Protein AF-0000000081443207 (afdb_homodimer)

Secondary structure (DSSP, 8-state):
------EEEEEEB-----------S-GGGGTB-GGG---S------STT-SSS-EEEEEEEE-------HHHHHHHTTS-----STTEEEEEEEEEEEETTEEEEEEEEEEGGGGGB-GGGB-TTHHHHHHHHHEEEEEEEEEEEEE-SSS-EEEEEEEEEEE-GGGGT--TTT-EEEEEEEEESSSS-TT-EEEESSSEEEE-SSPP-GGGHHHHHHHHHHHHSS--HHIIIIIGGGG-S-B---HHHHHHHHHHHHHHHHHHHTT---TTEEE---TT--S-GGGEEEEEEESTT------BSS--HHHHHHHHHHTT--S--THHHHH-EEEEEETTS-EEEEEHHHHEEEEEEETTEEEEEETTEEEE---SHHHHHHHHHHHHHHHHHHHHHHHHHHHT---PPBPTT--HHHHHHHHHTSTTEEE-TT---TT-SS----SEEETTSEEEEEEE-SSHHHHHHHHHHHHHHHHHHHH-HHHHHHHHHHHHHHHHHH-S-SSSSGGGSPPTTSPPPTT--EEEEEEEEEEE---HHHHHHHHHT----HHHHHHHHHHHHHHHHTT-EEEEEEEEEEE---HHHHTTTSSS--TTGGGG---/------EEEEEEB-----------S-GGGGTB-GGG---S-------TT-SSS-EEEEEEEE-------HHHHHHHTTS-----STTEEEEEEEEEEEETTEEEEEEEEEEGGGGGB-GGGB-TTHHHHHHHHHEEEEEEEEEEEEE-SSS-EEEEEEEEEEE-GGGGT--TTT-EEEEEEEEESSSS-TT-EEEESSSEEEE-SSPP-GGGHHHHHHHHHHHHSS--HHIIIIIGGGG-S-B---HHHHHHHHHHHHHHHHHHHTT---TTEEE---TT--S-GGGEEEEEEESTT------BSS--HHHHHHHHHHTT--S--THHHHH-EEEEEETTS-EEEEEHHHHEEEEEEETTEEEEEETTEEEE---SHHHHHHHHHHHHHHHHHHHHHHHHHHHT---PPBPTT--HHHHHHHHHTSTTEEE-TT---TT-SS----SEEETTSEEEEEEE-SSHHHHHHHHHHHHHHHHHHHH-HHHHHHHHHHHHHHHHHH-S-SSSSGGGSPPTTSPPPTT--EEEEEEEEEEE---HHHHHHHHHH----HHHHHHHHHHHHHHHHTT-EEEEEEEEEEE---HHHHTTTTTS--TTSGGGTT-

InterPro domains:
  IPR026487 Sporadically distributed protein CHP04141 [PF19614] (45-579)
  IPR026487 Sporadically distributed protein CHP04141 [TIGR04141] (51-540)

Sequence (1214 aa):
MAAELKEIKVRLMMDVENERTVLQTDLQKYGLDEANLFAEKLDYKAEGLCQDSVEAFMISGSVPNRSSPNWVSFVRAKTDCANKNDKAFAIIFIKIDVGQNKYRIFVISFGQGHQLLIRTKFVKNFGIIVALNSIDENSIMNTKTSMPQSNPRTTEQNIARPSSLFAFQINKVREILKGITGRSLDGFESGSKLRGSDVLHIIRQNPFELNELPKLCLKAFQQYDGNFSYKKKGFEWIDNFIPVLAAKTTRSLNGQMKQAFEQAMEGNIPPELKLICPSSAETNLFFLQKVNYVGEGIETLDDYHDISMNSYIDVLRYNKIIKHLPKYLENHKVVAYFSNGEREEWTVEECLIFQAKIKNVEYLFYERSWLQLTMSMEGDLYSDMRKAYEKALKNWERISQNYNLRLPDAHGNEEEPKYCERIGFYDEFLSMDGTNVSGVTTLEPNDIMTKHGHLIFIKRNYGGEALCYLFSQGDNTLHLLVEDHDFRKNYIELVERREKAFKNSQNQFSHYLPRPREDYRPNSLTAVYGIIQEFTKTGPQQYERILKKNELSFPQLKNFYKSYQILRSYKVKVALAWIHRRIEKTPEDALRSFDTPSPDTELMDINMAAELKEIKVRLMMDVENERTVLQTDLQKYGLDEANLFAEKLDYKAEGLCQDSVEAFMISGSVPNRSSPNWVSFVRAKTDCANKNDKAFAIIFIKIDVGQNKYRIFVISFGQGHQLLIRTKFVKNFGIIVALNSIDENSIMNTKTSMPQSNPRTTEQNIARPSSLFAFQINKVREILKGITGRSLDGFESGSKLRGSDVLHIIRQNPFELNELPKLCLKAFQQYDGNFSYKKKGFEWIDNFIPVLAAKTTRSLNGQMKQAFEQAMEGNIPPELKLICPSSAETNLFFLQKVNYVGEGIETLDDYHDISMNSYIDVLRYNKIIKHLPKYLENHKVVAYFSNGEREEWTVEECLIFQAKIKNVEYLFYERSWLQLTMSMEGDLYSDMRKAYEKALKNWERISQNYNLRLPDAHGNEEEPKYCERIGFYDEFLSMDGTNVSGVTTLEPNDIMTKHGHLIFIKRNYGGEALCYLFSQGDNTLHLLVEDHDFRKNYIELVERREKAFKNSQNQFSHYLPRPREDYRPNSLTAVYGIIQEFTKTGPQQYERILKKNELSFPQLKNFYKSYQILRSYKVKVALAWIHRRIEKTPEDALRSFDTPSPDTELMDIN

Organism: NCBI:txid290746

Solvent-accessible surface area (backbone atoms only — not comparable to full-atom values): 64907 Å² total; per-residue (Å²): 130,79,39,56,28,34,66,48,36,42,34,45,46,44,87,62,76,83,62,90,62,63,93,59,87,59,48,58,80,69,22,32,38,65,88,70,53,70,36,69,72,62,52,70,64,30,64,77,57,34,70,85,84,35,54,36,40,27,41,37,39,40,53,74,78,61,78,67,60,22,54,54,47,49,45,32,74,71,30,91,59,75,71,85,51,98,42,28,23,33,36,37,40,37,47,41,79,76,53,94,91,35,71,46,44,34,38,36,44,34,77,61,29,62,72,34,44,41,71,85,45,38,37,76,49,43,10,34,44,24,30,52,48,29,30,34,67,55,28,31,34,34,42,26,32,32,33,85,52,98,68,32,34,34,38,36,37,39,38,56,55,56,26,40,68,70,78,66,68,66,52,60,78,60,37,43,75,55,31,40,26,23,31,27,62,60,88,69,50,72,72,11,36,31,33,5,19,50,40,28,34,42,36,40,89,63,57,67,53,67,75,48,48,63,58,51,50,52,50,47,46,51,31,46,57,88,43,62,53,26,47,62,69,72,48,50,45,68,62,63,74,41,62,62,71,53,62,69,59,48,52,53,50,49,49,52,50,53,51,46,48,52,39,29,65,72,70,50,66,45,88,47,54,41,34,35,72,44,88,79,57,84,68,65,69,86,39,53,55,33,27,33,56,43,37,85,74,47,79,62,83,55,81,31,69,61,74,37,46,64,60,51,49,48,52,36,50,73,50,68,47,79,71,88,53,78,66,47,31,71,50,22,32,39,38,39,36,30,72,88,67,51,66,50,74,42,35,42,36,43,21,32,36,37,60,47,74,59,96,90,40,44,33,36,36,51,69,74,35,44,29,50,61,68,50,59,76,34,35,61,52,37,42,47,30,45,48,51,52,50,48,13,38,49,42,32,51,50,48,24,65,76,66,71,50,80,75,71,63,44,54,57,87,54,49,71,68,58,44,37,51,57,50,25,68,40,86,58,30,41,51,37,62,93,40,60,36,68,96,40,83,74,46,58,55,42,28,33,32,31,50,78,28,39,39,26,37,70,37,56,66,81,48,58,64,43,49,43,50,45,40,48,40,50,47,52,37,52,48,38,54,59,71,31,45,67,53,27,41,34,41,42,50,51,45,38,53,47,33,55,70,73,38,101,51,74,61,54,47,42,62,46,46,72,54,44,91,49,80,70,59,78,59,59,42,34,45,31,41,35,36,34,40,79,44,70,79,58,63,81,76,48,49,63,52,48,68,74,55,69,66,68,52,66,72,39,33,50,47,46,36,52,39,48,50,54,36,45,72,67,33,32,41,60,23,36,43,81,23,47,24,47,40,77,75,53,72,79,63,52,68,75,58,63,72,70,74,72,79,70,66,71,76,65,69,84,117,129,80,41,56,27,33,63,49,36,42,35,45,45,46,88,61,76,82,65,90,62,64,92,59,88,58,48,59,82,69,24,31,38,64,88,69,54,75,38,64,81,57,57,55,72,29,64,75,56,36,72,84,84,36,53,40,37,28,40,41,39,40,54,77,77,63,77,67,60,22,54,53,47,48,45,31,76,71,28,92,59,75,69,84,50,98,41,26,24,32,34,34,41,37,48,41,80,76,54,94,90,35,70,46,44,34,36,36,43,35,76,62,31,62,72,35,44,39,72,88,45,36,37,77,48,45,11,33,45,24,29,53,47,28,30,35,66,55,28,32,32,34,40,26,32,32,32,85,53,99,67,33,34,34,40,37,35,39,39,56,55,55,27,41,69,69,80,65,67,66,52,59,79,59,38,42,76,56,30,39,26,23,30,26,60,60,87,69,50,72,72,11,37,30,35,6,19,51,39,29,36,44,36,40,88,64,56,67,54,68,76,49,49,62,57,50,52,52,49,46,45,49,32,46,55,88,43,63,54,24,47,63,69,72,47,50,46,68,60,62,73,41,62,63,72,53,62,68,58,46,51,52,52,49,50,52,51,54,51,44,50,52,39,30,66,72,71,52,64,47,88,46,54,41,35,35,69,44,88,79,57,83,68,66,69,87,40,52,55,32,26,31,56,43,38,85,74,47,81,61,83,54,81,32,68,61,73,38,46,65,62,51,48,49,51,36,50,74,49,68,48,79,70,88,53,76,65,47,32,70,51,20,30,39,37,39,37,30,71,86,65,50,66,48,74,42,34,41,35,42,21,32,34,37,60,46,75,57,97,90,39,44,33,33,36,50,69,74,34,45,31,51,62,70,52,56,77,35,34,61,51,38,42,46,30,44,47,50,49,50,48,13,38,49,42,33,51,48,49,24,64,76,67,70,50,78,73,71,63,42,54,57,86,55,48,72,69,56,46,37,51,57,50,25,70,40,87,57,29,41,50,37,62,93,42,61,36,68,96,40,84,73,45,59,57,42,29,32,32,30,50,77,30,39,38,28,37,70,36,56,66,80,47,58,64,44,48,45,50,44,40,48,38,49,47,51,38,52,48,36,52,61,72,31,46,66,49,27,41,33,41,43,50,49,46,40,52,47,34,55,70,72,38,100,51,74,61,54,47,43,62,48,45,73,53,43,89,49,78,68,59,76,59,58,42,35,44,31,41,35,37,35,40,79,44,70,79,59,64,81,76,49,50,62,53,48,67,73,54,68,63,70,51,67,72,40,34,50,48,45,36,51,40,48,50,55,36,45,72,67,34,32,40,60,23,35,42,80,25,47,22,49,38,76,73,52,72,80,63,52,68,75,59,65,73,72,76,77,80,72,69,69,84,62,61,89,112

Foldseek 3Di:
DPLDDPDDDDDDDPPDDPDPDQVDPPCVVVVDDVVQCPFPPQDQPPPPVPDDPDRDTDGDGDRPPDDQPPVCCVVVVVPVPPDSDQQDKDKDWDWADLDPRDIDIDIDMDHPRVQVDDLVVADFQLQVQLCLLFFDQAFWAKWWKWFDDLDIDIDIDGDPGRGHPVVVVDPLQGIATAKTKGFGPDDLDHRWIWMTGSDIDIGDDDDDDPVCVRVSVSSSVVSRPPNPCSVVSVNVSNCVFPFDDDPVVVVVVVVVVQVQQLCVLVPDHDSQKWFADFSNDPDDCVQWAWKFKDFDLQDDTDTDGHGIPNVVSVSCVVSVNRGDDPVQQAGMKMWTAGSVGDIHIDGSLQRIWGWDDDPNFIWIRHRNTITTSPCVVVCVVVVVLVVLQVVQAVVVVCVCVVVVDDQAAAEQPDDPLNSLVVSCLDQQKFAQPPDDQPPGRPASLAGMAGLQAEGEHEFECPDLVRLLVRLVSPLVNVVCLQPPLSSVVSVLVSRQVRCVVNHPDGSSRSVLRDHSVDHDDAQSYEYEYEYEYEDEDDDPVCVVVVVVPDDDDPSSSVSNVVSSVSCVVSNYHYHYHYHYYYHYDDPVNVVVPPPPDPVPPDVPPPD/DPLDPPDDDDDDDPPDDPDPDQVDPPCVVVVDDVVQCPWPDQPQCPPPVCDDPDRDTDGDGDRPPDDQPPVCCVCVVVPVPPDSDLQDKDKDWDWADLDPRDIDIDIDMDRPRVQVDDLVVADFQLQVQLCLLFFDQAFWAKWWKWFDDLDIDIDIDGDPGRGHPVVVVDPLQGIATAKTKGFGPDDLDGRWIWMTGSDIDIGDDDDDDPVCVNVSVSSSVVSRPPNPCSVVSVNVSNCVFPFDDDPVVVVVVVVVVQVQQLCVLVPDHDSQKWFADFSNDPDDCVQWAWKFKDFDLQDDTDTDRHGIPNVVSVSCVVSVNRGDDPVQQAGMKMWTAGNVGDIHIDGSLQRIWGWDDDPNWIWIRHRNTITTSPCVVVCVVVVVLVVLQVVQAVVVVCVCVVVVDDQAAAEQPDDPLNSLVVSCLDQQKFAQPPDDQPPGRPASLAGMAGLQAEGEHEFECPDLVRLLVRLVSPLVNVVCLQPPLSSVVSVLVSRQVRCVVNHPDGSRRSVLRDHSVDHDDAQSYEYEYEYEYEDEDDDPVCVVVVVVPDDDDPSSSVSNVVSSVSCVVSNYHYHYHYHYYYHYDDPVNVVVPPPPDPPPPPPPPPD

pLDDT: mean 74.89, std 17.59, range [18.14, 96.38]

Nearest PDB structures (foldseek):
  2gm3-assembly1_A  TM=4.381E-01  e=3.801E+00  Arabidopsis thaliana
  2dum-assembly1_A  TM=3.194E-01  e=2.167E+00  Pyrococcus horikoshii OT3
  4wny-assembly1_A-2  TM=2.931E-01  e=5.033E+00  Burkholderia pseudomallei 1710b
  3vu9-assembly1_B  TM=2.111E-01  e=3.593E+00  Saccharomyces cerevisiae S288C
  2gm3-assembly1_A  TM=4.380E-01  e=3.630E+00  Arabidopsis thaliana

Structure (mmCIF, N/CA/C/O backbone):
data_AF-0000000081443207-model_v1
#
loop_
_entity.id
_entity.type
_entity.pdbx_description
1 polymer 'Uncharacterized protein'
#
loop_
_atom_site.group_PDB
_atom_site.id
_atom_site.type_symbol
_atom_site.label_atom_id
_atom_site.label_alt_id
_atom_site.label_comp_id
_atom_site.label_asym_id
_atom_site.label_entity_id
_atom_site.label_seq_id
_atom_site.pdbx_PDB_ins_code
_atom_site.Cartn_x
_atom_site.Cartn_y
_atom_site.Cartn_z
_atom_site.occupancy
_atom_site.B_iso_or_equiv
_atom_site.auth_seq_id
_atom_site.auth_comp_id
_atom_site.auth_asym_id
_atom_site.auth_atom_id
_atom_site.pdbx_PDB_model_num
ATOM 1 N N . MET A 1 1 ? -12.562 -4.844 -36.312 1 29.2 1 MET A N 1
ATOM 2 C CA . MET A 1 1 ? -13.094 -5.633 -35.219 1 29.2 1 MET A CA 1
ATOM 3 C C . MET A 1 1 ? -13.805 -4.742 -34.188 1 29.2 1 MET A C 1
ATOM 5 O O . MET A 1 1 ? -13.297 -3.68 -33.844 1 29.2 1 MET A O 1
ATOM 9 N N . ALA A 1 2 ? -15.047 -4.801 -34.031 1 36.22 2 ALA A N 1
ATOM 10 C CA . ALA A 1 2 ? -16 -4.031 -33.219 1 36.22 2 ALA A CA 1
ATOM 11 C C . ALA A 1 2 ? -15.555 -3.961 -31.781 1 36.22 2 ALA A C 1
ATOM 13 O O . ALA A 1 2 ? -15.125 -4.965 -31.203 1 36.22 2 ALA A O 1
ATOM 14 N N . ALA A 1 3 ? -15.109 -2.748 -31.281 1 52.09 3 ALA A N 1
ATOM 15 C CA . ALA A 1 3 ? -14.625 -2.475 -29.938 1 52.09 3 ALA A CA 1
ATOM 16 C C . ALA A 1 3 ? -15.5 -3.164 -28.891 1 52.09 3 ALA A C 1
ATOM 18 O O . ALA A 1 3 ? -16.719 -2.998 -28.891 1 52.09 3 ALA A O 1
ATOM 19 N N . GLU A 1 4 ? -15.258 -4.48 -28.469 1 66.12 4 GLU A N 1
ATOM 20 C CA . GLU A 1 4 ? -15.953 -5.359 -27.531 1 66.12 4 GLU A CA 1
ATOM 21 C C . GLU A 1 4 ? -15.875 -4.812 -26.109 1 66.12 4 GLU A C 1
ATOM 23 O O . GLU A 1 4 ? -14.828 -4.328 -25.672 1 66.12 4 GLU A O 1
ATOM 28 N N . LEU A 1 5 ? -17.125 -4.547 -25.594 1 75.56 5 LEU A N 1
ATOM 29 C CA . LEU A 1 5 ? -17.219 -4.105 -24.219 1 75.56 5 LEU A CA 1
ATOM 30 C C . LEU A 1 5 ? -16.781 -5.219 -23.266 1 75.56 5 LEU A C 1
ATOM 32 O O . LEU A 1 5 ? -17.469 -6.238 -23.141 1 75.56 5 LEU A O 1
ATOM 36 N N . LYS A 1 6 ? -15.68 -5.02 -22.672 1 75.75 6 LYS A N 1
ATOM 37 C CA . LYS A 1 6 ? -15.164 -6.082 -21.812 1 75.75 6 LYS A CA 1
ATOM 38 C C . LYS A 1 6 ? -15.055 -5.605 -20.359 1 75.75 6 LYS A C 1
ATOM 40 O O . LYS A 1 6 ? -14.562 -6.336 -19.5 1 75.75 6 LYS A O 1
ATOM 45 N N . GLU A 1 7 ? -15.602 -4.43 -20.156 1 82 7 GLU A N 1
ATOM 46 C CA . GLU A 1 7 ? -15.531 -3.877 -18.812 1 82 7 GLU A CA 1
ATOM 47 C C . GLU A 1 7 ? -16.781 -3.092 -18.469 1 82 7 GLU A C 1
ATOM 49 O O . GLU A 1 7 ? -17.328 -2.373 -19.312 1 82 7 GLU A O 1
ATOM 54 N N . ILE A 1 8 ? -17.312 -3.322 -17.266 1 82.44 8 ILE A N 1
ATOM 55 C CA . ILE A 1 8 ? -18.438 -2.508 -16.812 1 82.44 8 ILE A CA 1
ATOM 56 C C . ILE A 1 8 ? -18.266 -2.139 -15.344 1 82.44 8 ILE A C 1
ATOM 58 O O . ILE A 1 8 ? -17.594 -2.863 -14.594 1 82.44 8 ILE A O 1
ATOM 62 N N . LYS A 1 9 ? -18.797 -1.012 -14.953 1 86.31 9 LYS A N 1
ATOM 63 C CA . LYS A 1 9 ? -18.844 -0.52 -13.578 1 86.31 9 LYS A CA 1
ATOM 64 C C . LYS A 1 9 ? -20.281 -0.424 -13.078 1 86.31 9 LYS A C 1
ATOM 66 O O . LYS A 1 9 ? -21.094 0.326 -13.641 1 86.31 9 LYS A O 1
ATOM 71 N N . VAL A 1 10 ? -20.578 -1.186 -12.062 1 90.62 10 VAL A N 1
ATOM 72 C CA . VAL A 1 10 ? -21.953 -1.297 -11.586 1 90.62 10 VAL A CA 1
ATOM 73 C C . VAL A 1 10 ? -22.078 -0.661 -10.203 1 90.62 10 VAL A C 1
ATOM 75 O O . VAL A 1 10 ? -21.266 -0.939 -9.312 1 90.62 10 VAL A O 1
ATOM 78 N N . ARG A 1 11 ? -22.984 0.207 -10.055 1 90.88 11 ARG A N 1
ATOM 79 C CA . ARG A 1 11 ? -23.328 0.825 -8.781 1 90.88 11 ARG A CA 1
ATOM 80 C C . ARG A 1 11 ? -24.766 0.476 -8.367 1 90.88 11 ARG A C 1
ATOM 82 O O . ARG A 1 11 ? -25.609 0.21 -9.219 1 90.88 11 ARG A O 1
ATOM 89 N N . LEU A 1 12 ? -24.969 0.354 -7.078 1 90.94 12 LEU A N 1
ATOM 90 C CA . LEU A 1 12 ? -26.312 0.162 -6.523 1 90.94 12 LEU A CA 1
ATOM 91 C C . LEU A 1 12 ? -26.797 1.435 -5.844 1 90.94 12 LEU A C 1
ATOM 93 O O . LEU A 1 12 ? -26.141 1.96 -4.945 1 90.94 12 LEU A O 1
ATOM 97 N N . MET A 1 13 ? -27.906 1.93 -6.277 1 86.88 13 MET A N 1
ATOM 98 C CA . MET A 1 13 ? -28.469 3.137 -5.688 1 86.88 13 MET A CA 1
ATOM 99 C C . MET A 1 13 ? -29.094 2.838 -4.328 1 86.88 13 MET A C 1
ATOM 101 O O . MET A 1 13 ? -29.609 1.738 -4.102 1 86.88 13 MET A O 1
ATOM 105 N N . MET A 1 14 ? -28.969 3.838 -3.367 1 84.81 14 MET A N 1
ATOM 106 C CA . MET A 1 14 ? -29.625 3.711 -2.074 1 84.81 14 MET A CA 1
ATOM 107 C C . MET A 1 14 ? -31.141 3.52 -2.25 1 84.81 14 MET A C 1
ATOM 109 O O . MET A 1 14 ? -31.703 3.92 -3.268 1 84.81 14 MET A O 1
ATOM 113 N N . ASP A 1 15 ? -31.703 2.717 -1.236 1 73.19 15 ASP A N 1
ATOM 114 C CA . ASP A 1 15 ? -33.125 2.357 -1.313 1 73.19 15 ASP A CA 1
ATOM 115 C C . ASP A 1 15 ? -34 3.592 -1.536 1 73.19 15 ASP A C 1
ATOM 117 O O . ASP A 1 15 ? -33.969 4.523 -0.73 1 73.19 15 ASP A O 1
ATOM 121 N N . VAL A 1 16 ? -34.219 3.922 -2.723 1 56.47 16 VAL A N 1
ATOM 122 C CA . VAL A 1 16 ? -35.188 4.992 -2.996 1 56.47 16 VAL A CA 1
ATOM 123 C C . VAL A 1 16 ? -36.594 4.504 -2.729 1 56.47 16 VAL A C 1
ATOM 125 O O . VAL A 1 16 ? -36.938 3.348 -3.002 1 56.47 16 VAL A O 1
ATOM 128 N N . GLU A 1 17 ? -37.25 4.895 -1.72 1 49.78 17 GLU A N 1
ATOM 129 C CA . GLU A 1 17 ? -38.625 4.535 -1.395 1 49.78 17 GLU A CA 1
ATOM 130 C C . GLU A 1 17 ? -39.344 3.963 -2.609 1 49.78 17 GLU A C 1
ATOM 132 O O . GLU A 1 17 ? -39.031 4.309 -3.75 1 49.78 17 GLU A O 1
ATOM 137 N N . ASN A 1 18 ? -40.156 2.799 -2.354 1 42.44 18 ASN A N 1
ATOM 138 C CA . ASN A 1 18 ? -41.062 1.893 -3.025 1 42.44 18 ASN A CA 1
ATOM 139 C C . ASN A 1 18 ? -41.812 2.588 -4.168 1 42.44 18 ASN A C 1
ATOM 141 O O . ASN A 1 18 ? -42.844 2.111 -4.621 1 42.44 18 ASN A O 1
ATOM 145 N N . GLU A 1 19 ? -41.844 3.812 -4.25 1 41.88 19 GLU A N 1
ATOM 146 C CA . GLU A 1 19 ? -42.938 4.117 -5.16 1 41.88 19 GLU A CA 1
ATOM 147 C C . GLU A 1 19 ? -42.656 3.619 -6.57 1 41.88 19 GLU A C 1
ATOM 149 O O . GLU A 1 19 ? -41.5 3.576 -6.992 1 41.88 19 GLU A O 1
ATOM 154 N N . ARG A 1 20 ? -43.625 2.889 -7.129 1 41.12 20 ARG A N 1
ATOM 155 C CA . ARG A 1 20 ? -43.844 2.584 -8.539 1 41.12 20 ARG A CA 1
ATOM 156 C C . ARG A 1 20 ? -43.219 3.645 -9.43 1 41.12 20 ARG A C 1
ATOM 158 O O . ARG A 1 20 ? -43.906 4.32 -10.195 1 41.12 20 ARG A O 1
ATOM 165 N N . THR A 1 21 ? -42.156 4.246 -8.945 1 42.72 21 THR A N 1
ATOM 166 C CA . THR A 1 21 ? -41.656 5.391 -9.703 1 42.72 21 THR A CA 1
ATOM 167 C C . THR A 1 21 ? -41 4.938 -11.008 1 42.72 21 THR A C 1
ATOM 169 O O . THR A 1 21 ? -40.125 4.062 -11 1 42.72 21 THR A O 1
ATOM 172 N N . VAL A 1 22 ? -41.688 5.035 -12 1 46.19 22 VAL A N 1
ATOM 173 C CA . VAL A 1 22 ? -41.219 4.965 -13.375 1 46.19 22 VAL A CA 1
ATOM 174 C C . VAL A 1 22 ? -39.875 5.691 -13.5 1 46.19 22 VAL A C 1
ATOM 176 O O . VAL A 1 22 ? -39.688 6.785 -12.961 1 46.19 22 VAL A O 1
ATOM 179 N N . LEU A 1 23 ? -38.781 4.875 -13.555 1 53.62 23 LEU A N 1
ATOM 180 C CA . LEU A 1 23 ? -37.5 5.508 -13.883 1 53.62 23 LEU A CA 1
ATOM 181 C C . LEU A 1 23 ? -37.719 6.762 -14.727 1 53.62 23 LEU A C 1
ATOM 183 O O . LEU A 1 23 ? -38.281 6.684 -15.82 1 53.62 23 LEU A O 1
ATOM 187 N N . GLN A 1 24 ? -38.469 7.777 -14.109 1 46.97 24 GLN A N 1
ATOM 188 C CA . GLN A 1 24 ? -38.719 9 -14.867 1 46.97 24 GLN A CA 1
ATOM 189 C C . GLN A 1 24 ? -37.438 9.828 -15.023 1 46.97 24 GLN A C 1
ATOM 191 O O . GLN A 1 24 ? -36.438 9.523 -14.398 1 46.97 24 GLN A O 1
ATOM 196 N N . THR A 1 25 ? -37.562 10.883 -15.875 1 47.12 25 THR A N 1
ATOM 197 C CA . THR A 1 25 ? -36.688 11.891 -16.422 1 47.12 25 THR A CA 1
ATOM 198 C C . THR A 1 25 ? -36 12.688 -15.312 1 47.12 25 THR A C 1
ATOM 200 O O . THR A 1 25 ? -35.219 13.586 -15.586 1 47.12 25 THR A O 1
ATOM 203 N N . ASP A 1 26 ? -36.375 12.562 -14.102 1 50 26 ASP A N 1
ATOM 204 C CA . ASP A 1 26 ? -35.719 13.461 -13.164 1 50 26 ASP A CA 1
ATOM 205 C C . ASP A 1 26 ? -34.375 12.906 -12.734 1 50 26 ASP A C 1
ATOM 207 O O . ASP A 1 26 ? -34.281 12.102 -11.797 1 50 26 ASP A O 1
ATOM 211 N N . LEU A 1 27 ? -33.469 13.25 -13.383 1 54.91 27 LEU A N 1
ATOM 212 C CA . LEU A 1 27 ? -32.094 12.734 -13.352 1 54.91 27 LEU A CA 1
ATOM 213 C C . LEU A 1 27 ? -31.453 12.977 -11.992 1 54.91 27 LEU A C 1
ATOM 215 O O . LEU A 1 27 ? -30.609 12.195 -11.547 1 54.91 27 LEU A O 1
ATOM 219 N N . GLN A 1 28 ? -31.797 14.039 -11.312 1 54.66 28 GLN A N 1
ATOM 220 C CA . GLN A 1 28 ? -31.172 14.375 -10.039 1 54.66 28 GLN A CA 1
ATOM 221 C C . GLN A 1 28 ? -31.531 13.352 -8.961 1 54.66 28 GLN A C 1
ATOM 223 O O . GLN A 1 28 ? -30.703 13.062 -8.094 1 54.66 28 GLN A O 1
ATOM 228 N N . LYS A 1 29 ? -32.719 12.836 -9.172 1 59.12 29 LYS A N 1
ATOM 229 C CA . LYS A 1 29 ? -33.156 11.859 -8.18 1 59.12 29 LYS A CA 1
ATOM 230 C C . LYS A 1 29 ? -32.344 10.578 -8.258 1 59.12 29 LYS A C 1
ATOM 232 O O . LYS A 1 29 ? -32.219 9.852 -7.273 1 59.12 29 LYS A O 1
ATOM 237 N N . TYR A 1 30 ? -31.781 10.555 -9.461 1 58.22 30 TYR A N 1
ATOM 238 C CA . TYR A 1 30 ? -31.094 9.289 -9.641 1 58.22 30 TYR A CA 1
ATOM 239 C C . TYR A 1 30 ? -29.578 9.461 -9.523 1 58.22 30 TYR A C 1
ATOM 241 O O . TYR A 1 30 ? -28.812 8.742 -10.164 1 58.22 30 TYR A O 1
ATOM 249 N N . GLY A 1 31 ? -29.203 10.438 -8.844 1 61.62 31 GLY A N 1
ATOM 250 C CA . GLY A 1 31 ? -27.797 10.57 -8.5 1 61.62 31 GLY A CA 1
ATOM 251 C C . GLY A 1 31 ? -26.984 11.297 -9.562 1 61.62 31 GLY A C 1
ATOM 252 O O . GLY A 1 31 ? -25.75 11.203 -9.586 1 61.62 31 GLY A O 1
ATOM 253 N N . LEU A 1 32 ? -27.641 11.773 -10.516 1 65.94 32 LEU A N 1
ATOM 254 C CA . LEU A 1 32 ? -26.938 12.562 -11.516 1 65.94 32 LEU A CA 1
ATOM 255 C C . LEU A 1 32 ? -26.828 14.023 -11.086 1 65.94 32 LEU A C 1
ATOM 257 O O . LEU A 1 32 ? -27.828 14.617 -10.656 1 65.94 32 LEU A O 1
ATOM 261 N N . ASP A 1 33 ? -25.641 14.523 -10.977 1 62.72 33 ASP A N 1
ATOM 262 C CA . ASP A 1 33 ? -25.422 15.93 -10.648 1 62.72 33 ASP A CA 1
ATOM 263 C C . ASP A 1 33 ? -25.75 16.828 -11.836 1 62.72 33 ASP A C 1
ATOM 265 O O . ASP A 1 33 ? -24.984 16.891 -12.805 1 62.72 33 ASP A O 1
ATOM 269 N N . GLU A 1 34 ? -26.891 17.422 -11.836 1 58 34 GLU A N 1
ATOM 270 C CA . GLU A 1 34 ? -27.344 18.281 -12.938 1 58 34 GLU A CA 1
ATOM 271 C C . GLU A 1 34 ? -26.391 19.453 -13.148 1 58 34 GLU A C 1
ATOM 273 O O . GLU A 1 34 ? -26.25 19.953 -14.266 1 58 34 GLU A O 1
ATOM 278 N N . ALA A 1 35 ? -25.797 19.844 -12.094 1 55.19 35 ALA A N 1
ATOM 279 C CA . ALA A 1 35 ? -24.922 21.016 -12.227 1 55.19 35 ALA A CA 1
ATOM 280 C C . ALA A 1 35 ? -23.734 20.703 -13.133 1 55.19 35 ALA A C 1
ATOM 282 O O . ALA A 1 35 ? -23.203 21.609 -13.789 1 55.19 35 ALA A O 1
ATOM 283 N N . ASN A 1 36 ? -23.406 19.484 -13.148 1 52.47 36 ASN A N 1
ATOM 284 C CA . ASN A 1 36 ? -22.25 19.125 -13.961 1 52.47 36 ASN A CA 1
ATOM 285 C C . ASN A 1 36 ? -22.672 18.656 -15.352 1 52.47 36 ASN A C 1
ATOM 287 O O . ASN A 1 36 ? -21.812 18.359 -16.188 1 52.47 36 ASN A O 1
ATOM 291 N N . LEU A 1 37 ? -23.969 18.422 -15.5 1 50.91 37 LEU A N 1
ATOM 292 C CA . LEU A 1 37 ? -24.5 17.891 -16.75 1 50.91 37 LEU A CA 1
ATOM 293 C C . LEU A 1 37 ? -24.406 18.938 -17.859 1 50.91 37 LEU A C 1
ATOM 295 O O . LEU A 1 37 ? -25.359 19.688 -18.094 1 50.91 37 LEU A O 1
ATOM 299 N N . PHE A 1 38 ? -23.484 19.75 -18.016 1 44.72 38 PHE A N 1
ATOM 300 C CA . PHE A 1 38 ? -23.453 20.547 -19.234 1 44.72 38 PHE A CA 1
ATOM 301 C C . PHE A 1 38 ? -23.609 19.672 -20.469 1 44.72 38 PHE A C 1
ATOM 303 O O . PHE A 1 38 ? -23.297 20.094 -21.578 1 44.72 38 PHE A O 1
ATOM 310 N N . ALA A 1 39 ? -23.859 18.438 -20.281 1 42.62 39 ALA A N 1
ATOM 311 C CA . ALA A 1 39 ? -23.781 17.594 -21.469 1 42.62 39 ALA A CA 1
ATOM 312 C C . ALA A 1 39 ? -24.891 17.906 -22.453 1 42.62 39 ALA A C 1
ATOM 314 O O . ALA A 1 39 ? -26.047 18.125 -22.047 1 42.62 39 ALA A O 1
ATOM 315 N N . GLU A 1 40 ? -24.594 18.359 -23.641 1 44.03 40 GLU A N 1
ATOM 316 C CA . GLU A 1 40 ? -25.609 18.531 -24.672 1 44.03 40 GLU A CA 1
ATOM 317 C C . GLU A 1 40 ? -26.703 17.469 -24.547 1 44.03 40 GLU A C 1
ATOM 319 O O . GLU A 1 40 ? -26.969 16.969 -23.453 1 44.03 40 GLU A O 1
ATOM 324 N N . LYS A 1 41 ? -26.828 16.516 -25.828 1 41.69 41 LYS A N 1
ATOM 325 C CA . LYS A 1 41 ? -27.984 15.727 -26.281 1 41.69 41 LYS A CA 1
ATOM 326 C C . LYS A 1 41 ? -28.141 14.461 -25.438 1 41.69 41 LYS A C 1
ATOM 328 O O . LYS A 1 41 ? -27.312 13.555 -25.516 1 41.69 41 LYS A O 1
ATOM 333 N N . LEU A 1 42 ? -28.594 14.594 -24.312 1 45.47 42 LEU A N 1
ATOM 334 C CA . LEU A 1 42 ? -28.984 13.438 -23.516 1 45.47 42 LEU A CA 1
ATOM 335 C C . LEU A 1 42 ? -30.078 12.633 -24.234 1 45.47 42 LEU A C 1
ATOM 337 O O . LEU A 1 42 ? -31.141 13.172 -24.547 1 45.47 42 LEU A O 1
ATOM 341 N N . ASP A 1 43 ? -29.75 11.773 -25.141 1 44.69 43 ASP A N 1
ATOM 342 C CA . ASP A 1 43 ? -30.797 10.906 -25.672 1 44.69 43 ASP A CA 1
ATOM 343 C C . ASP A 1 43 ? -31.109 9.758 -24.703 1 44.69 43 ASP A C 1
ATOM 345 O O . ASP A 1 43 ? -30.188 9.156 -24.141 1 44.69 43 ASP A O 1
ATOM 349 N N . TYR A 1 44 ? -32.156 9.812 -23.984 1 46.06 44 TYR A N 1
ATOM 350 C CA . TYR A 1 44 ? -32.719 8.766 -23.156 1 46.06 44 TYR A CA 1
ATOM 351 C C . TYR A 1 44 ? -33.219 7.609 -24 1 46.06 44 TYR A C 1
ATOM 353 O O . TYR A 1 44 ? -34.312 7.68 -24.578 1 46.06 44 TYR A O 1
ATOM 361 N N . LYS A 1 45 ? -32.438 7.027 -24.984 1 43.16 45 LYS A N 1
ATOM 362 C CA . LYS A 1 45 ? -33.062 5.969 -25.766 1 43.16 45 LYS A CA 1
ATOM 363 C C . LYS A 1 45 ? -32.906 4.609 -25.094 1 43.16 45 LYS A C 1
ATOM 365 O O . LYS A 1 45 ? -31.781 4.156 -24.875 1 43.16 45 LYS A O 1
ATOM 370 N N . ALA A 1 46 ? -33.438 4.301 -24.016 1 42.97 46 ALA A N 1
ATOM 371 C CA . ALA A 1 46 ? -33.25 2.93 -23.547 1 42.97 46 ALA A CA 1
ATOM 372 C C . ALA A 1 46 ? -34 1.945 -24.438 1 42.97 46 ALA A C 1
ATOM 374 O O . ALA A 1 46 ? -34.969 1.31 -23.984 1 42.97 46 ALA A O 1
ATOM 375 N N . GLU A 1 47 ? -34.344 2.092 -25.641 1 40.97 47 GLU A N 1
ATOM 376 C CA . GLU A 1 47 ? -35.188 1.093 -26.25 1 40.97 47 GLU A CA 1
ATOM 377 C C . GLU A 1 47 ? -34.625 -0.313 -26.094 1 40.97 47 GLU A C 1
ATOM 379 O O . GLU A 1 47 ? -35.375 -1.268 -25.859 1 40.97 47 GLU A O 1
ATOM 384 N N . GLY A 1 48 ? -33.469 -0.568 -26.422 1 43.81 48 GLY A N 1
ATOM 385 C CA . GLY A 1 48 ? -32.969 -1.926 -26.594 1 43.81 48 GLY A CA 1
ATOM 386 C C . GLY A 1 48 ? -32.656 -2.619 -25.281 1 43.81 48 GLY A C 1
ATOM 387 O O . GLY A 1 48 ? -32.312 -3.797 -25.25 1 43.81 48 GLY A O 1
ATOM 388 N N . LEU A 1 49 ? -32.375 -1.909 -24.266 1 50.53 49 LEU A N 1
ATOM 389 C CA . LEU A 1 49 ? -32.062 -2.611 -23.016 1 50.53 49 LEU A CA 1
ATOM 390 C C . LEU A 1 49 ? -33.312 -3.307 -22.484 1 50.53 49 LEU A C 1
ATOM 392 O O . LEU A 1 49 ? -33.25 -4.125 -21.562 1 50.53 49 LEU A O 1
ATOM 396 N N . CYS A 1 50 ? -34.5 -2.836 -23.047 1 45.22 50 CYS A N 1
ATOM 397 C CA . CYS A 1 50 ? -35.812 -3.156 -22.5 1 45.22 50 CYS A CA 1
ATOM 398 C C . CYS A 1 50 ? -36.344 -4.473 -23.062 1 45.22 50 CYS A C 1
ATOM 400 O O . CYS A 1 50 ? -37.094 -4.477 -24.047 1 45.22 50 CYS A O 1
ATOM 402 N N . GLN A 1 51 ? -35.469 -5.336 -23.453 1 46.47 51 GLN A N 1
ATOM 403 C CA . GLN A 1 51 ? -36.312 -6.414 -23.984 1 46.47 51 GLN A CA 1
ATOM 404 C C . GLN A 1 51 ? -37.344 -6.863 -22.969 1 46.47 51 GLN A C 1
ATOM 406 O O . GLN A 1 51 ? -38.5 -7.105 -23.328 1 46.47 51 GLN A O 1
ATOM 411 N N . ASP A 1 52 ? -36.969 -7.641 -21.812 1 49.88 52 ASP A N 1
ATOM 412 C CA . ASP A 1 52 ? -37.812 -8.5 -20.984 1 49.88 52 ASP A CA 1
ATOM 413 C C . ASP A 1 52 ? -38.281 -7.762 -19.734 1 49.88 52 ASP A C 1
ATOM 415 O O . ASP A 1 52 ? -38.219 -8.297 -18.625 1 49.88 52 ASP A O 1
ATOM 419 N N . SER A 1 53 ? -39.125 -6.77 -19.812 1 60.72 53 SER A N 1
ATOM 420 C CA . SER A 1 53 ? -39.875 -6.145 -18.719 1 60.72 53 SER A CA 1
ATOM 421 C C . SER A 1 53 ? -38.938 -5.363 -17.797 1 60.72 53 SER A C 1
ATOM 423 O O . SER A 1 53 ? -39.375 -4.922 -16.719 1 60.72 53 SER A O 1
ATOM 425 N N . VAL A 1 54 ? -37.75 -5.234 -18.203 1 70.19 54 VAL A N 1
ATOM 426 C CA . VAL A 1 54 ? -36.844 -4.469 -17.359 1 70.19 54 VAL A CA 1
ATOM 427 C C . VAL A 1 54 ? -36.812 -3.01 -17.812 1 70.19 54 VAL A C 1
ATOM 429 O O . VAL A 1 54 ? -36.719 -2.719 -19 1 70.19 54 VAL A O 1
ATOM 432 N N . GLU A 1 55 ? -37.188 -2.211 -16.938 1 72.5 55 GLU A N 1
ATOM 433 C CA . GLU A 1 55 ? -37.094 -0.772 -17.172 1 72.5 55 GLU A CA 1
ATOM 434 C C . GLU A 1 55 ? -35.656 -0.281 -17.109 1 72.5 55 GLU A C 1
ATOM 436 O O . GLU A 1 55 ? -34.969 -0.536 -16.125 1 72.5 55 GLU A O 1
ATOM 441 N N . ALA A 1 56 ? -35.156 0.2 -18.266 1 72.94 56 ALA A N 1
ATOM 442 C CA . ALA A 1 56 ? -33.812 0.741 -18.297 1 72.94 56 ALA A CA 1
ATOM 443 C C . ALA A 1 56 ? -33.75 2.002 -19.156 1 72.94 56 ALA A C 1
ATOM 445 O O . ALA A 1 56 ? -34.562 2.184 -20.078 1 72.94 56 ALA A O 1
ATOM 446 N N . PHE A 1 57 ? -32.969 2.957 -18.766 1 73.81 57 PHE A N 1
ATOM 447 C CA . PHE A 1 57 ? -32.719 4.113 -19.609 1 73.81 57 PHE A CA 1
ATOM 448 C C . PHE A 1 57 ? -31.234 4.449 -19.656 1 73.81 57 PHE A C 1
ATOM 450 O O . PHE A 1 57 ? -30.484 4.102 -18.734 1 73.81 57 PHE A O 1
ATOM 457 N N . MET A 1 58 ? -30.75 4.984 -20.703 1 72.81 58 MET A N 1
ATOM 458 C CA . MET A 1 58 ? -29.359 5.328 -20.922 1 72.81 58 MET A CA 1
ATOM 459 C C . MET A 1 58 ? -29.203 6.816 -21.219 1 72.81 58 MET A C 1
ATOM 461 O O . MET A 1 58 ? -30.016 7.391 -21.953 1 72.81 58 MET A O 1
ATOM 465 N N . ILE A 1 59 ? -28.281 7.43 -20.547 1 72.44 59 ILE A N 1
ATOM 466 C CA . ILE A 1 59 ? -27.875 8.797 -20.844 1 72.44 59 ILE A CA 1
ATOM 467 C C . ILE A 1 59 ? -26.484 8.805 -21.438 1 72.44 59 ILE A C 1
ATOM 469 O O . ILE A 1 59 ? -25.594 8.062 -21 1 72.44 59 ILE A O 1
ATOM 473 N N . SER A 1 60 ? -26.297 9.445 -22.531 1 70.06 60 SER A N 1
ATOM 474 C CA . SER A 1 60 ? -24.969 9.539 -23.141 1 70.06 60 SER A CA 1
ATOM 475 C C .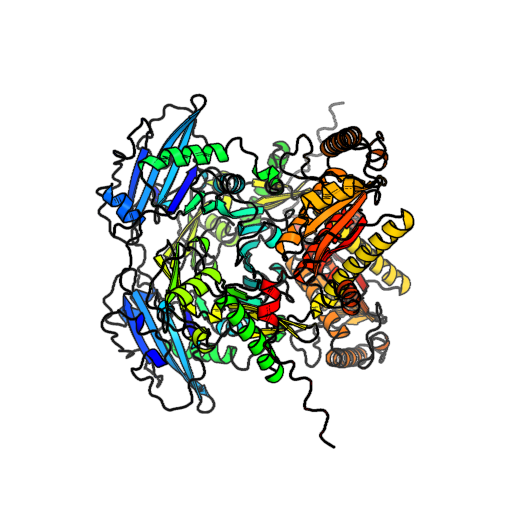 SER A 1 60 ? -24.672 10.961 -23.594 1 70.06 60 SER A C 1
ATOM 477 O O . SER A 1 60 ? -25.578 11.742 -23.859 1 70.06 60 SER A O 1
ATOM 479 N N . GLY A 1 61 ? -23.453 11.414 -23.5 1 65.88 61 GLY A N 1
ATOM 480 C CA . GLY A 1 61 ? -23.016 12.734 -23.906 1 65.88 61 GLY A CA 1
ATOM 481 C C . GLY A 1 61 ? -21.5 12.906 -23.797 1 65.88 61 GLY A C 1
ATOM 482 O O . GLY A 1 61 ? -20.75 11.938 -23.875 1 65.88 61 GLY A O 1
ATOM 483 N N . SER A 1 62 ? -21.031 14.07 -24.062 1 61.38 62 SER A N 1
ATOM 484 C CA . SER A 1 62 ? -19.625 14.43 -23.906 1 61.38 62 SER A CA 1
ATOM 485 C C . SER A 1 62 ? -19.438 15.484 -22.812 1 61.38 62 SER A C 1
ATOM 487 O O . SER A 1 62 ? -20.266 16.391 -22.688 1 61.38 62 SER A O 1
ATOM 489 N N . VAL A 1 63 ? -18.688 15.133 -21.922 1 59.09 63 VAL A N 1
ATOM 490 C CA . VAL A 1 63 ? -18.344 16.141 -20.922 1 59.09 63 VAL A CA 1
ATOM 491 C C . VAL A 1 63 ? -17.5 17.234 -21.547 1 59.09 63 VAL A C 1
ATOM 493 O O . VAL A 1 63 ? -16.625 16.969 -22.375 1 59.09 63 VAL A O 1
ATOM 496 N N . PRO A 1 64 ? -17.984 18.469 -21.656 1 48.38 64 PRO A N 1
ATOM 497 C CA . PRO A 1 64 ? -17.188 19.547 -22.266 1 48.38 64 PRO A CA 1
ATOM 498 C C . PRO A 1 64 ? -15.703 19.453 -21.938 1 48.38 64 PRO A C 1
ATOM 500 O O . PRO A 1 64 ? -15.336 18.984 -20.859 1 48.38 64 PRO A O 1
ATOM 503 N N . ASN A 1 65 ? -14.961 19.359 -23.094 1 48.22 65 ASN A N 1
ATOM 504 C CA . ASN A 1 65 ? -13.508 19.391 -23.078 1 48.22 65 ASN A CA 1
ATOM 505 C C . ASN A 1 65 ? -12.984 20.359 -22.016 1 48.22 65 ASN A C 1
ATOM 507 O O . ASN A 1 65 ? -13.156 21.578 -22.141 1 48.22 65 ASN A O 1
ATOM 511 N N . ARG A 1 66 ? -13.094 20.094 -20.891 1 47.56 66 ARG A N 1
ATOM 512 C CA . ARG A 1 66 ? -12.312 21.172 -20.312 1 47.56 66 ARG A CA 1
ATOM 513 C C . ARG A 1 66 ? -10.953 21.297 -21 1 47.56 66 ARG A C 1
ATOM 515 O O . ARG A 1 66 ? -10.625 20.516 -21.891 1 47.56 66 ARG A O 1
ATOM 522 N N . SER A 1 67 ? -9.766 21.688 -20.422 1 46.31 67 SER A N 1
ATOM 523 C CA . SER A 1 67 ? -8.531 22.25 -20.953 1 46.31 67 SER A CA 1
ATOM 524 C C . SER A 1 67 ? -7.684 21.172 -21.625 1 46.31 67 SER A C 1
ATOM 526 O O . SER A 1 67 ? -7.711 20 -21.203 1 46.31 67 SER A O 1
ATOM 528 N N . SER A 1 68 ? -7.594 21.172 -23.156 1 49.88 68 SER A N 1
ATOM 529 C CA . SER A 1 68 ? -6.445 20.484 -23.734 1 49.88 68 SER A CA 1
ATOM 530 C C . SER A 1 68 ? -5.332 20.297 -22.719 1 49.88 68 SER A C 1
ATOM 532 O O . SER A 1 68 ? -5.133 21.156 -21.844 1 49.88 68 SER A O 1
ATOM 534 N N . PRO A 1 69 ? -4.789 19.047 -22.828 1 56.38 69 PRO A N 1
ATOM 535 C CA . PRO A 1 69 ? -3.682 18.953 -21.875 1 56.38 69 PRO A CA 1
ATOM 536 C C . PRO A 1 69 ? -2.736 20.156 -21.953 1 56.38 69 PRO A C 1
ATOM 538 O O . PRO A 1 69 ? -2.418 20.625 -23.047 1 56.38 69 PRO A O 1
ATOM 541 N N . ASN A 1 70 ? -2.459 20.703 -20.922 1 59.78 70 ASN A N 1
ATOM 542 C CA . ASN A 1 70 ? -1.659 21.906 -20.766 1 59.78 70 ASN A CA 1
ATOM 543 C C . ASN A 1 70 ? -0.378 21.844 -21.594 1 59.78 70 ASN A C 1
ATOM 545 O O . ASN A 1 70 ? 0.078 22.844 -22.125 1 59.78 70 ASN A O 1
ATOM 549 N N . TRP A 1 71 ? 0.081 20.562 -21.875 1 61.47 71 TRP A N 1
ATOM 550 C CA . TRP A 1 71 ? 1.369 20.469 -22.547 1 61.47 71 TRP A CA 1
ATOM 551 C C . TRP A 1 71 ? 1.21 20.688 -24.047 1 61.47 71 TRP A C 1
ATOM 553 O O . TRP A 1 71 ? 2.146 21.141 -24.719 1 61.47 71 TRP A O 1
ATOM 563 N N . VAL A 1 72 ? 0.065 20.453 -24.531 1 60.25 72 VAL A N 1
ATOM 564 C CA . VAL A 1 72 ? -0.157 20.578 -25.969 1 60.25 72 VAL A CA 1
ATOM 565 C C . VAL A 1 72 ? -0.042 22.047 -26.391 1 60.25 72 VAL A C 1
ATOM 567 O O . VAL A 1 72 ? 0.62 22.359 -27.375 1 60.25 72 VAL A O 1
ATOM 570 N N . SER A 1 73 ? -0.72 22.781 -25.547 1 61.19 73 SER A N 1
ATOM 571 C CA . SER A 1 73 ? -0.649 24.219 -25.844 1 61.19 73 SER A CA 1
ATOM 572 C C . SER A 1 73 ? 0.781 24.734 -25.734 1 61.19 73 SER A C 1
ATOM 574 O O . SER A 1 73 ? 1.199 25.578 -26.516 1 61.19 73 SER A O 1
ATOM 576 N N . PHE A 1 74 ? 1.462 24.156 -24.859 1 63.81 74 PHE A N 1
ATOM 577 C CA . PHE A 1 74 ? 2.854 24.531 -24.625 1 63.81 74 PHE A CA 1
ATOM 578 C C . PHE A 1 74 ? 3.717 24.141 -25.828 1 63.81 74 PHE A C 1
ATOM 580 O O . PHE A 1 74 ? 4.516 24.953 -26.312 1 63.81 74 PHE A O 1
ATOM 587 N N . VAL A 1 75 ? 3.479 22.984 -26.281 1 61.69 75 VAL A N 1
ATOM 588 C CA . VAL A 1 75 ? 4.297 22.484 -27.391 1 61.69 75 VAL A CA 1
ATOM 589 C C . VAL A 1 75 ? 3.826 23.109 -28.703 1 61.69 75 VAL A C 1
ATOM 591 O O . VAL A 1 75 ? 4.645 23.438 -29.562 1 61.69 75 VAL A O 1
ATOM 594 N N . ARG A 1 76 ? 2.545 23.234 -28.75 1 58.78 76 ARG A N 1
ATOM 595 C CA . ARG A 1 76 ? 1.994 23.797 -29.984 1 58.78 76 ARG A CA 1
ATOM 596 C C . ARG A 1 76 ? 2.469 25.234 -30.203 1 58.78 76 ARG A C 1
ATOM 598 O O . ARG A 1 76 ? 2.699 25.656 -31.328 1 58.78 76 ARG A O 1
ATOM 605 N N . ALA A 1 77 ? 2.299 25.812 -29.078 1 55 77 ALA A N 1
ATOM 606 C CA . ALA A 1 77 ? 2.705 27.219 -29.188 1 55 77 ALA A CA 1
ATOM 607 C C . ALA A 1 77 ? 4.133 27.328 -29.719 1 55 77 ALA A C 1
ATOM 609 O O . ALA A 1 77 ? 4.512 28.359 -30.281 1 55 77 ALA A O 1
ATOM 610 N N . LYS A 1 78 ? 4.676 26.25 -29.516 1 53.56 78 LYS A N 1
ATOM 611 C CA . LYS A 1 78 ? 6.094 26.375 -29.828 1 53.56 78 LYS A CA 1
ATOM 612 C C . LYS A 1 78 ? 6.461 25.5 -31.031 1 53.56 78 LYS A C 1
ATOM 614 O O . LYS A 1 78 ? 7.57 25.594 -31.562 1 53.56 78 LYS A O 1
ATOM 619 N N . THR A 1 79 ? 5.504 24.547 -31.125 1 52 79 THR A N 1
ATOM 620 C CA . THR A 1 79 ? 5.75 23.672 -32.281 1 52 79 THR A CA 1
ATOM 621 C C . THR A 1 79 ? 4.582 23.719 -33.25 1 52 79 THR A C 1
ATOM 623 O O . THR A 1 79 ? 3.475 24.125 -32.875 1 52 79 THR A O 1
ATOM 626 N N . ASP A 1 80 ? 4.746 23.875 -34.438 1 46.66 80 ASP A N 1
ATOM 627 C CA . ASP A 1 80 ? 3.695 23.781 -35.438 1 46.66 80 ASP A CA 1
ATOM 628 C C . ASP A 1 80 ? 2.945 22.453 -35.312 1 46.66 80 ASP A C 1
ATOM 630 O O . ASP A 1 80 ? 2.359 21.969 -36.312 1 46.66 80 ASP A O 1
ATOM 634 N N . CYS A 1 81 ? 3.064 21.875 -34.25 1 44.75 81 CYS A N 1
ATOM 635 C CA . CYS A 1 81 ? 2.465 20.547 -34.156 1 44.75 81 CYS A CA 1
ATOM 636 C C . CYS A 1 81 ? 0.949 20.641 -34.031 1 44.75 81 CYS A C 1
ATOM 638 O O . CYS A 1 81 ? 0.432 21.312 -33.156 1 44.75 81 CYS A O 1
ATOM 640 N N . ALA A 1 82 ? 0.193 20.516 -35.094 1 43.09 82 ALA A N 1
ATOM 641 C CA . ALA A 1 82 ? -1.252 20.578 -35.312 1 43.09 82 ALA A CA 1
ATOM 642 C C . ALA A 1 82 ? -1.967 19.484 -34.531 1 43.09 82 ALA A C 1
ATOM 644 O O . ALA A 1 82 ? -3.18 19.297 -34.656 1 43.09 82 ALA A O 1
ATOM 645 N N . ASN A 1 83 ? -1.343 18.469 -33.938 1 45.56 83 ASN A N 1
ATOM 646 C CA . ASN A 1 83 ? -2.217 17.328 -33.719 1 45.56 83 ASN A CA 1
ATOM 647 C C . ASN A 1 83 ? -2.941 17.422 -32.375 1 45.56 83 ASN A C 1
ATOM 649 O O . ASN A 1 83 ? -2.307 17.406 -31.328 1 45.56 83 ASN A O 1
ATOM 653 N N . LYS A 1 84 ? -4.195 17.906 -32.469 1 48.41 84 LYS A N 1
ATOM 654 C CA . LYS A 1 84 ? -5.164 18.156 -31.422 1 48.41 84 LYS A CA 1
ATOM 655 C C . LYS A 1 84 ? -5.699 16.859 -30.844 1 48.41 84 LYS A C 1
ATOM 657 O O . LYS A 1 84 ? -6.664 16.859 -30.062 1 48.41 84 LYS A O 1
ATOM 662 N N . ASN A 1 85 ? -5.082 15.664 -31.203 1 50.44 85 ASN A N 1
ATOM 663 C CA . ASN A 1 85 ? -5.828 14.484 -30.781 1 50.44 85 ASN A CA 1
ATOM 664 C C . ASN A 1 85 ? -5.352 13.969 -29.438 1 50.44 85 ASN A C 1
ATOM 666 O O . ASN A 1 85 ? -4.227 14.258 -29.016 1 50.44 85 ASN A O 1
ATOM 670 N N . ASP A 1 86 ? -6.203 13.469 -28.625 1 51.5 86 ASP A N 1
ATOM 671 C CA . ASP A 1 86 ? -6.078 12.883 -27.297 1 51.5 86 ASP A CA 1
ATOM 672 C C . ASP A 1 86 ? -4.898 11.914 -27.234 1 51.5 86 ASP A C 1
ATOM 674 O O . ASP A 1 86 ? -4.48 11.516 -26.141 1 51.5 86 ASP A O 1
ATOM 678 N N . LYS A 1 87 ? -4.285 11.664 -28.391 1 60.56 87 LYS A N 1
ATOM 679 C CA . LYS A 1 87 ? -3.184 10.703 -28.438 1 60.56 87 LYS A CA 1
ATOM 680 C C . LYS A 1 87 ? -1.875 11.398 -28.812 1 60.56 87 LYS A C 1
ATOM 682 O O . LYS A 1 87 ? -0.925 10.742 -29.25 1 60.56 87 LYS A O 1
ATOM 687 N N . ALA A 1 88 ? -1.854 12.586 -28.562 1 64.94 88 ALA A N 1
ATOM 688 C CA . ALA A 1 88 ? -0.688 13.391 -28.906 1 64.94 88 ALA A CA 1
ATOM 689 C C . ALA A 1 88 ? 0.445 13.172 -27.906 1 64.94 88 ALA A C 1
ATOM 691 O O . ALA A 1 88 ? 0.2 12.859 -26.75 1 64.94 88 ALA A O 1
ATOM 692 N N . PHE A 1 89 ? 1.695 13.078 -28.484 1 71.44 89 PHE A N 1
ATOM 693 C CA . PHE A 1 89 ? 2.859 12.992 -27.609 1 71.44 89 PHE A CA 1
ATOM 694 C C . PHE A 1 89 ? 3.93 13.992 -28.031 1 71.44 89 PHE A C 1
ATOM 696 O O . PHE A 1 89 ? 3.914 14.484 -29.156 1 71.44 89 PHE A O 1
ATOM 703 N N . ALA A 1 90 ? 4.742 14.406 -27.125 1 76 90 ALA A N 1
ATOM 704 C CA . ALA A 1 90 ? 5.977 15.141 -27.391 1 76 90 ALA A CA 1
ATOM 705 C C . ALA A 1 90 ? 7.117 14.641 -26.516 1 76 90 ALA A C 1
ATOM 707 O O . ALA A 1 90 ? 6.902 14.25 -25.359 1 76 90 ALA A O 1
ATOM 708 N N . ILE A 1 91 ? 8.281 14.539 -27.141 1 80 91 ILE A N 1
ATOM 709 C CA . ILE A 1 91 ? 9.484 14.148 -26.406 1 80 91 ILE A CA 1
ATOM 710 C C . ILE A 1 91 ? 10.602 15.148 -26.703 1 80 91 ILE A C 1
ATOM 712 O O . ILE A 1 91 ? 10.883 15.461 -27.859 1 80 91 ILE A O 1
ATOM 716 N N . ILE A 1 92 ? 11.195 15.664 -25.672 1 80.38 92 ILE A N 1
ATOM 717 C CA . ILE A 1 92 ? 12.305 16.609 -25.797 1 80.38 92 ILE A CA 1
ATOM 718 C C . ILE A 1 92 ? 13.602 15.945 -25.328 1 80.38 92 ILE A C 1
ATOM 720 O O . ILE A 1 92 ? 13.648 15.398 -24.219 1 80.38 92 ILE A O 1
ATOM 724 N N . PHE A 1 93 ? 14.57 15.953 -26.188 1 81.81 93 PHE A N 1
ATOM 725 C CA . PHE A 1 93 ? 15.914 15.523 -25.812 1 81.81 93 PHE A CA 1
ATOM 726 C C . PHE A 1 93 ? 16.812 16.719 -25.578 1 81.81 93 PHE A C 1
ATOM 728 O O . PHE A 1 93 ? 16.922 17.609 -26.438 1 81.81 93 PHE A O 1
ATOM 735 N N . ILE A 1 94 ? 17.453 16.75 -24.453 1 83.75 94 ILE A N 1
ATOM 736 C CA . ILE A 1 94 ? 18.312 17.891 -24.094 1 83.75 94 ILE A CA 1
ATOM 737 C C . ILE A 1 94 ? 19.703 17.375 -23.719 1 83.75 94 ILE A C 1
ATOM 739 O O . ILE A 1 94 ? 19.844 16.562 -22.812 1 83.75 94 ILE A O 1
ATOM 743 N N . LYS A 1 95 ? 20.688 17.797 -24.406 1 84 95 LYS A N 1
ATOM 744 C CA . LYS A 1 95 ? 22.078 17.516 -24.062 1 84 95 LYS A CA 1
ATOM 745 C C . LYS A 1 95 ? 22.656 18.594 -23.156 1 84 95 LYS A C 1
ATOM 747 O O . LYS A 1 95 ? 22.672 19.781 -23.516 1 84 95 LYS A O 1
ATOM 752 N N . ILE A 1 96 ? 23.078 18.234 -22.016 1 86 96 ILE A N 1
ATOM 753 C CA . ILE A 1 96 ? 23.531 19.188 -21.016 1 86 96 ILE A CA 1
ATOM 754 C C . ILE A 1 96 ? 24.984 18.922 -20.656 1 86 96 ILE A C 1
ATOM 756 O O . ILE A 1 96 ? 25.391 17.766 -20.516 1 86 96 ILE A O 1
ATOM 760 N N . ASP A 1 97 ? 25.75 19.969 -20.609 1 85.69 97 ASP A N 1
ATOM 761 C CA . ASP A 1 97 ? 27.094 19.906 -20.062 1 85.69 97 ASP A CA 1
ATOM 762 C C . ASP A 1 97 ? 27.062 19.828 -18.531 1 85.69 97 ASP A C 1
ATOM 764 O O . ASP A 1 97 ? 26.688 20.797 -17.859 1 85.69 97 ASP A O 1
ATOM 768 N N . VAL A 1 98 ? 27.484 18.719 -17.969 1 86.25 98 VAL A N 1
ATOM 769 C CA . VAL A 1 98 ? 27.359 18.5 -16.531 1 86.25 98 VAL A CA 1
ATOM 770 C C . VAL A 1 98 ? 28.719 18.766 -15.867 1 86.25 98 VAL A C 1
ATOM 772 O O . VAL A 1 98 ? 28.906 18.422 -14.695 1 86.25 98 VAL A O 1
ATOM 775 N N . GLY A 1 99 ? 29.625 19.234 -16.547 1 80.19 99 GLY A N 1
ATOM 776 C CA . GLY A 1 99 ? 30.938 19.562 -16.031 1 80.19 99 GLY A CA 1
ATOM 777 C C . GLY A 1 99 ? 32.031 18.594 -16.469 1 80.19 99 GLY A C 1
ATOM 778 O O . GLY A 1 99 ? 31.719 17.453 -16.828 1 80.19 99 GLY A O 1
ATOM 779 N N . GLN A 1 100 ? 33.344 19 -16.422 1 78.81 100 GLN A N 1
ATOM 780 C CA . GLN A 1 100 ? 34.531 18.219 -16.734 1 78.81 100 GLN A CA 1
ATOM 781 C C . GLN A 1 100 ? 34.469 17.656 -18.141 1 78.81 100 GLN A C 1
ATOM 783 O O . GLN A 1 100 ? 34.812 16.5 -18.375 1 78.81 100 GLN A O 1
ATOM 788 N N . ASN A 1 101 ? 33.75 18.375 -19.047 1 75.44 101 ASN A N 1
ATOM 789 C CA . ASN A 1 101 ? 33.625 18.016 -20.453 1 75.44 101 ASN A CA 1
ATOM 790 C C . ASN A 1 101 ? 32.781 16.766 -20.641 1 75.44 101 ASN A C 1
ATOM 792 O O . ASN A 1 101 ? 33.062 15.945 -21.516 1 75.44 101 ASN A O 1
ATOM 796 N N . LYS A 1 102 ? 31.953 16.562 -19.672 1 82.44 102 LYS A N 1
ATOM 797 C CA . LYS A 1 102 ? 31.016 15.438 -19.781 1 82.44 102 LYS A CA 1
ATOM 798 C C . LYS A 1 102 ? 29.609 15.938 -20.109 1 82.44 102 LYS A C 1
ATOM 800 O O . LYS A 1 102 ? 29.188 16.969 -19.609 1 82.44 102 LYS A O 1
ATOM 805 N N . TYR A 1 103 ? 29.047 15.219 -21.031 1 83.38 103 TYR A N 1
ATOM 806 C CA . TYR A 1 103 ? 27.688 15.555 -21.438 1 83.38 103 TYR A CA 1
ATOM 807 C C . TYR A 1 103 ? 26.734 14.422 -21.094 1 83.38 103 TYR A C 1
ATOM 809 O O . TYR A 1 103 ? 27.078 13.242 -21.188 1 83.38 103 TYR A O 1
ATOM 817 N N . ARG A 1 104 ? 25.609 14.82 -20.656 1 87.06 104 ARG A N 1
ATOM 818 C CA . ARG A 1 104 ? 24.516 13.875 -20.406 1 87.06 104 ARG A CA 1
ATOM 819 C C . ARG A 1 104 ? 23.25 14.289 -21.141 1 87.06 104 ARG A C 1
ATOM 821 O O . ARG A 1 104 ? 23.047 15.469 -21.422 1 87.06 104 ARG A O 1
ATOM 828 N N . ILE A 1 105 ? 22.484 13.336 -21.516 1 86.5 105 ILE A N 1
ATOM 829 C CA . ILE A 1 105 ? 21.266 13.602 -22.266 1 86.5 105 ILE A CA 1
ATOM 830 C C . ILE A 1 105 ? 20.047 13.375 -21.359 1 86.5 105 ILE A C 1
ATOM 832 O O . ILE A 1 105 ? 19.922 12.32 -20.734 1 86.5 105 ILE A O 1
ATOM 836 N N . PHE A 1 106 ? 19.25 14.383 -21.344 1 89.5 106 PHE A N 1
ATOM 837 C CA . PHE A 1 106 ? 17.984 14.312 -20.625 1 89.5 106 PHE A CA 1
ATOM 838 C C . PHE A 1 106 ? 16.812 14.227 -21.609 1 89.5 106 PHE A C 1
ATOM 840 O O . PHE A 1 106 ? 16.859 14.805 -22.703 1 89.5 106 PHE A O 1
ATOM 847 N N . VAL A 1 107 ? 15.828 13.484 -21.219 1 88.19 107 VAL A N 1
ATOM 848 C CA . VAL A 1 107 ? 14.648 13.305 -22.047 1 88.19 107 VAL A CA 1
ATOM 849 C C . VAL A 1 107 ? 13.398 13.703 -21.266 1 88.19 107 VAL A C 1
ATOM 851 O O . VAL A 1 107 ? 13.172 13.219 -20.156 1 88.19 107 VAL A O 1
ATOM 854 N N . ILE A 1 108 ? 12.633 14.562 -21.812 1 86.94 108 ILE A N 1
ATOM 855 C CA . ILE A 1 108 ? 11.359 14.984 -21.25 1 86.94 108 ILE A CA 1
ATOM 856 C C . ILE A 1 108 ? 10.219 14.531 -22.141 1 86.94 108 ILE A C 1
ATOM 858 O O . ILE A 1 108 ? 10.219 14.805 -23.344 1 86.94 108 ILE A O 1
ATOM 862 N N . SER A 1 109 ? 9.305 13.805 -21.562 1 83 109 SER A N 1
ATOM 863 C CA . SER A 1 109 ? 8.211 13.266 -22.375 1 83 109 SER A CA 1
ATOM 864 C C . SER A 1 109 ? 6.871 13.852 -21.953 1 83 109 SER A C 1
ATOM 866 O O . SER A 1 109 ? 6.652 14.133 -20.766 1 83 109 SER A O 1
ATOM 868 N N . PHE A 1 110 ? 5.98 13.992 -22.891 1 76.81 110 PHE A N 1
ATOM 869 C CA . PHE A 1 110 ? 4.621 14.484 -22.703 1 76.81 110 PHE A CA 1
ATOM 870 C C . PHE A 1 110 ? 3.609 13.523 -23.312 1 76.81 110 PHE A C 1
ATOM 872 O O . PHE A 1 110 ? 3.91 12.852 -24.312 1 76.81 110 PHE A O 1
ATOM 879 N N . GLY A 1 111 ? 2.439 13.477 -22.641 1 71.31 111 GLY A N 1
ATOM 880 C CA . GLY A 1 111 ? 1.408 12.602 -23.172 1 71.31 111 GLY A CA 1
ATOM 881 C C . GLY A 1 111 ? 1.821 11.148 -23.219 1 71.31 111 GLY A C 1
ATOM 882 O O . GLY A 1 111 ? 2.367 10.625 -22.234 1 71.31 111 GLY A O 1
ATOM 883 N N . GLN A 1 112 ? 1.582 10.5 -24.344 1 69.25 112 GLN A N 1
ATOM 884 C CA . GLN A 1 112 ? 1.878 9.078 -24.469 1 69.25 112 GLN A CA 1
ATOM 885 C C . GLN A 1 112 ? 3.301 8.852 -24.969 1 69.25 112 GLN A C 1
ATOM 887 O O . GLN A 1 112 ? 3.641 7.754 -25.422 1 69.25 112 GLN A O 1
ATOM 892 N N . GLY A 1 113 ? 4.137 9.875 -24.906 1 72.19 113 GLY A N 1
ATOM 893 C CA . GLY A 1 113 ? 5.5 9.789 -25.406 1 72.19 113 GLY A CA 1
ATOM 894 C C . GLY A 1 113 ? 6.336 8.75 -24.672 1 72.19 113 GLY A C 1
ATOM 895 O O . GLY A 1 113 ? 7.27 8.188 -25.25 1 72.19 113 GLY A O 1
ATOM 896 N N . HIS A 1 114 ? 6.004 8.492 -23.438 1 74.88 114 HIS A N 1
ATOM 897 C CA . HIS A 1 114 ? 6.777 7.543 -22.641 1 74.88 114 HIS A CA 1
ATOM 898 C C . HIS A 1 114 ? 6.715 6.145 -23.234 1 74.88 114 HIS A C 1
ATOM 900 O O . HIS A 1 114 ? 7.625 5.336 -23.031 1 74.88 114 HIS A O 1
ATOM 906 N N . GLN A 1 115 ? 5.699 5.855 -23.922 1 70.56 115 GLN A N 1
ATOM 907 C CA . GLN A 1 115 ? 5.527 4.535 -24.516 1 70.56 115 GLN A CA 1
ATOM 908 C C . GLN A 1 115 ? 6.527 4.305 -25.656 1 70.56 115 GLN A C 1
ATOM 910 O O . GLN A 1 115 ? 6.77 3.166 -26.047 1 70.56 115 GLN A O 1
ATOM 915 N N . LEU A 1 116 ? 7.102 5.395 -26.141 1 72.88 116 LEU A N 1
ATOM 916 C CA . LEU A 1 116 ? 8.016 5.312 -27.281 1 72.88 116 LEU A CA 1
ATOM 917 C C . LEU A 1 116 ? 9.461 5.176 -26.797 1 72.88 116 LEU A C 1
ATOM 919 O O . LEU A 1 116 ? 10.367 4.977 -27.609 1 72.88 116 LEU A O 1
ATOM 923 N N . LEU A 1 117 ? 9.609 5.234 -25.578 1 77.88 117 LEU A N 1
ATOM 924 C CA . LEU A 1 117 ? 10.961 5.223 -25.016 1 77.88 117 LEU A CA 1
ATOM 925 C C . LEU A 1 117 ? 11.359 3.814 -24.594 1 77.88 117 LEU A C 1
ATOM 927 O O . LEU A 1 117 ? 10.539 3.072 -24.047 1 77.88 117 LEU A O 1
ATOM 931 N N . ILE A 1 118 ? 12.539 3.451 -24.938 1 74.94 118 ILE A N 1
ATOM 932 C CA . ILE A 1 118 ? 13.094 2.178 -24.484 1 74.94 118 ILE A CA 1
ATOM 933 C C . ILE A 1 118 ? 13.594 2.301 -23.047 1 74.94 118 ILE A C 1
ATOM 935 O O . ILE A 1 118 ? 14.641 2.902 -22.797 1 74.94 118 ILE A O 1
ATOM 939 N N . ARG A 1 119 ? 13.016 1.638 -22.156 1 76.69 119 ARG A N 1
ATOM 940 C CA . ARG A 1 119 ? 13.211 1.801 -20.719 1 76.69 119 ARG A CA 1
ATOM 941 C C . ARG A 1 119 ? 14.648 1.466 -20.328 1 76.69 119 ARG A C 1
ATOM 943 O O . ARG A 1 119 ? 15.219 2.107 -19.438 1 76.69 119 ARG A O 1
ATOM 950 N N . THR A 1 120 ? 15.328 0.504 -20.969 1 76.19 120 THR A N 1
ATOM 951 C CA . THR A 1 120 ? 16.641 0.011 -20.562 1 76.19 120 THR A CA 1
ATOM 952 C C . THR A 1 120 ? 17.734 1.016 -20.922 1 76.19 120 THR A C 1
ATOM 954 O O . THR A 1 120 ? 18.875 0.871 -20.5 1 76.19 120 THR A O 1
ATOM 957 N N . LYS A 1 121 ? 17.375 1.994 -21.609 1 81 121 LYS A N 1
ATOM 958 C CA . LYS A 1 121 ? 18.359 2.994 -22.016 1 81 121 LYS A CA 1
ATOM 959 C C . LYS A 1 121 ? 18.406 4.152 -21.031 1 81 121 LYS A C 1
ATOM 961 O O . LYS A 1 121 ? 19.203 5.082 -21.188 1 81 121 LYS A O 1
ATOM 966 N N . PHE A 1 122 ? 17.672 4.09 -20.062 1 86.25 122 PHE A N 1
ATOM 967 C CA . PHE A 1 122 ? 17.625 5.16 -19.062 1 86.25 122 PHE A CA 1
ATOM 968 C C . PHE A 1 122 ? 18.156 4.68 -17.719 1 86.25 122 PHE A C 1
ATOM 970 O O . PHE A 1 122 ? 18.078 3.488 -17.406 1 86.25 122 PHE A O 1
ATOM 977 N N . VAL A 1 123 ? 18.688 5.668 -16.984 1 87 123 VAL A N 1
ATOM 978 C CA . VAL A 1 123 ? 19.25 5.383 -15.672 1 87 123 VAL A CA 1
ATOM 979 C C . VAL A 1 123 ? 18.141 4.977 -14.711 1 87 123 VAL A C 1
ATOM 981 O O . VAL A 1 123 ? 17.141 5.691 -14.57 1 87 123 VAL A O 1
ATOM 984 N N . LYS A 1 124 ? 18.375 3.896 -14.023 1 81.69 124 LYS A N 1
ATOM 985 C CA . LYS A 1 124 ? 17.422 3.422 -13.023 1 81.69 124 LYS A CA 1
ATOM 986 C C . LYS A 1 124 ? 17.484 4.262 -11.75 1 81.69 124 LYS A C 1
ATOM 988 O O . LYS A 1 124 ? 18.578 4.664 -11.328 1 81.69 124 LYS A O 1
ATOM 993 N N . ASN A 1 125 ? 16.438 4.52 -11.102 1 85 125 ASN A N 1
ATOM 994 C CA . ASN A 1 125 ? 16.297 5.184 -9.805 1 85 125 ASN A CA 1
ATOM 995 C C . ASN A 1 125 ? 16.766 6.633 -9.867 1 85 125 ASN A C 1
ATOM 997 O O . ASN A 1 125 ? 17.047 7.238 -8.836 1 85 125 ASN A O 1
ATOM 1001 N N . PHE A 1 126 ? 16.922 7.203 -11.094 1 92.06 126 PHE A N 1
ATOM 1002 C CA . PHE A 1 126 ? 17.312 8.602 -11.219 1 92.06 126 PHE A CA 1
ATOM 1003 C C . PHE A 1 126 ? 16.359 9.508 -10.445 1 92.06 126 PHE A C 1
ATOM 1005 O O . PHE A 1 126 ? 16.797 10.312 -9.625 1 92.06 126 PHE A O 1
ATOM 1012 N N . GLY A 1 127 ? 15.102 9.328 -10.719 1 92.12 127 GLY A N 1
ATOM 1013 C CA . GLY A 1 127 ? 14.086 10.164 -10.086 1 92.12 127 GLY A CA 1
ATOM 1014 C C . GLY A 1 127 ? 14.023 10 -8.578 1 92.12 127 GLY A C 1
ATOM 1015 O O . GLY A 1 127 ? 13.805 10.969 -7.852 1 92.12 127 GLY A O 1
ATOM 1016 N N . ILE A 1 128 ? 14.195 8.828 -8.094 1 90.94 128 ILE A N 1
ATOM 1017 C CA . ILE A 1 128 ? 14.148 8.555 -6.66 1 90.94 128 ILE A CA 1
ATOM 1018 C C . ILE A 1 128 ? 15.258 9.328 -5.953 1 90.94 128 ILE A C 1
ATOM 1020 O O . ILE A 1 128 ? 15.023 9.984 -4.938 1 90.94 128 ILE A O 1
ATOM 1024 N N . ILE A 1 129 ? 16.453 9.234 -6.469 1 89.19 129 ILE A N 1
ATOM 1025 C CA . ILE A 1 129 ? 17.609 9.859 -5.836 1 89.19 129 ILE A CA 1
ATOM 1026 C C . ILE A 1 129 ? 17.438 11.375 -5.824 1 89.19 129 ILE A C 1
ATOM 1028 O O . ILE A 1 129 ? 17.672 12.023 -4.801 1 89.19 129 ILE A O 1
ATOM 1032 N N . VAL A 1 130 ? 17 11.883 -6.941 1 91.56 130 VAL A N 1
ATOM 1033 C CA . VAL A 1 130 ? 16.812 13.328 -7.027 1 91.56 130 VAL A CA 1
ATOM 1034 C C . VAL A 1 130 ? 15.734 13.766 -6.039 1 91.56 130 VAL A C 1
ATOM 1036 O O . VAL A 1 130 ? 15.898 14.758 -5.328 1 91.56 130 VAL A O 1
ATOM 1039 N N . ALA A 1 131 ? 14.625 13.039 -6.023 1 91.19 131 ALA A N 1
ATOM 1040 C CA . ALA A 1 131 ? 13.531 13.383 -5.125 1 91.19 131 ALA A CA 1
ATOM 1041 C C . ALA A 1 131 ? 13.977 13.328 -3.668 1 91.19 131 ALA A C 1
ATOM 1043 O O . ALA A 1 131 ? 13.727 14.25 -2.895 1 91.19 131 ALA A O 1
ATOM 1044 N N . LEU A 1 132 ? 14.641 12.273 -3.287 1 88.69 132 LEU A N 1
ATOM 1045 C CA . LEU A 1 132 ? 15.062 12.086 -1.902 1 88.69 132 LEU A CA 1
ATOM 1046 C C . LEU A 1 132 ? 15.977 13.219 -1.457 1 88.69 132 LEU A C 1
ATOM 1048 O O . LEU A 1 132 ? 15.938 13.633 -0.297 1 88.69 132 LEU A O 1
ATOM 1052 N N . ASN A 1 133 ? 16.75 13.641 -2.359 1 87.56 133 ASN A N 1
ATOM 1053 C CA . ASN A 1 133 ? 17.688 14.703 -2.033 1 87.56 133 ASN A CA 1
ATOM 1054 C C . ASN A 1 133 ? 17.016 16.062 -2.027 1 87.56 133 ASN A C 1
ATOM 1056 O O . ASN A 1 133 ? 17.516 17.016 -1.42 1 87.56 133 ASN A O 1
ATOM 1060 N N . SER A 1 134 ? 15.883 16.156 -2.623 1 89.5 134 SER A N 1
ATOM 1061 C CA . SER A 1 134 ? 15.305 17.484 -2.852 1 89.5 134 SER A CA 1
ATOM 1062 C C . SER A 1 134 ? 14.055 17.688 -2.006 1 89.5 134 SER A C 1
ATOM 1064 O O . SER A 1 134 ? 13.625 18.828 -1.8 1 89.5 134 SER A O 1
ATOM 1066 N N . ILE A 1 135 ? 13.43 16.656 -1.568 1 87.06 135 ILE A N 1
ATOM 1067 C CA . ILE A 1 135 ? 12.164 16.812 -0.853 1 87.06 135 ILE A CA 1
ATOM 1068 C C . ILE A 1 135 ? 12.438 17.031 0.631 1 87.06 135 ILE A C 1
ATOM 1070 O O . ILE A 1 135 ? 13.508 16.688 1.136 1 87.06 135 ILE A O 1
ATOM 1074 N N . ASP A 1 136 ? 11.43 17.656 1.212 1 82.25 136 ASP A N 1
ATOM 1075 C CA . ASP A 1 136 ? 11.398 17.75 2.668 1 82.25 136 ASP A CA 1
ATOM 1076 C C . ASP A 1 136 ? 11.055 16.406 3.307 1 82.25 136 ASP A C 1
ATOM 1078 O O . ASP A 1 136 ? 10.047 15.797 2.953 1 82.25 136 ASP A O 1
ATOM 1082 N N . GLU A 1 137 ? 11.93 15.984 4.18 1 76.31 137 GLU A N 1
ATOM 1083 C CA . GLU A 1 137 ? 11.773 14.672 4.801 1 76.31 137 GLU A CA 1
ATOM 1084 C C . GLU A 1 137 ? 10.453 14.578 5.574 1 76.31 137 GLU A C 1
ATOM 1086 O O . GLU A 1 137 ? 9.953 13.484 5.82 1 76.31 137 GLU A O 1
ATOM 1091 N N . ASN A 1 138 ? 9.852 15.664 5.82 1 73.31 138 ASN A N 1
ATOM 1092 C CA . ASN A 1 138 ? 8.609 15.68 6.582 1 73.31 138 ASN A CA 1
ATOM 1093 C C . ASN A 1 138 ? 7.418 16.031 5.703 1 73.31 138 ASN A C 1
ATOM 1095 O O . ASN A 1 138 ? 6.336 16.328 6.211 1 73.31 138 ASN A O 1
ATOM 1099 N N . SER A 1 139 ? 7.637 16.031 4.512 1 81.94 139 SER A N 1
ATOM 1100 C CA . SER A 1 139 ? 6.547 16.391 3.609 1 81.94 139 SER A CA 1
ATOM 1101 C C . SER A 1 139 ? 6.344 15.328 2.535 1 81.94 139 SER A C 1
ATOM 1103 O O . SER A 1 139 ? 6.137 15.648 1.364 1 81.94 139 SER A O 1
ATOM 1105 N N . ILE A 1 140 ? 6.48 14.078 3.027 1 86.94 140 ILE A N 1
ATOM 1106 C CA . ILE A 1 140 ? 6.258 12.969 2.109 1 86.94 140 ILE A CA 1
ATOM 1107 C C . ILE A 1 140 ? 4.762 12.68 1.998 1 86.94 140 ILE A C 1
ATOM 1109 O O . ILE A 1 140 ? 4.047 12.68 3.004 1 86.94 140 ILE A O 1
ATOM 1113 N N . MET A 1 141 ? 4.312 12.484 0.814 1 88 141 MET A N 1
ATOM 1114 C CA . MET A 1 141 ? 2.883 12.328 0.561 1 88 141 MET A CA 1
ATOM 1115 C C . MET A 1 141 ? 2.562 10.914 0.107 1 88 141 MET A C 1
ATOM 1117 O O . MET A 1 141 ? 1.459 10.414 0.342 1 88 141 MET A O 1
ATOM 1121 N N . ASN A 1 142 ? 3.434 10.312 -0.566 1 90.56 142 ASN A N 1
ATOM 1122 C CA . ASN A 1 142 ? 3.203 9.023 -1.204 1 90.56 142 ASN A CA 1
ATOM 1123 C C . ASN A 1 142 ? 4.488 8.203 -1.288 1 90.56 142 ASN A C 1
ATOM 1125 O O . ASN A 1 142 ? 5.562 8.75 -1.535 1 90.56 142 ASN A O 1
ATOM 1129 N N . THR A 1 143 ? 4.355 6.984 -1.033 1 91.19 143 THR A N 1
ATOM 1130 C CA . THR A 1 143 ? 5.473 6.066 -1.225 1 91.19 143 THR A CA 1
ATOM 1131 C C . THR A 1 143 ? 5.016 4.812 -1.971 1 91.19 143 THR A C 1
ATOM 1133 O O . THR A 1 143 ? 3.861 4.398 -1.854 1 91.19 143 THR A O 1
ATOM 1136 N N . LYS A 1 144 ? 5.863 4.305 -2.752 1 90.25 144 LYS A N 1
ATOM 1137 C CA . LYS A 1 144 ? 5.691 3.02 -3.42 1 90.25 144 LYS A CA 1
ATOM 1138 C C . LYS A 1 144 ? 6.879 2.098 -3.158 1 90.25 144 LYS A C 1
ATOM 1140 O O . LYS A 1 144 ? 8.031 2.484 -3.373 1 90.25 144 LYS A O 1
ATOM 1145 N N . THR A 1 145 ? 6.621 0.97 -2.678 1 90 145 THR A N 1
ATOM 1146 C CA . THR A 1 145 ? 7.684 0.017 -2.377 1 90 145 THR A CA 1
ATOM 1147 C C . THR A 1 145 ? 7.379 -1.347 -2.99 1 90 145 THR A C 1
ATOM 1149 O O . THR A 1 145 ? 6.246 -1.609 -3.396 1 90 145 THR A O 1
ATOM 1152 N N . SER A 1 146 ? 8.43 -2.068 -3.178 1 87.69 146 SER A N 1
ATOM 1153 C CA . SER A 1 146 ? 8.305 -3.455 -3.621 1 87.69 146 SER A CA 1
ATOM 1154 C C . SER A 1 146 ? 9.023 -4.406 -2.67 1 87.69 146 SER A C 1
ATOM 1156 O O . SER A 1 146 ? 10.102 -4.094 -2.172 1 87.69 146 SER A O 1
ATOM 1158 N N . MET A 1 147 ? 8.43 -5.426 -2.354 1 79.81 147 MET A N 1
ATOM 1159 C CA . MET A 1 147 ? 9.031 -6.488 -1.553 1 79.81 147 MET A CA 1
ATOM 1160 C C . MET A 1 147 ? 9.43 -7.672 -2.432 1 79.81 147 MET A C 1
ATOM 1162 O O . MET A 1 147 ? 8.594 -8.508 -2.777 1 79.81 147 MET A O 1
ATOM 1166 N N . PRO A 1 148 ? 10.781 -7.66 -2.729 1 75.81 148 PRO A N 1
ATOM 1167 C CA . PRO A 1 148 ? 11.25 -8.75 -3.586 1 75.81 148 PRO A CA 1
ATOM 1168 C C . PRO A 1 148 ? 11.203 -10.109 -2.889 1 75.81 148 PRO A C 1
ATOM 1170 O O . PRO A 1 148 ? 11.898 -10.32 -1.896 1 75.81 148 PRO A O 1
ATOM 1173 N N . GLN A 1 149 ? 10.367 -10.93 -3.33 1 72.31 149 GLN A N 1
ATOM 1174 C CA . GLN A 1 149 ? 10.203 -12.305 -2.881 1 72.31 149 GLN A CA 1
ATOM 1175 C C . GLN A 1 149 ? 9.727 -13.203 -4.02 1 72.31 149 GLN A C 1
ATOM 1177 O O . GLN A 1 149 ? 9.719 -12.789 -5.18 1 72.31 149 GLN A O 1
ATOM 1182 N N . SER A 1 150 ? 9.57 -14.43 -3.672 1 66.81 150 SER A N 1
ATOM 1183 C CA . SER A 1 150 ? 9.109 -15.352 -4.703 1 66.81 150 SER A CA 1
ATOM 1184 C C . SER A 1 150 ? 7.844 -14.844 -5.383 1 66.81 150 SER A C 1
ATOM 1186 O O . SER A 1 150 ? 7.66 -15.023 -6.586 1 66.81 150 SER A O 1
ATOM 1188 N N . ASN A 1 151 ? 7.027 -14.273 -4.605 1 75.5 151 ASN A N 1
ATOM 1189 C CA . ASN A 1 151 ? 5.859 -13.555 -5.109 1 75.5 151 ASN A CA 1
ATOM 1190 C C . ASN A 1 151 ? 5.867 -12.094 -4.672 1 75.5 151 ASN A C 1
ATOM 1192 O O . ASN A 1 151 ? 5.305 -11.75 -3.633 1 75.5 151 ASN A O 1
ATOM 1196 N N . PRO A 1 152 ? 6.543 -11.328 -5.512 1 81.69 152 PRO A N 1
ATOM 1197 C CA . PRO A 1 152 ? 6.762 -9.938 -5.102 1 81.69 152 PRO A CA 1
ATOM 1198 C C . PRO A 1 152 ? 5.457 -9.172 -4.914 1 81.69 152 PRO A C 1
ATOM 1200 O O . PRO A 1 152 ? 4.492 -9.391 -5.645 1 81.69 152 PRO A O 1
ATOM 1203 N N . ARG A 1 153 ? 5.461 -8.312 -3.957 1 85.19 153 ARG A N 1
ATOM 1204 C CA . ARG A 1 153 ? 4.344 -7.426 -3.648 1 85.19 153 ARG A CA 1
ATOM 1205 C C . ARG A 1 153 ? 4.758 -5.965 -3.75 1 85.19 153 ARG A C 1
ATOM 1207 O O . ARG A 1 153 ? 5.844 -5.586 -3.297 1 85.19 153 ARG A O 1
ATOM 1214 N N . THR A 1 154 ? 3.979 -5.25 -4.449 1 88.69 154 THR A N 1
ATOM 1215 C CA . THR A 1 154 ? 4.184 -3.807 -4.5 1 88.69 154 THR A CA 1
ATOM 1216 C C . THR A 1 154 ? 3.168 -3.086 -3.619 1 88.69 154 THR A C 1
ATOM 1218 O O . THR A 1 154 ? 1.99 -3.449 -3.598 1 88.69 154 THR A O 1
ATOM 1221 N N . THR A 1 155 ? 3.604 -2.182 -2.852 1 89.69 155 THR A N 1
ATOM 1222 C CA . THR A 1 155 ? 2.77 -1.431 -1.921 1 89.69 155 THR A CA 1
ATOM 1223 C C . THR A 1 155 ? 2.855 0.067 -2.203 1 89.69 155 THR A C 1
ATOM 1225 O O . THR A 1 155 ? 3.949 0.636 -2.236 1 89.69 155 THR A O 1
ATOM 1228 N N . GLU A 1 156 ? 1.772 0.606 -2.461 1 89.5 156 GLU A N 1
ATOM 1229 C CA . GLU A 1 156 ? 1.677 2.059 -2.59 1 89.5 156 GLU A CA 1
ATOM 1230 C C . GLU A 1 156 ? 0.878 2.662 -1.438 1 89.5 156 GLU A C 1
ATOM 1232 O O . GLU A 1 156 ? -0.218 2.195 -1.122 1 89.5 156 GLU A O 1
ATOM 1237 N N . GLN A 1 157 ? 1.446 3.615 -0.82 1 90.12 157 GLN A N 1
ATOM 1238 C CA . GLN A 1 157 ? 0.8 4.25 0.325 1 90.12 157 GLN A CA 1
ATOM 1239 C C . GLN A 1 157 ? 0.632 5.75 0.101 1 90.12 157 GLN A C 1
ATOM 1241 O O . GLN A 1 157 ? 1.521 6.402 -0.449 1 90.12 157 GLN A O 1
ATOM 1246 N N . ASN A 1 158 ? -0.506 6.191 0.377 1 87.94 158 ASN A N 1
ATOM 1247 C CA . ASN A 1 158 ? -0.829 7.613 0.377 1 87.94 158 ASN A CA 1
ATOM 1248 C C . ASN A 1 158 ? -1.261 8.094 1.76 1 87.94 158 ASN A C 1
ATOM 1250 O O . ASN A 1 158 ? -1.975 7.383 2.471 1 87.94 158 ASN A O 1
ATOM 1254 N N . ILE A 1 159 ? -0.744 9.203 2.117 1 82.88 159 ILE A N 1
ATOM 1255 C CA . ILE A 1 159 ? -1.11 9.766 3.412 1 82.88 159 ILE A CA 1
ATOM 1256 C C . ILE A 1 159 ? -1.878 11.07 3.209 1 82.88 159 ILE A C 1
ATOM 1258 O O . ILE A 1 159 ? -1.617 11.812 2.258 1 82.88 159 ILE A O 1
ATOM 1262 N N . ALA A 1 160 ? -2.879 11.273 3.965 1 76.56 160 ALA A N 1
ATOM 1263 C CA . ALA A 1 160 ? -3.771 12.422 3.793 1 76.56 160 ALA A CA 1
ATOM 1264 C C . ALA A 1 160 ? -3.021 13.734 3.98 1 76.56 160 ALA A C 1
ATOM 1266 O O . ALA A 1 160 ? -3.238 14.695 3.234 1 76.56 160 ALA A O 1
ATOM 1267 N N . ARG A 1 161 ? -2.172 13.812 4.941 1 75.19 161 ARG A N 1
ATOM 1268 C CA . ARG A 1 161 ? -1.314 14.961 5.184 1 75.19 161 ARG A CA 1
ATOM 1269 C C . ARG A 1 161 ? 0.159 14.578 5.098 1 75.19 161 ARG A C 1
ATOM 1271 O O . ARG A 1 161 ? 0.581 13.578 5.672 1 75.19 161 ARG A O 1
ATOM 1278 N N . PRO A 1 162 ? 0.863 15.406 4.281 1 77.56 162 PRO A N 1
ATOM 1279 C CA . PRO A 1 162 ? 2.283 15.078 4.156 1 77.56 162 PRO A CA 1
ATOM 1280 C C . PRO A 1 162 ? 2.959 14.852 5.508 1 77.56 162 PRO A C 1
ATOM 1282 O O . PRO A 1 162 ? 2.67 15.562 6.473 1 77.56 162 PRO A O 1
ATOM 1285 N N . SER A 1 163 ? 3.789 13.836 5.539 1 75.81 163 SER A N 1
ATOM 1286 C CA . SER A 1 163 ? 4.414 13.414 6.789 1 75.81 163 SER A CA 1
ATOM 1287 C C . SER A 1 163 ? 5.793 12.812 6.543 1 75.81 163 SER A C 1
ATOM 1289 O O . SER A 1 163 ? 6.301 12.852 5.422 1 75.81 163 SER A O 1
ATOM 1291 N N . SER A 1 164 ? 6.41 12.383 7.625 1 72.62 164 SER A N 1
ATOM 1292 C CA . SER A 1 164 ? 7.711 11.727 7.523 1 72.62 164 SER A CA 1
ATOM 1293 C C . SER A 1 164 ? 7.566 10.281 7.059 1 72.62 164 SER A C 1
ATOM 1295 O O . SER A 1 164 ? 6.465 9.727 7.062 1 72.62 164 SER A O 1
ATOM 1297 N N . LEU A 1 165 ? 8.695 9.742 6.676 1 69.25 165 LEU A N 1
ATOM 1298 C CA . LEU A 1 165 ? 8.734 8.375 6.168 1 69.25 165 LEU A CA 1
ATOM 1299 C C . LEU A 1 165 ? 8.219 7.395 7.215 1 69.25 165 LEU A C 1
ATOM 1301 O O . LEU A 1 165 ? 7.723 6.316 6.871 1 69.25 165 LEU A O 1
ATOM 1305 N N . PHE A 1 166 ? 8.289 7.762 8.383 1 58.91 166 PHE A N 1
ATOM 1306 C CA . PHE A 1 166 ? 7.859 6.898 9.477 1 58.91 166 PHE A CA 1
ATOM 1307 C C . PHE A 1 166 ? 6.367 6.605 9.383 1 58.91 166 PHE A C 1
ATOM 1309 O O . PHE A 1 166 ? 5.922 5.512 9.734 1 58.91 166 PHE A O 1
ATOM 1316 N N . ALA A 1 167 ? 5.668 7.539 8.961 1 67.62 167 ALA A N 1
ATOM 1317 C CA . ALA A 1 167 ? 4.219 7.41 8.852 1 67.62 167 ALA A CA 1
ATOM 1318 C C . ALA A 1 167 ? 3.836 6.312 7.867 1 67.62 167 ALA A C 1
ATOM 1320 O O . ALA A 1 167 ? 2.736 5.754 7.941 1 67.62 167 ALA A O 1
ATOM 1321 N N . PHE A 1 168 ? 4.719 5.887 7.059 1 78.69 168 PHE A N 1
ATOM 1322 C CA . PHE A 1 168 ? 4.426 4.918 6.008 1 78.69 168 PHE A CA 1
ATOM 1323 C C . PHE A 1 168 ? 4.762 3.504 6.469 1 78.69 168 PHE A C 1
ATOM 1325 O O . PHE A 1 168 ? 4.363 2.527 5.828 1 78.69 168 PHE A O 1
ATOM 1332 N N . GLN A 1 169 ? 5.422 3.363 7.57 1 69.06 169 GLN A N 1
ATOM 1333 C CA . GLN A 1 169 ? 5.73 2.068 8.172 1 69.06 169 GLN A CA 1
ATOM 1334 C C . GLN A 1 169 ? 6.371 1.13 7.152 1 69.06 169 GLN A C 1
ATOM 1336 O O . GLN A 1 169 ? 5.934 -0.012 6.992 1 69.06 169 GLN A O 1
ATOM 1341 N N . ILE A 1 170 ? 7.242 1.676 6.398 1 75.12 170 ILE A N 1
ATOM 1342 C CA . ILE A 1 170 ? 7.961 0.895 5.398 1 75.12 170 ILE A CA 1
ATOM 1343 C C . ILE A 1 170 ? 8.93 -0.066 6.09 1 75.12 170 ILE A C 1
ATOM 1345 O O . ILE A 1 170 ? 9.594 0.306 7.055 1 75.12 170 ILE A O 1
ATOM 1349 N N . ASN A 1 171 ? 8.875 -1.27 5.711 1 65.88 171 ASN A N 1
ATOM 1350 C CA . ASN A 1 171 ? 9.906 -2.205 6.156 1 65.88 171 ASN A CA 1
ATOM 1351 C C . ASN A 1 171 ? 11.227 -1.969 5.438 1 65.88 171 ASN A C 1
ATOM 1353 O O . ASN A 1 171 ? 11.461 -2.51 4.355 1 65.88 171 ASN A O 1
ATOM 1357 N N . LYS A 1 172 ? 12.086 -1.254 6.043 1 64.19 172 LYS A N 1
ATOM 1358 C CA . LYS A 1 172 ? 13.32 -0.765 5.438 1 64.19 172 LYS A CA 1
ATOM 1359 C C . LYS A 1 172 ? 14.266 -1.918 5.094 1 64.19 172 LYS A C 1
ATOM 1361 O O . LYS A 1 172 ? 15.18 -1.762 4.281 1 64.19 172 LYS A O 1
ATOM 1366 N N . VAL A 1 173 ? 13.977 -2.982 5.672 1 58.62 173 VAL A N 1
ATOM 1367 C CA . VAL A 1 173 ? 14.867 -4.121 5.469 1 58.62 173 VAL A CA 1
ATOM 1368 C C . VAL A 1 173 ? 14.375 -4.961 4.293 1 58.62 173 VAL A C 1
ATOM 1370 O O . VAL A 1 173 ? 15.18 -5.547 3.562 1 58.62 173 VAL A O 1
ATOM 1373 N N . ARG A 1 174 ? 13.109 -4.984 4.109 1 65.56 174 ARG A N 1
ATOM 1374 C CA . ARG A 1 174 ? 12.547 -5.953 3.172 1 65.56 174 ARG A CA 1
ATOM 1375 C C . ARG A 1 174 ? 11.992 -5.254 1.933 1 65.56 174 ARG A C 1
ATOM 1377 O O . ARG A 1 174 ? 11.781 -5.891 0.9 1 65.56 174 ARG A O 1
ATOM 1384 N N . GLU A 1 175 ? 11.789 -4.078 2.064 1 77.88 175 GLU A N 1
ATOM 1385 C CA . GLU A 1 175 ? 11.133 -3.389 0.958 1 77.88 175 GLU A CA 1
ATOM 1386 C C . GLU A 1 175 ? 12.109 -2.48 0.216 1 77.88 175 GLU A C 1
ATOM 1388 O O . GLU A 1 175 ? 12.984 -1.866 0.83 1 77.88 175 GLU A O 1
ATOM 1393 N N . ILE A 1 176 ? 11.961 -2.545 -1.061 1 82.31 176 ILE A N 1
ATOM 1394 C CA . ILE A 1 176 ? 12.719 -1.664 -1.942 1 82.31 176 ILE A CA 1
ATOM 1395 C C . ILE A 1 176 ? 11.867 -0.45 -2.314 1 82.31 176 ILE A C 1
ATOM 1397 O O . ILE A 1 176 ? 10.711 -0.594 -2.713 1 82.31 176 ILE A O 1
ATOM 1401 N N . LEU A 1 177 ? 12.438 0.702 -2.16 1 87.5 177 LEU A N 1
ATOM 1402 C CA . LEU A 1 177 ? 11.727 1.92 -2.539 1 87.5 177 LEU A CA 1
ATOM 1403 C C . LEU A 1 177 ? 11.656 2.057 -4.059 1 87.5 177 LEU A C 1
ATOM 1405 O O . LEU A 1 177 ? 12.68 2.029 -4.738 1 87.5 177 LEU A O 1
ATOM 1409 N N . LYS A 1 178 ? 10.453 2.162 -4.578 1 88.31 178 LYS A N 1
ATOM 1410 C CA . LYS A 1 178 ? 10.242 2.26 -6.02 1 88.31 178 LYS A CA 1
ATOM 1411 C C . LYS A 1 178 ? 9.727 3.641 -6.406 1 88.31 178 LYS A C 1
ATOM 1413 O O . LYS A 1 178 ? 9.812 4.035 -7.57 1 88.31 178 LYS A O 1
ATOM 1418 N N . GLY A 1 179 ? 9.195 4.332 -5.477 1 89.69 179 GLY A N 1
ATOM 1419 C CA . GLY A 1 179 ? 8.672 5.66 -5.734 1 89.69 179 GLY A CA 1
ATOM 1420 C C . GLY A 1 179 ? 8.445 6.465 -4.465 1 89.69 179 GLY A C 1
ATOM 1421 O O . GLY A 1 179 ? 8.109 5.906 -3.42 1 89.69 179 GLY A O 1
ATOM 1422 N N . ILE A 1 180 ? 8.562 7.738 -4.598 1 91.56 180 ILE A N 1
ATOM 1423 C CA . ILE A 1 180 ? 8.336 8.633 -3.471 1 91.56 180 ILE A CA 1
ATOM 1424 C C . ILE A 1 180 ? 7.879 10 -3.982 1 91.56 180 ILE A C 1
ATOM 1426 O O . ILE A 1 180 ? 8.344 10.469 -5.027 1 91.56 180 ILE A O 1
ATOM 1430 N N . THR A 1 181 ? 6.953 10.539 -3.332 1 91.12 181 THR A N 1
ATOM 1431 C CA . THR A 1 181 ? 6.449 11.867 -3.652 1 91.12 181 THR A CA 1
ATOM 1432 C C . THR A 1 181 ? 6.512 12.781 -2.432 1 91.12 181 THR A C 1
ATOM 1434 O O . THR A 1 181 ? 6.164 12.367 -1.323 1 91.12 181 THR A O 1
ATOM 1437 N N . GLY A 1 182 ? 6.996 13.898 -2.617 1 89.25 182 GLY A N 1
ATOM 1438 C CA . GLY A 1 182 ? 7.035 14.891 -1.557 1 89.25 182 GLY A CA 1
ATOM 1439 C C . GLY A 1 182 ? 7.137 16.312 -2.074 1 89.25 182 GLY A C 1
ATOM 1440 O O . GLY A 1 182 ? 7.121 16.547 -3.287 1 89.25 182 GLY A O 1
ATOM 1441 N N . ARG A 1 183 ? 7.156 17.219 -1.13 1 85.69 183 ARG A N 1
ATOM 1442 C CA . ARG A 1 183 ? 7.305 18.641 -1.479 1 85.69 183 ARG A CA 1
ATOM 1443 C C . ARG A 1 183 ? 8.773 19.047 -1.464 1 85.69 183 ARG A C 1
ATOM 1445 O O . ARG A 1 183 ? 9.531 18.625 -0.597 1 85.69 183 ARG A O 1
ATOM 1452 N N . SER A 1 184 ? 9.055 19.844 -2.455 1 85.75 184 SER A N 1
ATOM 1453 C CA . SER A 1 184 ? 10.445 20.25 -2.619 1 85.75 184 SER A CA 1
ATOM 1454 C C . SER A 1 184 ? 10.812 21.359 -1.629 1 85.75 184 SER A C 1
ATOM 1456 O O . SER A 1 184 ? 10 22.234 -1.346 1 85.75 184 SER A O 1
ATOM 1458 N N . LEU A 1 185 ? 11.945 21.266 -0.904 1 73.44 185 LEU A N 1
ATOM 1459 C CA . LEU A 1 185 ? 12.492 22.312 -0.053 1 73.44 185 LEU A CA 1
ATOM 1460 C C . LEU A 1 185 ? 13.125 23.406 -0.893 1 73.44 185 LEU A C 1
ATOM 1462 O O . LEU A 1 185 ? 12.844 24.594 -0.685 1 73.44 185 LEU A O 1
ATOM 1466 N N . ASP A 1 186 ? 14.172 22.844 -1.633 1 65.12 186 ASP A N 1
ATOM 1467 C CA . ASP A 1 186 ? 15.031 23.781 -2.346 1 65.12 186 ASP A CA 1
ATOM 1468 C C . ASP A 1 186 ? 15.281 23.312 -3.779 1 65.12 186 ASP A C 1
ATOM 1470 O O . ASP A 1 186 ? 15.18 22.125 -4.078 1 65.12 186 ASP A O 1
ATOM 1474 N N . GLY A 1 187 ? 15.258 24.266 -4.809 1 60.47 187 GLY A N 1
ATOM 1475 C CA . GLY A 1 187 ? 15.836 24.016 -6.121 1 60.47 187 GLY A CA 1
ATOM 1476 C C . GLY A 1 187 ? 14.797 24.016 -7.23 1 60.47 187 GLY A C 1
ATOM 1477 O O . GLY A 1 187 ? 15.055 24.516 -8.328 1 60.47 187 GLY A O 1
ATOM 1478 N N . PHE A 1 188 ? 13.672 23.141 -6.953 1 74 188 PHE A N 1
ATOM 1479 C CA . PHE A 1 188 ? 12.68 23.078 -8.016 1 74 188 PHE A CA 1
ATOM 1480 C C . PHE A 1 188 ? 11.5 24 -7.703 1 74 188 PHE A C 1
ATOM 1482 O O . PHE A 1 188 ? 10.344 23.594 -7.859 1 74 188 PHE A O 1
ATOM 1489 N N . GLU A 1 189 ? 11.688 25.109 -7.406 1 72.88 189 GLU A N 1
ATOM 1490 C CA . GLU A 1 189 ? 10.672 26.078 -6.977 1 72.88 189 GLU A CA 1
ATOM 1491 C C . GLU A 1 189 ? 10.008 25.625 -5.676 1 72.88 189 GLU A C 1
ATOM 1493 O O . GLU A 1 189 ? 9.578 24.484 -5.559 1 72.88 189 GLU A O 1
ATOM 1498 N N . SER A 1 190 ? 10.102 26.422 -4.777 1 66.94 190 SER A N 1
ATOM 1499 C CA . SER A 1 190 ? 9.547 26.141 -3.459 1 66.94 190 SER A CA 1
ATOM 1500 C C . SER A 1 190 ? 8.078 25.734 -3.549 1 66.94 190 SER A C 1
ATOM 1502 O O . SER A 1 190 ? 7.305 26.375 -4.273 1 66.94 190 SER A O 1
ATOM 1504 N N . GLY A 1 191 ? 7.77 24.656 -2.936 1 70.88 191 GLY A N 1
ATOM 1505 C CA . GLY A 1 191 ? 6.387 24.203 -2.879 1 70.88 191 GLY A CA 1
ATOM 1506 C C . GLY A 1 191 ? 6.027 23.25 -3.994 1 70.88 191 GLY A C 1
ATOM 1507 O O . GLY A 1 191 ? 4.93 22.672 -4.004 1 70.88 191 GLY A O 1
ATOM 1508 N N . SER A 1 192 ? 6.945 23.062 -4.906 1 83.81 192 SER A N 1
ATOM 1509 C CA . SER A 1 192 ? 6.691 22.109 -5.977 1 83.81 192 SER A CA 1
ATOM 1510 C C . SER A 1 192 ? 6.629 20.688 -5.445 1 83.81 192 SER A C 1
ATOM 1512 O O . SER A 1 192 ? 7.188 20.391 -4.387 1 83.81 192 SER A O 1
ATOM 1514 N N . LYS A 1 193 ? 5.855 19.906 -6.113 1 88 193 LYS A N 1
ATOM 1515 C CA . LYS A 1 193 ? 5.785 18.484 -5.797 1 88 193 LYS A CA 1
ATOM 1516 C C . LYS A 1 193 ? 6.715 17.672 -6.691 1 88 193 LYS A C 1
ATOM 1518 O O . LYS A 1 193 ? 6.758 17.891 -7.906 1 88 193 LYS A O 1
ATOM 1523 N N . LEU A 1 194 ? 7.477 16.875 -6.078 1 91.75 194 LEU A N 1
ATOM 1524 C CA . LEU A 1 194 ? 8.383 15.992 -6.797 1 91.75 194 LEU A CA 1
ATOM 1525 C C . LEU A 1 194 ? 8 14.531 -6.574 1 91.75 194 LEU A C 1
ATOM 1527 O O . LEU A 1 194 ? 7.766 14.117 -5.438 1 91.75 194 LEU A O 1
ATOM 1531 N N . ARG A 1 195 ? 7.828 13.836 -7.621 1 91 195 ARG A N 1
ATOM 1532 C CA . ARG A 1 195 ? 7.691 12.383 -7.566 1 91 195 ARG A CA 1
ATOM 1533 C C . ARG A 1 195 ? 8.875 11.695 -8.234 1 91 195 ARG A C 1
ATOM 1535 O O . ARG A 1 195 ? 9.188 11.977 -9.398 1 91 195 ARG A O 1
ATOM 1542 N N . GLY A 1 196 ? 9.508 10.891 -7.434 1 91.75 196 GLY A N 1
ATOM 1543 C CA . GLY A 1 196 ? 10.672 10.18 -7.941 1 91.75 196 GLY A CA 1
ATOM 1544 C C . GLY A 1 196 ? 10.438 8.695 -8.117 1 91.75 196 GLY A C 1
ATOM 1545 O O . GLY A 1 196 ? 9.93 8.031 -7.215 1 91.75 196 GLY A O 1
ATOM 1546 N N . SER A 1 197 ? 10.695 8.172 -9.18 1 89.88 197 SER A N 1
ATOM 1547 C CA . SER A 1 197 ? 10.867 6.773 -9.555 1 89.88 197 SER A CA 1
ATOM 1548 C C . SER A 1 197 ? 12.078 6.59 -10.461 1 89.88 197 SER A C 1
ATOM 1550 O O . SER A 1 197 ? 13.148 7.145 -10.195 1 89.88 197 SER A O 1
ATOM 1552 N N . ASP A 1 198 ? 11.969 5.793 -11.523 1 85.81 198 ASP A N 1
ATOM 1553 C CA . ASP A 1 198 ? 13.016 5.852 -12.547 1 85.81 198 ASP A CA 1
ATOM 1554 C C . ASP A 1 198 ? 13.023 7.215 -13.234 1 85.81 198 ASP A C 1
ATOM 1556 O O . ASP A 1 198 ? 14.039 7.617 -13.805 1 85.81 198 ASP A O 1
ATOM 1560 N N . VAL A 1 199 ? 11.859 7.801 -13.094 1 90.5 199 VAL A N 1
ATOM 1561 C CA . VAL A 1 199 ? 11.609 9.086 -13.742 1 90.5 199 VAL A CA 1
ATOM 1562 C C . VAL A 1 199 ? 11.359 10.156 -12.68 1 90.5 199 VAL A C 1
ATOM 1564 O O . VAL A 1 199 ? 10.789 9.867 -11.625 1 90.5 199 VAL A O 1
ATOM 1567 N N . LEU A 1 200 ? 11.812 11.352 -12.945 1 92.94 200 LEU A N 1
ATOM 1568 C CA . LEU A 1 200 ? 11.5 12.484 -12.078 1 92.94 200 LEU A CA 1
ATOM 1569 C C . LEU A 1 200 ? 10.297 13.258 -12.602 1 92.94 200 LEU A C 1
ATOM 1571 O O . LEU A 1 200 ? 10.336 13.789 -13.719 1 92.94 200 LEU A O 1
ATOM 1575 N N . HIS A 1 201 ? 9.305 13.211 -11.852 1 91.25 201 HIS A N 1
ATOM 1576 C CA . HIS A 1 201 ? 8.086 13.953 -12.18 1 91.25 201 HIS A CA 1
ATOM 1577 C C . HIS A 1 201 ? 7.977 15.219 -11.336 1 91.25 201 HIS A C 1
ATOM 1579 O O . HIS A 1 201 ? 7.988 15.156 -10.102 1 91.25 201 HIS A O 1
ATOM 1585 N N . ILE A 1 202 ? 7.891 16.359 -11.992 1 89.69 202 ILE A N 1
ATOM 1586 C CA . ILE A 1 202 ? 7.824 17.656 -11.305 1 89.69 202 ILE A CA 1
ATOM 1587 C C . ILE A 1 202 ? 6.488 18.328 -11.602 1 89.69 202 ILE A C 1
ATOM 1589 O O . ILE A 1 202 ? 6.098 18.453 -12.766 1 89.69 202 ILE A O 1
ATOM 1593 N N . ILE A 1 203 ? 5.824 18.672 -10.594 1 84.88 203 ILE A N 1
ATOM 1594 C CA . ILE A 1 203 ? 4.602 19.453 -10.719 1 84.88 203 ILE A CA 1
ATOM 1595 C C . ILE A 1 203 ? 4.754 20.766 -9.953 1 84.88 203 ILE A C 1
ATOM 1597 O O . ILE A 1 203 ? 5.172 20.766 -8.797 1 84.88 203 ILE A O 1
ATOM 1601 N N . ARG A 1 204 ? 4.562 21.828 -10.562 1 82.38 204 ARG A N 1
ATOM 1602 C CA . ARG A 1 204 ? 4.684 23.109 -9.883 1 82.38 204 ARG A CA 1
ATOM 1603 C C . ARG A 1 204 ? 3.49 24.016 -10.188 1 82.38 204 ARG A C 1
ATOM 1605 O O . ARG A 1 204 ? 2.678 23.703 -11.062 1 82.38 204 ARG A O 1
ATOM 1612 N N . GLN A 1 205 ? 3.387 25.031 -9.359 1 73.69 205 GLN A N 1
ATOM 1613 C CA . GLN A 1 205 ? 2.283 25.969 -9.5 1 73.69 205 GLN A CA 1
ATOM 1614 C C . GLN A 1 205 ? 2.52 26.922 -10.672 1 73.69 205 GLN A C 1
ATOM 1616 O O . GLN A 1 205 ? 1.592 27.234 -11.422 1 73.69 205 GLN A O 1
ATOM 1621 N N . ASN A 1 206 ? 3.693 27.344 -10.789 1 76.56 206 ASN A N 1
ATOM 1622 C CA . ASN A 1 206 ? 4.047 28.234 -11.898 1 76.56 206 ASN A CA 1
ATOM 1623 C C . ASN A 1 206 ? 4.371 27.438 -13.164 1 76.56 206 ASN A C 1
ATOM 1625 O O . ASN A 1 206 ? 5.027 26.391 -13.094 1 76.56 206 ASN A O 1
ATOM 1629 N N . PRO A 1 207 ? 3.877 27.938 -14.25 1 78.94 207 PRO A N 1
ATOM 1630 C CA . PRO A 1 207 ? 4.117 27.203 -15.5 1 78.94 207 PRO A CA 1
ATOM 1631 C C . PRO A 1 207 ? 5.598 27.141 -15.867 1 78.94 207 PRO A C 1
ATOM 1633 O O . PRO A 1 207 ? 6.348 28.078 -15.617 1 78.94 207 PRO A O 1
ATOM 1636 N N . PHE A 1 208 ? 5.941 26.062 -16.484 1 81.38 208 PHE A N 1
ATOM 1637 C CA . PHE A 1 208 ? 7.297 25.891 -16.984 1 81.38 208 PHE A CA 1
ATOM 1638 C C . PHE A 1 208 ? 7.512 26.703 -18.266 1 81.38 208 PHE A C 1
ATOM 1640 O O . PHE A 1 208 ? 6.605 26.812 -19.094 1 81.38 208 PHE A O 1
ATOM 1647 N N . GLU A 1 209 ? 8.688 27.266 -18.344 1 76.06 209 GLU A N 1
ATOM 1648 C CA . GLU A 1 209 ? 9.133 27.859 -19.594 1 76.06 209 GLU A CA 1
ATOM 1649 C C . GLU A 1 209 ? 10.195 27 -20.281 1 76.06 209 GLU A C 1
ATOM 1651 O O . GLU A 1 209 ? 11 26.359 -19.594 1 76.06 209 GLU A O 1
ATOM 1656 N N . LEU A 1 210 ? 10.188 27.031 -21.547 1 72.69 210 LEU A N 1
ATOM 1657 C CA . LEU A 1 210 ? 11.094 26.172 -22.312 1 72.69 210 LEU A CA 1
ATOM 1658 C C . LEU A 1 210 ? 12.547 26.5 -21.984 1 72.69 210 LEU A C 1
ATOM 1660 O O . LEU A 1 210 ? 13.391 25.594 -21.938 1 72.69 210 LEU A O 1
ATOM 1664 N N . ASN A 1 211 ? 12.805 27.703 -21.797 1 75.44 211 ASN A N 1
ATOM 1665 C CA . ASN A 1 211 ? 14.18 28.156 -21.594 1 75.44 211 ASN A CA 1
ATOM 1666 C C . ASN A 1 211 ? 14.719 27.734 -20.219 1 75.44 211 ASN A C 1
ATOM 1668 O O . ASN A 1 211 ? 15.93 27.734 -20 1 75.44 211 ASN A O 1
ATOM 1672 N N . GLU A 1 212 ? 13.859 27.281 -19.375 1 83.31 212 GLU A N 1
ATOM 1673 C CA . GLU A 1 212 ? 14.328 26.922 -18.031 1 83.31 212 GLU A CA 1
ATOM 1674 C C . GLU A 1 212 ? 14.609 25.422 -17.938 1 83.31 212 GLU A C 1
ATOM 1676 O O . GLU A 1 212 ? 15.211 24.953 -16.969 1 83.31 212 GLU A O 1
ATOM 1681 N N . LEU A 1 213 ? 14.203 24.672 -18.938 1 85.31 213 LEU A N 1
ATOM 1682 C CA . LEU A 1 213 ? 14.258 23.203 -18.875 1 85.31 213 LEU A CA 1
ATOM 1683 C C . LEU A 1 213 ? 15.703 22.719 -18.766 1 85.31 213 LEU A C 1
ATOM 1685 O O . LEU A 1 213 ? 16 21.828 -17.969 1 85.31 213 LEU A O 1
ATOM 1689 N N . PRO A 1 214 ? 16.641 23.359 -19.516 1 84.81 214 PRO A N 1
ATOM 1690 C CA . PRO A 1 214 ? 18.031 22.906 -19.359 1 84.81 214 PRO A CA 1
ATOM 1691 C C . PRO A 1 214 ? 18.578 23.156 -17.953 1 84.81 214 PRO A C 1
ATOM 1693 O O . PRO A 1 214 ? 19.297 22.297 -17.422 1 84.81 214 PRO A O 1
ATOM 1696 N N . LYS A 1 215 ? 18.25 24.25 -17.438 1 86.75 215 LYS A N 1
ATOM 1697 C CA . LYS A 1 215 ? 18.703 24.547 -16.078 1 86.75 215 LYS A CA 1
ATOM 1698 C C . LYS A 1 215 ? 18.094 23.562 -15.07 1 86.75 215 LYS A C 1
ATOM 1700 O O . LYS A 1 215 ? 18.766 23.172 -14.109 1 86.75 215 LYS A O 1
ATOM 1705 N N . LEU A 1 216 ? 16.891 23.234 -15.273 1 88.81 216 LEU A N 1
ATOM 1706 C CA . LEU A 1 216 ? 16.219 22.281 -14.406 1 88.81 216 LEU A CA 1
ATOM 1707 C C . LEU A 1 216 ? 16.891 20.906 -14.492 1 88.81 216 LEU A C 1
ATOM 1709 O O . LEU A 1 216 ? 17.031 20.219 -13.484 1 88.81 216 LEU A O 1
ATOM 1713 N N . CYS A 1 217 ? 17.188 20.531 -15.703 1 90.31 217 CYS A N 1
ATOM 1714 C CA . CYS A 1 217 ? 17.859 19.266 -15.906 1 90.31 217 CYS A CA 1
ATOM 1715 C C . CYS A 1 217 ? 19.219 19.25 -15.219 1 90.31 217 CYS A C 1
ATOM 1717 O O . CYS A 1 217 ? 19.594 18.25 -14.602 1 90.31 217 CYS A O 1
ATOM 1719 N N . LEU A 1 218 ? 19.938 20.344 -15.375 1 89.19 218 LEU A N 1
ATOM 1720 C CA . LEU A 1 218 ? 21.25 20.438 -14.727 1 89.19 218 LEU A CA 1
ATOM 1721 C C . LEU A 1 218 ? 21.109 20.344 -13.211 1 89.19 218 LEU A C 1
ATOM 1723 O O . LEU A 1 218 ? 21.891 19.656 -12.547 1 89.19 218 LEU A O 1
ATOM 1727 N N . LYS A 1 219 ? 20.172 20.953 -12.742 1 89.44 219 LYS A N 1
ATOM 1728 C CA . LYS A 1 219 ? 19.906 20.891 -11.305 1 89.44 219 LYS A CA 1
ATOM 1729 C C . LYS A 1 219 ? 19.578 19.453 -10.867 1 89.44 219 LYS A C 1
ATOM 1731 O O . LYS A 1 219 ? 20.047 19 -9.82 1 89.44 219 LYS A O 1
ATOM 1736 N N . ALA A 1 220 ? 18.672 18.812 -11.586 1 91.69 220 ALA A N 1
ATOM 1737 C CA . ALA A 1 220 ? 18.344 17.422 -11.289 1 91.69 220 ALA A CA 1
ATOM 1738 C C . ALA A 1 220 ? 19.594 16.547 -11.273 1 91.69 220 ALA A C 1
ATOM 1740 O O . ALA A 1 220 ? 19.75 15.688 -10.406 1 91.69 220 ALA A O 1
ATOM 1741 N N . PHE A 1 221 ? 20.469 16.859 -12.203 1 91.12 221 PHE A N 1
ATOM 1742 C CA . PHE A 1 221 ? 21.688 16.078 -12.281 1 91.12 221 PHE A CA 1
ATOM 1743 C C . PHE A 1 221 ? 22.578 16.312 -11.055 1 91.12 221 PHE A C 1
ATOM 1745 O O . PHE A 1 221 ? 23.172 15.383 -10.531 1 91.12 221 PHE A O 1
ATOM 1752 N N . GLN A 1 222 ? 22.656 17.453 -10.648 1 89.06 222 GLN A N 1
ATOM 1753 C CA . GLN A 1 222 ? 23.453 17.797 -9.477 1 89.06 222 GLN A CA 1
ATOM 1754 C C . GLN A 1 222 ? 22.922 17.078 -8.234 1 89.06 222 GLN A C 1
ATOM 1756 O O . GLN A 1 222 ? 23.703 16.656 -7.375 1 89.06 222 GLN A O 1
ATOM 1761 N N . GLN A 1 223 ? 21.625 17 -8.164 1 88.94 223 GLN A N 1
ATOM 1762 C CA . GLN A 1 223 ? 21.031 16.281 -7.047 1 88.94 223 GLN A CA 1
ATOM 1763 C C . GLN A 1 223 ? 21.266 14.781 -7.164 1 88.94 223 GLN A C 1
ATOM 1765 O O . GLN A 1 223 ? 21.359 14.078 -6.152 1 88.94 223 GLN A O 1
ATOM 1770 N N . TYR A 1 224 ? 21.328 14.344 -8.336 1 89.62 224 TYR A N 1
ATOM 1771 C CA . TYR A 1 224 ? 21.547 12.922 -8.594 1 89.62 224 TYR A CA 1
ATOM 1772 C C . TYR A 1 224 ? 23 12.539 -8.344 1 89.62 224 TYR A C 1
ATOM 1774 O O . TYR A 1 224 ? 23.281 11.531 -7.691 1 89.62 224 TYR A O 1
ATOM 1782 N N . ASP A 1 225 ? 23.812 13.32 -8.922 1 81.06 225 ASP A N 1
ATOM 1783 C CA . ASP A 1 225 ? 25.234 12.953 -8.945 1 81.06 225 ASP A CA 1
ATOM 1784 C C . ASP A 1 225 ? 25.984 13.609 -7.793 1 81.06 225 ASP A C 1
ATOM 1786 O O . ASP A 1 225 ? 26.125 14.836 -7.742 1 81.06 225 ASP A O 1
ATOM 1790 N N . GLY A 1 226 ? 26.422 12.812 -6.918 1 63.69 226 GLY A N 1
ATOM 1791 C CA . GLY A 1 226 ? 27.344 13.273 -5.879 1 63.69 226 GLY A CA 1
ATOM 1792 C C . GLY A 1 226 ? 26.625 13.758 -4.629 1 63.69 226 GLY A C 1
ATOM 1793 O O . GLY A 1 226 ? 27.266 14.062 -3.625 1 63.69 226 GLY A O 1
ATOM 1794 N N . ASN A 1 227 ? 25.297 13.812 -4.758 1 64.19 227 ASN A N 1
ATOM 1795 C CA . ASN A 1 227 ? 24.562 14.273 -3.582 1 64.19 227 ASN A CA 1
ATOM 1796 C C . ASN A 1 227 ? 23.969 13.102 -2.805 1 64.19 227 ASN A C 1
ATOM 1798 O O . ASN A 1 227 ? 23.047 12.438 -3.285 1 64.19 227 ASN A O 1
ATOM 1802 N N . PHE A 1 228 ? 24.625 12.883 -1.727 1 62.84 228 PHE A N 1
ATOM 1803 C CA . PHE A 1 228 ? 24.188 11.758 -0.913 1 62.84 228 PHE A CA 1
ATOM 1804 C C . PHE A 1 228 ? 23.422 12.234 0.318 1 62.84 228 PHE A C 1
ATOM 1806 O O . PHE A 1 228 ? 23.422 11.562 1.351 1 62.84 228 PHE A O 1
ATOM 1813 N N . SER A 1 229 ? 22.812 13.344 0.097 1 69.19 229 SER A N 1
ATOM 1814 C CA . SER A 1 229 ? 22.078 13.953 1.201 1 69.19 229 SER A CA 1
ATOM 1815 C C . SER A 1 229 ? 20.953 13.047 1.691 1 69.19 229 SER A C 1
ATOM 1817 O O . SER A 1 229 ? 20.594 13.078 2.869 1 69.19 229 SER A O 1
ATOM 1819 N N . TYR A 1 230 ? 20.469 12.141 0.791 1 73.75 230 TYR A N 1
ATOM 1820 C CA . TYR A 1 230 ? 19.359 11.281 1.184 1 73.75 230 TYR A CA 1
ATOM 1821 C C . TYR A 1 230 ? 19.781 10.32 2.291 1 73.75 230 TYR A C 1
ATOM 1823 O O . TYR A 1 230 ? 18.969 9.922 3.119 1 73.75 230 TYR A O 1
ATOM 1831 N N . LYS A 1 231 ? 21.031 10 2.299 1 64.75 231 LYS A N 1
ATOM 1832 C CA . LYS A 1 231 ? 21.516 9.109 3.344 1 64.75 231 LYS A CA 1
ATOM 1833 C C . LYS A 1 231 ? 21.469 9.781 4.711 1 64.75 231 LYS A C 1
ATOM 1835 O O . LYS A 1 231 ? 21.172 9.133 5.719 1 64.75 231 LYS A O 1
ATOM 1840 N N . LYS A 1 232 ? 21.609 11.062 4.613 1 60.25 232 LYS A N 1
ATOM 1841 C CA . LYS A 1 232 ? 21.562 11.844 5.844 1 60.25 232 LYS A CA 1
ATOM 1842 C C . LYS A 1 232 ? 20.125 12.062 6.293 1 60.25 232 LYS A C 1
ATOM 1844 O O . LYS A 1 232 ? 19.859 12.273 7.48 1 60.25 232 LYS A O 1
ATOM 1849 N N . LYS A 1 233 ? 19.25 11.961 5.371 1 65.12 233 LYS A N 1
ATOM 1850 C CA . LYS A 1 233 ? 17.844 12.203 5.648 1 65.12 233 LYS A CA 1
ATOM 1851 C C . LYS A 1 233 ? 17.141 10.938 6.133 1 65.12 233 LYS A C 1
ATOM 1853 O O . LYS A 1 233 ? 15.922 10.898 6.262 1 65.12 233 LYS A O 1
ATOM 1858 N N . GLY A 1 234 ? 17.922 9.828 6.383 1 62.41 234 GLY A N 1
ATOM 1859 C CA . GLY A 1 234 ? 17.328 8.602 6.891 1 62.41 234 GLY A CA 1
ATOM 1860 C C . GLY A 1 234 ? 16.938 7.629 5.793 1 62.41 234 GLY A C 1
ATOM 1861 O O . GLY A 1 234 ? 16.203 6.664 6.039 1 62.41 234 GLY A O 1
ATOM 1862 N N . PHE A 1 235 ? 17.406 7.938 4.594 1 71.62 235 PHE A N 1
ATOM 1863 C CA . PHE A 1 235 ? 17.031 7.09 3.471 1 71.62 235 PHE A CA 1
ATOM 1864 C C . PHE A 1 235 ? 18.172 6.168 3.074 1 71.62 235 PHE A C 1
ATOM 1866 O O . PHE A 1 235 ? 18.219 5.68 1.942 1 71.62 235 PHE A O 1
ATOM 1873 N N . GLU A 1 236 ? 19.094 5.934 4.02 1 66.25 236 GLU A N 1
ATOM 1874 C CA . GLU A 1 236 ? 20.25 5.109 3.73 1 66.25 236 GLU A CA 1
ATOM 1875 C C . GLU A 1 236 ? 19.844 3.68 3.379 1 66.25 236 GLU A C 1
ATOM 1877 O O . GLU A 1 23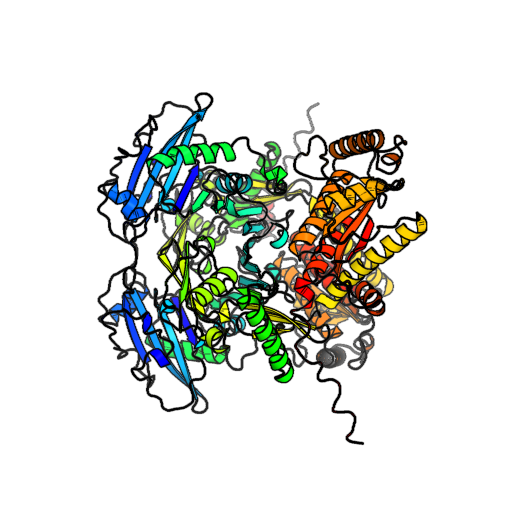6 ? 20.547 2.998 2.623 1 66.25 236 GLU A O 1
ATOM 1882 N N . TRP A 1 237 ? 18.719 3.271 3.82 1 66.94 237 TRP A N 1
ATOM 1883 C CA . TRP A 1 237 ? 18.25 1.899 3.664 1 66.94 237 TRP A CA 1
ATOM 1884 C C . TRP A 1 237 ? 17.938 1.594 2.203 1 66.94 237 TRP A C 1
ATOM 1886 O O . TRP A 1 237 ? 17.828 0.428 1.814 1 66.94 237 TRP A O 1
ATOM 1896 N N . ILE A 1 238 ? 17.781 2.596 1.405 1 71.69 238 ILE A N 1
ATOM 1897 C CA . ILE A 1 238 ? 17.438 2.393 0.002 1 71.69 238 ILE A CA 1
ATOM 1898 C C . ILE A 1 238 ? 18.547 1.627 -0.699 1 71.69 238 ILE A C 1
ATOM 1900 O O . ILE A 1 238 ? 18.328 0.987 -1.729 1 71.69 238 ILE A O 1
ATOM 1904 N N . ASP A 1 239 ? 19.719 1.771 -0.1 1 62.84 239 ASP A N 1
ATOM 1905 C CA . ASP A 1 239 ? 20.891 1.116 -0.688 1 62.84 239 ASP A CA 1
ATOM 1906 C C . ASP A 1 239 ? 21.047 -0.302 -0.146 1 62.84 239 ASP A C 1
ATOM 1908 O O . ASP A 1 239 ? 22.016 -0.996 -0.49 1 62.84 239 ASP A O 1
ATOM 1912 N N . ASN A 1 240 ? 20.172 -0.692 0.758 1 60.09 240 ASN A N 1
ATOM 1913 C CA . ASN A 1 240 ? 20.312 -1.988 1.41 1 60.09 240 ASN A CA 1
ATOM 1914 C C . ASN A 1 240 ? 20.234 -3.135 0.405 1 60.09 240 ASN A C 1
ATOM 1916 O O . ASN A 1 240 ? 20.844 -4.188 0.611 1 60.09 240 ASN A O 1
ATOM 1920 N N . PHE A 1 241 ? 19.484 -2.977 -0.581 1 58.31 241 PHE A N 1
ATOM 1921 C CA . PHE A 1 241 ? 19.406 -4.051 -1.564 1 58.31 241 PHE A CA 1
ATOM 1922 C C . PHE A 1 241 ? 20.562 -3.963 -2.551 1 58.31 241 PHE A C 1
ATOM 1924 O O . PHE A 1 241 ? 20.625 -3.045 -3.373 1 58.31 241 PHE A O 1
ATOM 1931 N N . ILE A 1 242 ? 21.578 -4.707 -2.033 1 55.38 242 ILE A N 1
ATOM 1932 C CA . ILE A 1 242 ? 22.844 -4.641 -2.746 1 55.38 242 ILE A CA 1
ATOM 1933 C C . ILE A 1 242 ? 22.859 -5.672 -3.871 1 55.38 242 ILE A C 1
ATOM 1935 O O . ILE A 1 242 ? 22.719 -6.871 -3.625 1 55.38 242 ILE A O 1
ATOM 1939 N N . PRO A 1 243 ? 22.875 -5.148 -5.07 1 62.91 243 PRO A N 1
ATOM 1940 C CA . PRO A 1 243 ? 23.094 -6.07 -6.184 1 62.91 243 PRO A CA 1
ATOM 1941 C C . PRO A 1 243 ? 24.375 -6.887 -6.023 1 62.91 243 PRO A C 1
ATOM 1943 O O . PRO A 1 243 ? 25.359 -6.402 -5.445 1 62.91 243 PRO A O 1
ATOM 1946 N N . VAL A 1 244 ? 24.266 -8.164 -6.254 1 68.25 244 VAL A N 1
ATOM 1947 C CA . VAL A 1 244 ? 25.438 -9.031 -6.27 1 68.25 244 VAL A CA 1
ATOM 1948 C C . VAL A 1 244 ? 26.422 -8.547 -7.324 1 68.25 244 VAL A C 1
ATOM 1950 O O . VAL A 1 244 ? 26.094 -8.492 -8.516 1 68.25 244 VAL A O 1
ATOM 1953 N N . LEU A 1 245 ? 27.531 -8.164 -6.809 1 61 245 LEU A N 1
ATOM 1954 C CA . LEU A 1 245 ? 28.516 -7.582 -7.727 1 61 245 LEU A CA 1
ATOM 1955 C C . LEU A 1 245 ? 29.625 -8.57 -8.031 1 61 245 LEU A C 1
ATOM 1957 O O . LEU A 1 245 ? 30.25 -8.5 -9.094 1 61 245 LEU A O 1
ATOM 1961 N N . ALA A 1 246 ? 29.75 -9.477 -7.223 1 69.69 246 ALA A N 1
ATOM 1962 C CA . ALA A 1 246 ? 30.844 -10.406 -7.441 1 69.69 246 ALA A CA 1
ATOM 1963 C C . ALA A 1 246 ? 30.625 -11.242 -8.703 1 69.69 246 ALA A C 1
ATOM 1965 O O . ALA A 1 246 ? 29.609 -11.938 -8.812 1 69.69 246 ALA A O 1
ATOM 1966 N N . ALA A 1 247 ? 31.578 -11.141 -9.648 1 78.19 247 ALA A N 1
ATOM 1967 C CA . ALA A 1 247 ? 31.453 -11.789 -10.953 1 78.19 247 ALA A CA 1
ATOM 1968 C C . ALA A 1 247 ? 31.328 -13.305 -10.805 1 78.19 247 ALA A C 1
ATOM 1970 O O . ALA A 1 247 ? 30.562 -13.945 -11.531 1 78.19 247 ALA A O 1
ATOM 1971 N N . LYS A 1 248 ? 32.125 -13.789 -9.914 1 82.62 248 LYS A N 1
ATOM 1972 C CA . LYS A 1 248 ? 32.094 -15.234 -9.719 1 82.62 248 LYS A CA 1
ATOM 1973 C C . LYS A 1 248 ? 30.703 -15.695 -9.289 1 82.62 248 LYS A C 1
ATOM 1975 O O . LYS A 1 248 ? 30.188 -16.688 -9.797 1 82.62 248 LYS A O 1
ATOM 1980 N N . THR A 1 249 ? 30.188 -15.062 -8.336 1 87.25 249 THR A N 1
ATOM 1981 C CA . THR A 1 249 ? 28.859 -15.398 -7.836 1 87.25 249 THR A CA 1
ATOM 1982 C C . THR A 1 249 ? 27.812 -15.227 -8.93 1 87.25 249 THR A C 1
ATOM 1984 O O . THR A 1 249 ? 26.938 -16.078 -9.094 1 87.25 249 THR A O 1
ATOM 1987 N N . THR A 1 250 ? 27.906 -14.172 -9.664 1 90.06 250 THR A N 1
ATOM 1988 C CA . THR A 1 250 ? 26.953 -13.906 -10.727 1 90.06 250 THR A CA 1
ATOM 1989 C C . THR A 1 250 ? 27.016 -14.992 -11.805 1 90.06 250 THR A C 1
ATOM 1991 O O . THR A 1 250 ? 25.984 -15.398 -12.344 1 90.06 250 THR A O 1
ATOM 1994 N N . ARG A 1 251 ? 28.188 -15.383 -12.062 1 90 251 ARG A N 1
ATOM 1995 C CA . ARG A 1 251 ? 28.359 -16.438 -13.062 1 90 251 ARG A CA 1
ATOM 1996 C C . ARG A 1 251 ? 27.703 -17.734 -12.609 1 90 251 ARG A C 1
ATOM 1998 O O . ARG A 1 251 ? 27.062 -18.422 -13.406 1 90 251 ARG A O 1
ATOM 2005 N N . SER A 1 252 ? 27.922 -18 -11.391 1 92.25 252 SER A N 1
ATOM 2006 C CA . SER A 1 252 ? 27.297 -19.203 -10.828 1 92.25 252 SER A CA 1
ATOM 2007 C C . SER A 1 252 ? 25.781 -19.094 -10.859 1 92.25 252 SER A C 1
ATOM 2009 O O . SER A 1 252 ? 25.094 -20.047 -11.211 1 92.25 252 SER A O 1
ATOM 2011 N N . LEU A 1 253 ? 25.281 -18.031 -10.461 1 93.5 253 LEU A N 1
ATOM 2012 C CA . LEU A 1 253 ? 23.844 -17.797 -10.43 1 93.5 253 LEU A CA 1
ATOM 2013 C C . LEU A 1 253 ? 23.25 -17.859 -11.836 1 93.5 253 LEU A C 1
ATOM 2015 O O . LEU A 1 253 ? 22.203 -18.469 -12.047 1 93.5 253 LEU A O 1
ATOM 2019 N N . ASN A 1 254 ? 23.953 -17.25 -12.758 1 93.44 254 ASN A N 1
ATOM 2020 C CA . ASN A 1 254 ? 23.516 -17.297 -14.148 1 93.44 254 ASN A CA 1
ATOM 2021 C C . ASN A 1 254 ? 23.516 -18.734 -14.68 1 93.44 254 ASN A C 1
ATOM 2023 O O . ASN A 1 254 ? 22.672 -19.078 -15.508 1 93.44 254 ASN A O 1
ATOM 2027 N N . GLY A 1 255 ? 24.469 -19.406 -14.266 1 93.5 255 GLY A N 1
ATOM 2028 C CA . GLY A 1 255 ? 24.484 -20.812 -14.633 1 93.5 255 GLY A CA 1
ATOM 2029 C C . GLY A 1 255 ? 23.266 -21.578 -14.148 1 93.5 255 GLY A C 1
ATOM 2030 O O . GLY A 1 255 ? 22.688 -22.375 -14.891 1 93.5 255 GLY A O 1
ATOM 2031 N N . GLN A 1 256 ? 22.906 -21.344 -12.914 1 94.5 256 GLN A N 1
ATOM 2032 C CA . GLN A 1 256 ? 21.703 -21.969 -12.359 1 94.5 256 GLN A CA 1
ATOM 2033 C C . GLN A 1 256 ? 20.453 -21.547 -13.133 1 94.5 256 GLN A C 1
ATOM 2035 O O . GLN A 1 256 ? 19.562 -22.359 -13.375 1 94.5 256 GLN A O 1
ATOM 2040 N N . MET A 1 257 ? 20.375 -20.328 -13.438 1 95.06 257 MET A N 1
ATOM 2041 C CA . MET A 1 257 ? 19.25 -19.797 -14.203 1 95.06 257 MET A CA 1
ATOM 2042 C C . MET A 1 257 ? 19.156 -20.469 -15.57 1 95.06 257 MET A C 1
ATOM 2044 O O . MET A 1 257 ? 18.078 -20.828 -16.016 1 95.06 257 MET A O 1
ATOM 2048 N N . LYS A 1 258 ? 20.297 -20.609 -16.203 1 94.75 258 LYS A N 1
ATOM 2049 C CA . LYS A 1 258 ? 20.359 -21.281 -17.5 1 94.75 258 LYS A CA 1
ATOM 2050 C C . LYS A 1 258 ? 19.828 -22.719 -17.391 1 94.75 258 LYS A C 1
ATOM 2052 O O . LYS A 1 258 ? 19.062 -23.172 -18.25 1 94.75 258 LYS A O 1
ATOM 2057 N N . GLN A 1 259 ? 20.25 -23.359 -16.391 1 94 259 GLN A N 1
ATOM 2058 C CA . GLN A 1 259 ? 19.781 -24.719 -16.156 1 94 259 GLN A CA 1
ATOM 2059 C C . GLN A 1 259 ? 18.281 -24.766 -15.945 1 94 259 GLN A C 1
ATOM 2061 O O . GLN A 1 259 ? 17.609 -25.688 -16.422 1 94 259 GLN A O 1
ATOM 2066 N N . ALA A 1 260 ? 17.766 -23.828 -15.188 1 94.75 260 ALA A N 1
ATOM 2067 C CA . ALA A 1 260 ? 16.328 -23.766 -14.938 1 94.75 260 ALA A CA 1
ATOM 2068 C C . ALA A 1 260 ? 15.562 -23.594 -16.25 1 94.75 260 ALA A C 1
ATOM 2070 O O . ALA A 1 260 ? 14.5 -24.203 -16.422 1 94.75 260 ALA A O 1
ATOM 2071 N N . PHE A 1 261 ? 16.031 -22.781 -17.125 1 95.38 261 PHE A N 1
ATOM 2072 C CA . PHE A 1 261 ? 15.391 -22.578 -18.422 1 95.38 261 PHE A CA 1
ATOM 2073 C C . PHE A 1 261 ? 15.438 -23.844 -19.266 1 95.38 261 PHE A C 1
ATOM 2075 O O . PHE A 1 261 ? 14.492 -24.156 -19.984 1 95.38 261 PHE A O 1
ATOM 2082 N N . GLU A 1 262 ? 16.562 -24.5 -19.188 1 93.44 262 GLU A N 1
ATOM 2083 C CA . GLU A 1 262 ? 16.672 -25.766 -19.906 1 93.44 262 GLU A CA 1
ATOM 2084 C C . GLU A 1 262 ? 15.641 -26.781 -19.438 1 93.44 262 GLU A C 1
ATOM 2086 O O . GLU A 1 262 ? 15 -27.453 -20.25 1 93.44 262 GLU A O 1
ATOM 2091 N N . GLN A 1 263 ? 15.5 -26.828 -18.156 1 93 263 GLN A N 1
ATOM 2092 C CA . GLN A 1 263 ? 14.477 -27.703 -17.594 1 93 263 GLN A CA 1
ATOM 2093 C C . GLN A 1 263 ? 13.078 -27.297 -18.031 1 93 263 GLN A C 1
ATOM 2095 O O . GLN A 1 263 ? 12.242 -28.141 -18.359 1 93 263 GLN A O 1
ATOM 2100 N N . ALA A 1 264 ? 12.852 -26.047 -18.016 1 93.12 264 ALA A N 1
ATOM 2101 C CA . ALA A 1 264 ? 11.555 -25.531 -18.438 1 93.12 264 ALA A CA 1
ATOM 2102 C C . ALA A 1 264 ? 11.242 -25.891 -19.875 1 93.12 264 ALA A C 1
ATOM 2104 O O . ALA A 1 264 ? 10.109 -26.266 -20.203 1 93.12 264 ALA A O 1
ATOM 2105 N N . MET A 1 265 ? 12.234 -25.781 -20.734 1 92.88 265 MET A N 1
ATOM 2106 C CA . MET A 1 265 ? 12.07 -26.078 -22.156 1 92.88 265 MET A CA 1
ATOM 2107 C C . MET A 1 265 ? 11.758 -27.547 -22.375 1 92.88 265 MET A C 1
ATOM 2109 O O . MET A 1 265 ? 11.141 -27.922 -23.375 1 92.88 265 MET A O 1
ATOM 2113 N N . GLU A 1 266 ? 12.164 -28.297 -21.391 1 90.56 266 GLU A N 1
ATOM 2114 C CA . GLU A 1 266 ? 11.891 -29.719 -21.453 1 90.56 266 GLU A CA 1
ATOM 2115 C C . GLU A 1 266 ? 10.492 -30.047 -20.938 1 90.56 266 GLU A C 1
ATOM 2117 O O . GLU A 1 266 ? 10.047 -31.188 -21 1 90.56 266 GLU A O 1
ATOM 2122 N N . GLY A 1 267 ? 9.844 -29.047 -20.406 1 85.56 267 GLY A N 1
ATOM 2123 C CA . GLY A 1 267 ? 8.461 -29.234 -19.984 1 85.56 267 GLY A CA 1
ATOM 2124 C C . GLY A 1 267 ? 8.289 -29.188 -18.484 1 85.56 267 GLY A C 1
ATOM 2125 O O . GLY A 1 267 ? 7.168 -29.297 -17.984 1 85.56 267 GLY A O 1
ATOM 2126 N N . ASN A 1 268 ? 9.391 -29.047 -17.766 1 87.94 268 ASN A N 1
ATOM 2127 C CA . ASN A 1 268 ? 9.344 -28.969 -16.312 1 87.94 268 ASN A CA 1
ATOM 2128 C C . ASN A 1 268 ? 9.758 -27.594 -15.797 1 87.94 268 ASN A C 1
ATOM 2130 O O . ASN A 1 268 ? 10.914 -27.391 -15.406 1 87.94 268 ASN A O 1
ATOM 2134 N N . ILE A 1 269 ? 8.875 -26.797 -15.625 1 87 269 ILE A N 1
ATOM 2135 C CA . ILE A 1 269 ? 9.188 -25.438 -15.188 1 87 269 ILE A CA 1
ATOM 2136 C C . ILE A 1 269 ? 9.414 -25.438 -13.672 1 87 269 ILE A C 1
ATOM 2138 O O . ILE A 1 269 ? 8.484 -25.688 -12.898 1 87 269 ILE A O 1
ATOM 2142 N N . PRO A 1 270 ? 10.625 -25.141 -13.281 1 85.75 270 PRO A N 1
ATOM 2143 C CA . PRO A 1 270 ? 10.859 -25.047 -11.836 1 85.75 270 PRO A CA 1
ATOM 2144 C C . PRO A 1 270 ? 10.023 -23.953 -11.164 1 85.75 270 PRO A C 1
ATOM 2146 O O . PRO A 1 270 ? 9.812 -22.891 -11.742 1 85.75 270 PRO A O 1
ATOM 2149 N N . PRO A 1 271 ? 9.633 -24.141 -9.953 1 80.12 271 PRO A N 1
ATOM 2150 C CA . PRO A 1 271 ? 8.828 -23.141 -9.25 1 80.12 271 PRO A CA 1
ATOM 2151 C C . PRO A 1 271 ? 9.586 -21.844 -8.992 1 80.12 271 PRO A C 1
ATOM 2153 O O . PRO A 1 271 ? 8.969 -20.797 -8.812 1 80.12 271 PRO A O 1
ATOM 2156 N N . GLU A 1 272 ? 10.906 -21.922 -8.984 1 83.12 272 GLU A N 1
ATOM 2157 C CA . GLU A 1 272 ? 11.734 -20.75 -8.695 1 83.12 272 GLU A CA 1
ATOM 2158 C C . GLU A 1 272 ? 11.812 -19.812 -9.906 1 83.12 272 GLU A C 1
ATOM 2160 O O . GLU A 1 272 ? 12.219 -18.656 -9.773 1 83.12 272 GLU A O 1
ATOM 2165 N N . LEU A 1 273 ? 11.469 -20.375 -11.023 1 90.44 273 LEU A N 1
ATOM 2166 C CA . LEU A 1 273 ? 11.547 -19.609 -12.273 1 90.44 273 LEU A CA 1
ATOM 2167 C C . LEU A 1 273 ? 10.172 -19.109 -12.695 1 90.44 273 LEU A C 1
ATOM 2169 O O . LEU A 1 273 ? 9.305 -19.906 -13.078 1 90.44 273 LEU A O 1
ATOM 2173 N N . LYS A 1 274 ? 9.984 -17.812 -12.664 1 89.44 274 LYS A N 1
ATOM 2174 C CA . LYS A 1 274 ? 8.672 -17.25 -12.953 1 89.44 274 LYS A CA 1
ATOM 2175 C C . LYS A 1 274 ? 8.781 -15.984 -13.797 1 89.44 274 LYS A C 1
ATOM 2177 O O . LYS A 1 274 ? 9.836 -15.352 -13.828 1 89.44 274 LYS A O 1
ATOM 2182 N N . LEU A 1 275 ? 7.727 -15.68 -14.539 1 92.56 275 LEU A N 1
ATOM 2183 C CA . LEU A 1 275 ? 7.547 -14.391 -15.203 1 92.56 275 LEU A CA 1
ATOM 2184 C C . LEU A 1 275 ? 6.398 -13.609 -14.57 1 92.56 275 LEU A C 1
ATOM 2186 O O . LEU A 1 275 ? 5.312 -14.156 -14.367 1 92.56 275 LEU A O 1
ATOM 2190 N N . ILE A 1 276 ? 6.699 -12.391 -14.203 1 88.38 276 ILE A N 1
ATOM 2191 C CA . ILE A 1 276 ? 5.695 -11.578 -13.523 1 88.38 276 ILE A CA 1
ATOM 2192 C C . ILE A 1 276 ? 5.676 -10.18 -14.133 1 88.38 276 ILE A C 1
ATOM 2194 O O . ILE A 1 276 ? 6.586 -9.805 -14.875 1 88.38 276 ILE A O 1
ATOM 2198 N N . CYS A 1 277 ? 4.59 -9.453 -13.828 1 85.5 277 CYS A N 1
ATOM 2199 C CA . CYS A 1 277 ? 4.582 -8.031 -14.164 1 85.5 277 CYS A CA 1
ATOM 2200 C C . CYS A 1 277 ? 5.598 -7.27 -13.328 1 85.5 277 CYS A C 1
ATOM 2202 O O . CYS A 1 277 ? 5.625 -7.398 -12.109 1 85.5 277 CYS A O 1
ATOM 2204 N N . PRO A 1 278 ? 6.402 -6.539 -13.969 1 85.88 278 PRO A N 1
ATOM 2205 C CA . PRO A 1 278 ? 7.418 -5.812 -13.203 1 85.88 278 PRO A CA 1
ATOM 2206 C C . PRO A 1 278 ? 6.82 -4.734 -12.297 1 85.88 278 PRO A C 1
ATOM 2208 O O . PRO A 1 278 ? 5.75 -4.199 -12.602 1 85.88 278 PRO A O 1
ATOM 2211 N N . SER A 1 279 ? 7.496 -4.414 -11.242 1 78.31 279 SER A N 1
ATOM 2212 C CA . SER A 1 279 ? 7.051 -3.404 -10.289 1 78.31 279 SER A CA 1
ATOM 2213 C C . SER A 1 279 ? 7.059 -2.014 -10.906 1 78.31 279 SER A C 1
ATOM 2215 O O . SER A 1 279 ? 6.414 -1.095 -10.398 1 78.31 279 SER A O 1
ATOM 2217 N N . SER A 1 280 ? 7.734 -1.921 -11.984 1 74.38 280 SER A N 1
ATOM 2218 C CA . SER A 1 280 ? 7.836 -0.635 -12.672 1 74.38 280 SER A CA 1
ATOM 2219 C C . SER A 1 280 ? 6.617 -0.38 -13.547 1 74.38 280 SER A C 1
ATOM 2221 O O . SER A 1 280 ? 6.492 0.689 -14.148 1 74.38 280 SER A O 1
ATOM 2223 N N . ALA A 1 281 ? 5.773 -1.383 -13.609 1 75.88 281 ALA A N 1
ATOM 2224 C CA . ALA A 1 281 ? 4.543 -1.174 -14.375 1 75.88 281 ALA A CA 1
ATOM 2225 C C . ALA A 1 281 ? 3.793 0.058 -13.875 1 75.88 281 ALA A C 1
ATOM 2227 O O . ALA A 1 281 ? 3.668 0.272 -12.672 1 75.88 281 ALA A O 1
ATOM 2228 N N . GLU A 1 282 ? 3.346 0.837 -14.773 1 67.69 282 GLU A N 1
ATOM 2229 C CA . GLU A 1 282 ? 2.664 2.082 -14.43 1 67.69 282 GLU A CA 1
ATOM 2230 C C . GLU A 1 282 ? 1.149 1.89 -14.398 1 67.69 282 GLU A C 1
ATOM 2232 O O . GLU A 1 282 ? 0.447 2.594 -13.672 1 67.69 282 GLU A O 1
ATOM 2237 N N . THR A 1 283 ? 0.748 0.946 -15.227 1 69.81 283 THR A N 1
ATOM 2238 C CA . THR A 1 283 ? -0.689 0.712 -15.305 1 69.81 283 THR A CA 1
ATOM 2239 C C . THR A 1 283 ? -1.123 -0.338 -14.289 1 69.81 283 THR A C 1
ATOM 2241 O O . THR A 1 283 ? -0.414 -1.32 -14.062 1 69.81 283 THR A O 1
ATOM 2244 N N . ASN A 1 284 ? -2.238 -0.1 -13.68 1 71.56 284 ASN A N 1
ATOM 2245 C CA . ASN A 1 284 ? -2.811 -1.074 -12.758 1 71.56 284 ASN A CA 1
ATOM 2246 C C . ASN A 1 284 ? -3.146 -2.385 -13.461 1 71.56 284 ASN A C 1
ATOM 2248 O O . ASN A 1 284 ? -3.83 -2.385 -14.484 1 71.56 284 ASN A O 1
ATOM 2252 N N . LEU A 1 285 ? -2.68 -3.459 -12.922 1 73.19 285 LEU A N 1
ATOM 2253 C CA . LEU A 1 285 ? -2.816 -4.773 -13.539 1 73.19 285 LEU A CA 1
ATOM 2254 C C . LEU A 1 285 ? -4.277 -5.211 -13.57 1 73.19 285 LEU A C 1
ATOM 2256 O O . LEU A 1 285 ? -4.633 -6.145 -14.289 1 73.19 285 LEU A O 1
ATOM 2260 N N . PHE A 1 286 ? -5.082 -4.574 -12.797 1 70.5 286 PHE A N 1
ATOM 2261 C CA . PHE A 1 286 ? -6.512 -4.859 -12.828 1 70.5 286 PHE A CA 1
ATOM 2262 C C . PHE A 1 286 ? -7.074 -4.672 -14.234 1 70.5 286 PHE A C 1
ATOM 2264 O O . PHE A 1 286 ? -7.965 -5.414 -14.656 1 70.5 286 PHE A O 1
ATOM 2271 N N . PHE A 1 287 ? -6.492 -3.785 -14.961 1 75.62 287 PHE A N 1
ATOM 2272 C CA . PHE A 1 287 ? -6.992 -3.461 -16.297 1 75.62 287 PHE A CA 1
ATOM 2273 C C . PHE A 1 287 ? -6.328 -4.336 -17.344 1 75.62 287 PHE A C 1
ATOM 2275 O O . PHE A 1 287 ? -6.629 -4.215 -18.531 1 75.62 287 PHE A O 1
ATOM 2282 N N . LEU A 1 288 ? -5.453 -5.219 -16.938 1 80.12 288 LEU A N 1
ATOM 2283 C CA . LEU A 1 288 ? -4.75 -6.059 -17.906 1 80.12 288 LEU A CA 1
ATOM 2284 C C . LEU A 1 288 ? -5.727 -6.949 -18.672 1 80.12 288 LEU A C 1
ATOM 2286 O O . LEU A 1 288 ? -6.504 -7.688 -18.062 1 80.12 288 LEU A O 1
ATOM 2290 N N . GLN A 1 289 ? -5.766 -6.918 -19.953 1 76.38 289 GLN A N 1
ATOM 2291 C CA . GLN A 1 289 ? -6.676 -7.688 -20.781 1 76.38 289 GLN A CA 1
ATOM 2292 C C . GLN A 1 289 ? -5.953 -8.852 -21.453 1 76.38 289 GLN A C 1
ATOM 2294 O O . GLN A 1 289 ? -6.465 -9.977 -21.484 1 76.38 289 GLN A O 1
ATOM 2299 N N . LYS A 1 290 ? -4.895 -8.5 -22.047 1 84.12 290 LYS A N 1
ATOM 2300 C CA . LYS A 1 290 ? -4.168 -9.562 -22.75 1 84.12 290 LYS A CA 1
ATOM 2301 C C . LYS A 1 290 ? -2.67 -9.273 -22.766 1 84.12 290 LYS A C 1
ATOM 2303 O O . LYS A 1 290 ? -2.246 -8.133 -22.594 1 84.12 290 LYS A O 1
ATOM 2308 N N . VAL A 1 291 ? -1.953 -10.328 -23 1 89.12 291 VAL A N 1
ATOM 2309 C CA . VAL A 1 291 ? -0.496 -10.273 -23.062 1 89.12 291 VAL A CA 1
ATOM 2310 C C . VAL A 1 291 ? 0.007 -11.055 -24.266 1 89.12 291 VAL A C 1
ATOM 2312 O O . VAL A 1 291 ? -0.543 -12.102 -24.609 1 89.12 291 VAL A O 1
ATOM 2315 N N . ASN A 1 292 ? 0.972 -10.469 -24.953 1 92.06 292 ASN A N 1
ATOM 2316 C CA . ASN A 1 292 ? 1.672 -11.133 -26.047 1 92.06 292 ASN A CA 1
ATOM 2317 C C . ASN A 1 292 ? 3.178 -11.18 -25.797 1 92.06 292 ASN A C 1
ATOM 2319 O O . ASN A 1 292 ? 3.717 -10.359 -25.062 1 92.06 292 ASN A O 1
ATOM 2323 N N . TYR A 1 293 ? 3.719 -12.18 -26.375 1 93.19 293 TYR A N 1
ATOM 2324 C CA . TYR A 1 293 ? 5.176 -12.273 -26.375 1 93.19 293 TYR A CA 1
ATOM 2325 C C . TYR A 1 293 ? 5.734 -12.055 -27.781 1 93.19 293 TYR A C 1
ATOM 2327 O O . TYR A 1 293 ? 5.238 -12.633 -28.75 1 93.19 293 TYR A O 1
ATOM 2335 N N . VAL A 1 294 ? 6.727 -11.133 -27.859 1 91.5 294 VAL A N 1
ATOM 2336 C CA . VAL A 1 294 ? 7.316 -10.82 -29.156 1 91.5 294 VAL A CA 1
ATOM 2337 C C . VAL A 1 294 ? 8.844 -10.82 -29.047 1 91.5 294 VAL A C 1
ATOM 2339 O O . VAL A 1 294 ? 9.391 -10.672 -27.953 1 91.5 294 VAL A O 1
ATOM 2342 N N . GLY A 1 295 ? 9.453 -11.016 -30.219 1 89.56 295 GLY A N 1
ATOM 2343 C CA . GLY A 1 295 ? 10.906 -10.992 -30.25 1 89.56 295 GLY A CA 1
ATOM 2344 C C . GLY A 1 295 ? 11.492 -11.875 -31.328 1 89.56 295 GLY A C 1
ATOM 2345 O O . GLY A 1 295 ? 10.766 -12.398 -32.188 1 89.56 295 GLY A O 1
ATOM 2346 N N . GLU A 1 296 ? 12.805 -11.969 -31.203 1 88.56 296 GLU A N 1
ATOM 2347 C CA . GLU A 1 296 ? 13.547 -12.75 -32.188 1 88.56 296 GLU A CA 1
ATOM 2348 C C . GLU A 1 296 ? 13.062 -14.195 -32.219 1 88.56 296 GLU A C 1
ATOM 2350 O O . GLU A 1 296 ? 13 -14.852 -31.172 1 88.56 296 GLU A O 1
ATOM 2355 N N . GLY A 1 297 ? 12.656 -14.648 -33.406 1 88.19 297 GLY A N 1
ATOM 2356 C CA . GLY A 1 297 ? 12.266 -16.047 -33.562 1 88.19 297 GLY A CA 1
ATOM 2357 C C . GLY A 1 297 ? 10.789 -16.281 -33.312 1 88.19 297 GLY A C 1
ATOM 2358 O O . GLY A 1 297 ? 10.289 -17.375 -33.562 1 88.19 297 GLY A O 1
ATOM 2359 N N . ILE A 1 298 ? 10.156 -15.336 -32.719 1 90.69 298 ILE A N 1
ATOM 2360 C CA . ILE A 1 298 ? 8.742 -15.484 -32.406 1 90.69 298 ILE A CA 1
ATOM 2361 C C . ILE A 1 298 ? 7.906 -14.891 -33.531 1 90.69 298 ILE A C 1
ATOM 2363 O O . ILE A 1 298 ? 7.938 -13.68 -33.781 1 90.69 298 ILE A O 1
ATOM 2367 N N . GLU A 1 299 ? 7.148 -15.633 -34.188 1 81.75 299 GLU A N 1
ATOM 2368 C CA . GLU A 1 299 ? 6.398 -15.203 -35.344 1 81.75 299 GLU A CA 1
ATOM 2369 C C . GLU A 1 299 ? 4.906 -15.109 -35.031 1 81.75 299 GLU A C 1
ATOM 2371 O O . GLU A 1 299 ? 4.164 -14.414 -35.75 1 81.75 299 GLU A O 1
ATOM 2376 N N . THR A 1 300 ? 4.508 -15.797 -34.062 1 73.25 300 THR A N 1
ATOM 2377 C CA . THR A 1 300 ? 3.08 -15.836 -33.75 1 73.25 300 THR A CA 1
ATOM 2378 C C . THR A 1 300 ? 2.73 -14.812 -32.688 1 73.25 300 THR A C 1
ATOM 2380 O O . THR A 1 300 ? 3.539 -14.531 -31.797 1 73.25 300 THR A O 1
ATOM 2383 N N . LEU A 1 301 ? 1.67 -14.141 -32.938 1 76.69 301 LEU A N 1
ATOM 2384 C CA . LEU A 1 301 ? 1.126 -13.234 -31.922 1 76.69 301 LEU A CA 1
ATOM 2385 C C . LEU A 1 301 ? -0.089 -13.852 -31.234 1 76.69 301 LEU A C 1
ATOM 2387 O O . LEU A 1 301 ? -1.226 -13.633 -31.672 1 76.69 301 LEU A O 1
ATOM 2391 N N . ASP A 1 302 ? 0.227 -14.688 -30.25 1 77.44 302 ASP A N 1
ATOM 2392 C CA . ASP A 1 302 ? -0.84 -15.305 -29.469 1 77.44 302 ASP A CA 1
ATOM 2393 C C . ASP A 1 302 ? -1.229 -14.438 -28.281 1 77.44 302 ASP A C 1
ATOM 2395 O O . ASP A 1 302 ? -0.373 -13.789 -27.672 1 77.44 302 ASP A O 1
ATOM 2399 N N . ASP A 1 303 ? -2.494 -14.492 -27.984 1 82.5 303 ASP A N 1
ATOM 2400 C CA . ASP A 1 303 ? -3.018 -13.719 -26.859 1 82.5 303 ASP A CA 1
ATOM 2401 C C . ASP A 1 303 ? -3.107 -14.586 -25.609 1 82.5 303 ASP A C 1
ATOM 2403 O O . ASP A 1 303 ? -3.605 -15.711 -25.656 1 82.5 303 ASP A O 1
ATOM 2407 N N . TYR A 1 304 ? -2.471 -14.117 -24.688 1 85.06 304 TYR A N 1
ATOM 2408 C CA . TYR A 1 304 ? -2.588 -14.75 -23.375 1 85.06 304 TYR A CA 1
ATOM 2409 C C . TYR A 1 304 ? -3.268 -13.82 -22.375 1 85.06 304 TYR A C 1
ATOM 2411 O O . TYR A 1 304 ? -3.262 -12.602 -22.547 1 85.06 304 TYR A O 1
ATOM 2419 N N . HIS A 1 305 ? -3.814 -14.414 -21.375 1 75.31 305 HIS A N 1
ATOM 2420 C CA . HIS A 1 305 ? -4.574 -13.625 -20.422 1 75.31 305 HIS A CA 1
ATOM 2421 C C . HIS A 1 305 ? -3.662 -13.016 -19.359 1 75.31 305 HIS A C 1
ATOM 2423 O O . HIS A 1 305 ? -3.98 -11.977 -18.781 1 75.31 305 HIS A O 1
ATOM 2429 N N . ASP A 1 306 ? -2.623 -13.734 -19.016 1 80.81 306 ASP A N 1
ATOM 2430 C CA . ASP A 1 306 ? -1.71 -13.25 -17.984 1 80.81 306 ASP A CA 1
ATOM 2431 C C . ASP A 1 306 ? -0.258 -13.539 -18.359 1 80.81 306 ASP A C 1
ATOM 2433 O O . ASP A 1 306 ? 0.01 -14.352 -19.25 1 80.81 306 ASP A O 1
ATOM 2437 N N . ILE A 1 307 ? 0.562 -12.844 -17.703 1 89 307 ILE A N 1
ATOM 2438 C CA . ILE A 1 307 ? 1.99 -13.094 -17.844 1 89 307 ILE A CA 1
ATOM 2439 C C . ILE A 1 307 ? 2.373 -14.359 -17.078 1 89 307 ILE A C 1
ATOM 2441 O O . ILE A 1 307 ? 2.07 -14.477 -15.883 1 89 307 ILE A O 1
ATOM 2445 N N . SER A 1 308 ? 2.955 -15.344 -17.75 1 89.38 308 SER A N 1
ATOM 2446 C CA . SER A 1 308 ? 3.393 -16.562 -17.062 1 89.38 308 SER A CA 1
ATOM 2447 C C . SER A 1 308 ? 4.559 -17.219 -17.797 1 89.38 308 SER A C 1
ATOM 2449 O O . SER A 1 308 ? 4.691 -17.062 -19.016 1 89.38 308 SER A O 1
ATOM 2451 N N . MET A 1 309 ? 5.32 -17.938 -16.984 1 91.38 309 MET A N 1
ATOM 2452 C CA . MET A 1 309 ? 6.422 -18.688 -17.594 1 91.38 309 MET A CA 1
ATOM 2453 C C . MET A 1 309 ? 5.898 -19.781 -18.516 1 91.38 309 MET A C 1
ATOM 2455 O O . MET A 1 309 ? 6.484 -20.047 -19.562 1 91.38 309 MET A O 1
ATOM 2459 N N . ASN A 1 310 ? 4.801 -20.312 -18.203 1 88.69 310 ASN A N 1
ATOM 2460 C CA . ASN A 1 310 ? 4.191 -21.359 -19.016 1 88.69 310 ASN A CA 1
ATOM 2461 C C . ASN A 1 310 ? 3.857 -20.859 -20.406 1 88.69 310 ASN A C 1
ATOM 2463 O O . ASN A 1 310 ? 4.195 -21.5 -21.406 1 88.69 310 ASN A O 1
ATOM 2467 N N . SER A 1 311 ? 3.186 -19.734 -20.422 1 89.94 311 SER A N 1
ATOM 2468 C CA . SER A 1 311 ? 2.807 -19.172 -21.703 1 89.94 311 SER A CA 1
ATOM 2469 C C . SER A 1 311 ? 4.035 -18.812 -22.531 1 89.94 311 SER A C 1
ATOM 2471 O O . SER A 1 311 ? 4.039 -18.984 -23.75 1 89.94 311 SER A O 1
ATOM 2473 N N . TYR A 1 312 ? 5.012 -18.359 -21.938 1 94.44 312 TYR A N 1
ATOM 2474 C CA . TYR A 1 312 ? 6.23 -17.984 -22.641 1 94.44 312 TYR A CA 1
ATOM 2475 C C . TYR A 1 312 ? 6.918 -19.219 -23.234 1 94.44 312 TYR A C 1
ATOM 2477 O O . TYR A 1 312 ? 7.328 -19.203 -24.406 1 94.44 312 TYR A O 1
ATOM 2485 N N . ILE A 1 313 ? 7.016 -20.25 -22.469 1 93.56 313 ILE A N 1
ATOM 2486 C CA . ILE A 1 313 ? 7.652 -21.484 -22.906 1 93.56 313 ILE A CA 1
ATOM 2487 C C . ILE A 1 313 ? 6.84 -22.094 -24.062 1 93.56 313 ILE A C 1
ATOM 2489 O O . ILE A 1 313 ? 7.406 -22.609 -25.016 1 93.56 313 ILE A O 1
ATOM 2493 N N . ASP A 1 314 ? 5.559 -21.984 -23.938 1 90.44 314 ASP A N 1
ATOM 2494 C CA . ASP A 1 314 ? 4.688 -22.484 -25 1 90.44 314 ASP A CA 1
ATOM 2495 C C . ASP A 1 314 ? 4.949 -21.766 -26.312 1 90.44 314 ASP A C 1
ATOM 2497 O O . ASP A 1 314 ? 4.977 -22.391 -27.375 1 90.44 314 ASP A O 1
ATOM 2501 N N . VAL A 1 315 ? 5.051 -20.5 -26.234 1 93.25 315 VAL A N 1
ATOM 2502 C CA . VAL A 1 315 ? 5.309 -19.688 -27.422 1 93.25 315 VAL A CA 1
ATOM 2503 C C . VAL A 1 315 ? 6.652 -20.078 -28.031 1 93.25 315 VAL A C 1
ATOM 2505 O O . VAL A 1 315 ? 6.781 -20.172 -29.25 1 93.25 315 VAL A O 1
ATOM 2508 N N . LEU A 1 316 ? 7.637 -20.312 -27.203 1 93.62 316 LEU A N 1
ATOM 2509 C CA . LEU A 1 316 ? 8.953 -20.703 -27.703 1 93.62 316 LEU A CA 1
ATOM 2510 C C . LEU A 1 316 ? 8.883 -22.062 -28.406 1 93.62 316 LEU A C 1
ATOM 2512 O O . LEU A 1 316 ? 9.438 -22.234 -29.484 1 93.62 316 LEU A O 1
ATOM 2516 N N . ARG A 1 317 ? 8.242 -22.906 -27.797 1 90.25 317 ARG A N 1
ATOM 2517 C CA . ARG A 1 317 ? 8.109 -24.25 -28.359 1 90.25 317 ARG A CA 1
ATOM 2518 C C . ARG A 1 317 ? 7.355 -24.219 -29.688 1 90.25 317 ARG A C 1
ATOM 2520 O O . ARG A 1 317 ? 7.742 -24.891 -30.641 1 90.25 317 ARG A O 1
ATOM 2527 N N . TYR A 1 318 ? 6.309 -23.531 -29.641 1 90.94 318 TYR A N 1
ATOM 2528 C CA . TYR A 1 318 ? 5.496 -23.406 -30.844 1 90.94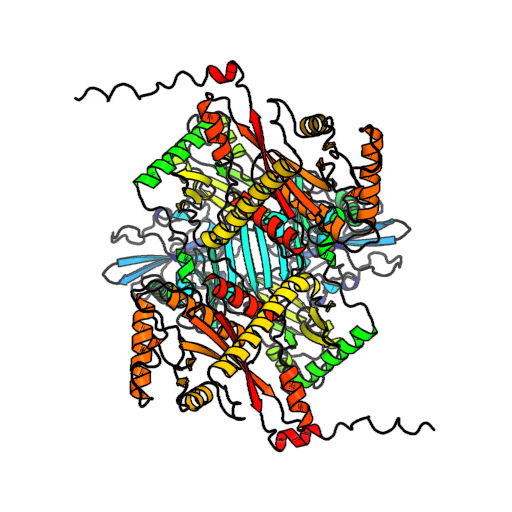 318 TYR A CA 1
ATOM 2529 C C . TYR A 1 318 ? 6.312 -22.859 -32 1 90.94 318 TYR A C 1
ATOM 2531 O O . TYR A 1 318 ? 6.105 -23.25 -33.156 1 90.94 318 TYR A O 1
ATOM 2539 N N . ASN A 1 319 ? 7.188 -21.969 -31.734 1 92.31 319 ASN A N 1
ATOM 2540 C CA . ASN A 1 319 ? 8.008 -21.344 -32.781 1 92.31 319 ASN A CA 1
ATOM 2541 C C . ASN A 1 319 ? 9.305 -22.109 -33 1 92.31 319 ASN A C 1
ATOM 2543 O O . ASN A 1 319 ? 10.242 -21.594 -33.594 1 92.31 319 ASN A O 1
ATOM 2547 N N . LYS A 1 320 ? 9.461 -23.266 -32.438 1 90 320 LYS A N 1
ATOM 2548 C CA . LYS A 1 320 ? 10.539 -24.234 -32.688 1 90 320 LYS A CA 1
ATOM 2549 C C . LYS A 1 320 ? 11.867 -23.719 -32.125 1 90 320 LYS A C 1
ATOM 2551 O O . LYS A 1 320 ? 12.914 -23.938 -32.719 1 90 320 LYS A O 1
ATOM 2556 N N . ILE A 1 321 ? 11.68 -22.922 -31.172 1 91.19 321 ILE A N 1
ATOM 2557 C CA . ILE A 1 321 ? 12.883 -22.547 -30.438 1 91.19 321 ILE A CA 1
ATOM 2558 C C . ILE A 1 321 ? 13.203 -23.625 -29.406 1 91.19 321 ILE A C 1
ATOM 2560 O O . ILE A 1 321 ? 12.438 -23.828 -28.453 1 91.19 321 ILE A O 1
ATOM 2564 N N . ILE A 1 322 ? 14.289 -24.297 -29.578 1 86.62 322 ILE A N 1
ATOM 2565 C CA . ILE A 1 322 ? 14.57 -25.5 -28.797 1 86.62 322 ILE A CA 1
ATOM 2566 C C . ILE A 1 322 ? 15.359 -25.125 -27.547 1 86.62 322 ILE A C 1
ATOM 2568 O O . ILE A 1 322 ? 15.234 -25.781 -26.5 1 86.62 322 ILE A O 1
ATOM 2572 N N . LYS A 1 323 ? 16.219 -24.141 -27.672 1 88.88 323 LYS A N 1
ATOM 2573 C CA . LYS A 1 323 ? 17.062 -23.734 -26.547 1 88.88 323 LYS A CA 1
ATOM 2574 C C . LYS A 1 323 ? 16.859 -22.25 -26.219 1 88.88 323 LYS A C 1
ATOM 2576 O O . LYS A 1 323 ? 16.75 -21.422 -27.125 1 88.88 323 LYS A O 1
ATOM 2581 N N . HIS A 1 324 ? 16.719 -22.062 -24.922 1 89.25 324 HIS A N 1
ATOM 2582 C CA . HIS A 1 324 ? 16.625 -20.672 -24.5 1 89.25 324 HIS A CA 1
ATOM 2583 C C . HIS A 1 324 ? 18.016 -20.047 -24.359 1 89.25 324 HIS A C 1
ATOM 2585 O O . HIS A 1 324 ? 18.812 -20.5 -23.547 1 89.25 324 HIS A O 1
ATOM 2591 N N . LEU A 1 325 ? 18.297 -19.062 -25.078 1 85.75 325 LEU A N 1
ATOM 2592 C CA . LEU A 1 325 ? 19.578 -18.375 -25.078 1 85.75 325 LEU A CA 1
ATOM 2593 C C . LEU A 1 325 ? 19.516 -17.125 -24.188 1 85.75 325 LEU A C 1
ATOM 2595 O O . LEU A 1 325 ? 18.453 -16.516 -24.047 1 85.75 325 LEU A O 1
ATOM 2599 N N . PRO A 1 326 ? 20.625 -16.766 -23.578 1 88.5 326 PRO A N 1
ATOM 2600 C CA . PRO A 1 326 ? 20.672 -15.586 -22.719 1 88.5 326 PRO A CA 1
ATOM 2601 C C . PRO A 1 326 ? 20.234 -14.32 -23.453 1 88.5 326 PRO A C 1
ATOM 2603 O O . PRO A 1 326 ? 19.625 -13.43 -22.844 1 88.5 326 PRO A O 1
ATOM 2606 N N . LYS A 1 327 ? 20.469 -14.25 -24.703 1 89.81 327 LYS A N 1
ATOM 2607 C CA . LYS A 1 327 ? 20.125 -13.055 -25.469 1 89.81 327 LYS A CA 1
ATOM 2608 C C . LYS A 1 327 ? 18.625 -12.852 -25.516 1 89.81 327 LYS A C 1
ATOM 2610 O O . LYS A 1 327 ? 18.141 -11.734 -25.719 1 89.81 327 LYS A O 1
ATOM 2615 N N . TYR A 1 328 ? 17.859 -13.93 -25.391 1 92.44 328 TYR A N 1
ATOM 2616 C CA . TYR A 1 328 ? 16.406 -13.852 -25.469 1 92.44 328 TYR A CA 1
ATOM 2617 C C . TYR A 1 328 ? 15.836 -13.078 -24.281 1 92.44 328 TYR A C 1
ATOM 2619 O O . TYR A 1 328 ? 14.719 -12.555 -24.359 1 92.44 328 TYR A O 1
ATOM 2627 N N . LEU A 1 329 ? 16.562 -13.039 -23.188 1 91.94 329 LEU A N 1
ATOM 2628 C CA . LEU A 1 329 ? 16.109 -12.273 -22.031 1 91.94 329 LEU A CA 1
ATOM 2629 C C . LEU A 1 329 ? 16 -10.797 -22.375 1 91.94 329 LEU A C 1
ATOM 2631 O O . LEU A 1 329 ? 15.062 -10.125 -21.922 1 91.94 329 LEU A O 1
ATOM 2635 N N . GLU A 1 330 ? 16.859 -10.328 -23.172 1 88.25 330 GLU A N 1
ATOM 2636 C CA . GLU A 1 330 ? 16.891 -8.906 -23.531 1 88.25 330 GLU A CA 1
ATOM 2637 C C . GLU A 1 330 ? 16.109 -8.648 -24.812 1 88.25 330 GLU A C 1
ATOM 2639 O O . GLU A 1 330 ? 15.531 -7.566 -24.984 1 88.25 330 GLU A O 1
ATOM 2644 N N . ASN A 1 331 ? 16.031 -9.664 -25.625 1 88.62 331 ASN A N 1
ATOM 2645 C CA . ASN A 1 331 ? 15.477 -9.445 -26.953 1 88.62 331 ASN A CA 1
ATOM 2646 C C . ASN A 1 331 ? 13.977 -9.758 -27 1 88.62 331 ASN A C 1
ATOM 2648 O O . ASN A 1 331 ? 13.258 -9.242 -27.859 1 88.62 331 ASN A O 1
ATOM 2652 N N . HIS A 1 332 ? 13.609 -10.664 -26.219 1 92.94 332 HIS A N 1
ATOM 2653 C CA . HIS A 1 332 ? 12.188 -10.961 -26.156 1 92.94 332 HIS A CA 1
ATOM 2654 C C . HIS A 1 332 ? 11.445 -9.969 -25.266 1 92.94 332 HIS A C 1
ATOM 2656 O O . HIS A 1 332 ? 12 -9.484 -24.266 1 92.94 332 HIS A O 1
ATOM 2662 N N . LYS A 1 333 ? 10.195 -9.656 -25.672 1 91.19 333 LYS A N 1
ATOM 2663 C CA . LYS A 1 333 ? 9.398 -8.664 -24.953 1 91.19 333 LYS A CA 1
ATOM 2664 C C . LYS A 1 333 ? 8.023 -9.219 -24.609 1 91.19 333 LYS A C 1
ATOM 2666 O O . LYS A 1 333 ? 7.492 -10.078 -25.312 1 91.19 333 LYS A O 1
ATOM 2671 N N . VAL A 1 334 ? 7.605 -8.781 -23.469 1 92.06 334 VAL A N 1
ATOM 2672 C CA . VAL A 1 334 ? 6.219 -8.977 -23.062 1 92.06 334 VAL A CA 1
ATOM 2673 C C . VAL A 1 334 ? 5.402 -7.723 -23.359 1 92.06 334 VAL A C 1
ATOM 2675 O O . VAL A 1 334 ? 5.707 -6.641 -22.859 1 92.06 334 VAL A O 1
ATOM 2678 N N . VAL A 1 335 ? 4.402 -7.855 -24.172 1 88.62 335 VAL A N 1
ATOM 2679 C CA . VAL A 1 335 ? 3.537 -6.738 -24.531 1 88.62 335 VAL A CA 1
ATOM 2680 C C . VAL A 1 335 ? 2.18 -6.898 -23.844 1 88.62 335 VAL A C 1
ATOM 2682 O O . VAL A 1 335 ? 1.461 -7.867 -24.094 1 88.62 335 VAL A O 1
ATOM 2685 N N . ALA A 1 336 ? 1.881 -5.949 -23 1 87.56 336 ALA A N 1
ATOM 2686 C CA . ALA A 1 336 ? 0.629 -5.98 -22.25 1 87.56 336 ALA A CA 1
ATOM 2687 C C . ALA A 1 336 ? -0.351 -4.934 -22.766 1 87.56 336 ALA A C 1
ATOM 2689 O O . ALA A 1 336 ? 0.029 -3.787 -23.016 1 87.56 336 ALA A O 1
ATOM 2690 N N . TYR A 1 337 ? -1.579 -5.391 -22.938 1 81.56 337 TYR A N 1
ATOM 2691 C CA . TYR A 1 337 ? -2.664 -4.52 -23.375 1 81.56 337 TYR A CA 1
ATOM 2692 C C . TYR A 1 337 ? -3.713 -4.363 -22.281 1 81.56 337 TYR A C 1
ATOM 2694 O O . TYR A 1 337 ? -4.156 -5.352 -21.703 1 81.56 337 TYR A O 1
ATOM 2702 N N . PHE A 1 338 ? -4.082 -3.148 -22.047 1 75.06 338 PHE A N 1
ATOM 2703 C CA . PHE A 1 338 ? -5.004 -2.859 -20.953 1 75.06 338 PHE A CA 1
ATOM 2704 C C . PHE A 1 338 ? -6.336 -2.352 -21.5 1 75.06 338 PHE A C 1
ATOM 2706 O O . PHE A 1 338 ? -6.391 -1.765 -22.578 1 75.06 338 PHE A O 1
ATOM 2713 N N . SER A 1 339 ? -7.387 -2.574 -20.734 1 68.5 339 SER A N 1
ATOM 2714 C CA . SER A 1 339 ? -8.742 -2.219 -21.141 1 68.5 339 SER A CA 1
ATOM 2715 C C . SER A 1 339 ? -8.906 -0.706 -21.25 1 68.5 339 SER A C 1
ATOM 2717 O O . SER A 1 339 ? -9.773 -0.218 -21.969 1 68.5 339 SER A O 1
ATOM 2719 N N . ASN A 1 340 ? -8.102 0.047 -20.516 1 61.56 340 ASN A N 1
ATOM 2720 C CA . ASN A 1 340 ? -8.195 1.503 -20.562 1 61.56 340 ASN A CA 1
ATOM 2721 C C . ASN A 1 340 ? -7.469 2.08 -21.766 1 61.56 340 ASN A C 1
ATOM 2723 O O . ASN A 1 340 ? -7.32 3.297 -21.891 1 61.56 340 ASN A O 1
ATOM 2727 N N . GLY A 1 341 ? -6.953 1.219 -22.547 1 64.62 341 GLY A N 1
ATOM 2728 C CA . GLY A 1 341 ? -6.312 1.661 -23.781 1 64.62 341 GLY A CA 1
ATOM 2729 C C . GLY A 1 341 ? -4.801 1.771 -23.656 1 64.62 341 GLY A C 1
ATOM 2730 O O . GLY A 1 341 ? -4.113 2.012 -24.656 1 64.62 341 GLY A O 1
ATOM 2731 N N . GLU A 1 342 ? -4.305 1.574 -22.547 1 70.44 342 GLU A N 1
ATOM 2732 C CA . GLU A 1 342 ? -2.865 1.668 -22.344 1 70.44 342 GLU A CA 1
ATOM 2733 C C . GLU A 1 342 ? -2.152 0.413 -22.828 1 70.44 342 GLU A C 1
ATOM 2735 O O . GLU A 1 342 ? -2.748 -0.666 -22.891 1 70.44 342 GLU A O 1
ATOM 2740 N N . ARG A 1 343 ? -0.969 0.626 -23.328 1 77.81 343 ARG A N 1
ATOM 2741 C CA . ARG A 1 343 ? -0.07 -0.447 -23.734 1 77.81 343 ARG A CA 1
ATOM 2742 C C . ARG A 1 343 ? 1.299 -0.297 -23.078 1 77.81 343 ARG A C 1
ATOM 2744 O O . ARG A 1 343 ? 1.836 0.81 -23 1 77.81 343 ARG A O 1
ATOM 2751 N N . GLU A 1 344 ? 1.767 -1.354 -22.547 1 81.31 344 GLU A N 1
ATOM 2752 C CA . GLU A 1 344 ? 3.105 -1.347 -21.953 1 81.31 344 GLU A CA 1
ATOM 2753 C C . GLU A 1 344 ? 3.936 -2.518 -22.469 1 81.31 344 GLU A C 1
ATOM 2755 O O . GLU A 1 344 ? 3.391 -3.559 -22.844 1 81.31 344 GLU A O 1
ATOM 2760 N N . GLU A 1 345 ? 5.168 -2.328 -22.562 1 85.62 345 GLU A N 1
ATOM 2761 C CA . GLU A 1 345 ? 6.082 -3.375 -23.016 1 85.62 345 GLU A CA 1
ATOM 2762 C C . GLU A 1 345 ? 7.277 -3.5 -22.062 1 85.62 345 GLU A C 1
ATOM 2764 O O . GLU A 1 345 ? 7.805 -2.492 -21.594 1 85.62 345 GLU A O 1
ATOM 2769 N N . TRP A 1 346 ? 7.629 -4.734 -21.766 1 88.25 346 TRP A N 1
ATOM 2770 C CA . TRP A 1 346 ? 8.789 -5.043 -20.938 1 88.25 346 TRP A CA 1
ATOM 2771 C C . TRP A 1 346 ? 9.617 -6.168 -21.547 1 88.25 346 TRP A C 1
ATOM 2773 O O . TRP A 1 346 ? 9.078 -7.043 -22.234 1 88.25 346 TRP A O 1
ATOM 2783 N N . THR A 1 347 ? 10.93 -6.156 -21.344 1 90.62 347 THR A N 1
ATOM 2784 C CA . THR A 1 347 ? 11.727 -7.312 -21.734 1 90.62 347 THR A CA 1
ATOM 2785 C C . THR A 1 347 ? 11.414 -8.508 -20.828 1 90.62 347 THR A C 1
ATOM 2787 O O . THR A 1 347 ? 10.938 -8.344 -19.703 1 90.62 347 THR A O 1
ATOM 2790 N N . VAL A 1 348 ? 11.664 -9.672 -21.375 1 93.88 348 VAL A N 1
ATOM 2791 C CA . VAL A 1 348 ? 11.492 -10.867 -20.562 1 93.88 348 VAL A CA 1
ATOM 2792 C C . VAL A 1 348 ? 12.383 -10.789 -19.312 1 93.88 348 VAL A C 1
ATOM 2794 O O . VAL A 1 348 ? 12 -11.242 -18.234 1 93.88 348 VAL A O 1
ATOM 2797 N N . GLU A 1 349 ? 13.516 -10.172 -19.453 1 93.19 349 GLU A N 1
ATOM 2798 C CA . GLU A 1 349 ? 14.445 -10.008 -18.344 1 93.19 349 GLU A CA 1
ATOM 2799 C C . GLU A 1 349 ? 13.828 -9.164 -17.234 1 93.19 349 GLU A C 1
ATOM 2801 O O . GLU A 1 349 ? 14.039 -9.438 -16.047 1 93.19 349 GLU A O 1
ATOM 2806 N N . GLU A 1 350 ? 13.117 -8.188 -17.547 1 90.06 350 GLU A N 1
ATOM 2807 C CA . GLU A 1 350 ? 12.461 -7.312 -16.578 1 90.06 350 GLU A CA 1
ATOM 2808 C C . GLU A 1 350 ? 11.359 -8.047 -15.828 1 90.06 350 GLU A C 1
ATOM 2810 O O . GLU A 1 350 ? 11.078 -7.746 -14.672 1 90.06 350 GLU A O 1
ATOM 2815 N N . CYS A 1 351 ? 10.758 -8.961 -16.516 1 92.69 351 CYS A N 1
ATOM 2816 C CA . CYS A 1 351 ? 9.617 -9.672 -15.961 1 92.69 351 CYS A CA 1
ATOM 2817 C C . CYS A 1 351 ? 10.07 -10.93 -15.219 1 92.69 351 CYS A C 1
ATOM 2819 O O . CYS A 1 351 ? 9.273 -11.57 -14.531 1 92.69 351 CYS A O 1
ATOM 2821 N N . LEU A 1 352 ? 11.312 -11.273 -15.32 1 94.38 352 LEU A N 1
ATOM 2822 C CA . LEU A 1 352 ? 11.828 -12.547 -14.828 1 94.38 352 LEU A CA 1
ATOM 2823 C C . LEU A 1 352 ? 12.109 -12.477 -13.328 1 94.38 352 LEU A C 1
ATOM 2825 O O . LEU A 1 352 ? 12.688 -11.5 -12.852 1 94.38 352 LEU A O 1
ATOM 2829 N N . ILE A 1 353 ? 11.672 -13.469 -12.648 1 90.56 353 ILE A N 1
ATOM 2830 C CA . ILE A 1 353 ? 12.055 -13.703 -11.258 1 90.56 353 ILE A CA 1
ATOM 2831 C C . ILE A 1 353 ? 12.641 -15.102 -11.109 1 90.56 353 ILE A C 1
ATOM 2833 O O . ILE A 1 353 ? 12.117 -16.062 -11.688 1 90.56 353 ILE A O 1
ATOM 2837 N N . PHE A 1 354 ? 13.781 -15.188 -10.445 1 92.44 354 PHE A N 1
ATOM 2838 C CA . PHE A 1 354 ? 14.414 -16.484 -10.227 1 92.44 354 PHE A CA 1
ATOM 2839 C C . PHE A 1 354 ? 15.102 -16.531 -8.867 1 92.44 354 PHE A C 1
ATOM 2841 O O . PHE A 1 354 ? 15.93 -15.68 -8.555 1 92.44 354 PHE A O 1
ATOM 2848 N N . GLN A 1 355 ? 14.688 -17.438 -8.102 1 85.88 355 GLN A N 1
ATOM 2849 C CA . GLN A 1 355 ? 15.297 -17.641 -6.797 1 85.88 355 GLN A CA 1
ATOM 2850 C C . GLN A 1 355 ? 16.359 -18.75 -6.863 1 85.88 355 GLN A C 1
ATOM 2852 O O . GLN A 1 355 ? 16.125 -19.812 -7.441 1 85.88 355 GLN A O 1
ATOM 2857 N N . ALA A 1 356 ? 17.578 -18.391 -6.398 1 87 356 ALA A N 1
ATOM 2858 C CA . ALA A 1 356 ? 18.703 -19.328 -6.391 1 87 356 ALA A CA 1
ATOM 2859 C C . ALA A 1 356 ? 19.422 -19.312 -5.047 1 87 356 ALA A C 1
ATOM 2861 O O . ALA A 1 356 ? 19.219 -18.406 -4.238 1 87 356 ALA A O 1
ATOM 2862 N N . LYS A 1 357 ? 20.156 -20.359 -4.836 1 81.56 357 LYS A N 1
ATOM 2863 C CA . LYS A 1 357 ? 20.875 -20.5 -3.578 1 81.56 357 LYS A CA 1
ATOM 2864 C C . LYS A 1 357 ? 22.344 -20.891 -3.826 1 81.56 357 LYS A C 1
ATOM 2866 O O . LYS A 1 357 ? 22.625 -21.688 -4.711 1 81.56 357 LYS A O 1
ATOM 2871 N N . ILE A 1 358 ? 23.281 -20.109 -3.172 1 81.69 358 ILE A N 1
ATOM 2872 C CA . ILE A 1 358 ? 24.703 -20.469 -3.121 1 81.69 358 ILE A CA 1
ATOM 2873 C C . ILE A 1 358 ? 25.141 -20.609 -1.667 1 81.69 358 ILE A C 1
ATOM 2875 O O . ILE A 1 358 ? 25.125 -19.641 -0.91 1 81.69 358 ILE A O 1
ATOM 2879 N N . LYS A 1 359 ? 25.703 -21.656 -1.199 1 73.69 359 LYS A N 1
ATOM 2880 C CA . LYS A 1 359 ? 26.219 -21.906 0.146 1 73.69 359 LYS A CA 1
ATOM 2881 C C . LYS A 1 359 ? 25.25 -21.375 1.205 1 73.69 359 LYS A C 1
ATOM 2883 O O . LYS A 1 359 ? 25.656 -20.609 2.088 1 73.69 359 LYS A O 1
ATOM 2888 N N . ASN A 1 360 ? 24 -21.516 1.169 1 65.75 360 ASN A N 1
ATOM 2889 C CA . ASN A 1 360 ? 22.953 -21.219 2.131 1 65.75 360 ASN A CA 1
ATOM 2890 C C . ASN A 1 360 ? 22.547 -19.75 2.062 1 65.75 360 ASN A C 1
ATOM 2892 O O . ASN A 1 360 ? 21.875 -19.25 2.967 1 65.75 360 ASN A O 1
ATOM 2896 N N . VAL A 1 361 ? 23.188 -19.062 1.147 1 70.44 361 VAL A N 1
ATOM 2897 C CA . VAL A 1 361 ? 22.766 -17.703 0.901 1 70.44 361 VAL A CA 1
ATOM 2898 C C . VAL A 1 361 ? 21.766 -17.656 -0.254 1 70.44 361 VAL A C 1
ATOM 2900 O O . VAL A 1 361 ? 21.969 -18.312 -1.284 1 70.44 361 VAL A O 1
ATOM 2903 N N . GLU A 1 362 ? 20.656 -17.062 0.042 1 75.56 362 GLU A N 1
ATOM 2904 C CA . GLU A 1 362 ? 19.609 -16.969 -0.978 1 75.56 362 GLU A CA 1
ATOM 2905 C C . GLU A 1 362 ? 19.781 -15.711 -1.828 1 75.56 362 GLU A C 1
ATOM 2907 O O . GLU A 1 362 ? 20.109 -14.641 -1.31 1 75.56 362 GLU A O 1
ATOM 2912 N N . TYR A 1 363 ? 19.625 -15.984 -3.135 1 83.06 363 TYR A N 1
ATOM 2913 C CA . TYR A 1 363 ? 19.703 -14.891 -4.098 1 83.06 363 TYR A CA 1
ATOM 2914 C C . TYR A 1 363 ? 18.422 -14.805 -4.93 1 83.06 363 TYR A C 1
ATOM 2916 O O . TYR A 1 363 ? 17.734 -15.812 -5.133 1 83.06 363 TYR A O 1
ATOM 2924 N N . LEU A 1 364 ? 18.062 -13.664 -5.266 1 86.06 364 LEU A N 1
ATOM 2925 C CA . LEU A 1 364 ? 16.891 -13.414 -6.094 1 86.06 364 LEU A CA 1
ATOM 2926 C C . LEU A 1 364 ? 17.25 -12.555 -7.297 1 86.06 364 LEU A C 1
ATOM 2928 O O . LEU A 1 364 ? 17.875 -11.508 -7.152 1 86.06 364 LEU A O 1
ATOM 2932 N N . PHE A 1 365 ? 16.953 -13.148 -8.469 1 90.69 365 PHE A N 1
ATOM 2933 C CA . PHE A 1 365 ? 17 -12.289 -9.648 1 90.69 365 PHE A CA 1
ATOM 2934 C C . PHE A 1 365 ? 15.734 -11.461 -9.766 1 90.69 365 PHE A C 1
ATOM 2936 O O . PHE A 1 365 ? 14.633 -12.008 -9.828 1 90.69 365 PHE A O 1
ATOM 2943 N N . TYR A 1 366 ? 15.859 -10.172 -9.664 1 86.69 366 TYR A N 1
ATOM 2944 C CA . TYR A 1 366 ? 14.719 -9.266 -9.609 1 86.69 366 TYR A CA 1
ATOM 2945 C C . TYR A 1 366 ? 15.031 -7.949 -10.312 1 86.69 366 TYR A C 1
ATOM 2947 O O . TYR A 1 366 ? 16.016 -7.293 -10 1 86.69 366 TYR A O 1
ATOM 2955 N N . GLU A 1 367 ? 14.156 -7.633 -11.383 1 82.88 367 GLU A N 1
ATOM 2956 C CA . GLU A 1 367 ? 14.297 -6.398 -12.148 1 82.88 367 GLU A CA 1
ATOM 2957 C C . GLU A 1 367 ? 15.695 -6.277 -12.75 1 82.88 367 GLU A C 1
ATOM 2959 O O . GLU A 1 367 ? 16.375 -5.27 -12.547 1 82.88 367 GLU A O 1
ATOM 2964 N N . ARG A 1 368 ? 16.188 -7.32 -13.273 1 85.25 368 ARG A N 1
ATOM 2965 C CA . ARG A 1 368 ? 17.391 -7.41 -14.102 1 85.25 368 ARG A CA 1
ATOM 2966 C C . ARG A 1 368 ? 18.656 -7.434 -13.242 1 85.25 368 ARG A C 1
ATOM 2968 O O . ARG A 1 368 ? 19.75 -7.133 -13.734 1 85.25 368 ARG A O 1
ATOM 2975 N N . SER A 1 369 ? 18.453 -7.715 -11.953 1 83.94 369 SER A N 1
ATOM 2976 C CA . SER A 1 369 ? 19.609 -7.762 -11.078 1 83.94 369 SER A CA 1
ATOM 2977 C C . SER A 1 369 ? 19.484 -8.883 -10.055 1 83.94 369 SER A C 1
ATOM 2979 O O . SER A 1 369 ? 18.391 -9.242 -9.648 1 83.94 369 SER A O 1
ATOM 2981 N N . TRP A 1 370 ? 20.734 -9.383 -9.758 1 87.19 370 TRP A N 1
ATOM 2982 C CA . TRP A 1 370 ? 20.797 -10.359 -8.672 1 87.19 370 TRP A CA 1
ATOM 2983 C C . TRP A 1 370 ? 20.875 -9.672 -7.32 1 87.19 370 TRP A C 1
ATOM 2985 O O . TRP A 1 370 ? 21.734 -8.797 -7.109 1 87.19 370 TRP A O 1
ATOM 2995 N N . LEU A 1 371 ? 19.969 -10 -6.461 1 80.5 371 LEU A N 1
ATOM 2996 C CA . LEU A 1 371 ? 19.922 -9.469 -5.102 1 80.5 371 LEU A CA 1
ATOM 2997 C C . LEU A 1 371 ? 20.234 -10.562 -4.082 1 80.5 371 LEU A C 1
ATOM 2999 O O . LEU A 1 371 ? 19.781 -11.703 -4.234 1 80.5 371 LEU A O 1
ATOM 3003 N N . GLN A 1 372 ? 21.234 -10.164 -3.229 1 74.75 372 GLN A N 1
ATOM 3004 C CA . GLN A 1 372 ? 21.422 -11.07 -2.1 1 74.75 372 GLN A CA 1
ATOM 3005 C C . GLN A 1 372 ? 20.359 -10.844 -1.027 1 74.75 372 GLN A C 1
ATOM 3007 O O . GLN A 1 372 ? 20.156 -9.711 -0.587 1 74.75 372 GLN A O 1
ATOM 3012 N N . LEU A 1 373 ? 19.562 -11.719 -0.86 1 63.12 373 LEU A N 1
ATOM 3013 C CA . LEU A 1 373 ? 18.531 -11.594 0.161 1 63.12 373 LEU A CA 1
ATOM 3014 C C . LEU A 1 373 ? 19.125 -11.781 1.556 1 63.12 373 LEU A C 1
ATOM 3016 O O . LEU A 1 373 ? 19.719 -12.82 1.843 1 63.12 373 LEU A O 1
ATOM 3020 N N . THR A 1 374 ? 20.062 -10.617 1.969 1 49.69 374 THR A N 1
ATOM 3021 C CA . THR A 1 374 ? 20.719 -10.727 3.268 1 49.69 374 THR A CA 1
ATOM 3022 C C . THR A 1 374 ? 19.688 -10.922 4.375 1 49.69 374 THR A C 1
ATOM 3024 O O . THR A 1 374 ? 18.641 -10.273 4.383 1 49.69 374 THR A O 1
ATOM 3027 N N . MET A 1 375 ? 19.672 -11.891 4.918 1 42.5 375 MET A N 1
ATOM 3028 C CA . MET A 1 375 ? 18.938 -12.195 6.145 1 42.5 375 MET A CA 1
ATOM 3029 C C . MET A 1 375 ? 19.234 -11.172 7.23 1 42.5 375 MET A C 1
ATOM 3031 O O . MET A 1 375 ? 18.859 -11.352 8.391 1 42.5 375 MET A O 1
ATOM 3035 N N . SER A 1 376 ? 20.062 -10.227 7.082 1 37.53 376 SER A N 1
ATOM 3036 C CA . SER A 1 376 ? 20.469 -9.516 8.289 1 37.53 376 SER A CA 1
ATOM 3037 C C . SER A 1 376 ? 19.25 -9.086 9.102 1 37.53 376 SER A C 1
ATOM 3039 O O . SER A 1 376 ? 19.25 -9.172 10.336 1 37.53 376 SER A O 1
ATOM 3041 N N . MET A 1 377 ? 18.625 -8.016 8.68 1 33.97 377 MET A N 1
ATOM 3042 C CA . MET A 1 377 ? 17.516 -7.504 9.484 1 33.97 377 MET A CA 1
ATOM 3043 C C . MET A 1 377 ? 16.609 -8.641 9.938 1 33.97 377 MET A C 1
ATOM 3045 O O . MET A 1 377 ? 15.859 -8.492 10.906 1 33.97 377 MET A O 1
ATOM 3049 N N . GLU A 1 378 ? 16.594 -9.555 9.18 1 36.47 378 GLU A N 1
ATOM 3050 C CA . GLU A 1 378 ? 16.078 -10.914 9.32 1 36.47 378 GLU A CA 1
ATOM 3051 C C . GLU A 1 378 ? 16.781 -11.664 10.438 1 36.47 378 GLU A C 1
ATOM 3053 O O . GLU A 1 378 ? 16.297 -12.688 10.914 1 36.47 378 GLU A O 1
ATOM 3058 N N . GLY A 1 379 ? 17.859 -11.148 10.617 1 37.53 379 GLY A N 1
ATOM 3059 C CA . GLY A 1 379 ? 18.641 -11.914 11.57 1 37.53 379 GLY A CA 1
ATOM 3060 C C . GLY A 1 379 ? 17.953 -12.086 12.914 1 37.53 379 GLY A C 1
ATOM 3061 O O . GLY A 1 379 ? 17.828 -13.203 13.414 1 37.53 379 GLY A O 1
ATOM 3062 N N . ASP A 1 380 ? 17.797 -10.758 13.469 1 42.06 380 ASP A N 1
ATOM 3063 C CA . ASP A 1 380 ? 17.109 -10.945 14.742 1 42.06 380 ASP A CA 1
ATOM 3064 C C . ASP A 1 380 ? 15.711 -11.531 14.539 1 42.06 380 ASP A C 1
ATOM 3066 O O . ASP A 1 380 ? 15.32 -12.461 15.234 1 42.06 380 ASP A O 1
ATOM 3070 N N . LEU A 1 381 ? 14.992 -10.867 13.57 1 43.84 381 LEU A N 1
ATOM 3071 C CA . LEU A 1 381 ? 13.703 -11.469 13.258 1 43.84 381 LEU A CA 1
ATOM 3072 C C . LEU A 1 381 ? 13.883 -12.898 12.742 1 43.84 381 LEU A C 1
ATOM 3074 O O . LEU A 1 381 ? 13.141 -13.797 13.141 1 43.84 381 LEU A O 1
ATOM 3078 N N . TYR A 1 382 ? 14.914 -12.945 11.953 1 46.81 382 TYR A N 1
ATOM 3079 C CA . TYR A 1 382 ? 15.211 -14.289 11.477 1 46.81 382 TYR A CA 1
ATOM 3080 C C . TYR A 1 382 ? 15.656 -15.188 12.633 1 46.81 382 TYR A C 1
ATOM 3082 O O . TYR A 1 382 ? 15.266 -16.359 12.703 1 46.81 382 TYR A O 1
ATOM 3090 N N . SER A 1 383 ? 16.406 -14.477 13.391 1 56.16 383 SER A N 1
ATOM 3091 C CA . SER A 1 383 ? 16.797 -15.227 14.586 1 56.16 383 SER A CA 1
ATOM 3092 C C . SER A 1 383 ? 15.57 -15.586 15.43 1 56.16 383 SER A C 1
ATOM 3094 O O . SER A 1 383 ? 15.461 -16.719 15.914 1 56.16 383 SER A O 1
ATOM 3096 N N . ASP A 1 384 ? 14.703 -14.617 15.508 1 61.41 384 ASP A N 1
ATOM 3097 C CA . ASP A 1 384 ? 13.484 -14.898 16.25 1 61.41 384 ASP A CA 1
ATOM 3098 C C . ASP A 1 384 ? 12.625 -15.93 15.539 1 61.41 384 ASP A C 1
ATOM 3100 O O . ASP A 1 384 ? 12.047 -16.812 16.172 1 61.41 384 ASP A O 1
ATOM 3104 N N . MET A 1 385 ? 12.578 -15.711 14.234 1 69.06 385 MET A N 1
ATOM 3105 C CA . MET A 1 385 ? 11.828 -16.688 13.453 1 69.06 385 MET A CA 1
ATOM 3106 C C . MET A 1 385 ? 12.445 -18.078 13.578 1 69.06 385 MET A C 1
ATOM 3108 O O . MET A 1 385 ? 11.727 -19.062 13.766 1 69.06 385 MET A O 1
ATOM 3112 N N . ARG A 1 386 ? 13.703 -17.984 13.555 1 71 386 ARG A N 1
ATOM 3113 C CA . ARG A 1 386 ? 14.406 -19.25 13.664 1 71 386 ARG A CA 1
ATOM 3114 C C . ARG A 1 386 ? 14.258 -19.844 15.07 1 71 386 ARG A C 1
ATOM 3116 O O . ARG A 1 386 ? 14.07 -21.047 15.227 1 71 386 ARG A O 1
ATOM 3123 N N . LYS A 1 387 ? 14.367 -18.953 16 1 76.56 387 LYS A N 1
ATOM 3124 C CA . LYS A 1 387 ? 14.18 -19.422 17.375 1 76.56 387 LYS A CA 1
ATOM 3125 C C . LYS A 1 387 ? 12.781 -20.016 17.562 1 76.56 387 LYS A C 1
ATOM 3127 O O . LYS A 1 387 ? 12.633 -21.047 18.203 1 76.56 387 LYS A O 1
ATOM 3132 N N . ALA A 1 388 ? 11.859 -19.312 16.984 1 82.31 388 ALA A N 1
ATOM 3133 C CA . ALA A 1 388 ? 10.492 -19.812 17.078 1 82.31 388 ALA A CA 1
ATOM 3134 C C . ALA A 1 388 ? 10.359 -21.156 16.359 1 82.31 388 ALA A C 1
ATOM 3136 O O . ALA A 1 388 ? 9.703 -22.078 16.875 1 82.31 388 ALA A O 1
ATOM 3137 N N . TYR A 1 389 ? 10.969 -21.266 15.234 1 85.69 389 TYR A N 1
ATOM 3138 C CA . TYR A 1 389 ? 10.953 -22.5 14.453 1 85.69 389 TYR A CA 1
ATOM 3139 C C . TYR A 1 389 ? 11.633 -23.641 15.211 1 85.69 389 TYR A C 1
ATOM 3141 O O . TYR A 1 389 ? 11.078 -24.734 15.32 1 85.69 389 TYR A O 1
ATOM 3149 N N . GLU A 1 390 ? 12.773 -23.281 15.789 1 83.94 390 GLU A N 1
ATOM 3150 C CA . GLU A 1 390 ? 13.508 -24.281 16.562 1 83.94 390 GLU A CA 1
ATOM 3151 C C . GLU A 1 390 ? 12.727 -24.703 17.797 1 83.94 390 GLU A C 1
ATOM 3153 O O . GLU A 1 390 ? 12.695 -25.891 18.156 1 83.94 390 GLU A O 1
ATOM 3158 N N . LYS A 1 391 ? 12.172 -23.781 18.359 1 88.25 391 LYS A N 1
ATOM 3159 C CA . LYS A 1 391 ? 11.352 -24.062 19.531 1 88.25 391 LYS A CA 1
ATOM 3160 C C . LYS A 1 391 ? 10.188 -24.984 19.172 1 88.25 391 LYS A C 1
ATOM 3162 O O . LYS A 1 391 ? 9.859 -25.906 19.922 1 88.25 391 LYS A O 1
ATOM 3167 N N . ALA A 1 392 ? 9.594 -24.703 18.062 1 93 392 ALA A N 1
ATOM 3168 C CA . ALA A 1 392 ? 8.469 -25.516 17.609 1 93 392 ALA A CA 1
ATOM 3169 C C . ALA A 1 392 ? 8.906 -26.953 17.328 1 93 392 ALA A C 1
ATOM 3171 O O . ALA A 1 392 ? 8.195 -27.906 17.656 1 93 392 ALA A O 1
ATOM 3172 N N . LEU A 1 393 ? 10.07 -27.125 16.766 1 90.25 393 LEU A N 1
ATOM 3173 C CA . LEU A 1 393 ? 10.617 -28.438 16.516 1 90.25 393 LEU A CA 1
ATOM 3174 C C . LEU A 1 393 ? 10.891 -29.172 17.828 1 90.25 393 LEU A C 1
ATOM 3176 O O . LEU A 1 393 ? 10.547 -30.359 17.953 1 90.25 393 LEU A O 1
ATOM 3180 N N . LYS A 1 394 ? 11.453 -28.438 18.766 1 90.06 394 LYS A N 1
ATOM 3181 C CA . LYS A 1 394 ? 11.75 -29.016 20.062 1 90.06 394 LYS A CA 1
ATOM 3182 C C . LYS A 1 394 ? 10.469 -29.391 20.812 1 90.06 394 LYS A C 1
ATOM 3184 O O . LYS A 1 394 ? 10.43 -30.406 21.516 1 90.06 394 LYS A O 1
ATOM 3189 N N . ASN A 1 395 ? 9.516 -28.594 20.641 1 93.12 395 ASN A N 1
ATOM 3190 C CA . ASN A 1 395 ? 8.234 -28.891 21.266 1 93.12 395 ASN A CA 1
ATOM 3191 C C . ASN A 1 395 ? 7.645 -30.203 20.766 1 93.12 395 ASN A C 1
ATOM 3193 O O . ASN A 1 395 ? 7.113 -30.984 21.547 1 93.12 395 ASN A O 1
ATOM 3197 N N . TRP A 1 396 ? 7.762 -30.406 19.5 1 94.12 396 TRP A N 1
ATOM 3198 C CA . TRP A 1 396 ? 7.266 -31.688 18.969 1 94.12 396 TRP A CA 1
ATOM 3199 C C . TRP A 1 396 ? 8.094 -32.844 19.5 1 94.12 396 TRP A C 1
ATOM 3201 O O . TRP A 1 396 ? 7.551 -33.906 19.859 1 94.12 396 TRP A O 1
ATOM 3211 N N . GLU A 1 397 ? 9.375 -32.625 19.547 1 91.12 397 GLU A N 1
ATOM 3212 C CA . GLU A 1 397 ? 10.234 -33.688 20.094 1 91.12 397 GLU A CA 1
ATOM 3213 C C . GLU A 1 397 ? 9.828 -34.031 21.516 1 91.12 397 GLU A C 1
ATOM 3215 O O . GLU A 1 397 ? 9.766 -35.219 21.875 1 91.12 397 GLU A O 1
ATOM 3220 N N . ARG A 1 398 ? 9.531 -33.031 22.25 1 91.94 398 ARG A N 1
ATOM 3221 C CA . ARG A 1 398 ? 9.102 -33.25 23.625 1 91.94 398 ARG A CA 1
ATOM 3222 C C . ARG A 1 398 ? 7.762 -34 23.672 1 91.94 398 ARG A C 1
ATOM 3224 O O . ARG A 1 398 ? 7.598 -34.938 24.438 1 91.94 398 ARG A O 1
ATOM 3231 N N . ILE A 1 399 ? 6.871 -33.562 22.844 1 92.75 399 ILE A N 1
ATOM 3232 C CA . ILE A 1 399 ? 5.559 -34.188 22.781 1 92.75 399 ILE A CA 1
ATOM 3233 C C . ILE A 1 399 ? 5.703 -35.656 22.359 1 92.75 399 ILE A C 1
ATOM 3235 O O . ILE A 1 399 ? 5.105 -36.562 22.953 1 92.75 399 ILE A O 1
ATOM 3239 N N . SER A 1 400 ? 6.527 -35.844 21.328 1 92.06 400 SER A N 1
ATOM 3240 C CA . SER A 1 400 ? 6.77 -37.188 20.812 1 92.06 400 SER A CA 1
ATOM 3241 C C . SER A 1 400 ? 7.352 -38.094 21.875 1 92.06 400 SER A C 1
ATOM 3243 O O . SER A 1 400 ? 6.918 -39.219 22.031 1 92.06 400 SER A O 1
ATOM 3245 N N . GLN A 1 401 ? 8.25 -37.594 22.656 1 90.31 401 GLN A N 1
ATOM 3246 C CA . GLN A 1 401 ? 8.906 -38.375 23.703 1 90.31 401 GLN A CA 1
ATOM 3247 C C . GLN A 1 401 ? 7.969 -38.594 24.891 1 90.31 401 GLN A C 1
ATOM 3249 O O . GLN A 1 401 ? 7.844 -39.719 25.391 1 90.31 401 GLN A O 1
ATOM 3254 N N . ASN A 1 402 ? 7.273 -37.562 25.312 1 91.31 402 ASN A N 1
ATOM 3255 C CA . ASN A 1 402 ? 6.438 -37.625 26.5 1 91.31 402 ASN A CA 1
ATOM 3256 C C . ASN A 1 402 ? 5.223 -38.531 26.297 1 91.31 402 ASN A C 1
ATOM 3258 O O . ASN A 1 402 ? 4.781 -39.188 27.234 1 91.31 402 ASN A O 1
ATOM 3262 N N . TYR A 1 403 ? 4.734 -38.531 25.109 1 91.19 403 TYR A N 1
ATOM 3263 C CA . TYR A 1 403 ? 3.484 -39.25 24.875 1 91.19 403 TYR A CA 1
ATOM 3264 C C . TYR A 1 403 ? 3.688 -40.406 23.938 1 91.19 403 TYR A C 1
ATOM 3266 O O . TYR A 1 403 ? 2.723 -41.062 23.531 1 91.19 403 TYR A O 1
ATOM 3274 N N . ASN A 1 404 ? 4.973 -40.656 23.516 1 89.44 404 ASN A N 1
ATOM 3275 C CA . ASN A 1 404 ? 5.316 -41.75 22.594 1 89.44 404 ASN A CA 1
ATOM 3276 C C . ASN A 1 404 ? 4.512 -41.656 21.297 1 89.44 404 ASN A C 1
ATOM 3278 O O . ASN A 1 404 ? 3.867 -42.625 20.906 1 89.44 404 ASN A O 1
ATOM 3282 N N . LEU A 1 405 ? 4.461 -40.469 20.797 1 92 405 LEU A N 1
ATOM 3283 C CA . LEU A 1 405 ? 3.766 -40.188 19.531 1 92 405 LEU A CA 1
ATOM 3284 C C . LEU A 1 405 ? 4.758 -40.062 18.391 1 92 405 LEU A C 1
ATOM 3286 O O . LEU A 1 405 ? 5.844 -39.5 18.562 1 92 405 LEU A O 1
ATOM 3290 N N . ARG A 1 406 ? 4.48 -40.688 17.266 1 88.06 406 ARG A N 1
ATOM 3291 C CA . ARG A 1 406 ? 5.293 -40.531 16.062 1 88.06 406 ARG A CA 1
ATOM 3292 C C . ARG A 1 406 ? 4.414 -40.344 14.836 1 88.06 406 ARG A C 1
ATOM 3294 O O . ARG A 1 406 ? 3.355 -40.938 14.711 1 88.06 406 ARG A O 1
ATOM 3301 N N . LEU A 1 407 ? 4.793 -39.406 14.031 1 91.75 407 LEU A N 1
ATOM 3302 C CA . LEU A 1 407 ? 4.195 -39.281 12.703 1 91.75 407 LEU A CA 1
ATOM 3303 C C . LEU A 1 407 ? 5.023 -40.031 11.656 1 91.75 407 LEU A C 1
ATOM 3305 O O . LEU A 1 407 ? 6.07 -39.531 11.227 1 91.75 407 LEU A O 1
ATOM 3309 N N . PRO A 1 408 ? 4.551 -41.219 11.312 1 88.56 408 PRO A N 1
ATOM 3310 C CA . PRO A 1 408 ? 5.324 -42.062 10.375 1 88.56 408 PRO A CA 1
ATOM 3311 C C . PRO A 1 408 ? 5.492 -41.375 9.008 1 88.56 408 PRO A C 1
ATOM 3313 O O . PRO A 1 408 ? 4.707 -40.5 8.648 1 88.56 408 PRO A O 1
ATOM 3316 N N . ASP A 1 409 ? 6.52 -41.844 8.328 1 86.44 409 ASP A N 1
ATOM 3317 C CA . ASP A 1 409 ? 6.777 -41.344 6.973 1 86.44 409 ASP A CA 1
ATOM 3318 C C . ASP A 1 409 ? 5.602 -41.656 6.047 1 86.44 409 ASP A C 1
ATOM 3320 O O . ASP A 1 409 ? 4.91 -42.656 6.219 1 86.44 409 ASP A O 1
ATOM 3324 N N . ALA A 1 410 ? 5.391 -40.719 5.113 1 87.69 410 ALA A N 1
ATOM 3325 C CA . ALA A 1 410 ? 4.367 -40.969 4.098 1 87.69 410 ALA A CA 1
ATOM 3326 C C . ALA A 1 410 ? 4.859 -41.938 3.025 1 87.69 410 ALA A C 1
ATOM 3328 O O . ALA A 1 410 ? 6.035 -41.906 2.654 1 87.69 410 ALA A O 1
ATOM 3329 N N . HIS A 1 411 ? 3.986 -42.812 2.584 1 83.19 411 HIS A N 1
ATOM 3330 C CA . HIS A 1 411 ? 4.32 -43.719 1.5 1 83.19 411 HIS A CA 1
ATOM 3331 C C . HIS A 1 411 ? 4.473 -42.969 0.177 1 83.19 411 HIS A C 1
ATOM 3333 O O . HIS A 1 411 ? 3.934 -41.875 0.011 1 83.19 411 HIS A O 1
ATOM 3339 N N . GLY A 1 412 ? 5.324 -43.375 -0.771 1 74.94 412 GLY A N 1
ATOM 3340 C CA . GLY A 1 412 ? 5.688 -42.75 -2.027 1 74.94 412 GLY A CA 1
ATOM 3341 C C . GLY A 1 412 ? 4.492 -42.188 -2.783 1 74.94 412 GLY A C 1
ATOM 3342 O O . GLY A 1 412 ? 4.551 -41.062 -3.316 1 74.94 412 GLY A O 1
ATOM 3343 N N . ASN A 1 413 ? 3.379 -42.938 -2.912 1 74.88 413 ASN A N 1
ATOM 3344 C CA . ASN A 1 413 ? 2.209 -42.469 -3.664 1 74.88 413 ASN A CA 1
ATOM 3345 C C . ASN A 1 413 ? 1.062 -42.094 -2.736 1 74.88 413 ASN A C 1
ATOM 3347 O O . ASN A 1 413 ? -0.078 -41.938 -3.178 1 74.88 413 ASN A O 1
ATOM 3351 N N . GLU A 1 414 ? 1.357 -41.812 -1.543 1 82.31 414 GLU A N 1
ATOM 3352 C CA . GLU A 1 414 ? 0.318 -41.531 -0.56 1 82.31 414 GLU A CA 1
ATOM 3353 C C . GLU A 1 414 ? -0.044 -40.031 -0.56 1 82.31 414 GLU A C 1
ATOM 3355 O O . GLU A 1 414 ? 0.812 -39.188 -0.313 1 82.31 414 GLU A O 1
ATOM 3360 N N . GLU A 1 415 ? -1.301 -39.812 -0.939 1 81.06 415 GLU A N 1
ATOM 3361 C CA . GLU A 1 415 ? -1.791 -38.438 -0.87 1 81.06 415 GLU A CA 1
ATOM 3362 C C . GLU A 1 415 ? -2.127 -38.031 0.565 1 81.06 415 GLU A C 1
ATOM 3364 O O . GLU A 1 415 ? -2.273 -38.906 1.434 1 81.06 415 GLU A O 1
ATOM 3369 N N . GLU A 1 416 ? -2.248 -36.781 0.801 1 86.75 416 GLU A N 1
ATOM 3370 C CA . GLU A 1 416 ? -2.447 -36.219 2.135 1 86.75 416 GLU A CA 1
ATOM 3371 C C . GLU A 1 416 ? -3.654 -36.875 2.822 1 86.75 416 GLU A C 1
ATOM 3373 O O . GLU A 1 416 ? -3.561 -37.312 3.971 1 86.75 416 GLU A O 1
ATOM 3378 N N . PRO A 1 417 ? -4.812 -37.062 2.17 1 84.31 417 PRO A N 1
ATOM 3379 C CA . PRO A 1 417 ? -5.969 -37.656 2.844 1 84.31 417 PRO A CA 1
ATOM 3380 C C . PRO A 1 417 ? -5.738 -39.125 3.24 1 84.31 417 PRO A C 1
ATOM 3382 O O . PRO A 1 417 ? -6.16 -39.562 4.316 1 84.31 417 PRO A O 1
ATOM 3385 N N . LYS A 1 418 ? -5.094 -39.875 2.357 1 87.75 418 LYS A N 1
ATOM 3386 C CA . LYS A 1 418 ? -4.793 -41.281 2.656 1 87.75 418 LYS A CA 1
ATOM 3387 C C . LYS A 1 418 ? -3.801 -41.375 3.811 1 87.75 418 LYS A C 1
ATOM 3389 O O . LYS A 1 418 ? -3.885 -42.312 4.617 1 87.75 418 LYS A O 1
ATOM 3394 N N . TYR A 1 419 ? -2.861 -40.469 3.83 1 92.06 419 TYR A N 1
ATOM 3395 C CA . TYR A 1 419 ? -1.935 -40.438 4.957 1 92.06 419 TYR A CA 1
ATOM 3396 C C . TYR A 1 419 ? -2.68 -40.219 6.266 1 92.06 419 TYR A C 1
ATOM 3398 O O . TYR A 1 419 ? -2.455 -40.938 7.242 1 92.06 419 TYR A O 1
ATOM 3406 N N . CYS A 1 420 ? -3.531 -39.281 6.301 1 91.38 420 CYS A N 1
ATOM 3407 C CA . CYS A 1 420 ? -4.289 -38.969 7.504 1 91.38 420 CYS A CA 1
ATOM 3408 C C . CYS A 1 420 ? -5.148 -40.156 7.934 1 91.38 420 CYS A C 1
ATOM 3410 O O . CYS A 1 420 ? -5.258 -40.438 9.125 1 91.38 420 CYS A O 1
ATOM 3412 N N . GLU A 1 421 ? -5.738 -40.781 6.941 1 88.56 421 GLU A N 1
ATOM 3413 C CA . GLU A 1 421 ? -6.551 -41.938 7.215 1 88.56 421 GLU A CA 1
ATOM 3414 C C . GLU A 1 421 ? -5.707 -43.062 7.828 1 88.56 421 GLU A C 1
ATOM 3416 O O . GLU A 1 421 ? -6.125 -43.688 8.797 1 88.56 421 GLU A O 1
ATOM 3421 N N . ARG A 1 422 ? -4.602 -43.25 7.211 1 91 422 ARG A N 1
ATOM 3422 C CA . ARG A 1 422 ? -3.713 -44.312 7.695 1 91 422 ARG A CA 1
ATOM 3423 C C . ARG A 1 422 ? -3.264 -44.031 9.125 1 91 422 ARG A C 1
ATOM 3425 O O . ARG A 1 422 ? -3.262 -44.938 9.969 1 91 422 ARG A O 1
ATOM 3432 N N . ILE A 1 423 ? -2.889 -42.812 9.391 1 91.56 423 ILE A N 1
ATOM 3433 C CA . ILE A 1 423 ? -2.434 -42.406 10.727 1 91.56 423 ILE A CA 1
ATOM 3434 C C . ILE A 1 423 ? -3.572 -42.562 11.727 1 91.56 423 ILE A C 1
ATOM 3436 O O . ILE A 1 423 ? -3.34 -42.938 12.883 1 91.56 423 ILE A O 1
ATOM 3440 N N . GLY A 1 424 ? -4.762 -42.344 11.312 1 89.81 424 GLY A N 1
ATOM 3441 C CA . GLY A 1 424 ? -5.945 -42.469 12.148 1 89.81 424 GLY A CA 1
ATOM 3442 C C . GLY A 1 424 ? -6.18 -43.906 12.641 1 89.81 424 GLY A C 1
ATOM 3443 O O . GLY A 1 424 ? -6.918 -44.094 13.609 1 89.81 424 GLY A O 1
ATOM 3444 N N . PHE A 1 425 ? -5.562 -44.812 12.016 1 87.25 425 PHE A N 1
ATOM 3445 C CA . PHE A 1 425 ? -5.75 -46.219 12.414 1 87.25 425 PHE A CA 1
ATOM 3446 C C . PHE A 1 425 ? -4.973 -46.531 13.688 1 87.25 425 PHE A C 1
ATOM 3448 O O . PHE A 1 425 ? -5.293 -47.469 14.406 1 87.25 425 PHE A O 1
ATOM 3455 N N . TYR A 1 426 ? -3.926 -45.688 13.914 1 88.25 426 TYR A N 1
ATOM 3456 C CA . TYR A 1 426 ? -3.193 -45.844 15.156 1 88.25 426 TYR A CA 1
ATOM 3457 C C . TYR A 1 426 ? -4.02 -45.375 16.344 1 88.25 426 TYR A C 1
ATOM 3459 O O . TYR A 1 426 ? -4.727 -44.375 16.266 1 88.25 426 TYR A O 1
ATOM 3467 N N . ASP A 1 427 ? -4.016 -46 17.422 1 86.31 427 ASP A N 1
ATOM 3468 C CA . ASP A 1 427 ? -4.867 -45.781 18.594 1 86.31 427 ASP A CA 1
ATOM 3469 C C . ASP A 1 427 ? -4.664 -44.375 19.156 1 86.31 427 ASP A C 1
ATOM 3471 O O . ASP A 1 427 ? -5.59 -43.781 19.703 1 86.31 427 ASP A O 1
ATOM 3475 N N . GLU A 1 428 ? -3.445 -43.906 18.938 1 90 428 GLU A N 1
ATOM 3476 C CA . GLU A 1 428 ? -3.104 -42.625 19.562 1 90 428 GLU A CA 1
ATOM 3477 C C . GLU A 1 428 ? -3.627 -41.438 18.75 1 90 428 GLU A C 1
ATOM 3479 O O . GLU A 1 428 ? -3.613 -40.312 19.219 1 90 428 GLU A O 1
ATOM 3484 N N . PHE A 1 429 ? -4.129 -41.781 17.562 1 93.25 429 PHE A N 1
ATOM 3485 C CA . PHE A 1 429 ? -4.496 -40.688 16.656 1 93.25 429 PHE A CA 1
ATOM 3486 C C . PHE A 1 429 ? -5.941 -40.844 16.188 1 93.25 429 PHE A C 1
ATOM 3488 O O . PHE A 1 429 ? -6.453 -41.969 16.109 1 93.25 429 PHE A O 1
ATOM 3495 N N . LEU A 1 430 ? -6.629 -39.75 15.953 1 93.31 430 LEU A N 1
ATOM 3496 C CA . LEU A 1 430 ? -7.965 -39.688 15.367 1 93.31 430 LEU A CA 1
ATOM 3497 C C . LEU A 1 430 ? -7.949 -38.844 14.086 1 93.31 430 LEU A C 1
ATOM 3499 O O . LEU A 1 430 ? -7.488 -37.719 14.086 1 93.31 430 LEU A O 1
ATOM 3503 N N . SER A 1 431 ? -8.289 -39.406 12.992 1 92.75 431 SER A N 1
ATOM 3504 C CA . SER A 1 431 ? -8.367 -38.656 11.742 1 92.75 431 SER A CA 1
ATOM 3505 C C . SER A 1 431 ? -9.547 -37.688 11.742 1 92.75 431 SER A C 1
ATOM 3507 O O . SER A 1 431 ? -10.68 -38.062 12.039 1 92.75 431 SER A O 1
ATOM 3509 N N . MET A 1 432 ? -9.281 -36.438 11.531 1 91.38 432 MET A N 1
ATOM 3510 C CA . MET A 1 432 ? -10.305 -35.406 11.461 1 91.38 432 MET A CA 1
ATOM 3511 C C . MET A 1 432 ? -10.414 -34.844 10.039 1 91.38 432 MET A C 1
ATOM 3513 O O . MET A 1 432 ? -11.086 -33.844 9.82 1 91.38 432 MET A O 1
ATOM 3517 N N . ASP A 1 433 ? -9.672 -35.438 9.141 1 85.56 433 ASP A N 1
ATOM 3518 C CA . ASP A 1 433 ? -9.586 -34.969 7.766 1 85.56 433 ASP A CA 1
ATOM 3519 C C . ASP A 1 433 ? -10.953 -35 7.09 1 85.56 433 ASP A C 1
ATOM 3521 O O . ASP A 1 433 ? -11.688 -35.969 7.219 1 85.56 433 ASP A O 1
ATOM 3525 N N . GLY A 1 434 ? -11.25 -33.938 6.383 1 76.56 434 GLY A N 1
ATOM 3526 C CA . GLY A 1 434 ? -12.484 -33.875 5.609 1 76.56 434 GLY A CA 1
ATOM 3527 C C . GLY A 1 434 ? -13.711 -33.594 6.457 1 76.56 434 GLY A C 1
ATOM 3528 O O . GLY A 1 434 ? -14.844 -33.781 6.004 1 76.56 434 GLY A O 1
ATOM 3529 N N . THR A 1 435 ? -13.555 -33.25 7.723 1 78.81 435 THR A N 1
ATOM 3530 C CA . THR A 1 435 ? -14.688 -32.969 8.594 1 78.81 435 THR A CA 1
ATOM 3531 C C . THR A 1 435 ? -14.992 -31.469 8.633 1 78.81 435 THR A C 1
ATOM 3533 O O . THR A 1 435 ? -14.141 -30.656 8.266 1 78.81 435 THR A O 1
ATOM 3536 N N . ASN A 1 436 ? -16.188 -31.219 8.984 1 76.12 436 ASN A N 1
ATOM 3537 C CA . ASN A 1 436 ? -16.609 -29.844 9.172 1 76.12 436 ASN A CA 1
ATOM 3538 C C . ASN A 1 436 ? -17.344 -29.656 10.492 1 76.12 436 ASN A C 1
ATOM 3540 O O . ASN A 1 436 ? -18.078 -30.547 10.93 1 76.12 436 ASN A O 1
ATOM 3544 N N . VAL A 1 437 ? -16.984 -28.594 11.133 1 74.94 437 VAL A N 1
ATOM 3545 C CA . VAL A 1 437 ? -17.672 -28.266 12.375 1 74.94 437 VAL A CA 1
ATOM 3546 C C . VAL A 1 437 ? -19.047 -27.656 12.07 1 74.94 437 VAL A C 1
ATOM 3548 O O . VAL A 1 437 ? -19.172 -26.844 11.156 1 74.94 437 VAL A O 1
ATOM 3551 N N . SER A 1 438 ? -19.969 -28.156 12.695 1 67.44 438 SER A N 1
ATOM 3552 C CA . SER A 1 438 ? -21.328 -27.656 12.492 1 67.44 438 SER A CA 1
ATOM 3553 C C . SER A 1 438 ? -21.391 -26.141 12.648 1 67.44 438 SER A C 1
ATOM 3555 O O . SER A 1 438 ? -20.812 -25.578 13.586 1 67.44 438 SER A O 1
ATOM 3557 N N . GLY A 1 439 ? -21.953 -25.5 11.773 1 58.72 439 GLY A N 1
ATOM 3558 C CA . GLY A 1 439 ? -22.109 -24.062 11.844 1 58.72 439 GLY A CA 1
ATOM 3559 C C . GLY A 1 439 ? -21.062 -23.297 11.062 1 58.72 439 GLY A C 1
ATOM 3560 O O . GLY A 1 439 ? -21.234 -22.109 10.789 1 58.72 439 GLY A O 1
ATOM 3561 N N . VAL A 1 440 ? -19.922 -24.047 10.945 1 56.5 440 VAL A N 1
ATOM 3562 C CA . VAL A 1 440 ? -18.844 -23.438 10.156 1 56.5 440 VAL A CA 1
ATOM 3563 C C . VAL A 1 440 ? -18.531 -24.312 8.953 1 56.5 440 VAL A C 1
ATOM 3565 O O . VAL A 1 440 ? -18 -25.422 9.094 1 56.5 440 VAL A O 1
ATOM 3568 N N . THR A 1 441 ? -19.078 -24.188 7.754 1 52.22 441 THR A N 1
ATOM 3569 C CA . THR A 1 441 ? -18.984 -25.109 6.621 1 52.22 441 THR A CA 1
ATOM 3570 C C . THR A 1 441 ? -17.672 -24.891 5.871 1 52.22 441 THR A C 1
ATOM 3572 O O . THR A 1 441 ? -17.188 -25.781 5.184 1 52.22 441 THR A O 1
ATOM 3575 N N . THR A 1 442 ? -17 -23.906 6.059 1 52.41 442 THR A N 1
ATOM 3576 C CA . THR A 1 442 ? -15.922 -23.609 5.125 1 52.41 442 THR A CA 1
ATOM 3577 C C . THR A 1 442 ? -14.562 -23.859 5.766 1 52.41 442 THR A C 1
ATOM 3579 O O . THR A 1 442 ? -13.523 -23.688 5.129 1 52.41 442 THR A O 1
ATOM 3582 N N . LEU A 1 443 ? -14.547 -24.297 7.004 1 67.19 443 LEU A N 1
ATOM 3583 C CA . LEU A 1 443 ? -13.281 -24.516 7.691 1 67.19 443 LEU A CA 1
ATOM 3584 C C . LEU A 1 443 ? -13.102 -25.969 8.062 1 67.19 443 LEU A C 1
ATOM 3586 O O . LEU A 1 443 ? -13.969 -26.562 8.719 1 67.19 443 LEU A O 1
ATOM 3590 N N . GLU A 1 444 ? -12.148 -26.531 7.465 1 75.38 444 GLU A N 1
ATOM 3591 C CA . GLU A 1 444 ? -11.688 -27.797 8.016 1 75.38 444 GLU A CA 1
ATOM 3592 C C . GLU A 1 444 ? -10.875 -27.578 9.289 1 75.38 444 GLU A C 1
ATOM 3594 O O . GLU A 1 444 ? -9.828 -26.922 9.266 1 75.38 444 GLU A O 1
ATOM 3599 N N . PRO A 1 445 ? -11.43 -28 10.391 1 85.81 445 PRO A N 1
ATOM 3600 C CA . PRO A 1 445 ? -10.805 -27.625 11.664 1 85.81 445 PRO A CA 1
ATOM 3601 C C . PRO A 1 445 ? -9.367 -28.125 11.781 1 85.81 445 PRO A C 1
ATOM 3603 O O . PRO A 1 445 ? -8.461 -27.344 12.07 1 85.81 445 PRO A O 1
ATOM 3606 N N . ASN A 1 446 ? -9.094 -29.391 11.656 1 92.19 446 ASN A N 1
ATOM 3607 C CA . ASN A 1 446 ? -7.762 -29.984 11.648 1 92.19 446 ASN A CA 1
ATOM 3608 C C . ASN A 1 446 ? -7.754 -31.328 10.922 1 92.19 446 ASN A C 1
ATOM 3610 O O . ASN A 1 446 ? -8.805 -31.828 10.508 1 92.19 446 ASN A O 1
ATOM 3614 N N . ASP A 1 447 ? -6.574 -31.875 10.758 1 93.31 447 ASP A N 1
ATOM 3615 C CA . ASP A 1 447 ? -6.453 -33.125 10.008 1 93.31 447 ASP A CA 1
ATOM 3616 C C . ASP A 1 447 ? -6.387 -34.312 10.953 1 93.31 447 ASP A C 1
ATOM 3618 O O . ASP A 1 447 ? -6.996 -35.344 10.688 1 93.31 447 ASP A O 1
ATOM 3622 N N . ILE A 1 448 ? -5.664 -34.25 11.992 1 94.56 448 ILE A N 1
ATOM 3623 C CA . ILE A 1 448 ? -5.461 -35.312 12.945 1 94.56 448 ILE A CA 1
ATOM 3624 C C . ILE A 1 448 ? -5.5 -34.781 14.367 1 94.56 448 ILE A C 1
ATOM 3626 O O . ILE A 1 448 ? -5.156 -33.625 14.602 1 94.56 448 ILE A O 1
ATOM 3630 N N . MET A 1 449 ? -5.988 -35.5 15.234 1 94.19 449 MET A N 1
ATOM 3631 C CA . MET A 1 449 ? -5.949 -35.188 16.656 1 94.19 449 MET A CA 1
ATOM 3632 C C . MET A 1 449 ? -5.348 -36.344 17.469 1 94.19 449 MET A C 1
ATOM 3634 O O . MET A 1 449 ? -5.633 -37.5 17.203 1 94.19 449 MET A O 1
ATOM 3638 N N . THR A 1 450 ? -4.484 -36 18.422 1 93.62 450 THR A N 1
ATOM 3639 C CA . THR A 1 450 ? -3.938 -37.031 19.281 1 93.62 450 THR A CA 1
ATOM 3640 C C . THR A 1 450 ? -4.844 -37.25 20.484 1 93.62 450 THR A C 1
ATOM 3642 O O . THR A 1 450 ? -5.676 -36.406 20.828 1 93.62 450 THR A O 1
ATOM 3645 N N . LYS A 1 451 ? -4.66 -38.312 21.109 1 89.12 451 LYS A N 1
ATOM 3646 C CA . LYS A 1 451 ? -5.43 -38.688 22.297 1 89.12 451 LYS A CA 1
ATOM 3647 C C . LYS A 1 451 ? -5.129 -37.719 23.453 1 89.12 451 LYS A C 1
ATOM 3649 O O . LYS A 1 451 ? -5.855 -37.688 24.453 1 89.12 451 LYS A O 1
ATOM 3654 N N . HIS A 1 452 ? -4.145 -36.875 23.312 1 89.12 452 HIS A N 1
ATOM 3655 C CA . HIS A 1 452 ? -3.742 -35.969 24.375 1 89.12 452 HIS A CA 1
ATOM 3656 C C . HIS A 1 452 ? -4.109 -34.531 24.016 1 89.12 452 HIS A C 1
ATOM 3658 O O . HIS A 1 452 ? -3.6 -33.562 24.625 1 89.12 452 HIS A O 1
ATOM 3664 N N . GLY A 1 453 ? -4.871 -34.406 22.969 1 88.06 453 GLY A N 1
ATOM 3665 C CA . GLY A 1 453 ? -5.473 -33.125 22.688 1 88.06 453 GLY A CA 1
ATOM 3666 C C . GLY A 1 453 ? -4.637 -32.25 21.766 1 88.06 453 GLY A C 1
ATOM 3667 O O . GLY A 1 453 ? -4.875 -31.047 21.641 1 88.06 453 GLY A O 1
ATOM 3668 N N . HIS A 1 454 ? -3.6 -32.75 21.156 1 93.69 454 HIS A N 1
ATOM 3669 C CA . HIS A 1 454 ? -2.84 -32 20.156 1 93.69 454 HIS A CA 1
ATOM 3670 C C . HIS A 1 454 ? -3.561 -31.984 18.812 1 93.69 454 HIS A C 1
ATOM 3672 O O . HIS A 1 454 ? -3.938 -33.031 18.281 1 93.69 454 HIS A O 1
ATOM 3678 N N . LEU A 1 455 ? -3.791 -30.781 18.297 1 95.44 455 LEU A N 1
ATOM 3679 C CA . LEU A 1 455 ? -4.391 -30.641 16.984 1 95.44 455 LEU A CA 1
ATOM 3680 C C . LEU A 1 455 ? -3.316 -30.578 15.898 1 95.44 455 LEU A C 1
ATOM 3682 O O . LEU A 1 455 ? -2.477 -29.672 15.898 1 95.44 455 LEU A O 1
ATOM 3686 N N . ILE A 1 456 ? -3.359 -31.531 14.992 1 95.75 456 ILE A N 1
ATOM 3687 C CA . ILE A 1 456 ? -2.32 -31.641 13.969 1 95.75 456 ILE A CA 1
ATOM 3688 C C . ILE A 1 456 ? -2.883 -31.219 12.617 1 95.75 456 ILE A C 1
ATOM 3690 O O . ILE A 1 456 ? -3.949 -31.688 12.203 1 95.75 456 ILE A O 1
ATOM 3694 N N . PHE A 1 457 ? -2.162 -30.312 12.023 1 94.44 457 PHE A N 1
ATOM 3695 C CA . PHE A 1 457 ? -2.443 -29.844 10.672 1 94.44 457 PHE A CA 1
ATOM 3696 C C . PHE A 1 457 ? -1.388 -30.344 9.695 1 94.44 457 PHE A C 1
ATOM 3698 O O . PHE A 1 457 ? -0.188 -30.234 9.953 1 94.44 457 PHE A O 1
ATOM 3705 N N . ILE A 1 458 ? -1.827 -30.969 8.625 1 92.81 458 ILE A N 1
ATOM 3706 C CA . ILE A 1 458 ? -0.876 -31.609 7.727 1 92.81 458 ILE A CA 1
ATOM 3707 C C . ILE A 1 458 ? -0.972 -30.984 6.336 1 92.81 458 ILE A C 1
ATOM 3709 O O . ILE A 1 458 ? -2.07 -30.719 5.844 1 92.81 458 ILE A O 1
ATOM 3713 N N . LYS A 1 459 ? 0.169 -30.672 5.797 1 87.06 459 LYS A N 1
ATOM 3714 C CA . LYS A 1 459 ? 0.226 -30.219 4.41 1 87.06 459 LYS A CA 1
ATOM 3715 C C . LYS A 1 459 ? 1.524 -30.656 3.738 1 87.06 459 LYS A C 1
ATOM 3717 O O . LYS A 1 459 ? 2.57 -30.734 4.387 1 87.06 459 LYS A O 1
ATOM 3722 N N . ARG A 1 460 ? 1.425 -30.938 2.486 1 83 460 ARG A N 1
ATOM 3723 C CA . ARG A 1 460 ? 2.621 -31.219 1.696 1 83 460 ARG A CA 1
ATOM 3724 C C . ARG A 1 460 ? 3.367 -29.938 1.367 1 83 460 ARG A C 1
ATOM 3726 O O . ARG A 1 460 ? 2.748 -28.906 1.067 1 83 460 ARG A O 1
ATOM 3733 N N . ASN A 1 461 ? 4.664 -29.969 1.447 1 78.38 461 ASN A N 1
ATOM 3734 C CA . ASN A 1 461 ? 5.5 -28.812 1.168 1 78.38 461 ASN A CA 1
ATOM 3735 C C . ASN A 1 461 ? 5.637 -28.562 -0.332 1 78.38 461 ASN A C 1
ATOM 3737 O O . ASN A 1 461 ? 6.664 -28.891 -0.927 1 78.38 461 ASN A O 1
ATOM 3741 N N . TYR A 1 462 ? 4.605 -28.109 -0.984 1 57.78 462 TYR A N 1
ATOM 3742 C CA . TYR A 1 462 ? 4.621 -27.797 -2.412 1 57.78 462 TYR A CA 1
ATOM 3743 C C . TYR A 1 462 ? 4.941 -26.328 -2.654 1 57.78 462 TYR A C 1
ATOM 3745 O O . TYR A 1 462 ? 4.594 -25.781 -3.701 1 57.78 462 TYR A O 1
ATOM 3753 N N . GLY A 1 463 ? 5.539 -25.734 -1.674 1 59.22 463 GLY A N 1
ATOM 3754 C CA . GLY A 1 463 ? 5.867 -24.328 -1.877 1 59.22 463 GLY A CA 1
ATOM 3755 C C . GLY A 1 463 ? 5.328 -23.422 -0.781 1 59.22 463 GLY A C 1
ATOM 3756 O O . GLY A 1 463 ? 4.727 -23.906 0.183 1 59.22 463 GLY A O 1
ATOM 3757 N N . GLY A 1 464 ? 5.578 -22.234 -0.81 1 59.19 464 GLY A N 1
ATOM 3758 C CA . GLY A 1 464 ? 5.211 -21.219 0.166 1 59.19 464 GLY A CA 1
ATOM 3759 C C . GLY A 1 464 ? 3.713 -21.094 0.362 1 59.19 464 GLY A C 1
ATOM 3760 O O . GLY A 1 464 ? 3.24 -20.953 1.492 1 59.19 464 GLY A O 1
ATOM 3761 N N . GLU A 1 465 ? 2.922 -21.344 -0.663 1 52.56 465 GLU A N 1
ATOM 3762 C CA . GLU A 1 465 ? 1.472 -21.203 -0.597 1 52.56 465 GLU A CA 1
ATOM 3763 C C . GLU A 1 465 ? 0.839 -22.312 0.239 1 52.56 465 GLU A C 1
ATOM 3765 O O . GLU A 1 465 ? -0.065 -22.047 1.036 1 52.56 465 GLU A O 1
ATOM 3770 N N . ALA A 1 466 ? 1.242 -23.484 -0.07 1 67.12 466 ALA A N 1
ATOM 3771 C CA . ALA A 1 466 ? 0.714 -24.625 0.676 1 67.12 466 ALA A CA 1
ATOM 3772 C C . ALA A 1 466 ? 0.951 -24.453 2.174 1 67.12 466 ALA A C 1
ATOM 3774 O O . ALA A 1 466 ? 0.052 -24.703 2.982 1 67.12 466 ALA A O 1
ATOM 3775 N N . LEU A 1 467 ? 2.033 -23.984 2.5 1 78.38 467 LEU A N 1
ATOM 3776 C CA . LEU A 1 467 ? 2.344 -23.875 3.922 1 78.38 467 LEU A CA 1
ATOM 3777 C C . LEU A 1 467 ? 1.666 -22.656 4.531 1 78.38 467 LEU A C 1
ATOM 3779 O O . LEU A 1 467 ? 1.363 -22.641 5.727 1 78.38 467 LEU A O 1
ATOM 3783 N N . CYS A 1 468 ? 1.481 -21.688 3.725 1 68.94 468 CYS A N 1
ATOM 3784 C CA . CYS A 1 468 ? 0.673 -20.562 4.199 1 68.94 468 CYS A CA 1
ATOM 3785 C C . CYS A 1 468 ? -0.733 -21.031 4.566 1 68.94 468 CYS A C 1
ATOM 3787 O O . CYS A 1 468 ? -1.276 -20.625 5.594 1 68.94 468 CYS A O 1
ATOM 3789 N N . TYR A 1 469 ? -1.281 -21.844 3.684 1 71.75 469 TYR A N 1
ATOM 3790 C CA . TYR A 1 469 ? -2.586 -22.438 3.977 1 71.75 469 TYR A CA 1
ATOM 3791 C C . TYR A 1 469 ? -2.545 -23.234 5.27 1 71.75 469 TYR A C 1
ATOM 3793 O O . TYR A 1 469 ? -3.457 -23.156 6.094 1 71.75 469 TYR A O 1
ATOM 3801 N N . LEU A 1 470 ? -1.61 -23.984 5.387 1 85.81 470 LEU A N 1
ATOM 3802 C CA . LEU A 1 470 ? -1.413 -24.828 6.566 1 85.81 470 LEU A CA 1
ATOM 3803 C C . LEU A 1 470 ? -1.445 -23.984 7.836 1 85.81 470 LEU A C 1
ATOM 3805 O O . LEU A 1 470 ? -2.199 -24.281 8.766 1 85.81 470 LEU A O 1
ATOM 3809 N N . PHE A 1 471 ? -0.671 -22.969 7.844 1 85.5 471 PHE A N 1
ATOM 3810 C CA . PHE A 1 471 ? -0.544 -22.125 9.039 1 85.5 471 PHE A CA 1
ATOM 3811 C C . PHE A 1 471 ? -1.829 -21.359 9.297 1 85.5 471 PHE A C 1
ATOM 3813 O O . PHE A 1 471 ? -2.266 -21.234 10.445 1 85.5 471 PHE A O 1
ATOM 3820 N N . SER A 1 472 ? -2.441 -20.922 8.266 1 75.12 472 SER A N 1
ATOM 3821 C CA . SER A 1 472 ? -3.703 -20.203 8.391 1 75.12 472 SER A CA 1
ATOM 3822 C C . SER A 1 472 ? -4.801 -21.109 8.945 1 75.12 472 SER A C 1
ATOM 3824 O O . SER A 1 472 ? -5.641 -20.656 9.727 1 75.12 472 SER A O 1
ATOM 3826 N N . GLN A 1 473 ? -4.852 -22.266 8.461 1 81.12 473 GLN A N 1
ATOM 3827 C CA . GLN A 1 473 ? -5.816 -23.234 8.977 1 81.12 473 GLN A CA 1
ATOM 3828 C C . GLN A 1 473 ? -5.672 -23.406 10.492 1 81.12 473 GLN A C 1
ATOM 3830 O O . GLN A 1 473 ? -6.668 -23.406 11.219 1 81.12 473 GLN A O 1
ATOM 3835 N N . GLY A 1 474 ? -4.441 -23.5 10.938 1 88.44 474 GLY A N 1
ATOM 3836 C CA . GLY A 1 474 ? -4.188 -23.594 12.359 1 88.44 474 GLY A CA 1
ATOM 3837 C C . GLY A 1 474 ? -4.625 -22.359 13.125 1 88.44 474 GLY A C 1
ATOM 3838 O O . GLY A 1 474 ? -5.273 -22.469 14.172 1 88.44 474 GLY A O 1
ATOM 3839 N N . ASP A 1 475 ? -4.27 -21.266 12.547 1 80.94 475 ASP A N 1
ATOM 3840 C CA . ASP A 1 475 ? -4.633 -20 13.172 1 80.94 475 ASP A CA 1
ATOM 3841 C C . ASP A 1 475 ? -6.141 -19.891 13.367 1 80.94 475 ASP A C 1
ATOM 3843 O O . ASP A 1 475 ? -6.609 -19.562 14.461 1 80.94 475 ASP A O 1
ATOM 3847 N N . ASN A 1 476 ? -6.859 -20.188 12.359 1 74.62 476 ASN A N 1
ATOM 3848 C CA . ASN A 1 476 ? -8.312 -20.031 12.375 1 74.62 476 ASN A CA 1
ATOM 3849 C C . ASN A 1 476 ? -8.969 -21 13.336 1 74.62 476 ASN A C 1
ATOM 3851 O O . ASN A 1 476 ? -9.812 -20.609 14.148 1 74.62 476 ASN A O 1
ATOM 3855 N N . THR A 1 477 ? -8.602 -22.203 13.227 1 85.25 477 THR A N 1
ATOM 3856 C CA . THR A 1 477 ? -9.188 -23.234 14.07 1 85.25 477 THR A CA 1
ATOM 3857 C C . THR A 1 477 ? -8.945 -22.938 15.547 1 85.25 477 THR A C 1
ATOM 3859 O O . THR A 1 477 ? -9.875 -22.953 16.344 1 85.25 477 THR A O 1
ATOM 3862 N N . LEU A 1 478 ? -7.723 -22.578 15.883 1 87 478 LEU A N 1
ATOM 3863 C CA . LEU A 1 478 ? -7.375 -22.391 17.281 1 87 478 LEU A CA 1
ATOM 3864 C C . LEU A 1 478 ? -7.934 -21.062 17.812 1 87 478 LEU A C 1
ATOM 3866 O O . LEU A 1 478 ? -8.305 -20.969 18.984 1 87 478 LEU A O 1
ATOM 3870 N N . HIS A 1 479 ? -7.98 -20.141 16.906 1 77.38 479 HIS A N 1
ATOM 3871 C CA . HIS A 1 479 ? -8.656 -18.906 17.266 1 77.38 479 HIS A CA 1
ATOM 3872 C C . HIS A 1 479 ? -10.109 -19.156 17.656 1 77.38 479 HIS A C 1
ATOM 3874 O O . HIS A 1 479 ? -10.578 -18.656 18.688 1 77.38 479 HIS A O 1
ATOM 3880 N N . LEU A 1 480 ? -10.781 -19.891 16.844 1 75.94 480 LEU A N 1
ATOM 3881 C CA . LEU A 1 480 ? -12.188 -20.203 17.078 1 75.94 480 LEU A CA 1
ATOM 3882 C C . LEU A 1 480 ? -12.352 -21.062 18.328 1 75.94 480 LEU A C 1
ATOM 3884 O O . LEU A 1 480 ? -13.273 -20.859 19.125 1 75.94 480 LEU A O 1
ATOM 3888 N N . LEU A 1 481 ? -11.469 -21.922 18.578 1 85.5 481 LEU A N 1
ATOM 3889 C CA . LEU A 1 481 ? -11.539 -22.797 19.734 1 85.5 481 LEU A CA 1
ATOM 3890 C C . LEU A 1 481 ? -11.336 -22 21.031 1 85.5 481 LEU A C 1
ATOM 3892 O O . LEU A 1 481 ? -11.891 -22.359 22.078 1 85.5 481 LEU A O 1
ATOM 3896 N N . VAL A 1 482 ? -10.516 -20.969 20.875 1 78.62 482 VAL A N 1
ATOM 3897 C CA . VAL A 1 482 ? -10.195 -20.188 22.062 1 78.62 482 VAL A CA 1
ATOM 3898 C C . VAL A 1 482 ? -11.305 -19.172 22.312 1 78.62 482 VAL A C 1
ATOM 3900 O O . VAL A 1 482 ? -11.742 -18.984 23.453 1 78.62 482 VAL A O 1
ATOM 3903 N N . GLU A 1 483 ? -11.859 -18.609 21.281 1 72.31 483 GLU A N 1
ATOM 3904 C CA . GLU A 1 483 ? -12.688 -17.422 21.438 1 72.31 483 GLU A CA 1
ATOM 3905 C C . GLU A 1 483 ? -14.172 -17.75 21.297 1 72.31 483 GLU A C 1
ATOM 3907 O O . GLU A 1 483 ? -15.031 -17.062 21.844 1 72.31 483 GLU A O 1
ATOM 3912 N N . ASP A 1 484 ? -14.5 -18.766 20.547 1 74.88 484 ASP A N 1
ATOM 3913 C CA . ASP A 1 484 ? -15.875 -19.062 20.172 1 74.88 484 ASP A CA 1
ATOM 3914 C C . ASP A 1 484 ? -16.391 -20.297 20.906 1 74.88 484 ASP A C 1
ATOM 3916 O O . ASP A 1 484 ? -16.078 -21.422 20.531 1 74.88 484 ASP A O 1
ATOM 3920 N N . HIS A 1 485 ? -17.344 -20.078 21.828 1 76.69 485 HIS A N 1
ATOM 3921 C CA . HIS A 1 485 ? -17.875 -21.156 22.656 1 76.69 485 HIS A CA 1
ATOM 3922 C C . HIS A 1 485 ? -18.703 -22.141 21.828 1 76.69 485 HIS A C 1
ATOM 3924 O O . HIS A 1 485 ? -18.656 -23.344 22.047 1 76.69 485 HIS A O 1
ATOM 3930 N N . ASP A 1 486 ? -19.484 -21.562 20.938 1 77 486 ASP A N 1
ATOM 3931 C CA . ASP A 1 486 ? -20.312 -22.422 20.109 1 77 486 ASP A CA 1
ATOM 3932 C C . ASP A 1 486 ? -19.453 -23.312 19.203 1 77 486 ASP A C 1
ATOM 3934 O O . ASP A 1 486 ? -19.75 -24.484 19.016 1 77 486 ASP A O 1
ATOM 3938 N N . PHE A 1 487 ? -18.469 -22.719 18.656 1 82.56 487 PHE A N 1
ATOM 3939 C CA . PHE A 1 487 ? -17.547 -23.5 17.844 1 82.56 487 PHE A CA 1
ATOM 3940 C C . PHE A 1 487 ? -16.891 -24.609 18.656 1 82.56 487 PHE A C 1
ATOM 3942 O O . PHE A 1 487 ? -16.797 -25.75 18.203 1 82.56 487 PHE A O 1
ATOM 3949 N N . ARG A 1 488 ? -16.547 -24.297 19.891 1 85.69 488 ARG A N 1
ATOM 3950 C CA . ARG A 1 488 ? -15.898 -25.266 20.766 1 85.69 488 ARG A CA 1
ATOM 3951 C C . ARG A 1 488 ? -16.828 -26.453 21.062 1 85.69 488 ARG A C 1
ATOM 3953 O O . ARG A 1 488 ? -16.406 -27.609 20.969 1 85.69 488 ARG A O 1
ATOM 3960 N N . LYS A 1 489 ? -17.969 -26.078 21.359 1 86.94 489 LYS A N 1
ATOM 3961 C CA . LYS A 1 489 ? -18.953 -27.109 21.625 1 86.94 489 LYS A CA 1
ATOM 3962 C C . LYS A 1 489 ? -19.156 -28.031 20.422 1 86.94 489 LYS A C 1
ATOM 3964 O O . LYS A 1 489 ? -19.109 -29.25 20.547 1 86.94 489 LYS A O 1
ATOM 3969 N N . ASN A 1 490 ? -19.359 -27.422 19.281 1 88.19 490 ASN A N 1
ATOM 3970 C CA . ASN A 1 490 ? -19.594 -28.188 18.047 1 88.19 490 ASN A CA 1
ATOM 3971 C C . ASN A 1 490 ? -18.375 -29.016 17.672 1 88.19 490 ASN A C 1
ATOM 3973 O O . ASN A 1 490 ? -18.516 -30.109 17.141 1 88.19 490 ASN A O 1
ATOM 3977 N N . TYR A 1 491 ? -17.25 -28.453 17.906 1 90.5 491 TYR A N 1
ATOM 3978 C CA . TYR A 1 491 ? -16.016 -29.172 17.609 1 90.5 491 TYR A CA 1
ATOM 3979 C C . TYR A 1 491 ? -15.875 -30.391 18.516 1 90.5 491 TYR A C 1
ATOM 3981 O O . TYR A 1 491 ? -15.484 -31.469 18.062 1 90.5 491 TYR A O 1
ATOM 3989 N N . ILE A 1 492 ? -16.188 -30.281 19.812 1 90.56 492 ILE A N 1
ATOM 3990 C CA . ILE A 1 492 ? -16.125 -31.391 20.766 1 90.56 492 ILE A CA 1
ATOM 3991 C C . ILE A 1 492 ? -17.094 -32.5 20.344 1 90.56 492 ILE A C 1
ATOM 3993 O O . ILE A 1 492 ? -16.734 -33.656 20.344 1 90.56 492 ILE A O 1
ATOM 3997 N N . GLU A 1 493 ? -18.203 -32.062 19.938 1 89.31 493 GLU A N 1
ATOM 3998 C CA . GLU A 1 493 ? -19.188 -33 19.469 1 89.31 493 GLU A CA 1
ATOM 3999 C C . GLU A 1 493 ? -18.688 -33.75 18.219 1 89.31 493 GLU A C 1
ATOM 4001 O O . GLU A 1 493 ? -18.906 -34.969 18.078 1 89.31 493 GLU A O 1
ATOM 4006 N N . LEU A 1 494 ? -18.125 -33 17.375 1 89.69 494 LEU A N 1
ATOM 4007 C CA . LEU A 1 494 ? -17.562 -33.594 16.172 1 89.69 494 LEU A CA 1
ATOM 4008 C C . LEU A 1 494 ? -16.5 -34.625 16.516 1 89.69 494 LEU A C 1
ATOM 4010 O O . LEU A 1 494 ? -16.469 -35.719 15.945 1 89.69 494 LEU A O 1
ATOM 4014 N N . VAL A 1 495 ? -15.641 -34.312 17.469 1 91.75 495 VAL A N 1
ATOM 4015 C CA . VAL A 1 495 ? -14.57 -35.219 17.891 1 91.75 495 VAL A CA 1
ATOM 4016 C C . VAL A 1 495 ? -15.164 -36.469 18.5 1 91.75 495 VAL A C 1
ATOM 4018 O O . VAL A 1 495 ? -14.719 -37.594 18.203 1 91.75 495 VAL A O 1
ATOM 4021 N N . GLU A 1 496 ? -16.156 -36.344 19.297 1 90.62 496 GLU A N 1
ATOM 4022 C CA . GLU A 1 496 ? -16.797 -37.469 19.938 1 90.62 496 GLU A CA 1
ATOM 4023 C C . GLU A 1 496 ? -17.484 -38.375 18.922 1 90.62 496 GLU A C 1
ATOM 4025 O O . GLU A 1 496 ? -17.391 -39.594 19.016 1 90.62 496 GLU A O 1
ATOM 4030 N N . ARG A 1 497 ? -18.094 -37.781 17.969 1 88.31 497 ARG A N 1
ATOM 4031 C CA . ARG A 1 497 ? -18.734 -38.531 16.906 1 88.31 497 ARG A CA 1
ATOM 4032 C C . ARG A 1 497 ? -17.703 -39.312 16.109 1 88.31 497 ARG A C 1
ATOM 4034 O O . ARG A 1 497 ? -17.938 -40.5 15.773 1 88.31 497 ARG A O 1
ATOM 4041 N N . ARG A 1 498 ? -16.656 -38.688 15.812 1 88.31 498 ARG A N 1
ATOM 4042 C CA . ARG A 1 498 ? -15.602 -39.344 15.031 1 88.31 498 ARG A CA 1
ATOM 4043 C C . ARG A 1 498 ? -14.945 -40.469 15.805 1 88.31 498 ARG A C 1
ATOM 4045 O O . ARG A 1 498 ? -14.656 -41.531 15.242 1 88.31 498 ARG A O 1
ATOM 4052 N N . GLU A 1 499 ? -14.711 -40.188 17.047 1 90.06 499 GLU A N 1
ATOM 4053 C CA . GLU A 1 499 ? -14.117 -41.188 17.906 1 90.06 499 GLU A CA 1
ATOM 4054 C C . GLU A 1 499 ? -15.016 -42.438 17.984 1 90.06 499 GLU A C 1
ATOM 4056 O O . GLU A 1 499 ? -14.531 -43.562 17.891 1 90.06 499 GLU A O 1
ATOM 4061 N N . LYS A 1 500 ? -16.281 -42.219 18.156 1 87.75 500 LYS A N 1
ATOM 4062 C CA . LYS A 1 500 ? -17.234 -43.312 18.219 1 87.75 500 LYS A CA 1
ATOM 4063 C C . LYS A 1 500 ? -17.25 -44.125 16.922 1 87.75 500 LYS A C 1
ATOM 4065 O O . LYS A 1 500 ? -17.375 -45.344 16.938 1 87.75 500 LYS A O 1
ATOM 4070 N N . ALA A 1 501 ? -17.047 -43.375 15.906 1 85.31 501 ALA A N 1
ATOM 4071 C CA . ALA A 1 501 ? -17.156 -44 14.586 1 85.31 501 ALA A CA 1
ATOM 4072 C C . ALA A 1 501 ? -15.891 -44.781 14.25 1 85.31 501 ALA A C 1
ATOM 4074 O O . ALA A 1 501 ? -15.961 -45.812 13.57 1 85.31 501 ALA A O 1
ATOM 4075 N N . PHE A 1 502 ? -14.789 -44.375 14.688 1 84.56 502 PHE A N 1
ATOM 4076 C CA . PHE A 1 502 ? -13.57 -44.906 14.117 1 84.56 502 PHE A CA 1
ATOM 4077 C C . PHE A 1 502 ? -12.695 -45.562 15.195 1 84.56 502 PHE A C 1
ATOM 4079 O O . PHE A 1 502 ? -11.727 -46.25 14.891 1 84.56 502 PHE A O 1
ATOM 4086 N N . LYS A 1 503 ? -13.062 -45.281 16.422 1 84.44 503 LYS A N 1
ATOM 4087 C CA . LYS A 1 503 ? -12.258 -45.812 17.516 1 84.44 503 LYS A CA 1
ATOM 4088 C C . LYS A 1 503 ? -13.094 -46.688 18.438 1 84.44 503 LYS A C 1
ATOM 4090 O O . LYS A 1 503 ? -14.32 -46.562 18.484 1 84.44 503 LYS A O 1
ATOM 4095 N N . ASN A 1 504 ? -12.453 -47.594 19.016 1 75 504 ASN A N 1
ATOM 4096 C CA . ASN A 1 504 ? -13.109 -48.469 19.984 1 75 504 ASN A CA 1
ATOM 4097 C C . ASN A 1 504 ? -13.156 -47.812 21.375 1 75 504 ASN A C 1
ATOM 4099 O O . ASN A 1 504 ? -13.188 -48.531 22.391 1 75 504 ASN A O 1
ATOM 4103 N N . SER A 1 505 ? -12.898 -46.5 21.406 1 74.38 505 SER A N 1
ATOM 4104 C CA . SER A 1 505 ? -12.945 -45.75 22.656 1 74.38 505 SER A CA 1
ATOM 4105 C C . SER A 1 505 ? -13.945 -44.594 22.578 1 74.38 505 SER A C 1
ATOM 4107 O O . SER A 1 505 ? -14.43 -44.25 21.5 1 74.38 505 SER A O 1
ATOM 4109 N N . GLN A 1 506 ? -14.438 -44.125 23.719 1 74.5 506 GLN A N 1
ATOM 4110 C CA . GLN A 1 506 ? -15.375 -43 23.75 1 74.5 506 GLN A CA 1
ATOM 4111 C C . GLN A 1 506 ? -14.836 -41.875 24.625 1 74.5 506 GLN A C 1
ATOM 4113 O O . GLN A 1 506 ? -14.297 -42.125 25.703 1 74.5 506 GLN A O 1
ATOM 4118 N N . ASN A 1 507 ? -14.859 -40.688 24.172 1 73.5 507 ASN A N 1
ATOM 4119 C CA . ASN A 1 507 ? -14.641 -39.438 24.859 1 73.5 507 ASN A CA 1
ATOM 4120 C C . ASN A 1 507 ? -13.195 -39.281 25.328 1 73.5 507 ASN A C 1
ATOM 4122 O O . ASN A 1 507 ? -12.922 -38.594 26.312 1 73.5 507 ASN A O 1
ATOM 4126 N N . GLN A 1 508 ? -12.266 -40.031 24.703 1 79.81 508 GLN A N 1
ATOM 4127 C CA . GLN A 1 508 ? -10.867 -39.969 25.109 1 79.81 508 GLN A CA 1
ATOM 4128 C C . GLN A 1 508 ? -10.18 -38.75 24.453 1 79.81 508 GLN A C 1
ATOM 4130 O O . GLN A 1 508 ? -9.344 -38.094 25.078 1 79.81 508 GLN A O 1
ATOM 4135 N N . PHE A 1 509 ? -10.586 -38.469 23.297 1 87.88 509 PHE A N 1
ATOM 4136 C CA . PHE A 1 509 ? -9.922 -37.406 22.531 1 87.88 509 PHE A CA 1
ATOM 4137 C C . PHE A 1 509 ? -10.484 -36.031 22.891 1 87.88 509 PHE A C 1
ATOM 4139 O O . PHE A 1 509 ? -9.781 -35.031 22.797 1 87.88 509 PHE A O 1
ATOM 4146 N N . SER A 1 510 ? -11.711 -36 23.266 1 86.62 510 SER A N 1
ATOM 4147 C CA . SER A 1 510 ? -12.367 -34.75 23.562 1 86.62 510 SER A CA 1
ATOM 4148 C C . SER A 1 510 ? -12.047 -34.281 24.984 1 86.62 510 SER A C 1
ATOM 4150 O O . SER A 1 510 ? -12.25 -33.094 25.328 1 86.62 510 SER A O 1
ATOM 4152 N N . HIS A 1 511 ? -11.453 -35.188 25.734 1 82.25 511 HIS A N 1
ATOM 4153 C CA . HIS A 1 511 ? -11.227 -34.938 27.156 1 82.25 511 HIS A CA 1
ATOM 4154 C C . HIS A 1 511 ? -10.234 -33.812 27.359 1 82.25 511 HIS A C 1
ATOM 4156 O O . HIS A 1 511 ? -10.328 -33.062 28.344 1 82.25 511 HIS A O 1
ATOM 4162 N N . TYR A 1 512 ? -9.297 -33.625 26.438 1 79.44 512 TYR A N 1
ATOM 4163 C CA . TYR A 1 512 ? -8.219 -32.656 26.641 1 79.44 512 TYR A CA 1
ATOM 4164 C C . TYR A 1 512 ? -8.578 -31.312 26.047 1 79.44 512 TYR A C 1
ATOM 4166 O O . TYR A 1 512 ? -7.824 -30.344 26.203 1 79.44 512 TYR A O 1
ATOM 4174 N N . LEU A 1 513 ? -9.703 -31.25 25.453 1 86.5 513 LEU A N 1
ATOM 4175 C CA . LEU A 1 513 ? -10.164 -29.984 24.906 1 86.5 513 LEU A CA 1
ATOM 4176 C C . LEU A 1 513 ? -10.844 -29.141 25.984 1 86.5 513 LEU A C 1
ATOM 4178 O O . LEU A 1 513 ? -11.469 -29.688 26.906 1 86.5 513 LEU A O 1
ATOM 4182 N N . PRO A 1 514 ? -10.648 -27.844 25.844 1 82.38 514 PRO A N 1
ATOM 4183 C CA . PRO A 1 514 ? -11.367 -27.016 26.797 1 82.38 514 PRO A CA 1
ATOM 4184 C C . PRO A 1 514 ? -12.875 -27.188 26.719 1 82.38 514 PRO A C 1
ATOM 4186 O O . PRO A 1 514 ? -13.43 -27.328 25.625 1 82.38 514 PRO A O 1
ATOM 4189 N N . ARG A 1 515 ? -13.453 -27.203 27.859 1 79.5 515 ARG A N 1
ATOM 4190 C CA . ARG A 1 515 ? -14.898 -27.391 27.906 1 79.5 515 ARG A CA 1
ATOM 4191 C C . ARG A 1 515 ? -15.625 -26.156 27.375 1 79.5 515 ARG A C 1
ATOM 4193 O O . ARG A 1 515 ? -15.133 -25.031 27.5 1 79.5 515 ARG A O 1
ATOM 4200 N N . PRO A 1 516 ? -16.688 -26.422 26.641 1 74.5 516 PRO A N 1
ATOM 4201 C CA . PRO A 1 516 ? -17.391 -25.344 25.938 1 74.5 516 PRO A CA 1
ATOM 4202 C C . PRO A 1 516 ? -17.734 -24.172 26.828 1 74.5 516 PRO A C 1
ATOM 4204 O O . PRO A 1 516 ? -17.672 -23.016 26.406 1 74.5 516 PRO A O 1
ATOM 4207 N N . ARG A 1 517 ? -18.125 -24.312 28.047 1 68 517 ARG A N 1
ATOM 4208 C CA . ARG A 1 517 ? -18.594 -23.203 28.859 1 68 517 ARG A CA 1
ATOM 4209 C C . ARG A 1 517 ? -17.516 -22.719 29.812 1 68 517 ARG A C 1
ATOM 4211 O O . ARG A 1 517 ? -17.75 -21.828 30.641 1 68 517 ARG A O 1
ATOM 4218 N N . GLU A 1 518 ? -16.328 -23.297 29.641 1 69.88 518 GLU A N 1
ATOM 4219 C CA . GLU A 1 518 ? -15.227 -22.891 30.5 1 69.88 518 GLU A CA 1
ATOM 4220 C C . GLU A 1 518 ? -14.289 -21.922 29.766 1 69.88 518 GLU A C 1
ATOM 4222 O O . GLU A 1 518 ? -14.242 -21.922 28.531 1 69.88 518 GLU A O 1
ATOM 4227 N N . ASP A 1 519 ? -13.727 -21.062 30.609 1 71.56 519 ASP A N 1
ATOM 4228 C CA . ASP A 1 519 ? -12.727 -20.172 30.047 1 71.56 519 ASP A CA 1
ATOM 4229 C C . ASP A 1 519 ? -11.5 -20.953 29.578 1 71.56 519 ASP A C 1
ATOM 4231 O O . ASP A 1 519 ? -11.109 -21.953 30.203 1 71.56 519 ASP A O 1
ATOM 4235 N N . TYR A 1 520 ? -11.031 -20.594 28.406 1 76.44 520 TYR A N 1
ATOM 4236 C CA . TYR A 1 520 ? -9.828 -21.203 27.875 1 76.44 520 TYR A CA 1
ATOM 4237 C C . TYR A 1 520 ? -8.656 -21.047 28.844 1 76.44 520 TYR A C 1
ATOM 4239 O O . TYR A 1 520 ? -8.391 -19.953 29.328 1 76.44 520 TYR A O 1
ATOM 4247 N N . ARG A 1 521 ? -8.102 -22.203 29.266 1 74.38 521 ARG A N 1
ATOM 4248 C CA . ARG A 1 521 ? -6.895 -22.188 30.078 1 74.38 521 ARG A CA 1
ATOM 4249 C C . ARG A 1 521 ? -5.652 -21.984 29.219 1 74.38 521 ARG A C 1
ATOM 4251 O O . ARG A 1 521 ? -5.41 -22.75 28.281 1 74.38 521 ARG A O 1
ATOM 4258 N N . PRO A 1 522 ? -4.82 -21 29.562 1 79.81 522 PRO A N 1
ATOM 4259 C CA . PRO A 1 522 ? -3.619 -20.734 28.781 1 79.81 522 PRO A CA 1
ATOM 4260 C C . PRO A 1 522 ? -2.721 -21.969 28.641 1 79.81 522 PRO A C 1
ATOM 4262 O O . PRO A 1 522 ? -2.502 -22.688 29.625 1 79.81 522 PRO A O 1
ATOM 4265 N N . ASN A 1 523 ? -2.246 -22.25 27.422 1 80.38 523 ASN A N 1
ATOM 4266 C CA . ASN A 1 523 ? -1.282 -23.297 27.078 1 80.38 523 ASN A CA 1
ATOM 4267 C C . ASN A 1 523 ? -1.895 -24.688 27.188 1 80.38 523 ASN A C 1
ATOM 4269 O O . ASN A 1 523 ? -1.173 -25.672 27.297 1 80.38 523 ASN A O 1
ATOM 4273 N N . SER A 1 524 ? -3.188 -24.719 27.188 1 86.19 524 SER A N 1
ATOM 4274 C CA . SER A 1 524 ? -3.848 -26.016 27.234 1 86.19 524 SER A CA 1
ATOM 4275 C C . SER A 1 524 ? -4.004 -26.609 25.844 1 86.19 524 SER A C 1
ATOM 4277 O O . SER A 1 524 ? -4.234 -27.812 25.703 1 86.19 524 SER A O 1
ATOM 4279 N N . LEU A 1 525 ? -3.947 -25.828 24.875 1 89.88 525 LEU A N 1
ATOM 4280 C CA . LEU A 1 525 ? -4.043 -26.281 23.5 1 89.88 525 LEU A CA 1
ATOM 4281 C C . LEU A 1 525 ? -2.691 -26.188 22.797 1 89.88 525 LEU A C 1
ATOM 4283 O O . LEU A 1 525 ? -1.883 -25.312 23.109 1 89.88 525 LEU A O 1
ATOM 4287 N N . THR A 1 526 ? -2.461 -27.156 21.922 1 93.75 526 THR A N 1
ATOM 4288 C CA . THR A 1 526 ? -1.23 -27.188 21.141 1 93.75 526 THR A CA 1
ATOM 4289 C C . THR A 1 526 ? -1.538 -27.391 19.656 1 93.75 526 THR A C 1
ATOM 4291 O O . THR A 1 526 ? -2.264 -28.312 19.297 1 93.75 526 THR A O 1
ATOM 4294 N N . ALA A 1 527 ? -1.041 -26.5 18.875 1 95.06 527 ALA A N 1
ATOM 4295 C CA . ALA A 1 527 ? -1.069 -26.672 17.422 1 95.06 527 ALA A CA 1
ATOM 4296 C C . ALA A 1 527 ? 0.199 -27.359 16.922 1 95.06 527 ALA A C 1
ATOM 4298 O O . ALA A 1 527 ? 1.311 -26.938 17.25 1 95.06 527 ALA A O 1
ATOM 4299 N N . VAL A 1 528 ? 0.044 -28.484 16.219 1 96.31 528 VAL A N 1
ATOM 4300 C CA . VAL A 1 528 ? 1.179 -29.172 15.625 1 96.31 528 VAL A CA 1
ATOM 4301 C C . VAL A 1 528 ? 1.087 -29.078 14.102 1 96.31 528 VAL A C 1
ATOM 4303 O O . VAL A 1 528 ? 0.137 -29.594 13.5 1 96.31 528 VAL A O 1
ATOM 4306 N N . TYR A 1 529 ? 2.09 -28.484 13.516 1 94.94 529 TYR A N 1
ATOM 4307 C CA . TYR A 1 529 ? 2.146 -28.422 12.055 1 94.94 529 TYR A CA 1
ATOM 4308 C C . TYR A 1 529 ? 2.994 -29.562 11.5 1 94.94 529 TYR A C 1
ATOM 4310 O O . TYR A 1 529 ? 4.195 -29.641 11.758 1 94.94 529 TYR A O 1
ATOM 4318 N N . GLY A 1 530 ? 2.352 -30.5 10.781 1 94.12 530 GLY A N 1
ATOM 4319 C CA . GLY A 1 530 ? 3.043 -31.562 10.07 1 94.12 530 GLY A CA 1
ATOM 4320 C C . GLY A 1 530 ? 3.291 -31.25 8.609 1 94.12 530 GLY A C 1
ATOM 4321 O O . GLY A 1 530 ? 2.346 -31.109 7.828 1 94.12 530 GLY A O 1
ATOM 4322 N N . ILE A 1 531 ? 4.531 -31.125 8.25 1 90.62 531 ILE A N 1
ATOM 4323 C CA . ILE A 1 531 ? 4.891 -30.766 6.875 1 90.62 531 ILE A CA 1
ATOM 4324 C C . ILE A 1 531 ? 5.496 -31.984 6.18 1 90.62 531 ILE A C 1
ATOM 4326 O O . ILE A 1 531 ? 6.539 -32.5 6.602 1 90.62 531 ILE A O 1
ATOM 4330 N N . ILE A 1 532 ? 4.836 -32.438 5.133 1 87.19 532 ILE A N 1
ATOM 4331 C CA . ILE A 1 532 ? 5.324 -33.562 4.367 1 87.19 532 ILE A CA 1
ATOM 4332 C C . ILE A 1 532 ? 6.375 -33.094 3.361 1 87.19 532 ILE A C 1
ATOM 4334 O O . ILE A 1 532 ? 6.082 -32.312 2.469 1 87.19 532 ILE A O 1
ATOM 4338 N N . GLN A 1 533 ? 7.504 -33.531 3.553 1 82.19 533 GLN A N 1
ATOM 4339 C CA . GLN A 1 533 ? 8.617 -33.188 2.672 1 82.19 533 GLN A CA 1
ATOM 4340 C C . GLN A 1 533 ? 9 -34.375 1.795 1 82.19 533 GLN A C 1
ATOM 4342 O O . GLN A 1 533 ? 9.266 -35.469 2.303 1 82.19 533 GLN A O 1
ATOM 4347 N N . GLU A 1 534 ? 9 -34.062 0.479 1 72.94 534 GLU A N 1
ATOM 4348 C CA . GLU A 1 534 ? 9.352 -35.125 -0.477 1 72.94 534 GLU A CA 1
ATOM 4349 C C . GLU A 1 534 ? 10.867 -35.219 -0.639 1 72.94 534 GLU A C 1
ATOM 4351 O O . GLU A 1 534 ? 11.57 -34.219 -0.621 1 72.94 534 GLU A O 1
ATOM 4356 N N . PHE A 1 535 ? 11.43 -36.5 -0.652 1 64.56 535 PHE A N 1
ATOM 4357 C CA . PHE A 1 535 ? 12.844 -36.688 -0.941 1 64.56 535 PHE A CA 1
ATOM 4358 C C . PHE A 1 535 ? 13.047 -37.875 -1.878 1 64.56 535 PHE A C 1
ATOM 4360 O O . PHE A 1 535 ? 12.266 -38.812 -1.87 1 64.56 535 PHE A O 1
ATOM 4367 N N . THR A 1 536 ? 13.906 -37.656 -2.975 1 56.44 536 THR A N 1
ATOM 4368 C CA . THR A 1 536 ? 14.234 -38.719 -3.906 1 56.44 536 THR A CA 1
ATOM 4369 C C . THR A 1 536 ? 15.242 -39.688 -3.289 1 56.44 536 THR A C 1
ATOM 4371 O O . THR A 1 536 ? 16.094 -39.281 -2.49 1 56.44 536 THR A O 1
ATOM 4374 N N . LYS A 1 537 ? 15.062 -40.906 -3.479 1 50.25 537 LYS A N 1
ATOM 4375 C CA . LYS A 1 537 ? 15.812 -42.031 -2.977 1 50.25 537 LYS A CA 1
ATOM 4376 C C . LYS A 1 537 ? 17.312 -41.844 -3.184 1 50.25 537 LYS A C 1
ATOM 4378 O O . LYS A 1 537 ? 17.797 -41.906 -4.312 1 50.25 537 LYS A O 1
ATOM 4383 N N . THR A 1 538 ? 18.062 -40.844 -2.703 1 47.62 538 THR A N 1
ATOM 4384 C CA . THR A 1 538 ? 19.469 -41.219 -2.881 1 47.62 538 THR A CA 1
ATOM 4385 C C . THR A 1 538 ? 19.922 -42.156 -1.771 1 47.62 538 THR A C 1
ATOM 4387 O O . THR A 1 538 ? 19.25 -42.312 -0.749 1 47.62 538 THR A O 1
ATOM 4390 N N . GLY A 1 539 ? 21.094 -42.844 -1.715 1 43.28 539 GLY A N 1
ATOM 4391 C CA . GLY A 1 539 ? 21.656 -43.812 -0.807 1 43.28 539 GLY A CA 1
ATOM 4392 C C . GLY A 1 539 ? 21.406 -43.5 0.655 1 43.28 539 GLY A C 1
ATOM 4393 O O . GLY A 1 539 ? 20.984 -42.406 0.985 1 43.28 539 GLY A O 1
ATOM 4394 N N . PRO A 1 540 ? 21.422 -44.562 1.547 1 42.88 540 PRO A N 1
ATOM 4395 C CA . PRO A 1 540 ? 21.156 -44.5 2.988 1 42.88 540 PRO A CA 1
ATOM 4396 C C . PRO A 1 540 ? 21.734 -43.25 3.652 1 42.88 540 PRO A C 1
ATOM 4398 O O . PRO A 1 540 ? 21.141 -42.75 4.602 1 42.88 540 PRO A O 1
ATOM 4401 N N . GLN A 1 541 ? 22.906 -42.906 3.381 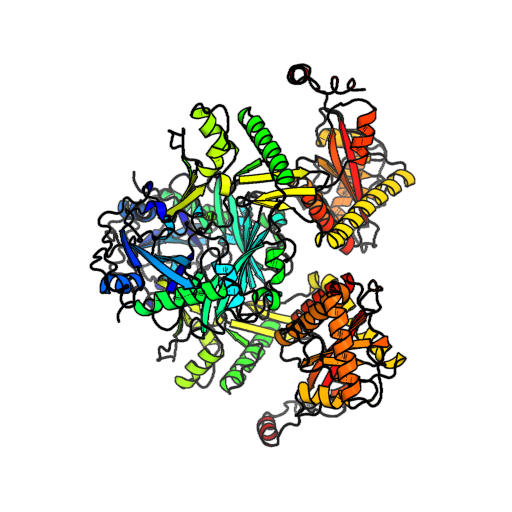1 44.22 541 GLN A N 1
ATOM 4402 C CA . GLN A 1 541 ? 23.656 -41.844 4.016 1 44.22 541 GLN A CA 1
ATOM 4403 C C . GLN A 1 541 ? 22.984 -40.5 3.754 1 44.22 541 GLN A C 1
ATOM 4405 O O . GLN A 1 541 ? 23.156 -39.531 4.531 1 44.22 541 GLN A O 1
ATOM 4410 N N . GLN A 1 542 ? 22.312 -40.344 2.721 1 42.44 542 GLN A N 1
ATOM 4411 C CA . GLN A 1 542 ? 21.75 -39.062 2.293 1 42.44 542 GLN A CA 1
ATOM 4412 C C . GLN A 1 542 ? 20.469 -38.75 3.037 1 42.44 542 GLN A C 1
ATOM 4414 O O . GLN A 1 542 ? 20.094 -37.594 3.186 1 42.44 542 GLN A O 1
ATOM 4419 N N . TYR A 1 543 ? 19.781 -39.719 3.512 1 41.91 543 TYR A N 1
ATOM 4420 C CA . TYR A 1 543 ? 18.562 -39.562 4.297 1 41.91 543 TYR A CA 1
ATOM 4421 C C . TYR A 1 543 ? 18.812 -38.688 5.52 1 41.91 543 TYR A C 1
ATOM 4423 O O . TYR A 1 543 ? 18.031 -37.781 5.816 1 41.91 543 TYR A O 1
ATOM 4431 N N . GLU A 1 544 ? 19.734 -39.125 6.293 1 45.31 544 GLU A N 1
ATOM 4432 C CA . GLU A 1 544 ? 20.047 -38.344 7.492 1 45.31 544 GLU A CA 1
ATOM 4433 C C . GLU A 1 544 ? 20.328 -36.906 7.148 1 45.31 544 GLU A C 1
ATOM 4435 O O . GLU A 1 544 ? 20 -36 7.922 1 45.31 544 GLU A O 1
ATOM 4440 N N . ARG A 1 545 ? 21 -36.812 6.031 1 43.75 545 ARG A N 1
ATOM 4441 C CA . ARG A 1 545 ? 21.359 -35.469 5.574 1 43.75 545 ARG A CA 1
ATOM 4442 C C . ARG A 1 545 ? 20.109 -34.688 5.172 1 43.75 545 ARG A C 1
ATOM 4444 O O . ARG A 1 545 ? 20.047 -33.469 5.363 1 43.75 545 ARG A O 1
ATOM 4451 N N . ILE A 1 546 ? 19.156 -35.375 4.727 1 45.16 546 ILE A N 1
ATOM 4452 C CA . ILE A 1 546 ? 17.922 -34.75 4.266 1 45.16 546 ILE A CA 1
ATOM 4453 C C . ILE A 1 546 ? 17.125 -34.25 5.465 1 45.16 546 ILE A C 1
ATOM 4455 O O . ILE A 1 546 ? 16.578 -33.125 5.434 1 45.16 546 ILE A O 1
ATOM 4459 N N . LEU A 1 547 ? 17.016 -35.219 6.508 1 48.66 547 LEU A N 1
ATOM 4460 C CA . LEU A 1 547 ? 16.312 -34.844 7.727 1 48.66 547 LEU A CA 1
ATOM 4461 C C . LEU A 1 547 ? 16.875 -33.531 8.305 1 48.66 547 LEU A C 1
ATOM 4463 O O . LEU A 1 547 ? 16.125 -32.688 8.789 1 48.66 547 LEU A O 1
ATOM 4467 N N . LYS A 1 548 ? 18.188 -33.594 8.406 1 47.28 548 LYS A N 1
ATOM 4468 C CA . LYS A 1 548 ? 18.906 -32.469 9.008 1 47.28 548 LYS A CA 1
ATOM 4469 C C . LYS A 1 548 ? 18.781 -31.219 8.156 1 47.28 548 LYS A C 1
ATOM 4471 O O . LYS A 1 548 ? 18.984 -30.094 8.648 1 47.28 548 LYS A O 1
ATOM 4476 N N . LYS A 1 549 ? 18.281 -31.484 6.988 1 54.19 549 LYS A N 1
ATOM 4477 C CA . LYS A 1 549 ? 18.359 -30.359 6.051 1 54.19 549 LYS A CA 1
ATOM 4478 C C . LYS A 1 549 ? 17 -29.688 5.875 1 54.19 549 LYS A C 1
ATOM 4480 O O . LYS A 1 549 ? 16.891 -28.656 5.215 1 54.19 549 LYS A O 1
ATOM 4485 N N . ASN A 1 550 ? 15.93 -30.312 6.578 1 62.78 550 ASN A N 1
ATOM 4486 C CA . ASN A 1 550 ? 14.656 -29.656 6.32 1 62.78 550 ASN A CA 1
ATOM 4487 C C . ASN A 1 550 ? 14.594 -28.281 6.98 1 62.78 550 ASN A C 1
ATOM 4489 O O . ASN A 1 550 ? 14.82 -28.156 8.188 1 62.78 550 ASN A O 1
ATOM 4493 N N . GLU A 1 551 ? 14.516 -27.359 6.184 1 70.5 551 GLU A N 1
ATOM 4494 C CA . GLU A 1 551 ? 14.344 -26 6.68 1 70.5 551 GLU A CA 1
ATOM 4495 C C . GLU A 1 551 ? 13.266 -25.266 5.895 1 70.5 551 GLU A C 1
ATOM 4497 O O . GLU A 1 551 ? 13.031 -25.547 4.719 1 70.5 551 GLU A O 1
ATOM 4502 N N . LEU A 1 552 ? 12.508 -24.609 6.766 1 75.81 552 LEU A N 1
ATOM 4503 C CA . LEU A 1 552 ? 11.57 -23.703 6.105 1 75.81 552 LEU A CA 1
ATOM 4504 C C . LEU A 1 552 ? 12.32 -22.625 5.316 1 75.81 552 LEU A C 1
ATOM 4506 O O . LEU A 1 552 ? 13.32 -22.078 5.793 1 75.81 552 LEU A O 1
ATOM 4510 N N . SER A 1 553 ? 11.953 -22.484 4.031 1 65.75 553 SER A N 1
ATOM 4511 C CA . SER A 1 553 ? 12.461 -21.328 3.303 1 65.75 553 SER A CA 1
ATOM 4512 C C . SER A 1 553 ? 12.141 -20.031 4.027 1 65.75 553 SER A C 1
ATOM 4514 O O . SER A 1 553 ? 11.289 -20 4.922 1 65.75 553 SER A O 1
ATOM 4516 N N . PHE A 1 554 ? 12.734 -19.047 3.795 1 60.09 554 PHE A N 1
ATOM 4517 C CA . PHE A 1 554 ? 12.531 -17.797 4.5 1 60.09 554 PHE A CA 1
ATOM 4518 C C . PHE A 1 554 ? 11.078 -17.359 4.422 1 60.09 554 PHE A C 1
ATOM 4520 O O . PHE A 1 554 ? 10.469 -17.031 5.441 1 60.09 554 PHE A O 1
ATOM 4527 N N . PRO A 1 555 ? 10.5 -17.438 3.205 1 57.94 555 PRO A N 1
ATOM 4528 C CA . PRO A 1 555 ? 9.078 -17.078 3.172 1 57.94 555 PRO A CA 1
ATOM 4529 C C . PRO A 1 555 ? 8.219 -17.984 4.043 1 57.94 555 PRO A C 1
ATOM 4531 O O . PRO A 1 555 ? 7.285 -17.5 4.699 1 57.94 555 PRO A O 1
ATOM 4534 N N . GLN A 1 556 ? 8.602 -19.281 4.016 1 71 556 GLN A N 1
ATOM 4535 C CA . GLN A 1 556 ? 7.875 -20.234 4.855 1 71 556 GLN A CA 1
ATOM 4536 C C . GLN A 1 556 ? 8.086 -19.938 6.336 1 71 556 GLN A C 1
ATOM 4538 O O . GLN A 1 556 ? 7.145 -20 7.129 1 71 556 GLN A O 1
ATOM 4543 N N . LEU A 1 557 ? 9.289 -19.641 6.641 1 75.38 557 LEU A N 1
ATOM 4544 C CA . LEU A 1 557 ? 9.656 -19.312 8.016 1 75.38 557 LEU A CA 1
ATOM 4545 C C . LEU A 1 557 ? 8.945 -18.047 8.484 1 75.38 557 LEU A C 1
ATOM 4547 O O . LEU A 1 557 ? 8.484 -17.984 9.633 1 75.38 557 LEU A O 1
ATOM 4551 N N . LYS A 1 558 ? 8.891 -17.172 7.695 1 65.38 558 LYS A N 1
ATOM 4552 C CA . LYS A 1 558 ? 8.188 -15.922 8.008 1 65.38 558 LYS A CA 1
ATOM 4553 C C . LYS A 1 558 ? 6.711 -16.188 8.289 1 65.38 558 LYS A C 1
ATOM 4555 O O . LYS A 1 558 ? 6.164 -15.688 9.273 1 65.38 558 LYS A O 1
ATOM 4560 N N . ASN A 1 559 ? 6.105 -16.984 7.328 1 70.12 559 ASN A N 1
ATOM 4561 C CA . ASN A 1 559 ? 4.703 -17.344 7.52 1 70.12 559 ASN A CA 1
ATOM 4562 C C . ASN A 1 559 ? 4.5 -18.141 8.805 1 70.12 559 ASN A C 1
ATOM 4564 O O . ASN A 1 559 ? 3.52 -17.938 9.523 1 70.12 559 ASN A O 1
ATOM 4568 N N . PHE A 1 560 ? 5.348 -18.953 9.094 1 86.5 560 PHE A N 1
ATOM 4569 C CA . PHE A 1 560 ? 5.301 -19.719 10.336 1 86.5 560 PHE A CA 1
ATOM 4570 C C . PHE A 1 560 ? 5.387 -18.797 11.539 1 86.5 560 PHE A C 1
ATOM 4572 O O . PHE A 1 560 ? 4.633 -18.953 12.5 1 86.5 560 PHE A O 1
ATOM 4579 N N . TYR A 1 561 ? 6.324 -17.906 11.383 1 76.31 561 TYR A N 1
ATOM 4580 C CA . TYR A 1 561 ? 6.562 -17.031 12.516 1 76.31 561 TYR A CA 1
ATOM 4581 C C . TYR A 1 561 ? 5.344 -16.156 12.789 1 76.31 561 TYR A C 1
ATOM 4583 O O . TYR A 1 561 ? 4.988 -15.922 13.945 1 76.31 561 TYR A O 1
ATOM 4591 N N . LYS A 1 562 ? 4.797 -15.711 11.812 1 69.5 562 LYS A N 1
ATOM 4592 C CA . LYS A 1 562 ? 3.562 -14.945 11.984 1 69.5 562 LYS A CA 1
ATOM 4593 C C . LYS A 1 562 ? 2.504 -15.766 12.719 1 69.5 562 LYS A C 1
ATOM 4595 O O . LYS A 1 562 ? 1.887 -15.289 13.672 1 69.5 562 LYS A O 1
ATOM 4600 N N . SER A 1 563 ? 2.232 -16.938 12.203 1 80.62 563 SER A N 1
ATOM 4601 C CA . SER A 1 563 ? 1.283 -17.844 12.852 1 80.62 563 SER A CA 1
ATOM 4602 C C . SER A 1 563 ? 1.7 -18.141 14.289 1 80.62 563 SER A C 1
ATOM 4604 O O . SER A 1 563 ? 0.864 -18.141 15.195 1 80.62 563 SER A O 1
ATOM 4606 N N . TYR A 1 564 ? 2.986 -18.328 14.398 1 84.88 564 TYR A N 1
ATOM 4607 C CA . TYR A 1 564 ? 3.545 -18.578 15.719 1 84.88 564 TYR A CA 1
ATOM 4608 C C . TYR A 1 564 ? 3.215 -17.453 16.688 1 84.88 564 TYR A C 1
ATOM 4610 O O . TYR A 1 564 ? 2.77 -17.703 17.812 1 84.88 564 TYR A O 1
ATOM 4618 N N . GLN A 1 565 ? 3.412 -16.344 16.25 1 72 565 GLN A N 1
ATOM 4619 C CA . GLN A 1 565 ? 3.135 -15.188 17.078 1 72 565 GLN A CA 1
ATOM 4620 C C . GLN A 1 565 ? 1.645 -15.078 17.391 1 72 565 GLN A C 1
ATOM 4622 O O . GLN A 1 565 ? 1.264 -14.789 18.531 1 72 565 GLN A O 1
ATOM 4627 N N . ILE A 1 566 ? 0.84 -15.273 16.406 1 69.12 566 ILE A N 1
ATOM 4628 C CA . ILE A 1 566 ? -0.608 -15.219 16.578 1 69.12 566 ILE A CA 1
ATOM 4629 C C . ILE A 1 566 ? -1.051 -16.25 17.609 1 69.12 566 ILE A C 1
ATOM 4631 O O . ILE A 1 566 ? -1.761 -15.93 18.562 1 69.12 566 ILE A O 1
ATOM 4635 N N . LEU A 1 567 ? -0.591 -17.406 17.469 1 83.62 567 LEU A N 1
ATOM 4636 C CA . LEU A 1 567 ? -1.005 -18.5 18.344 1 83.62 567 LEU A CA 1
ATOM 4637 C C . LEU A 1 567 ? -0.47 -18.297 19.75 1 83.62 567 LEU A C 1
ATOM 4639 O O . LEU A 1 567 ? -1.171 -18.562 20.734 1 83.62 567 LEU A O 1
ATOM 4643 N N . ARG A 1 568 ? 0.715 -17.75 19.781 1 77.5 568 ARG A N 1
ATOM 4644 C CA . ARG A 1 568 ? 1.286 -17.5 21.094 1 77.5 568 ARG A CA 1
ATOM 4645 C C . ARG A 1 568 ? 0.533 -16.375 21.812 1 77.5 568 ARG A C 1
ATOM 4647 O O . ARG A 1 568 ? 0.42 -16.375 23.031 1 77.5 568 ARG A O 1
ATOM 4654 N N . SER A 1 569 ? 0.037 -15.555 21.016 1 68.69 569 SER A N 1
ATOM 4655 C CA . SER A 1 569 ? -0.757 -14.477 21.609 1 68.69 569 SER A CA 1
ATOM 4656 C C . SER A 1 569 ? -2.035 -15.016 22.234 1 68.69 569 SER A C 1
ATOM 4658 O O . SER A 1 569 ? -2.564 -14.43 23.188 1 68.69 569 SER A O 1
ATOM 4660 N N . TYR A 1 570 ? -2.539 -16.156 21.75 1 71.62 570 TYR A N 1
ATOM 4661 C CA . TYR A 1 570 ? -3.691 -16.859 22.312 1 71.62 570 TYR A CA 1
ATOM 4662 C C . TYR A 1 570 ? -3.262 -17.828 23.406 1 71.62 570 TYR A C 1
ATOM 4664 O O . TYR A 1 570 ? -4.086 -18.578 23.938 1 71.62 570 TYR A O 1
ATOM 4672 N N . LYS A 1 571 ? -1.99 -17.781 23.656 1 79.94 571 LYS A N 1
ATOM 4673 C CA . LYS A 1 571 ? -1.414 -18.719 24.625 1 79.94 571 LYS A CA 1
ATOM 4674 C C . LYS A 1 571 ? -1.642 -20.156 24.188 1 79.94 571 LYS A C 1
ATOM 4676 O O . LYS A 1 571 ? -2.061 -21 25 1 79.94 571 LYS A O 1
ATOM 4681 N N . VAL A 1 572 ? -1.456 -20.375 22.969 1 88.25 572 VAL A N 1
ATOM 4682 C CA . VAL A 1 572 ? -1.472 -21.719 22.375 1 88.25 572 VAL A CA 1
ATOM 4683 C C . VAL A 1 572 ? -0.044 -22.156 22.078 1 88.25 572 VAL A C 1
ATOM 4685 O O . VAL A 1 572 ? 0.771 -21.375 21.594 1 88.25 572 VAL A O 1
ATOM 4688 N N . LYS A 1 573 ? 0.264 -23.375 22.531 1 91.81 573 LYS A N 1
ATOM 4689 C CA . LYS A 1 573 ? 1.58 -23.922 22.203 1 91.81 573 LYS A CA 1
ATOM 4690 C C . LYS A 1 573 ? 1.674 -24.312 20.734 1 91.81 573 LYS A C 1
ATOM 4692 O O . LYS A 1 573 ? 0.678 -24.719 20.125 1 91.81 573 LYS A O 1
ATOM 4697 N N . VAL A 1 574 ? 2.889 -24.125 20.203 1 94.38 574 VAL A N 1
ATOM 4698 C CA . VAL A 1 574 ? 3.072 -24.406 18.781 1 94.38 574 VAL A CA 1
ATOM 4699 C C . VAL A 1 574 ? 4.191 -25.438 18.594 1 94.38 574 VAL A C 1
ATOM 4701 O O . VAL A 1 574 ? 5.262 -25.312 19.203 1 94.38 574 VAL A O 1
ATOM 4704 N N . ALA A 1 575 ? 3.934 -26.484 17.906 1 95.81 575 ALA A N 1
ATOM 4705 C CA . ALA A 1 575 ? 4.922 -27.5 17.547 1 95.81 575 ALA A CA 1
ATOM 4706 C C . ALA A 1 575 ? 4.945 -27.719 16.031 1 95.81 575 ALA A C 1
ATOM 4708 O O . ALA A 1 575 ? 3.984 -27.391 15.336 1 95.81 575 ALA A O 1
ATOM 4709 N N . LEU A 1 576 ? 6.051 -28.188 15.477 1 94.06 576 LEU A N 1
ATOM 4710 C CA . LEU A 1 576 ? 6.211 -28.453 14.055 1 94.06 576 LEU A CA 1
ATOM 4711 C C . LEU A 1 576 ? 6.938 -29.781 13.828 1 94.06 576 LEU A C 1
ATOM 4713 O O . LEU A 1 576 ? 7.926 -30.062 14.508 1 94.06 576 LEU A O 1
ATOM 4717 N N . ALA A 1 577 ? 6.418 -30.641 12.969 1 93.44 577 ALA A N 1
ATOM 4718 C CA . ALA A 1 577 ? 6.992 -31.938 12.656 1 93.44 577 ALA A CA 1
ATOM 4719 C C . ALA A 1 577 ? 7.203 -32.125 11.156 1 93.44 577 ALA A C 1
ATOM 4721 O O . ALA A 1 577 ? 6.309 -31.812 10.359 1 93.44 577 ALA A O 1
ATOM 4722 N N . TRP A 1 578 ? 8.367 -32.562 10.789 1 89.31 578 TRP A N 1
ATOM 4723 C CA . TRP A 1 578 ? 8.617 -32.938 9.398 1 89.31 578 TRP A CA 1
ATOM 4724 C C . TRP A 1 578 ? 8.258 -34.406 9.164 1 89.31 578 TRP A C 1
ATOM 4726 O O . TRP A 1 578 ? 8.602 -35.281 9.969 1 89.31 578 TRP A O 1
ATOM 4736 N N . ILE A 1 579 ? 7.496 -34.656 8.133 1 88.94 579 ILE A N 1
ATOM 4737 C CA . ILE A 1 579 ? 7.113 -35.969 7.672 1 88.94 579 ILE A CA 1
ATOM 4738 C C . ILE A 1 579 ? 7.781 -36.281 6.332 1 88.94 579 ILE A C 1
ATOM 4740 O O . ILE A 1 579 ? 7.656 -35.5 5.387 1 88.94 579 ILE A O 1
ATOM 4744 N N . HIS A 1 580 ? 8.453 -37.344 6.25 1 82.88 580 HIS A N 1
ATOM 4745 C CA . HIS A 1 580 ? 9.203 -37.625 5.031 1 82.88 580 HIS A CA 1
ATOM 4746 C C . HIS A 1 580 ? 8.414 -38.531 4.098 1 82.88 580 HIS A C 1
ATOM 4748 O O . HIS A 1 580 ? 7.703 -39.438 4.551 1 82.88 580 HIS A O 1
ATOM 4754 N N . ARG A 1 581 ? 8.406 -38.188 2.855 1 80.19 581 ARG A N 1
ATOM 4755 C CA . ARG A 1 581 ? 7.805 -39.031 1.812 1 80.19 581 ARG A CA 1
ATOM 4756 C C . ARG A 1 581 ? 8.836 -39.438 0.768 1 80.19 581 ARG A C 1
ATOM 4758 O O . ARG A 1 581 ? 9.391 -38.562 0.074 1 80.19 581 ARG A O 1
ATOM 4765 N N . ARG A 1 582 ? 9.102 -40.719 0.627 1 69.06 582 ARG A N 1
ATOM 4766 C CA . ARG A 1 582 ? 10.055 -41.25 -0.344 1 69.06 582 ARG A CA 1
ATOM 4767 C C . ARG A 1 582 ? 9.398 -41.469 -1.705 1 69.06 582 ARG A C 1
ATOM 4769 O O . ARG A 1 582 ? 8.367 -42.125 -1.812 1 69.06 582 ARG A O 1
ATOM 4776 N N . ILE A 1 583 ? 9.789 -40.75 -2.703 1 65.44 583 ILE A N 1
ATOM 4777 C CA . ILE A 1 583 ? 9.273 -40.938 -4.059 1 65.44 583 ILE A CA 1
ATOM 4778 C C . ILE A 1 583 ? 10.195 -41.875 -4.84 1 65.44 583 ILE A C 1
ATOM 4780 O O . ILE A 1 583 ? 11.414 -41.719 -4.816 1 65.44 583 ILE A O 1
ATOM 4784 N N . GLU A 1 584 ? 9.828 -43.156 -5.176 1 53.28 584 GLU A N 1
ATOM 4785 C CA . GLU A 1 584 ? 10.57 -44.062 -6.023 1 53.28 584 GLU A CA 1
ATOM 4786 C C . GLU A 1 584 ? 10.648 -43.562 -7.457 1 53.28 584 GLU A C 1
ATOM 4788 O O . GLU A 1 584 ? 9.672 -43.062 -7.996 1 53.28 584 GLU A O 1
ATOM 4793 N N . LYS A 1 585 ? 11.875 -43.312 -7.996 1 48.5 585 LYS A N 1
ATOM 4794 C CA . LYS A 1 585 ? 12.023 -43 -9.414 1 48.5 585 LYS A CA 1
ATOM 4795 C C . LYS A 1 585 ? 11.43 -44.125 -10.281 1 48.5 585 LYS A C 1
ATOM 4797 O O . LYS A 1 585 ? 11.656 -45.312 -10.016 1 48.5 585 LYS A O 1
ATOM 4802 N N . THR A 1 586 ? 10.422 -44 -10.844 1 43.91 586 THR A N 1
ATOM 4803 C CA . THR A 1 586 ? 10.078 -44.969 -11.859 1 43.91 586 THR A CA 1
ATOM 4804 C C . THR A 1 586 ? 11.273 -45.281 -12.758 1 43.91 586 THR A C 1
ATOM 4806 O O . THR A 1 586 ? 12.148 -44.406 -12.93 1 43.91 586 THR A O 1
ATOM 4809 N N . PRO A 1 587 ? 11.523 -46.5 -13.328 1 39.28 587 PRO A N 1
ATOM 4810 C CA . PRO A 1 587 ? 12.547 -46.844 -14.328 1 39.28 587 PRO A CA 1
ATOM 4811 C C . PRO A 1 587 ? 12.68 -45.75 -15.398 1 39.28 587 PRO A C 1
ATOM 4813 O O . PRO A 1 587 ? 13.781 -45.531 -15.914 1 39.28 587 PRO A O 1
ATOM 4816 N N . GLU A 1 588 ? 11.641 -45.219 -16.047 1 36.41 588 GLU A N 1
ATOM 4817 C CA . GLU A 1 588 ? 11.703 -44.219 -17.109 1 36.41 588 GLU A CA 1
ATOM 4818 C C . GLU A 1 588 ? 12.328 -42.906 -16.625 1 36.41 588 GLU A C 1
ATOM 4820 O O . GLU A 1 588 ? 12.961 -42.188 -17.391 1 36.41 588 GLU A O 1
ATOM 4825 N N . ASP A 1 589 ? 12.266 -42.625 -15.367 1 36.44 589 ASP A N 1
ATOM 4826 C CA . ASP A 1 589 ? 12.938 -41.438 -14.914 1 36.44 589 ASP A CA 1
ATOM 4827 C C . ASP A 1 589 ? 14.406 -41.688 -14.586 1 36.44 589 ASP A C 1
ATOM 4829 O O . ASP A 1 589 ? 15.188 -40.781 -14.391 1 36.44 589 ASP A O 1
ATOM 4833 N N . ALA A 1 590 ? 14.93 -42.938 -14.375 1 35.75 590 ALA A N 1
ATOM 4834 C CA . ALA A 1 590 ? 16.297 -43.438 -14.242 1 35.75 590 ALA A CA 1
ATOM 4835 C C . ALA A 1 590 ? 17.078 -43.25 -15.539 1 35.75 590 ALA A C 1
ATOM 4837 O O . ALA A 1 590 ? 18.297 -43.062 -15.516 1 35.75 590 ALA A O 1
ATOM 4838 N N . LEU A 1 591 ? 16.625 -43.625 -16.781 1 34.09 591 LEU A N 1
ATOM 4839 C CA . LEU A 1 591 ? 17.359 -43.5 -18.031 1 34.09 591 LEU A CA 1
ATOM 4840 C C . LEU A 1 591 ? 17.734 -42.031 -18.297 1 34.09 591 LEU A C 1
ATOM 4842 O O . LEU A 1 591 ? 18.672 -41.781 -19.047 1 34.09 591 LEU A O 1
ATOM 4846 N N . ARG A 1 592 ? 16.984 -41.062 -17.984 1 33.75 592 ARG A N 1
ATOM 4847 C CA . ARG A 1 592 ? 17.453 -39.719 -18.312 1 33.75 592 ARG A CA 1
ATOM 4848 C C . ARG A 1 592 ? 18.547 -39.25 -17.359 1 33.75 592 ARG A C 1
ATOM 4850 O O . ARG A 1 592 ? 19.125 -38.188 -17.531 1 33.75 592 ARG A O 1
ATOM 4857 N N . SER A 1 593 ? 18.75 -39.969 -16.266 1 30.94 593 SER A N 1
ATOM 4858 C CA . SER A 1 593 ? 19.781 -39.438 -15.391 1 30.94 593 SER A CA 1
ATOM 4859 C C . SER A 1 593 ? 21.172 -39.875 -15.844 1 30.94 593 SER A C 1
ATOM 4861 O O . SER A 1 593 ? 22.172 -39.438 -15.266 1 30.94 593 SER A O 1
ATOM 4863 N N . PHE A 1 594 ? 21.422 -41.031 -16.438 1 28.44 594 PHE A N 1
ATOM 4864 C CA . PHE A 1 594 ? 22.766 -41.625 -16.516 1 28.44 594 PHE A CA 1
ATOM 4865 C C . PHE A 1 594 ? 23.641 -40.812 -17.453 1 28.44 594 PHE A C 1
ATOM 4867 O O . PHE A 1 594 ? 24.844 -41.031 -17.547 1 28.44 594 PHE A O 1
ATOM 4874 N N . ASP A 1 595 ? 23.266 -40.219 -18.531 1 27.08 595 ASP A N 1
ATOM 4875 C CA . ASP A 1 595 ? 24.359 -39.906 -19.438 1 27.08 595 ASP A CA 1
ATOM 4876 C C . ASP A 1 595 ? 25.188 -38.719 -18.906 1 27.08 595 ASP A C 1
ATOM 4878 O O . ASP A 1 595 ? 26.094 -38.25 -19.594 1 27.08 595 ASP A O 1
ATOM 4882 N N . THR A 1 596 ? 24.703 -37.875 -18.078 1 26.02 596 THR A N 1
ATOM 4883 C CA . THR A 1 596 ? 25.766 -36.875 -17.984 1 26.02 596 THR A CA 1
ATOM 4884 C C . THR A 1 596 ? 26.891 -37.375 -17.062 1 26.02 596 THR A C 1
ATOM 4886 O O . THR A 1 596 ? 26.625 -37.781 -15.922 1 26.02 596 THR A O 1
ATOM 4889 N N . PRO A 1 597 ? 28.094 -37.781 -17.547 1 25.31 597 PRO A N 1
ATOM 4890 C CA . PRO A 1 597 ? 29.328 -38.25 -16.891 1 25.31 597 PRO A CA 1
ATOM 4891 C C . PRO A 1 597 ? 29.672 -37.406 -15.664 1 25.31 597 PRO A C 1
ATOM 4893 O O . PRO A 1 597 ? 29.297 -36.25 -15.57 1 25.31 597 PRO A O 1
ATOM 4896 N N . SER A 1 598 ? 29.797 -38.031 -14.516 1 24.86 598 SER A N 1
ATOM 4897 C CA . SER A 1 598 ? 30.422 -37.594 -13.273 1 24.86 598 SER A CA 1
ATOM 4898 C C . SER A 1 598 ? 31.812 -37.031 -13.516 1 24.86 598 SER A C 1
ATOM 4900 O O . SER A 1 598 ? 32.656 -37.719 -14.094 1 24.86 598 SER A O 1
ATOM 4902 N N . PRO A 1 599 ? 32.062 -35.781 -13.867 1 25.02 599 PRO A N 1
ATOM 4903 C CA . PRO A 1 599 ? 33.469 -35.406 -14.039 1 25.02 599 PRO A CA 1
ATOM 4904 C C . PRO A 1 599 ? 34.312 -35.719 -12.805 1 25.02 599 PRO A C 1
ATOM 4906 O O . PRO A 1 599 ? 35.469 -35.281 -12.703 1 25.02 599 PRO A O 1
ATOM 4909 N N . ASP A 1 600 ? 33.938 -36.562 -11.852 1 22.69 600 ASP A N 1
ATOM 4910 C CA . ASP A 1 600 ? 34.906 -36.719 -10.75 1 22.69 600 ASP A CA 1
ATOM 4911 C C . ASP A 1 600 ? 36.25 -37.25 -11.25 1 22.69 600 ASP A C 1
ATOM 4913 O O . ASP A 1 600 ? 37.281 -37.031 -10.594 1 22.69 600 ASP A O 1
ATOM 4917 N N . THR A 1 601 ? 36.344 -38.25 -12.102 1 22.31 601 THR A N 1
ATOM 4918 C CA . THR A 1 601 ? 37.531 -39.125 -11.969 1 22.31 601 THR A CA 1
ATOM 4919 C C . THR A 1 601 ? 38.812 -38.375 -12.359 1 22.31 601 THR A C 1
ATOM 4921 O O . THR A 1 601 ? 39.875 -38.688 -11.891 1 22.31 601 THR A O 1
ATOM 4924 N N . GLU A 1 602 ? 38.906 -37.594 -13.391 1 21.31 602 GLU A N 1
ATOM 4925 C CA . GLU A 1 602 ? 40.281 -37.594 -13.891 1 21.31 602 GLU A CA 1
ATOM 4926 C C . GLU A 1 602 ? 41.188 -36.75 -12.984 1 21.31 602 GLU A C 1
ATOM 4928 O O . GLU A 1 602 ? 42.406 -36.75 -13.148 1 21.31 602 GLU A O 1
ATOM 4933 N N . LEU A 1 603 ? 40.781 -35.812 -12.086 1 20.16 603 LEU A N 1
ATOM 4934 C CA . LEU A 1 603 ? 41.969 -35.094 -11.648 1 20.16 603 LEU A CA 1
ATOM 4935 C C . LEU A 1 603 ? 42.719 -35.875 -10.602 1 20.16 603 LEU A C 1
ATOM 4937 O O . LEU A 1 603 ? 43.5 -35.312 -9.836 1 20.16 603 LEU A O 1
ATOM 4941 N N . MET A 1 604 ? 42.469 -37.219 -10.422 1 19 604 MET A N 1
ATOM 4942 C CA . MET A 1 604 ? 43.438 -37.812 -9.5 1 19 604 MET A CA 1
ATOM 4943 C C . MET A 1 604 ? 44.875 -37.562 -9.977 1 19 604 MET A C 1
ATOM 4945 O O . MET A 1 604 ? 45.75 -37.281 -9.172 1 19 604 MET A O 1
ATOM 4949 N N . ASP A 1 605 ? 45.281 -38.031 -11.18 1 18.86 605 ASP A N 1
ATOM 4950 C CA . ASP A 1 605 ? 46.625 -38.594 -11.32 1 18.86 605 ASP A CA 1
ATOM 4951 C C . ASP A 1 605 ? 47.656 -37.469 -11.445 1 18.86 605 ASP A C 1
ATOM 4953 O O . ASP A 1 605 ? 48.812 -37.719 -11.836 1 18.86 605 ASP A O 1
ATOM 4957 N N . ILE A 1 606 ? 47.406 -36.125 -11.391 1 19.64 606 ILE A N 1
ATOM 4958 C CA . ILE A 1 606 ? 48.688 -35.438 -11.57 1 19.64 606 ILE A CA 1
ATOM 4959 C C . ILE A 1 606 ? 49.594 -35.719 -10.375 1 19.64 606 ILE A C 1
ATOM 4961 O O . ILE A 1 606 ? 49.281 -35.344 -9.242 1 19.64 606 ILE A O 1
ATOM 4965 N N . ASN A 1 607 ? 50.219 -36.906 -10.43 1 19.41 607 ASN A N 1
ATOM 4966 C CA . ASN A 1 607 ? 51.562 -37.219 -10.008 1 19.41 607 ASN A CA 1
ATOM 4967 C C . ASN A 1 607 ? 52.562 -36.188 -10.508 1 19.41 607 ASN A C 1
ATOM 4969 O O . ASN A 1 607 ? 52.469 -35.75 -11.656 1 19.41 607 ASN A O 1
ATOM 4973 N N . MET B 1 1 ? -7.508 31.141 -21.547 1 31.36 1 MET B N 1
ATOM 4974 C CA . MET B 1 1 ? -6.312 31.047 -20.703 1 31.36 1 MET B CA 1
ATOM 4975 C C . MET B 1 1 ? -5.387 29.938 -21.188 1 31.36 1 MET B C 1
ATOM 4977 O O . MET B 1 1 ? -5.84 28.844 -21.5 1 31.36 1 MET B O 1
ATOM 4981 N N . ALA B 1 2 ? -4.324 30.203 -21.75 1 37.19 2 ALA B N 1
ATOM 4982 C CA . ALA B 1 2 ? -3.311 29.359 -22.391 1 37.19 2 ALA B CA 1
ATOM 4983 C C . ALA B 1 2 ? -2.914 28.203 -21.469 1 37.19 2 ALA B C 1
ATOM 4985 O O . ALA B 1 2 ? -2.715 28.391 -20.266 1 37.19 2 ALA B O 1
ATOM 4986 N N . ALA B 1 3 ? -3.215 26.938 -21.797 1 52.22 3 ALA B N 1
ATOM 4987 C CA . ALA B 1 3 ? -2.965 25.719 -21.031 1 52.22 3 ALA B CA 1
ATOM 4988 C C . ALA B 1 3 ? -1.518 25.656 -20.562 1 52.22 3 ALA B C 1
ATOM 4990 O O . ALA B 1 3 ? -0.586 25.828 -21.344 1 52.22 3 ALA B O 1
ATOM 4991 N N . GLU B 1 4 ? -1.156 26.203 -19.312 1 66.31 4 GLU B N 1
ATOM 4992 C CA . GLU B 1 4 ? 0.13 26.328 -18.641 1 66.31 4 GLU B CA 1
ATOM 4993 C C . GLU B 1 4 ? 0.688 24.953 -18.281 1 66.31 4 GLU B C 1
ATOM 4995 O O . GLU B 1 4 ? -0.049 24.062 -17.828 1 66.31 4 GLU B O 1
ATOM 5000 N N . LEU B 1 5 ? 1.891 24.703 -18.891 1 76 5 LEU B N 1
ATOM 5001 C CA . LEU B 1 5 ? 2.586 23.469 -18.562 1 76 5 LEU B CA 1
ATOM 5002 C C . LEU B 1 5 ? 3.021 23.469 -17.094 1 76 5 LEU B C 1
ATOM 5004 O O . LEU B 1 5 ? 3.895 24.25 -16.703 1 76 5 LEU B O 1
ATOM 5008 N N . LYS B 1 6 ? 2.387 22.672 -16.344 1 76.31 6 LYS B N 1
ATOM 5009 C CA . LYS B 1 6 ? 2.691 22.672 -14.922 1 76.31 6 LYS B CA 1
ATOM 5010 C C . LYS B 1 6 ? 3.256 21.328 -14.477 1 76.31 6 LYS B C 1
ATOM 5012 O O . LYS B 1 6 ? 3.492 21.109 -13.289 1 76.31 6 LYS B O 1
ATOM 5017 N N . GLU B 1 7 ? 3.518 20.5 -15.484 1 82.56 7 GLU B N 1
ATOM 5018 C CA . GLU B 1 7 ? 4.035 19.188 -15.156 1 82.56 7 GLU B CA 1
ATOM 5019 C C . GLU B 1 7 ? 5.051 18.703 -16.188 1 82.56 7 GLU B C 1
ATOM 5021 O O . GLU B 1 7 ? 4.867 18.922 -17.391 1 82.56 7 GLU B O 1
ATOM 5026 N N . ILE B 1 8 ? 6.152 18.188 -15.719 1 83.12 8 ILE B N 1
ATOM 5027 C CA . ILE B 1 8 ? 7.102 17.594 -16.656 1 83.12 8 ILE B CA 1
ATOM 5028 C C . ILE B 1 8 ? 7.645 16.281 -16.078 1 83.12 8 ILE B C 1
ATOM 5030 O O . ILE B 1 8 ? 7.688 16.109 -14.867 1 83.12 8 ILE B O 1
ATOM 5034 N N . LYS B 1 9 ? 8.008 15.375 -16.953 1 86.75 9 LYS B N 1
ATOM 5035 C CA . LYS B 1 9 ? 8.664 14.102 -16.641 1 86.75 9 LYS B CA 1
ATOM 5036 C C . LYS B 1 9 ? 10.07 14.047 -17.219 1 86.75 9 LYS B C 1
ATOM 5038 O O . LYS B 1 9 ? 10.242 14.109 -18.438 1 86.75 9 LYS B O 1
ATOM 5043 N N . VAL B 1 10 ? 11.031 13.945 -16.344 1 90.75 10 VAL B N 1
ATOM 5044 C CA . VAL B 1 10 ? 12.422 14.031 -16.766 1 90.75 10 VAL B CA 1
ATOM 5045 C C . VAL B 1 10 ? 13.102 12.672 -16.594 1 90.75 10 VAL B C 1
ATOM 5047 O O . VAL B 1 10 ? 12.992 12.055 -15.531 1 90.75 10 VAL B O 1
ATOM 5050 N N . ARG B 1 11 ? 13.711 12.203 -17.609 1 90.75 11 ARG B N 1
ATOM 5051 C CA . ARG B 1 11 ? 14.516 10.984 -17.578 1 90.75 11 ARG B CA 1
ATOM 5052 C C . ARG B 1 11 ? 15.977 11.289 -17.891 1 90.75 11 ARG B C 1
ATOM 5054 O O . ARG B 1 11 ? 16.281 12.258 -18.594 1 90.75 11 ARG B O 1
ATOM 5061 N N . LEU B 1 12 ? 16.875 10.539 -17.297 1 90.88 12 LEU B N 1
ATOM 5062 C CA . LEU B 1 12 ? 18.297 10.617 -17.594 1 90.88 12 LEU B CA 1
ATOM 5063 C C . LEU B 1 12 ? 18.75 9.398 -18.391 1 90.88 12 LEU B C 1
ATOM 5065 O O . LEU B 1 12 ? 18.562 8.266 -17.953 1 90.88 12 LEU B O 1
ATOM 5069 N N . MET B 1 13 ? 19.266 9.625 -19.547 1 86.94 13 MET B N 1
ATOM 5070 C CA . MET B 1 13 ? 19.75 8.531 -20.391 1 86.94 13 MET B CA 1
ATOM 5071 C C . MET B 1 13 ? 21.047 7.949 -19.844 1 86.94 13 MET B C 1
ATOM 5073 O O . MET B 1 13 ? 21.844 8.664 -19.234 1 86.94 13 MET B O 1
ATOM 5077 N N . MET B 1 14 ? 21.219 6.578 -19.984 1 85 14 MET B N 1
ATOM 5078 C CA . MET B 1 14 ? 22.469 5.934 -19.609 1 85 14 MET B CA 1
ATOM 5079 C C . MET B 1 14 ? 23.641 6.551 -20.359 1 85 14 MET B C 1
ATOM 5081 O O . MET B 1 14 ? 23.469 7.102 -21.453 1 85 14 MET B O 1
ATOM 5085 N N . ASP B 1 15 ? 24.828 6.547 -19.609 1 73.06 15 ASP B N 1
ATOM 5086 C CA . ASP B 1 15 ? 26.016 7.191 -20.156 1 73.06 15 ASP B CA 1
ATOM 5087 C C . ASP B 1 15 ? 26.312 6.703 -21.578 1 73.06 15 ASP B C 1
ATOM 5089 O O . ASP B 1 15 ? 26.5 5.508 -21.797 1 73.06 15 ASP B O 1
ATOM 5093 N N . VAL B 1 16 ? 25.781 7.328 -22.516 1 56.47 16 VAL B N 1
ATOM 5094 C CA . VAL B 1 16 ? 26.141 7.008 -23.875 1 56.47 16 VAL B CA 1
ATOM 5095 C C . VAL B 1 16 ? 27.547 7.535 -24.172 1 56.47 16 VAL B C 1
ATOM 5097 O O . VAL B 1 16 ? 27.938 8.602 -23.688 1 56.47 16 VAL B O 1
ATOM 5100 N N . GLU 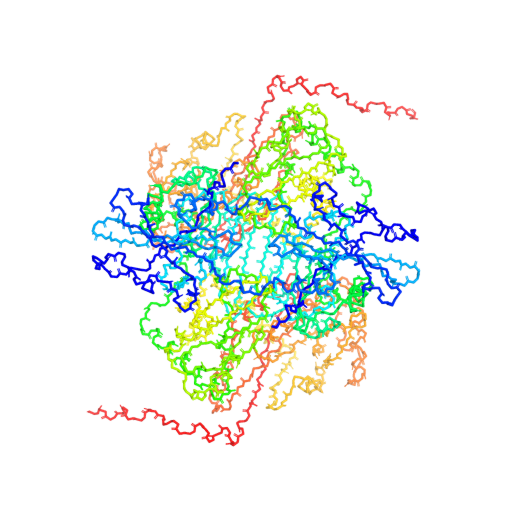B 1 17 ? 28.531 6.742 -24.25 1 49.78 17 GLU B N 1
ATOM 5101 C CA . GLU B 1 17 ? 29.891 7.121 -24.578 1 49.78 17 GLU B CA 1
ATOM 5102 C C . GLU B 1 17 ? 29.953 8.523 -25.188 1 49.78 17 GLU B C 1
ATOM 5104 O O . GLU B 1 17 ? 28.984 8.969 -25.812 1 49.78 17 GLU B O 1
ATOM 5109 N N . ASN B 1 18 ? 30.984 9.367 -24.688 1 42.62 18 ASN B N 1
ATOM 5110 C CA . ASN B 1 18 ? 31.578 10.688 -24.891 1 42.62 18 ASN B CA 1
ATOM 5111 C C . ASN B 1 18 ? 31.391 11.156 -26.328 1 42.62 18 ASN B C 1
ATOM 5113 O O . ASN B 1 18 ? 32.062 12.078 -26.781 1 42.62 18 ASN B O 1
ATOM 5117 N N . GLU B 1 19 ? 31.172 10.375 -27.25 1 41.94 19 GLU B N 1
ATOM 5118 C CA . GLU B 1 19 ? 31.531 11.07 -28.484 1 41.94 19 GLU B CA 1
ATOM 5119 C C . GLU B 1 19 ? 30.656 12.305 -28.688 1 41.94 19 GLU B C 1
ATOM 5121 O O . GLU B 1 19 ? 29.516 12.336 -28.25 1 41.94 19 GLU B O 1
ATOM 5126 N N . ARG B 1 20 ? 31.328 13.422 -29.047 1 40.81 20 ARG B N 1
ATOM 5127 C CA . ARG B 1 20 ? 30.859 14.648 -29.672 1 40.81 20 ARG B CA 1
ATOM 5128 C C . ARG B 1 20 ? 29.609 14.398 -30.5 1 40.81 20 ARG B C 1
ATOM 5130 O O . ARG B 1 20 ? 29.562 14.703 -31.688 1 40.81 20 ARG B O 1
ATOM 5137 N N . THR B 1 21 ? 28.875 13.375 -30.156 1 42.38 21 THR B N 1
ATOM 5138 C CA . THR B 1 21 ? 27.812 13.023 -31.078 1 42.38 21 THR B CA 1
ATOM 5139 C C . THR B 1 21 ? 26.688 14.047 -31.016 1 42.38 21 THR B C 1
ATOM 5141 O O . THR B 1 21 ? 26.203 14.383 -29.938 1 42.38 21 THR B O 1
ATOM 5144 N N . VAL B 1 22 ? 26.641 14.844 -31.922 1 46.56 22 VAL B N 1
ATOM 5145 C CA . VAL B 1 22 ? 25.531 15.719 -32.281 1 46.56 22 VAL B CA 1
ATOM 5146 C C . VAL B 1 22 ? 24.203 14.977 -32.094 1 46.56 22 VAL B C 1
ATOM 5148 O O . VAL B 1 22 ? 24.078 13.812 -32.5 1 46.56 22 VAL B O 1
ATOM 5151 N N . LEU B 1 23 ? 23.516 15.305 -30.969 1 53.56 23 LEU B N 1
ATOM 5152 C CA . LEU B 1 23 ? 22.156 14.781 -30.859 1 53.56 23 LEU B CA 1
ATOM 5153 C C . LEU B 1 23 ? 21.547 14.578 -32.25 1 53.56 23 LEU B C 1
ATOM 5155 O O . LEU B 1 23 ? 21.406 15.523 -33 1 53.56 23 LEU B O 1
ATOM 5159 N N . GLN B 1 24 ? 22.234 13.664 -33.062 1 47.22 24 GLN B N 1
ATOM 5160 C CA . GLN B 1 24 ? 21.703 13.43 -34.406 1 47.22 24 GLN B CA 1
ATOM 5161 C C . GLN B 1 24 ? 20.406 12.617 -34.344 1 47.22 24 GLN B C 1
ATOM 5163 O O . GLN B 1 24 ? 20.031 12.109 -33.281 1 47.22 24 GLN B O 1
ATOM 5168 N N . THR B 1 25 ? 19.781 12.492 -35.562 1 46.81 25 THR B N 1
ATOM 5169 C CA . THR B 1 25 ? 18.516 11.969 -36.031 1 46.81 25 THR B CA 1
ATOM 5170 C C . THR B 1 25 ? 18.375 10.484 -35.688 1 46.81 25 THR B C 1
ATOM 5172 O O . THR B 1 25 ? 17.375 9.852 -36.031 1 46.81 25 THR B O 1
ATOM 5175 N N . ASP B 1 26 ? 19.359 9.828 -35.219 1 49.81 26 ASP B N 1
ATOM 5176 C CA . ASP B 1 26 ? 19.109 8.406 -35.031 1 49.81 26 ASP B CA 1
ATOM 5177 C C . ASP B 1 26 ? 18.391 8.148 -33.688 1 49.81 26 ASP B C 1
ATOM 5179 O O . ASP B 1 26 ? 19.031 8.016 -32.656 1 49.81 26 ASP B O 1
ATOM 5183 N N . LEU B 1 27 ? 17.219 8.172 -33.781 1 54.56 27 LEU B N 1
ATOM 5184 C CA . LEU B 1 27 ? 16.281 8.172 -32.656 1 54.56 27 LEU B CA 1
ATOM 5185 C C . LEU B 1 27 ? 16.406 6.887 -31.844 1 54.56 27 LEU B C 1
ATOM 5187 O O . LEU B 1 27 ? 16.141 6.883 -30.641 1 54.56 27 LEU B O 1
ATOM 5191 N N . GLN B 1 28 ? 16.781 5.793 -32.438 1 54.38 28 GLN B N 1
ATOM 5192 C CA . GLN B 1 28 ? 16.844 4.52 -31.734 1 54.38 28 GLN B CA 1
ATOM 5193 C C . GLN B 1 28 ? 17.953 4.535 -30.688 1 54.38 28 GLN B C 1
ATOM 5195 O O . GLN B 1 28 ? 17.828 3.914 -29.625 1 54.38 28 GLN B O 1
ATOM 5200 N N . LYS B 1 29 ? 18.938 5.324 -31.062 1 58.88 29 LYS B N 1
ATOM 5201 C CA . LYS B 1 29 ? 20.062 5.402 -30.125 1 58.88 29 LYS B CA 1
ATOM 5202 C C . LYS B 1 29 ? 19.656 6.117 -28.844 1 58.88 29 LYS B C 1
ATOM 5204 O O . LYS B 1 29 ? 20.266 5.895 -27.797 1 58.88 29 LYS B O 1
ATOM 5209 N N . TYR B 1 30 ? 18.578 6.844 -29.109 1 57.69 30 TYR B N 1
ATOM 5210 C CA . TYR B 1 30 ? 18.25 7.656 -27.953 1 57.69 30 TYR B CA 1
ATOM 5211 C C . TYR B 1 30 ? 17.031 7.086 -27.219 1 57.69 30 TYR B C 1
ATOM 5213 O O . TYR B 1 30 ? 16.25 7.828 -26.641 1 57.69 30 TYR B O 1
ATOM 5221 N N . GLY B 1 31 ? 16.859 5.863 -27.344 1 60.88 31 GLY B N 1
ATOM 5222 C CA . GLY B 1 31 ? 15.867 5.188 -26.531 1 60.88 31 GLY B CA 1
ATOM 5223 C C . GLY B 1 31 ? 14.477 5.227 -27.125 1 60.88 31 GLY B C 1
ATOM 5224 O O . GLY B 1 31 ? 13.484 5.031 -26.422 1 60.88 31 GLY B O 1
ATOM 5225 N N . LEU B 1 32 ? 14.391 5.727 -28.266 1 65.25 32 LEU B N 1
ATOM 5226 C CA . LEU B 1 32 ? 13.086 5.707 -28.922 1 65.25 32 LEU B CA 1
ATOM 5227 C C . LEU B 1 32 ? 12.875 4.395 -29.672 1 65.25 32 LEU B C 1
ATOM 5229 O O . LEU B 1 32 ? 13.758 3.938 -30.406 1 65.25 32 LEU B O 1
ATOM 5233 N N . ASP B 1 33 ? 11.828 3.684 -29.312 1 62.38 33 ASP B N 1
ATOM 5234 C CA . ASP B 1 33 ? 11.484 2.451 -30.016 1 62.38 33 ASP B CA 1
ATOM 5235 C C . ASP B 1 33 ? 10.891 2.748 -31.391 1 62.38 33 ASP B C 1
ATOM 5237 O O . ASP B 1 33 ? 9.75 3.189 -31.5 1 62.38 33 ASP B O 1
ATOM 5241 N N . GLU B 1 34 ? 11.664 2.66 -32.406 1 57.47 34 GLU B N 1
ATOM 5242 C CA . GLU B 1 34 ? 11.234 2.961 -33.781 1 57.47 34 GLU B CA 1
ATOM 5243 C C . GLU B 1 34 ? 10.07 2.074 -34.188 1 57.47 34 GLU B C 1
ATOM 5245 O O . GLU B 1 34 ? 9.242 2.475 -35 1 57.47 34 GLU B O 1
ATOM 5250 N N . ALA B 1 35 ? 10.062 0.912 -33.656 1 54.84 35 ALA B N 1
ATOM 5251 C CA . ALA B 1 35 ? 9 -0.001 -34.062 1 54.84 35 ALA B CA 1
ATOM 5252 C C . ALA B 1 35 ? 7.629 0.541 -33.656 1 54.84 35 ALA B C 1
ATOM 5254 O O . ALA B 1 35 ? 6.629 0.251 -34.344 1 54.84 35 ALA B O 1
ATOM 5255 N N . ASN B 1 36 ? 7.641 1.307 -32.688 1 51.94 36 ASN B N 1
ATOM 5256 C CA . ASN B 1 36 ? 6.359 1.828 -32.188 1 51.94 36 ASN B CA 1
ATOM 5257 C C . ASN B 1 36 ? 6.062 3.201 -32.781 1 51.94 36 ASN B C 1
ATOM 5259 O O . ASN B 1 36 ? 4.984 3.754 -32.594 1 51.94 36 ASN B O 1
ATOM 5263 N N . LEU B 1 37 ? 7.082 3.842 -33.375 1 50.06 37 LEU B N 1
ATOM 5264 C CA . LEU B 1 37 ? 6.953 5.199 -33.906 1 50.06 37 LEU B CA 1
ATOM 5265 C C . LEU B 1 37 ? 6.105 5.215 -35.156 1 50.06 37 LEU B C 1
ATOM 5267 O O . LEU B 1 37 ? 6.633 5.09 -36.281 1 50.06 37 LEU B O 1
ATOM 5271 N N . PHE B 1 38 ? 5.055 4.586 -35.344 1 43.69 38 PHE B N 1
ATOM 5272 C CA . PHE B 1 38 ? 4.25 4.859 -36.531 1 43.69 38 PHE B CA 1
ATOM 5273 C C . PHE B 1 38 ? 3.98 6.355 -36.656 1 43.69 38 PHE B C 1
ATOM 5275 O O . PHE B 1 38 ? 3.086 6.762 -37.406 1 43.69 38 PHE B O 1
ATOM 5282 N N . ALA B 1 39 ? 4.457 7.121 -35.75 1 41.31 39 ALA B N 1
ATOM 5283 C CA . ALA B 1 39 ? 3.922 8.484 -35.781 1 41.31 39 ALA B CA 1
ATOM 5284 C C . ALA B 1 39 ? 4.391 9.25 -37 1 41.31 39 ALA B C 1
ATOM 5286 O O . ALA B 1 39 ? 5.48 8.992 -37.531 1 41.31 39 ALA B O 1
ATOM 5287 N N . GLU B 1 40 ? 3.486 9.883 -37.75 1 40.81 40 GLU B N 1
ATOM 5288 C CA . GLU B 1 40 ? 3.832 10.836 -38.812 1 40.81 40 GLU B CA 1
ATOM 5289 C C . GLU B 1 40 ? 5.113 11.594 -38.469 1 40.81 40 GLU B C 1
ATOM 5291 O O . GLU B 1 40 ? 5.551 11.594 -37.312 1 40.81 40 GLU B O 1
ATOM 5296 N N . LYS B 1 41 ? 5.332 12.875 -39.312 1 40.19 41 LYS B N 1
ATOM 5297 C CA . LYS B 1 41 ? 6.492 13.734 -39.562 1 40.19 41 LYS B CA 1
ATOM 5298 C C . LYS B 1 41 ? 7.027 14.32 -38.25 1 40.19 41 LYS B C 1
ATOM 5300 O O . LYS B 1 41 ? 6.305 15.023 -37.562 1 40.19 41 LYS B O 1
ATOM 5305 N N . LEU B 1 42 ? 7.836 13.711 -37.594 1 43.22 42 LEU B N 1
ATOM 5306 C CA . LEU B 1 42 ? 8.75 14.125 -36.531 1 43.22 42 LEU B CA 1
ATOM 5307 C C . LEU B 1 42 ? 9.406 15.461 -36.875 1 43.22 42 LEU B C 1
ATOM 5309 O O . LEU B 1 42 ? 10.094 15.57 -37.875 1 43.22 42 LEU B O 1
ATOM 5313 N N . ASP B 1 43 ? 8.711 16.531 -36.812 1 41.19 43 ASP B N 1
ATOM 5314 C CA . ASP B 1 43 ? 9.453 17.781 -37 1 41.19 43 ASP B CA 1
ATOM 5315 C C . ASP B 1 43 ? 10.414 18.016 -35.812 1 41.19 43 ASP B C 1
ATOM 5317 O O . ASP B 1 43 ? 10.016 17.953 -34.656 1 41.19 43 ASP B O 1
ATOM 5321 N N . TYR B 1 44 ? 11.57 17.625 -35.938 1 43.72 44 TYR B N 1
ATOM 5322 C CA . TYR B 1 44 ? 12.688 17.859 -35.031 1 43.72 44 TYR B CA 1
ATOM 5323 C C . TYR B 1 44 ? 12.953 19.344 -34.844 1 43.72 44 TYR B C 1
ATOM 5325 O O . TYR B 1 44 ? 13.977 19.734 -34.281 1 43.72 44 TYR B O 1
ATOM 5333 N N . LYS B 1 45 ? 12.023 20.297 -34.938 1 41.47 45 LYS B N 1
ATOM 5334 C CA . LYS B 1 45 ? 12.555 21.656 -34.875 1 41.47 45 LYS B CA 1
ATOM 5335 C C . LYS B 1 45 ? 12.805 22.109 -33.438 1 41.47 45 LYS B C 1
ATOM 5337 O O . LYS B 1 45 ? 11.875 22.156 -32.656 1 41.47 45 LYS B O 1
ATOM 5342 N N . ALA B 1 46 ? 13.734 21.641 -32.719 1 42.62 46 ALA B N 1
ATOM 5343 C CA . ALA B 1 46 ? 13.953 22.266 -31.422 1 42.62 46 ALA B CA 1
ATOM 5344 C C . ALA B 1 46 ? 14.391 23.719 -31.578 1 42.62 46 ALA B C 1
ATOM 5346 O O . ALA B 1 46 ? 15.562 24.047 -31.406 1 42.62 46 ALA B O 1
ATOM 5347 N N . GLU B 1 47 ? 14.008 24.531 -32.438 1 40.84 47 GLU B N 1
ATOM 5348 C CA . GLU B 1 47 ? 14.594 25.859 -32.5 1 40.84 47 GLU B CA 1
ATOM 5349 C C . GLU B 1 47 ? 14.562 26.562 -31.156 1 40.84 47 GLU B C 1
ATOM 5351 O O . GLU B 1 47 ? 15.5 27.281 -30.797 1 40.84 47 GLU B O 1
ATOM 5356 N N . GLY B 1 48 ? 13.492 26.641 -30.484 1 44.22 48 GLY B N 1
ATOM 5357 C CA . GLY B 1 48 ? 13.352 27.516 -29.344 1 44.22 48 GLY B CA 1
ATOM 5358 C C . GLY B 1 48 ? 14.047 27 -28.094 1 44.22 48 GLY B C 1
ATOM 5359 O O . GLY B 1 48 ? 14.078 27.688 -27.062 1 44.22 48 GLY B O 1
ATOM 5360 N N . LEU B 1 49 ? 14.234 25.75 -27.922 1 50.41 49 LEU B N 1
ATOM 5361 C CA . LEU B 1 49 ? 14.914 25.25 -26.719 1 50.41 49 LEU B CA 1
ATOM 5362 C C . LEU B 1 49 ? 16.375 25.688 -26.719 1 50.41 49 LEU B C 1
ATOM 5364 O O . LEU B 1 49 ? 17.047 25.625 -25.672 1 50.41 49 LEU B O 1
ATOM 5368 N N . CYS B 1 50 ? 16.875 26.094 -27.984 1 45.84 50 CYS B N 1
ATOM 5369 C CA . CYS B 1 50 ? 18.312 26.25 -28.25 1 45.84 50 CYS B CA 1
ATOM 5370 C C . CYS B 1 50 ? 18.766 27.672 -27.922 1 45.84 50 CYS B C 1
ATOM 5372 O O . CYS B 1 50 ? 18.984 28.484 -28.812 1 45.84 50 CYS B O 1
ATOM 5374 N N . GLN B 1 51 ? 18.094 28.328 -27.062 1 46.56 51 GLN B N 1
ATOM 5375 C CA . GLN B 1 51 ? 18.75 29.641 -27.047 1 46.56 51 GLN B CA 1
ATOM 5376 C C . GLN B 1 51 ? 20.25 29.5 -26.781 1 46.56 51 GLN B C 1
ATOM 5378 O O . GLN B 1 51 ? 21.062 30.188 -27.406 1 46.56 51 GLN B O 1
ATOM 5383 N N . ASP B 1 52 ? 20.734 29.094 -25.5 1 50 52 ASP B N 1
ATOM 5384 C CA . ASP B 1 52 ? 22.078 29.312 -24.969 1 50 52 ASP B CA 1
ATOM 5385 C C . ASP B 1 52 ? 22.938 28.062 -25.125 1 50 52 ASP B C 1
ATOM 5387 O O . ASP B 1 52 ? 23.625 27.656 -24.188 1 50 52 ASP B O 1
ATOM 5391 N N . SER B 1 53 ? 23.312 27.594 -26.281 1 60.88 53 SER B N 1
ATOM 5392 C CA . SER B 1 53 ? 24.344 26.594 -26.578 1 60.88 53 SER B CA 1
ATOM 5393 C C . SER B 1 53 ? 23.891 25.203 -26.156 1 60.88 53 SER B C 1
ATOM 5395 O O . SER B 1 53 ? 24.672 24.266 -26.156 1 60.88 53 SER B O 1
ATOM 5397 N N . VAL B 1 54 ? 22.688 25.109 -25.797 1 70.56 54 VAL B N 1
ATOM 5398 C CA . VAL B 1 54 ? 22.203 23.797 -25.406 1 70.56 54 VAL B CA 1
ATOM 5399 C C . VAL B 1 54 ? 21.594 23.094 -26.625 1 70.56 54 VAL B C 1
ATOM 5401 O O . VAL B 1 54 ? 20.812 23.703 -27.359 1 70.56 54 VAL B O 1
ATOM 5404 N N . GLU B 1 55 ? 22.141 22.016 -26.938 1 73 55 GLU B N 1
ATOM 5405 C CA . GLU B 1 55 ? 21.594 21.188 -28 1 73 55 GLU B CA 1
ATOM 5406 C C . GLU B 1 55 ? 20.344 20.453 -27.531 1 73 55 GLU B C 1
ATOM 5408 O O . GLU B 1 55 ? 20.359 19.781 -26.5 1 73 55 GLU B O 1
ATOM 5413 N N . ALA B 1 56 ? 19.219 20.797 -28.156 1 73.19 56 ALA B N 1
ATOM 5414 C CA . ALA B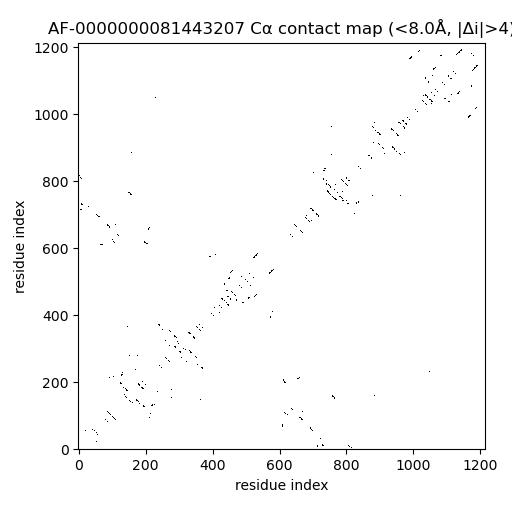 1 56 ? 17.969 20.125 -27.828 1 73.19 56 ALA B CA 1
ATOM 5415 C C . ALA B 1 56 ? 17.141 19.828 -29.078 1 73.19 56 ALA B C 1
ATOM 5417 O O . ALA B 1 56 ? 17.281 20.531 -30.094 1 73.19 56 ALA B O 1
ATOM 5418 N N . PHE B 1 57 ? 16.469 18.734 -29.125 1 73.69 57 PHE B N 1
ATOM 5419 C CA . PHE B 1 57 ? 15.523 18.484 -30.203 1 73.69 57 PHE B CA 1
ATOM 5420 C C . PHE B 1 57 ? 14.219 17.906 -29.656 1 73.69 57 PHE B C 1
ATOM 5422 O O . PHE B 1 57 ? 14.195 17.328 -28.578 1 73.69 57 PHE B O 1
ATOM 5429 N N . MET B 1 58 ? 13.156 18.141 -30.297 1 72.62 58 MET B N 1
ATOM 5430 C CA . MET B 1 58 ? 11.82 17.719 -29.891 1 72.62 58 MET B CA 1
ATOM 5431 C C . MET B 1 58 ? 11.164 16.875 -30.984 1 72.62 58 MET B C 1
ATOM 5433 O O . MET B 1 58 ? 11.297 17.172 -32.156 1 72.62 58 MET B O 1
ATOM 5437 N N . ILE B 1 59 ? 10.633 15.766 -30.562 1 72.38 59 ILE B N 1
ATOM 5438 C CA . ILE B 1 59 ? 9.805 14.938 -31.438 1 72.38 59 ILE B CA 1
ATOM 5439 C C . ILE B 1 59 ? 8.352 15 -30.984 1 72.38 59 ILE B C 1
ATOM 5441 O O . ILE B 1 59 ? 8.062 14.984 -29.781 1 72.38 59 ILE B O 1
ATOM 5445 N N . SER B 1 60 ? 7.438 15.258 -31.844 1 69.75 60 SER B N 1
ATOM 5446 C CA . SER B 1 60 ? 6.02 15.281 -31.5 1 69.75 60 SER B CA 1
ATOM 5447 C C . SER B 1 60 ? 5.188 14.539 -32.531 1 69.75 60 SER B C 1
ATOM 5449 O O . SER B 1 60 ? 5.594 14.414 -33.688 1 69.75 60 SER B O 1
ATOM 5451 N N . GLY B 1 61 ? 4.164 13.875 -32.156 1 65.69 61 GLY B N 1
ATOM 5452 C CA . GLY B 1 61 ? 3.256 13.133 -33.031 1 65.69 61 GLY B CA 1
ATOM 5453 C C . GLY B 1 61 ? 2.057 12.57 -32.281 1 65.69 61 GLY B C 1
ATOM 5454 O O . GLY B 1 61 ? 1.635 13.117 -31.266 1 65.69 61 GLY B O 1
ATOM 5455 N N . SER B 1 62 ? 1.254 11.844 -32.969 1 61.19 62 SER B N 1
ATOM 5456 C CA . SER B 1 62 ? 0.116 11.141 -32.375 1 61.19 62 SER B CA 1
ATOM 5457 C C . SER B 1 62 ? 0.289 9.633 -32.469 1 61.19 62 SER B C 1
ATOM 5459 O O . SER B 1 62 ? 0.797 9.117 -33.469 1 61.19 62 SER B O 1
ATOM 5461 N N . VAL B 1 63 ? 0.249 9.07 -31.375 1 58.97 63 VAL B N 1
ATOM 5462 C CA . VAL B 1 63 ? 0.273 7.613 -31.391 1 58.97 63 VAL B CA 1
ATOM 5463 C C . VAL B 1 63 ? -1.011 7.078 -32.031 1 58.97 63 VAL B C 1
ATOM 5465 O O . VAL B 1 63 ? -2.094 7.621 -31.797 1 58.97 63 VAL B O 1
ATOM 5468 N N . PRO B 1 64 ? -0.961 6.426 -33.188 1 48.25 64 PRO B N 1
ATOM 5469 C CA . PRO B 1 64 ? -2.178 5.918 -33.844 1 48.25 64 PRO B CA 1
ATOM 5470 C C . PRO B 1 64 ? -3.199 5.395 -32.812 1 48.25 64 PRO B C 1
ATOM 5472 O O . PRO B 1 64 ? -2.822 4.871 -31.766 1 48.25 64 PRO B O 1
ATOM 5475 N N . ASN B 1 65 ? -4.406 6.066 -32.969 1 48.12 65 ASN B N 1
ATOM 5476 C CA . ASN B 1 65 ? -5.598 5.684 -32.219 1 48.12 65 ASN B CA 1
ATOM 5477 C C . ASN B 1 65 ? -5.703 4.168 -32.062 1 48.12 65 ASN B C 1
ATOM 5479 O O . ASN B 1 65 ? -5.914 3.455 -33.031 1 48.12 65 ASN B O 1
ATOM 5483 N N . ARG B 1 66 ? -4.945 3.623 -31.359 1 47.72 66 ARG B N 1
ATOM 5484 C CA . ARG B 1 66 ? -5.539 2.291 -31.375 1 47.72 66 ARG B CA 1
ATOM 5485 C C . ARG B 1 66 ? -7.039 2.355 -31.109 1 47.72 66 ARG B C 1
ATOM 5487 O O . ARG B 1 66 ? -7.582 3.432 -30.844 1 47.72 66 ARG B O 1
ATOM 5494 N N . SER B 1 67 ? -7.797 1.394 -30.469 1 46.22 67 SER B N 1
ATOM 5495 C CA . SER B 1 67 ? -9.227 1.086 -30.469 1 46.22 67 SER B CA 1
ATOM 5496 C C . SER B 1 67 ? -10 2.076 -29.609 1 46.22 67 SER B C 1
ATOM 5498 O O . SER B 1 67 ? -9.477 2.596 -28.625 1 46.22 67 SER B O 1
ATOM 5500 N N . SER B 1 68 ? -10.914 3.086 -30.328 1 49.44 68 SER B N 1
ATOM 5501 C CA . SER B 1 68 ? -11.977 3.684 -29.547 1 49.44 68 SER B CA 1
ATOM 5502 C C . SER B 1 68 ? -12.281 2.846 -28.297 1 49.44 68 SER B C 1
ATOM 5504 O O . SER B 1 68 ? -12.188 1.618 -28.344 1 49.44 68 SER B O 1
ATOM 5506 N N . PRO B 1 69 ? -12.484 3.658 -27.219 1 55.78 69 PRO B N 1
ATOM 5507 C CA . PRO B 1 69 ? -12.844 2.803 -26.078 1 55.78 69 PRO B CA 1
ATOM 5508 C C . PRO B 1 69 ? -13.938 1.794 -26.422 1 55.78 69 PRO B C 1
ATOM 5510 O O . PRO B 1 69 ? -14.898 2.133 -27.125 1 55.78 69 PRO B O 1
ATOM 5513 N N . ASN B 1 70 ? -13.742 0.649 -26.141 1 59.56 70 ASN B N 1
ATOM 5514 C CA . ASN B 1 70 ? -14.602 -0.485 -26.469 1 59.56 70 ASN B CA 1
ATOM 5515 C C . ASN B 1 70 ? -16.062 -0.19 -26.141 1 59.56 70 ASN B C 1
ATOM 5517 O O . ASN B 1 70 ? -16.969 -0.634 -26.859 1 59.56 70 ASN B O 1
ATOM 5521 N N . TRP B 1 71 ? -16.281 0.771 -25.156 1 61.12 71 TRP B N 1
ATOM 5522 C CA . TRP B 1 71 ? -17.672 0.978 -24.75 1 61.12 71 TRP B CA 1
ATOM 5523 C C . TRP B 1 71 ? -18.406 1.881 -25.734 1 61.12 71 TRP B C 1
ATOM 5525 O O . TRP B 1 71 ? -19.625 1.792 -25.875 1 61.12 71 TRP B O 1
ATOM 5535 N N . VAL B 1 72 ? -17.672 2.67 -26.422 1 59.91 72 VAL B N 1
ATOM 5536 C CA . VAL B 1 72 ? -18.297 3.611 -27.344 1 59.91 72 VAL B CA 1
ATOM 5537 C C . VAL B 1 72 ? -18.969 2.852 -28.484 1 59.91 72 VAL B C 1
ATOM 5539 O O . VAL B 1 72 ? -20.109 3.135 -28.844 1 59.91 72 VAL B O 1
ATOM 5542 N N . SER B 1 73 ? -18.141 1.935 -28.938 1 60.97 73 SER B N 1
ATOM 5543 C CA . SER B 1 73 ? -18.688 1.139 -30.031 1 60.97 73 SER B CA 1
ATOM 5544 C C . SER B 1 73 ? -19.922 0.352 -29.562 1 60.97 73 SER B C 1
ATOM 5546 O O . SER B 1 73 ? -20.875 0.193 -30.312 1 60.97 73 SER B O 1
ATOM 5548 N N . PHE B 1 74 ? -19.859 -0.008 -28.375 1 63.69 74 PHE B N 1
ATOM 5549 C CA . PHE B 1 74 ? -20.953 -0.767 -27.766 1 63.69 74 PHE B CA 1
ATOM 5550 C C . PHE B 1 74 ? -22.203 0.096 -27.641 1 63.69 74 PHE B C 1
ATOM 5552 O O . PHE B 1 74 ? -23.297 -0.329 -28.016 1 63.69 74 PHE B O 1
ATOM 5559 N N . VAL B 1 75 ? -21.969 1.262 -27.188 1 61.59 75 VAL B N 1
ATOM 5560 C CA . VAL B 1 75 ? -23.109 2.15 -26.953 1 61.59 75 VAL B CA 1
ATOM 5561 C C . VAL B 1 75 ? -23.578 2.742 -28.281 1 61.59 75 VAL B C 1
ATOM 5563 O O . VAL B 1 75 ? -24.781 2.9 -28.5 1 61.59 75 VAL B O 1
ATOM 5566 N N . ARG B 1 76 ? -22.594 3.021 -29.078 1 58.66 76 ARG B N 1
ATOM 5567 C CA . ARG B 1 76 ? -22.938 3.617 -30.375 1 58.66 76 ARG B CA 1
ATOM 5568 C C . ARG B 1 76 ? -23.766 2.654 -31.219 1 58.66 76 ARG B C 1
ATOM 5570 O O . ARG B 1 76 ? -24.672 3.078 -31.938 1 58.66 76 ARG B O 1
ATOM 5577 N N . ALA B 1 77 ? -23.156 1.53 -31.172 1 54.69 77 ALA B N 1
ATOM 5578 C CA . ALA B 1 77 ? -23.859 0.542 -31.969 1 54.69 77 ALA B CA 1
ATOM 5579 C C . ALA B 1 77 ? -25.328 0.453 -31.562 1 54.69 77 ALA B C 1
ATOM 5581 O O . ALA B 1 77 ? -26.188 0.043 -32.375 1 54.69 77 ALA B O 1
ATOM 5582 N N . LYS B 1 78 ? -25.422 0.92 -30.422 1 53.53 78 LYS B N 1
ATOM 5583 C CA . LYS B 1 78 ? -26.781 0.7 -29.922 1 53.53 78 LYS B CA 1
ATOM 5584 C C . LYS B 1 78 ? -27.5 2.023 -29.703 1 53.53 78 LYS B C 1
ATOM 5586 O O . LYS B 1 78 ? -28.719 2.039 -29.438 1 53.53 78 LYS B O 1
ATOM 5591 N N . THR B 1 79 ? -26.578 2.988 -29.609 1 51.69 79 THR B N 1
ATOM 5592 C CA . THR B 1 79 ? -27.172 4.305 -29.438 1 51.69 79 THR B CA 1
ATOM 5593 C C . THR B 1 79 ? -26.766 5.238 -30.562 1 51.69 79 THR B C 1
ATOM 5595 O O . THR B 1 79 ? -25.75 5 -31.234 1 51.69 79 THR B O 1
ATOM 5598 N N . ASP B 1 80 ? -27.578 5.906 -31.172 1 46.44 80 ASP B N 1
ATOM 5599 C CA . ASP B 1 80 ? -27.234 6.922 -32.156 1 46.44 80 ASP B CA 1
ATOM 5600 C C . ASP B 1 80 ? -26.234 7.934 -31.578 1 46.44 80 ASP B C 1
ATOM 5602 O O . ASP B 1 80 ? -26.156 9.07 -32.062 1 46.44 80 ASP B O 1
ATOM 5606 N N . CYS B 1 81 ? -25.625 7.57 -30.578 1 44.69 81 CYS B N 1
ATOM 5607 C CA . CYS B 1 81 ? -24.766 8.562 -29.938 1 44.69 81 CYS B CA 1
ATOM 5608 C C . CYS B 1 81 ? -23.5 8.797 -30.734 1 44.69 81 CYS B C 1
ATOM 5610 O O . CYS B 1 81 ? -22.766 7.852 -31.031 1 44.69 81 CYS B O 1
ATOM 5612 N N . ALA B 1 82 ? -23.438 9.797 -31.547 1 43.28 82 ALA B N 1
ATOM 5613 C CA . ALA B 1 82 ? -22.406 10.25 -32.469 1 43.28 82 ALA B CA 1
ATOM 5614 C C . ALA B 1 82 ? -21.125 10.648 -31.734 1 43.28 82 ALA B C 1
ATOM 5616 O O . ALA B 1 82 ? -20.188 11.172 -32.312 1 43.28 82 ALA B O 1
ATOM 5617 N N . ASN B 1 83 ? -21.047 10.789 -30.406 1 45.59 83 ASN B N 1
ATOM 5618 C CA . ASN B 1 83 ? -19.938 11.641 -30 1 45.59 83 ASN B CA 1
ATOM 5619 C C . ASN B 1 83 ? -18.656 10.836 -29.797 1 45.59 83 ASN B C 1
ATOM 5621 O O . ASN B 1 83 ? -18.594 9.961 -28.922 1 45.59 83 ASN B O 1
ATOM 5625 N N . LYS B 1 84 ? -17.828 10.859 -30.828 1 48.72 84 LYS B N 1
ATOM 5626 C CA . LYS B 1 84 ? -16.531 10.195 -31 1 48.72 84 LYS B CA 1
ATOM 5627 C C . LYS B 1 84 ? -15.469 10.82 -30.094 1 48.72 84 LYS B C 1
ATOM 5629 O O . LYS B 1 84 ? -14.281 10.516 -30.234 1 48.72 84 LYS B O 1
ATOM 5634 N N . ASN B 1 85 ? -15.859 11.742 -29.156 1 50.41 85 ASN B N 1
ATOM 5635 C CA . ASN B 1 85 ? -14.734 12.445 -28.531 1 50.41 85 ASN B CA 1
ATOM 5636 C C . ASN B 1 85 ? -14.289 11.766 -27.25 1 50.41 85 ASN B C 1
ATOM 5638 O O . ASN B 1 85 ? -15.062 11.016 -26.641 1 50.41 85 ASN B O 1
ATOM 5642 N N . ASP B 1 86 ? -13.055 11.734 -26.969 1 51.47 86 ASP B N 1
ATOM 5643 C CA . ASP B 1 86 ? -12.32 11.195 -25.812 1 51.47 86 ASP B CA 1
ATOM 5644 C C . ASP B 1 86 ? -13.016 11.547 -24.5 1 51.47 86 ASP B C 1
ATOM 5646 O O . ASP B 1 86 ? -12.711 10.977 -23.453 1 51.47 86 ASP B O 1
ATOM 5650 N N . LYS B 1 87 ? -14.062 12.383 -24.609 1 60.56 87 LYS B N 1
ATOM 5651 C CA . LYS B 1 87 ? -14.758 12.836 -23.406 1 60.56 87 LYS B CA 1
ATOM 5652 C C . LYS B 1 87 ? -16.188 12.297 -23.359 1 60.56 87 LYS B C 1
ATOM 5654 O O . LYS B 1 87 ? -17.031 12.812 -22.625 1 60.56 87 LYS B O 1
ATOM 5659 N N . ALA B 1 88 ? -16.344 11.297 -24.031 1 64.88 88 ALA B N 1
ATOM 5660 C CA . ALA B 1 88 ? -17.672 10.68 -24.141 1 64.88 88 ALA B CA 1
ATOM 5661 C C . ALA B 1 88 ? -18 9.867 -22.891 1 64.88 88 ALA B C 1
ATOM 5663 O O . ALA B 1 88 ? -17.094 9.344 -22.219 1 64.88 88 ALA B O 1
ATOM 5664 N N . PHE B 1 89 ? -19.297 10.016 -22.438 1 71.69 89 PHE B N 1
ATOM 5665 C CA . PHE B 1 89 ? -19.75 9.188 -21.328 1 71.69 89 PHE B CA 1
ATOM 5666 C C . PHE B 1 89 ? -21.078 8.531 -21.641 1 71.69 89 PHE B C 1
ATOM 5668 O O . PHE B 1 89 ? -21.797 8.977 -22.547 1 71.69 89 PHE B O 1
ATOM 5675 N N . ALA B 1 90 ? -21.359 7.438 -21.047 1 76.12 90 ALA B N 1
ATOM 5676 C CA . ALA B 1 90 ? -22.672 6.812 -21.031 1 76.12 90 ALA B CA 1
ATOM 5677 C C . ALA B 1 90 ? -23 6.277 -19.641 1 76.12 90 ALA B C 1
ATOM 5679 O O . ALA B 1 90 ? -22.125 5.812 -18.922 1 76.12 90 ALA B O 1
ATOM 5680 N N . ILE B 1 91 ? -24.25 6.488 -19.266 1 80.31 91 ILE B N 1
ATOM 5681 C CA . ILE B 1 91 ? -24.75 5.953 -18 1 80.31 91 ILE B CA 1
ATOM 5682 C C . ILE B 1 91 ? -26.047 5.191 -18.219 1 80.31 91 ILE B C 1
ATOM 5684 O O . ILE B 1 91 ? -26.969 5.707 -18.859 1 80.31 91 ILE B O 1
ATOM 5688 N N . ILE B 1 92 ? -26.109 3.975 -17.75 1 80.56 92 ILE B N 1
ATOM 5689 C CA . ILE B 1 92 ? -27.297 3.148 -17.875 1 80.56 92 ILE B CA 1
ATOM 5690 C C . ILE B 1 92 ? -27.922 2.949 -16.5 1 80.56 92 ILE B C 1
ATOM 5692 O O . ILE B 1 92 ? -27.25 2.559 -15.547 1 80.56 92 ILE B O 1
ATOM 5696 N N . PHE B 1 93 ? -29.172 3.305 -16.406 1 82.31 93 PHE B N 1
ATOM 5697 C CA . PHE B 1 93 ? -29.953 3.014 -15.211 1 82.31 93 PHE B CA 1
ATOM 5698 C C . PHE B 1 93 ? -30.859 1.811 -15.438 1 82.31 93 PHE B C 1
ATOM 5700 O O . PHE B 1 93 ? -31.625 1.772 -16.406 1 82.31 93 PHE B O 1
ATOM 5707 N N . ILE B 1 94 ? -30.766 0.85 -14.562 1 83.75 94 ILE B N 1
ATOM 5708 C CA . ILE B 1 94 ? -31.547 -0.371 -14.711 1 83.75 94 ILE B CA 1
ATOM 5709 C C . ILE B 1 94 ? -32.344 -0.625 -13.438 1 83.75 94 ILE B C 1
ATOM 5711 O O . ILE B 1 94 ? -31.781 -0.725 -12.352 1 83.75 94 ILE B O 1
ATOM 5715 N N . LYS B 1 95 ? -33.625 -0.677 -13.539 1 84.06 95 LYS B N 1
ATOM 5716 C CA . LYS B 1 95 ? -34.5 -1.064 -12.43 1 84.06 95 LYS B CA 1
ATOM 5717 C C . LYS B 1 95 ? -34.75 -2.572 -12.43 1 84.06 95 LYS B C 1
ATOM 5719 O O . LYS B 1 95 ? -35.25 -3.131 -13.406 1 84.06 95 LYS B O 1
ATOM 5724 N N . ILE B 1 96 ? -34.406 -3.203 -11.383 1 86.06 96 ILE B N 1
ATOM 5725 C CA . ILE B 1 96 ? -34.469 -4.66 -11.32 1 86.06 96 ILE B CA 1
ATOM 5726 C C . ILE B 1 96 ? -35.375 -5.082 -10.172 1 86.06 96 ILE B C 1
ATOM 5728 O O . ILE B 1 96 ? -35.375 -4.48 -9.094 1 86.06 96 ILE B O 1
ATOM 5732 N N . ASP B 1 97 ? -36.219 -6.02 -10.461 1 85.69 97 ASP B N 1
ATOM 5733 C CA . ASP B 1 97 ? -37 -6.676 -9.422 1 85.69 97 ASP B CA 1
ATOM 5734 C C . ASP B 1 97 ? -36.156 -7.668 -8.625 1 85.69 97 ASP B C 1
ATOM 5736 O O . ASP B 1 97 ? -35.719 -8.688 -9.164 1 85.69 97 ASP B O 1
ATOM 5740 N N . VAL B 1 98 ? -35.938 -7.379 -7.371 1 86.19 98 VAL B N 1
ATOM 5741 C CA . VAL B 1 98 ? -35.031 -8.195 -6.578 1 86.19 98 VAL B CA 1
ATOM 5742 C C . VAL B 1 98 ? -35.812 -9.156 -5.703 1 86.19 98 VAL B C 1
ATOM 5744 O O . VAL B 1 98 ? -35.281 -9.773 -4.781 1 86.19 98 VAL B O 1
ATOM 5747 N N . GLY B 1 99 ? -37.031 -9.258 -5.879 1 80 99 GLY B N 1
ATOM 5748 C CA . GLY B 1 99 ? -37.906 -10.164 -5.148 1 80 99 GLY B CA 1
ATOM 5749 C C . GLY B 1 99 ? -38.781 -9.461 -4.125 1 80 99 GLY B C 1
ATOM 5750 O O . GLY B 1 99 ? -38.469 -8.367 -3.668 1 80 99 GLY B O 1
ATOM 5751 N N . GLN B 1 100 ? -39.938 -10.102 -3.686 1 78.5 100 GLN B N 1
ATOM 5752 C CA . GLN B 1 100 ? -40.875 -9.633 -2.674 1 78.5 100 GLN B CA 1
ATOM 5753 C C . GLN B 1 100 ? -41.438 -8.258 -3.027 1 78.5 100 GLN B C 1
ATOM 5755 O O . GLN B 1 100 ? -41.562 -7.395 -2.158 1 78.5 100 GLN B O 1
ATOM 5760 N N . ASN B 1 101 ? -41.531 -7.953 -4.328 1 75.25 101 ASN B N 1
ATOM 5761 C CA . ASN B 1 101 ? -42.062 -6.707 -4.859 1 75.25 101 ASN B CA 1
ATOM 5762 C C . ASN B 1 101 ? -41.156 -5.52 -4.539 1 75.25 101 ASN B C 1
ATOM 5764 O O . ASN B 1 101 ? -41.656 -4.422 -4.27 1 75.25 101 ASN B O 1
ATOM 5768 N N . LYS B 1 102 ? -39.938 -5.836 -4.352 1 82.56 102 LYS B N 1
ATOM 5769 C CA . LYS B 1 102 ? -38.969 -4.77 -4.141 1 82.56 102 LYS B CA 1
ATOM 5770 C C . LYS B 1 102 ? -38.125 -4.543 -5.387 1 82.56 102 LYS B C 1
ATOM 5772 O O . LYS B 1 102 ? -37.75 -5.496 -6.078 1 82.56 102 LYS B O 1
ATOM 5777 N N . TYR B 1 103 ? -38 -3.275 -5.656 1 83.44 103 TYR B N 1
ATOM 5778 C CA . TYR B 1 103 ? -37.156 -2.904 -6.809 1 83.44 103 TYR B CA 1
ATOM 5779 C C . TYR B 1 103 ? -35.938 -2.135 -6.367 1 83.44 103 TYR B C 1
ATOM 5781 O O . TYR B 1 103 ? -35.969 -1.35 -5.418 1 83.44 103 TYR B O 1
ATOM 5789 N N . ARG B 1 104 ? -34.875 -2.424 -7.031 1 87.12 104 ARG B N 1
ATOM 5790 C CA . ARG B 1 104 ? -33.625 -1.686 -6.836 1 87.12 104 ARG B CA 1
ATOM 5791 C C . ARG B 1 104 ? -33.094 -1.146 -8.156 1 87.12 104 ARG B C 1
ATOM 5793 O O . ARG B 1 104 ? -33.375 -1.716 -9.219 1 87.12 104 ARG B O 1
ATOM 5800 N N . ILE B 1 105 ? -32.469 -0.06 -8.094 1 86.69 105 ILE B N 1
ATOM 5801 C CA . ILE B 1 105 ? -31.922 0.569 -9.297 1 86.69 105 ILE B CA 1
ATOM 5802 C C . ILE B 1 105 ? -30.406 0.405 -9.344 1 86.69 105 ILE B C 1
ATOM 5804 O O . ILE B 1 105 ? -29.719 0.717 -8.375 1 86.69 105 ILE B O 1
ATOM 5808 N N . PHE B 1 106 ? -30 -0.1 -10.453 1 89.62 106 PHE B N 1
ATOM 5809 C CA . PHE B 1 106 ? -28.562 -0.231 -10.719 1 89.62 106 PHE B CA 1
ATOM 5810 C C . PHE B 1 106 ? -28.125 0.783 -11.766 1 89.62 106 PHE B C 1
ATOM 5812 O O . PHE B 1 106 ? -28.875 1.118 -12.68 1 89.62 106 PHE B O 1
ATOM 5819 N N . VAL B 1 107 ? -26.938 1.275 -11.586 1 88.31 107 VAL B N 1
ATOM 5820 C CA . VAL B 1 107 ? -26.391 2.264 -12.508 1 88.31 107 VAL B CA 1
ATOM 5821 C C . VAL B 1 107 ? -25.047 1.766 -13.062 1 88.31 107 VAL B C 1
ATOM 5823 O O . VAL B 1 107 ? -24.156 1.389 -12.305 1 88.31 107 VAL B O 1
ATOM 5826 N N . ILE B 1 108 ? -24.922 1.739 -14.344 1 87 108 ILE B N 1
ATOM 5827 C CA . ILE B 1 108 ? -23.688 1.379 -15.031 1 87 108 ILE B CA 1
ATOM 5828 C C . ILE B 1 108 ? -23.141 2.596 -15.773 1 87 108 ILE B C 1
ATOM 5830 O O . ILE B 1 108 ? -23.859 3.227 -16.562 1 87 108 ILE B O 1
ATOM 5834 N N . SER B 1 109 ? -21.922 2.936 -15.469 1 83.06 109 SER B N 1
ATOM 5835 C CA . SER B 1 109 ? -21.344 4.125 -16.078 1 83.06 109 SER B CA 1
ATOM 5836 C C . SER B 1 109 ? -20.172 3.762 -16.984 1 83.06 109 SER B C 1
ATOM 5838 O O . SER B 1 109 ? -19.438 2.82 -16.703 1 83.06 109 SER B O 1
ATOM 5840 N N . PHE B 1 110 ? -20 4.523 -18.031 1 76.94 110 PHE B N 1
ATOM 5841 C CA . PHE B 1 110 ? -18.906 4.391 -19 1 76.94 110 PHE B CA 1
ATOM 5842 C C . PHE B 1 110 ? -18.188 5.723 -19.188 1 76.94 110 PHE B C 1
ATOM 5844 O O . PHE B 1 110 ? -18.797 6.785 -19.062 1 76.94 110 PHE B O 1
ATOM 5851 N N . GLY B 1 111 ? -16.859 5.578 -19.438 1 71.38 111 GLY B N 1
ATOM 5852 C CA . GLY B 1 111 ? -16.094 6.797 -19.656 1 71.38 111 GLY B CA 1
ATOM 5853 C C . GLY B 1 111 ? -16.094 7.719 -18.453 1 71.38 111 GLY B C 1
ATOM 5854 O O . GLY B 1 111 ? -15.891 7.277 -17.312 1 71.38 111 GLY B O 1
ATOM 5855 N N . GLN B 1 112 ? -16.344 8.992 -18.688 1 69.5 112 GLN B N 1
ATOM 5856 C CA . GLN B 1 112 ? -16.312 9.977 -17.609 1 69.5 112 GLN B CA 1
ATOM 5857 C C . GLN B 1 112 ? -17.672 10.125 -16.938 1 69.5 112 GLN B C 1
ATOM 5859 O O . GLN B 1 112 ? -17.906 11.102 -16.219 1 69.5 112 GLN B O 1
ATOM 5864 N N . GLY B 1 113 ? -18.562 9.172 -17.156 1 72.25 113 GLY B N 1
ATOM 5865 C CA . GLY B 1 113 ? -19.906 9.234 -16.609 1 72.25 113 GLY B CA 1
ATOM 5866 C C . GLY B 1 113 ? -19.938 9.234 -15.102 1 72.25 113 GLY B C 1
ATOM 5867 O O . GLY B 1 113 ? -20.875 9.781 -14.492 1 72.25 113 GLY B O 1
ATOM 5868 N N . HIS B 1 114 ? -18.938 8.641 -14.484 1 74.88 114 HIS B N 1
ATOM 5869 C CA . HIS B 1 114 ? -18.906 8.555 -13.031 1 74.88 114 HIS B CA 1
ATOM 5870 C C . HIS B 1 114 ? -18.844 9.938 -12.398 1 74.88 114 HIS B C 1
ATOM 5872 O O . HIS B 1 114 ? -19.281 10.125 -11.258 1 74.88 114 HIS B O 1
ATOM 5878 N N . GLN B 1 115 ? -18.312 10.859 -13.07 1 70.56 115 GLN B N 1
ATOM 5879 C CA . GLN B 1 115 ? -18.172 12.211 -12.547 1 70.56 115 GLN B CA 1
ATOM 5880 C C . GLN B 1 115 ? -19.531 12.898 -12.414 1 70.56 115 GLN B C 1
ATOM 5882 O O . GLN B 1 115 ? -19.656 13.891 -11.703 1 70.56 115 GLN B O 1
ATOM 5887 N N . LEU B 1 116 ? -20.516 12.352 -13.102 1 73 116 LEU B N 1
ATOM 5888 C CA . LEU B 1 116 ? -21.844 12.961 -13.117 1 73 116 LEU B CA 1
ATOM 5889 C C . LEU B 1 116 ? -22.719 12.375 -12.023 1 73 116 LEU B C 1
ATOM 5891 O O . LEU B 1 116 ? -23.844 12.844 -11.805 1 73 116 LEU B O 1
ATOM 5895 N N . LEU B 1 117 ? -22.203 11.461 -11.375 1 77.94 117 LEU B N 1
ATOM 5896 C CA . LEU B 1 117 ? -23 10.75 -10.383 1 77.94 117 LEU B CA 1
ATOM 5897 C C . LEU B 1 117 ? -22.75 11.328 -8.984 1 77.94 117 LEU B C 1
ATOM 5899 O O . LEU B 1 117 ? -21.625 11.656 -8.641 1 77.94 117 LEU B O 1
ATOM 5903 N N . ILE B 1 118 ? -23.812 11.508 -8.281 1 75.19 118 ILE B N 1
ATOM 5904 C CA . ILE B 1 118 ? -23.719 11.938 -6.891 1 75.19 118 ILE B CA 1
ATOM 5905 C C . ILE B 1 118 ? -23.375 10.742 -6 1 75.19 118 ILE B C 1
ATOM 5907 O O . ILE B 1 118 ? -24.234 9.898 -5.734 1 75.19 118 ILE B O 1
ATOM 5911 N N . ARG B 1 119 ? -22.266 10.727 -5.41 1 76.81 119 ARG B N 1
ATOM 5912 C CA . ARG B 1 119 ? -21.703 9.578 -4.707 1 76.81 119 ARG B CA 1
ATOM 5913 C C . ARG B 1 119 ? -22.578 9.18 -3.52 1 76.81 119 ARG B C 1
ATOM 5915 O O . ARG B 1 119 ? -22.719 7.992 -3.221 1 76.81 119 ARG B O 1
ATOM 5922 N N . THR B 1 120 ? -23.234 10.117 -2.814 1 76.19 120 THR B N 1
ATOM 5923 C CA . THR B 1 120 ? -23.969 9.852 -1.577 1 76.19 120 THR B CA 1
ATOM 5924 C C . THR B 1 120 ? -25.281 9.141 -1.866 1 76.19 120 THR B C 1
ATOM 5926 O O . THR B 1 120 ? -25.953 8.672 -0.946 1 76.19 120 THR B O 1
ATOM 5929 N N . LYS B 1 121 ? -25.609 9.031 -3.057 1 81.06 121 LYS B N 1
ATOM 5930 C CA . LYS B 1 121 ? -26.859 8.383 -3.422 1 81.06 121 LYS B CA 1
ATOM 5931 C C . LYS B 1 121 ? -26.656 6.895 -3.699 1 81.06 121 LYS B C 1
ATOM 5933 O O . LYS B 1 121 ? -27.609 6.176 -3.996 1 81.06 121 LYS B O 1
ATOM 5938 N N . PHE B 1 122 ? -25.516 6.461 -3.568 1 86.44 122 PHE B N 1
ATOM 5939 C CA . PHE B 1 122 ? -25.219 5.062 -3.838 1 86.44 122 PHE B CA 1
ATOM 5940 C C . PHE B 1 122 ? -24.828 4.336 -2.557 1 86.44 122 PHE B C 1
ATOM 5942 O O . PHE B 1 122 ? -24.297 4.953 -1.623 1 86.44 122 PHE B O 1
ATOM 5949 N N . VAL B 1 123 ? -25.094 3.021 -2.592 1 87.19 123 VAL B N 1
ATOM 5950 C CA . VAL B 1 123 ? -24.781 2.174 -1.446 1 87.19 123 VAL B CA 1
ATOM 5951 C C . VAL B 1 123 ? -23.266 2.061 -1.283 1 87.19 123 VAL B C 1
ATOM 5953 O O . VAL B 1 123 ? -22.547 1.729 -2.236 1 87.19 123 VAL B O 1
ATOM 5956 N N . LYS B 1 124 ? -22.828 2.266 -0.077 1 81.69 124 LYS B N 1
ATOM 5957 C CA . LYS B 1 124 ? -21.406 2.139 0.233 1 81.69 124 LYS B CA 1
ATOM 5958 C C . LYS B 1 124 ? -21 0.672 0.321 1 81.69 124 LYS B C 1
ATOM 5960 O O . LYS B 1 124 ? -21.75 -0.161 0.833 1 81.69 124 LYS B O 1
ATOM 5965 N N . ASN B 1 125 ? -19.859 0.312 -0.101 1 85 125 ASN B N 1
ATOM 5966 C CA . ASN B 1 125 ? -19.219 -0.996 0.007 1 85 125 ASN B CA 1
ATOM 5967 C C . ASN B 1 125 ? -19.984 -2.059 -0.775 1 85 125 ASN B C 1
ATOM 5969 O O . ASN B 1 125 ? -19.828 -3.256 -0.525 1 85 125 ASN B O 1
ATOM 5973 N N . PHE B 1 126 ? -20.891 -1.652 -1.691 1 91.62 126 PHE B N 1
ATOM 5974 C CA . PHE B 1 126 ? -21.625 -2.619 -2.504 1 91.62 126 PHE B CA 1
ATOM 5975 C C . PHE B 1 126 ? -20.656 -3.531 -3.254 1 91.62 126 PHE B C 1
ATOM 5977 O O . PHE B 1 126 ? -20.766 -4.758 -3.174 1 91.62 126 PHE B O 1
ATOM 5984 N N . GLY B 1 127 ? -19.75 -2.91 -3.93 1 92.12 127 GLY B N 1
ATOM 5985 C CA . GLY B 1 127 ? -18.797 -3.666 -4.73 1 92.12 127 GLY B CA 1
ATOM 5986 C C . GLY B 1 127 ? -17.906 -4.57 -3.904 1 92.12 127 GLY B C 1
ATOM 5987 O O . GLY B 1 127 ? -17.562 -5.68 -4.328 1 92.12 127 GLY B O 1
ATOM 5988 N N . ILE B 1 128 ? -17.484 -4.141 -2.768 1 90.81 128 ILE B N 1
ATOM 5989 C CA . ILE B 1 128 ? -16.625 -4.934 -1.902 1 90.81 128 ILE B CA 1
ATOM 5990 C C . ILE B 1 128 ? -17.344 -6.219 -1.49 1 90.81 128 ILE B C 1
ATOM 5992 O O . ILE B 1 128 ? -16.766 -7.305 -1.568 1 90.81 128 ILE B O 1
ATOM 5996 N N . ILE B 1 129 ? -18.562 -6.105 -1.058 1 89.12 129 ILE B N 1
ATOM 5997 C CA . ILE B 1 129 ? -19.312 -7.246 -0.557 1 89.12 129 ILE B CA 1
ATOM 5998 C C . ILE B 1 129 ? -19.547 -8.25 -1.686 1 89.12 129 ILE B C 1
ATOM 6000 O O . ILE B 1 129 ? -19.344 -9.453 -1.504 1 89.12 129 ILE B O 1
ATOM 6004 N N . VAL B 1 130 ? -19.906 -7.723 -2.818 1 91.62 130 VAL B N 1
ATOM 6005 C CA . VAL B 1 130 ? -20.141 -8.602 -3.957 1 91.62 130 VAL B CA 1
ATOM 6006 C C . VAL B 1 130 ? -18.859 -9.32 -4.344 1 91.62 130 VAL B C 1
ATOM 6008 O O . VAL B 1 130 ? -18.859 -10.531 -4.582 1 91.62 130 VAL B O 1
ATOM 6011 N N . ALA B 1 131 ? -17.766 -8.555 -4.426 1 91.19 131 ALA B N 1
ATOM 6012 C CA . ALA B 1 131 ? -16.484 -9.141 -4.805 1 91.19 131 ALA B CA 1
ATOM 6013 C C . ALA B 1 131 ? -16.062 -10.211 -3.805 1 91.19 131 ALA B C 1
ATOM 6015 O O . ALA B 1 131 ? -15.672 -11.312 -4.195 1 91.19 131 ALA B O 1
ATOM 6016 N N . LEU B 1 132 ? -16.125 -9.914 -2.541 1 88.56 132 LEU B N 1
ATOM 6017 C CA . LEU B 1 132 ? -15.688 -10.844 -1.506 1 88.56 132 LEU B CA 1
ATOM 6018 C C . LEU B 1 132 ? -16.469 -12.148 -1.574 1 88.56 132 LEU B C 1
ATOM 6020 O O . LEU B 1 132 ? -15.93 -13.219 -1.311 1 88.56 132 LEU B O 1
ATOM 6024 N N . ASN B 1 133 ? -17.688 -12.008 -1.905 1 87.56 133 ASN B N 1
ATOM 6025 C CA . ASN B 1 133 ? -18.531 -13.188 -1.974 1 87.56 133 ASN B CA 1
ATOM 6026 C C . ASN B 1 133 ? -18.312 -13.961 -3.271 1 87.56 133 ASN B C 1
ATOM 6028 O O . ASN B 1 133 ? -18.656 -15.148 -3.355 1 87.56 133 ASN B O 1
ATOM 6032 N N . SER B 1 134 ? -17.719 -13.336 -4.223 1 89.38 134 SER B N 1
ATOM 6033 C CA . SER B 1 134 ? -17.703 -13.938 -5.551 1 89.38 134 SER B CA 1
ATOM 6034 C C . SER B 1 134 ? -16.281 -14.359 -5.945 1 89.38 134 SER B C 1
ATOM 6036 O O . SER B 1 134 ? -16.109 -15.164 -6.859 1 89.38 134 SER B O 1
ATOM 6038 N N . ILE B 1 135 ? -15.297 -13.805 -5.355 1 87 135 ILE B N 1
ATOM 6039 C CA . ILE B 1 135 ? -13.93 -14.086 -5.777 1 87 135 ILE B CA 1
ATOM 6040 C C . ILE B 1 135 ? -13.414 -15.328 -5.059 1 87 135 ILE B C 1
ATOM 6042 O O . ILE B 1 135 ? -13.93 -15.703 -4 1 87 135 ILE B O 1
ATOM 6046 N N . ASP B 1 136 ? -12.438 -15.906 -5.73 1 82.12 136 ASP B N 1
ATOM 6047 C CA . ASP B 1 136 ? -11.664 -16.969 -5.098 1 82.12 136 ASP B CA 1
ATOM 6048 C C . ASP B 1 136 ? -10.719 -16.406 -4.039 1 82.12 136 ASP B C 1
ATOM 6050 O O . ASP B 1 136 ? -9.93 -15.492 -4.324 1 82.12 136 ASP B O 1
ATOM 6054 N N . GLU B 1 137 ? -10.867 -16.906 -2.846 1 76.25 137 GLU B N 1
ATOM 6055 C CA . GLU B 1 137 ? -10.086 -16.391 -1.722 1 76.25 137 GLU B CA 1
ATOM 6056 C C . GLU B 1 137 ? -8.586 -16.547 -1.973 1 76.25 137 GLU B C 1
ATOM 6058 O O . GLU B 1 137 ? -7.777 -15.844 -1.363 1 76.25 137 GLU B O 1
ATOM 6063 N N . ASN B 1 138 ? -8.227 -17.312 -2.914 1 72.81 138 ASN B N 1
ATOM 6064 C CA . ASN B 1 138 ? -6.816 -17.547 -3.201 1 72.81 138 ASN B CA 1
ATOM 6065 C C . ASN B 1 138 ? -6.395 -16.891 -4.516 1 72.81 138 ASN B C 1
ATOM 6067 O O . ASN B 1 138 ? -5.324 -17.188 -5.047 1 72.81 138 ASN B O 1
ATOM 6071 N N . SER B 1 139 ? -7.207 -16.125 -5 1 81.88 139 SER B N 1
ATOM 6072 C CA . SER B 1 139 ? -6.891 -15.484 -6.27 1 81.88 139 SER B CA 1
ATOM 6073 C C . SER B 1 139 ? -7.047 -13.969 -6.18 1 81.88 139 SER B C 1
ATOM 6075 O O . SER B 1 139 ? -7.59 -13.344 -7.09 1 81.88 139 SER B O 1
ATOM 6077 N N . ILE B 1 140 ? -6.594 -13.484 -5.004 1 86.69 140 ILE B N 1
ATOM 6078 C CA . ILE B 1 140 ? -6.633 -12.039 -4.812 1 86.69 140 ILE B CA 1
ATOM 6079 C C . ILE B 1 140 ? -5.406 -11.398 -5.465 1 86.69 140 ILE B C 1
ATOM 6081 O O . ILE B 1 140 ? -4.293 -11.914 -5.344 1 86.69 140 ILE B O 1
ATOM 6085 N N . MET B 1 141 ? -5.621 -10.336 -6.156 1 88 141 MET B N 1
ATOM 6086 C CA . MET B 1 141 ? -4.555 -9.703 -6.934 1 88 141 MET B CA 1
ATOM 6087 C C . MET B 1 141 ? -4.191 -8.344 -6.352 1 88 141 MET B C 1
ATOM 6089 O O . MET B 1 141 ? -3.049 -7.898 -6.48 1 88 141 MET B O 1
ATOM 6093 N N . ASN B 1 142 ? -5.113 -7.695 -5.809 1 90.69 142 ASN B N 1
ATOM 6094 C CA . ASN B 1 142 ? -4.949 -6.316 -5.355 1 90.69 142 ASN B CA 1
ATOM 6095 C C . ASN B 1 142 ? -5.832 -6.012 -4.152 1 90.69 142 ASN B C 1
ATOM 6097 O O . ASN B 1 142 ? -6.973 -6.477 -4.078 1 90.69 142 ASN B O 1
ATOM 6101 N N . THR B 1 143 ? -5.297 -5.32 -3.266 1 91.12 143 THR B N 1
ATOM 6102 C CA . THR B 1 143 ? -6.078 -4.828 -2.133 1 91.12 143 THR B CA 1
ATOM 6103 C C . THR B 1 143 ? -5.801 -3.35 -1.884 1 91.12 143 THR B C 1
ATOM 6105 O O . THR B 1 143 ? -4.699 -2.865 -2.156 1 91.12 143 THR B O 1
ATOM 6108 N N . LYS B 1 144 ? -6.781 -2.674 -1.47 1 90.31 144 LYS B N 1
ATOM 6109 C CA . LYS B 1 144 ? -6.684 -1.292 -1.009 1 90.31 144 LYS B CA 1
ATOM 6110 C C . LYS B 1 144 ? -7.281 -1.134 0.385 1 90.31 144 LYS B C 1
ATOM 6112 O O . LYS B 1 144 ? -8.422 -1.535 0.625 1 90.31 144 LYS B O 1
ATOM 6117 N N . THR B 1 145 ? -6.535 -0.635 1.268 1 90 145 THR B N 1
ATOM 6118 C CA . THR B 1 145 ? -7.004 -0.45 2.637 1 90 145 THR B CA 1
ATOM 6119 C C . THR B 1 145 ? -6.75 0.979 3.107 1 90 145 THR B C 1
ATOM 6121 O O . THR B 1 145 ? -5.988 1.718 2.48 1 90 145 THR B O 1
ATOM 6124 N N . SER B 1 146 ? -7.531 1.348 4.066 1 87.69 146 SER B N 1
ATOM 6125 C CA . SER B 1 146 ? -7.328 2.629 4.734 1 87.69 146 SER B CA 1
ATOM 6126 C C . SER B 1 146 ? -7.172 2.449 6.238 1 87.69 146 SER B C 1
ATOM 6128 O O . SER B 1 146 ? -7.863 1.628 6.848 1 87.69 146 SER B O 1
ATOM 6130 N N . MET B 1 147 ? -6.266 3.068 6.785 1 79.75 147 MET B N 1
ATOM 6131 C CA . MET B 1 147 ? -6.066 3.096 8.234 1 79.75 147 MET B CA 1
ATOM 6132 C C . MET B 1 147 ? -6.57 4.406 8.828 1 79.75 147 MET B C 1
ATOM 6134 O O . MET B 1 147 ? -5.871 5.418 8.789 1 79.75 147 MET B O 1
ATOM 6138 N N . PRO B 1 148 ? -7.824 4.277 9.391 1 76.06 148 PRO B N 1
ATOM 6139 C CA . PRO B 1 148 ? -8.391 5.5 9.969 1 76.06 148 PRO B CA 1
ATOM 6140 C C . PRO B 1 148 ? -7.645 5.957 11.219 1 76.06 148 PRO B C 1
ATOM 6142 O O . PRO B 1 148 ? -7.613 5.234 12.219 1 76.06 148 PRO B O 1
ATOM 6145 N N . GLN B 1 149 ? -7.008 7.027 11.125 1 72.12 149 GLN B N 1
ATOM 6146 C CA . GLN B 1 149 ? -6.293 7.699 12.203 1 72.12 149 GLN B CA 1
ATOM 6147 C C . GLN B 1 149 ? -6.305 9.211 12.008 1 72.12 149 GLN B C 1
ATOM 6149 O O . GLN B 1 149 ? -7.027 9.734 11.156 1 72.12 149 GLN B O 1
ATOM 6154 N N . SER B 1 150 ? -5.676 9.852 12.93 1 67.06 150 SER B N 1
ATOM 6155 C CA . SER B 1 150 ? -5.629 11.305 12.82 1 67.06 150 SER B CA 1
ATOM 6156 C C . SER B 1 150 ? -5.094 11.734 11.461 1 67.06 150 SER B C 1
ATOM 6158 O O . SER B 1 150 ? -5.547 12.734 10.891 1 67.06 150 SER B O 1
ATOM 6160 N N . ASN B 1 151 ? -4.164 11.008 11.016 1 75.56 151 ASN B N 1
ATOM 6161 C CA . ASN B 1 151 ? -3.666 11.156 9.656 1 75.56 151 ASN B CA 1
ATOM 6162 C C . ASN B 1 151 ? -3.801 9.852 8.867 1 75.56 151 ASN B C 1
ATOM 6164 O O . ASN B 1 151 ? -2.877 9.039 8.844 1 75.56 151 ASN B O 1
ATOM 6168 N N . PRO B 1 152 ? -4.98 9.742 8.289 1 81.75 152 PRO B N 1
ATOM 6169 C CA . PRO B 1 152 ? -5.281 8.461 7.648 1 81.75 152 PRO B CA 1
ATOM 6170 C C . PRO B 1 152 ? -4.312 8.125 6.516 1 81.75 152 PRO B C 1
ATOM 6172 O O . PRO B 1 152 ? -3.865 9.016 5.797 1 81.75 152 PRO B O 1
ATOM 6175 N N . ARG B 1 153 ? -4.012 6.879 6.402 1 85.25 153 ARG B N 1
ATOM 6176 C CA . ARG B 1 153 ? -3.16 6.336 5.348 1 85.25 153 ARG B CA 1
ATOM 6177 C C . ARG B 1 153 ? -3.908 5.305 4.512 1 85.25 153 ARG B C 1
ATOM 6179 O O . ARG B 1 153 ? -4.641 4.473 5.055 1 85.25 153 ARG B O 1
ATOM 6186 N N . THR B 1 154 ? -3.822 5.484 3.26 1 88.81 154 THR B N 1
ATOM 6187 C CA . THR B 1 154 ? -4.367 4.48 2.354 1 88.81 154 THR B CA 1
ATOM 6188 C C . THR B 1 154 ? -3.248 3.631 1.754 1 88.81 154 THR B C 1
ATOM 6190 O O . THR B 1 154 ? -2.191 4.152 1.391 1 88.81 154 THR B O 1
ATOM 6193 N N . THR B 1 155 ? -3.418 2.381 1.735 1 89.69 155 THR B N 1
ATOM 6194 C CA . THR B 1 155 ? -2.43 1.433 1.235 1 89.69 155 THR B CA 1
ATOM 6195 C C . THR B 1 155 ? -3.016 0.583 0.111 1 89.69 155 THR B C 1
ATOM 6197 O O . THR B 1 155 ? -4.062 -0.047 0.283 1 89.69 155 THR B O 1
ATOM 6200 N N . GLU B 1 156 ? -2.404 0.652 -0.962 1 89.5 156 GLU B N 1
ATOM 6201 C CA . GLU B 1 156 ? -2.75 -0.231 -2.072 1 89.5 156 GLU B CA 1
ATOM 6202 C C . GLU B 1 156 ? -1.638 -1.242 -2.34 1 89.5 156 GLU B C 1
ATOM 6204 O O . GLU B 1 156 ? -0.466 -0.872 -2.443 1 89.5 156 GLU B O 1
ATOM 6209 N N . GLN B 1 157 ? -2.006 -2.453 -2.391 1 90.12 157 GLN B N 1
ATOM 6210 C CA . GLN B 1 157 ? -1.03 -3.518 -2.604 1 90.12 157 GLN B CA 1
ATOM 6211 C C . GLN B 1 157 ? -1.38 -4.348 -3.834 1 90.12 157 GLN B C 1
ATOM 6213 O O . GLN B 1 157 ? -2.553 -4.637 -4.082 1 90.12 157 GLN B O 1
ATOM 6218 N N . ASN B 1 158 ? -0.41 -4.555 -4.602 1 87.94 158 ASN B N 1
ATOM 6219 C CA . ASN B 1 158 ? -0.496 -5.445 -5.754 1 87.94 158 ASN B CA 1
ATOM 6220 C C . ASN B 1 158 ? 0.472 -6.617 -5.625 1 87.94 158 ASN B C 1
ATOM 6222 O O . ASN B 1 158 ? 1.605 -6.449 -5.172 1 87.94 158 ASN B O 1
ATOM 6226 N N . ILE B 1 159 ? -0.041 -7.75 -5.93 1 82.81 159 ILE B N 1
ATOM 6227 C CA . ILE B 1 159 ? 0.807 -8.938 -5.875 1 82.81 159 ILE B CA 1
ATOM 6228 C C . ILE B 1 159 ? 1.003 -9.5 -7.277 1 82.81 159 ILE B C 1
ATOM 6230 O O . ILE B 1 159 ? 0.104 -9.414 -8.117 1 82.81 159 ILE B O 1
ATOM 6234 N N . ALA B 1 160 ? 2.17 -9.906 -7.582 1 76.44 160 ALA B N 1
ATOM 6235 C CA . ALA B 1 160 ? 2.523 -10.352 -8.93 1 76.44 160 ALA B CA 1
ATOM 6236 C C . ALA B 1 160 ? 1.698 -11.57 -9.336 1 76.44 160 ALA B C 1
ATOM 6238 O O . ALA B 1 160 ? 1.243 -11.664 -10.477 1 76.44 160 ALA B O 1
ATOM 6239 N N . ARG B 1 161 ? 1.505 -12.484 -8.469 1 75.06 161 ARG B N 1
ATOM 6240 C CA . ARG B 1 161 ? 0.663 -13.656 -8.688 1 75.06 161 ARG B CA 1
ATOM 6241 C C . ARG B 1 161 ? -0.49 -13.695 -7.688 1 75.06 161 ARG B C 1
ATOM 6243 O O . ARG B 1 161 ? -0.284 -13.508 -6.484 1 75.06 161 ARG B O 1
ATOM 6250 N N . PRO B 1 162 ? -1.703 -13.883 -8.289 1 77.12 162 PRO B N 1
ATOM 6251 C CA . PRO B 1 162 ? -2.844 -13.922 -7.375 1 77.12 162 PRO B CA 1
ATOM 6252 C C . PRO B 1 162 ? -2.617 -14.859 -6.191 1 77.12 162 PRO B C 1
ATOM 6254 O O . PRO B 1 162 ? -2.041 -15.938 -6.352 1 77.12 162 PRO B O 1
ATOM 6257 N N . SER B 1 163 ? -3.018 -14.383 -5.031 1 75.56 163 SER B N 1
ATOM 6258 C CA . SER B 1 163 ? -2.756 -15.109 -3.795 1 75.56 163 SER B CA 1
ATOM 6259 C C . SER B 1 163 ? -3.857 -14.867 -2.768 1 75.56 163 SER B C 1
ATOM 6261 O O . SER B 1 163 ? -4.879 -14.258 -3.08 1 75.56 163 SER B O 1
ATOM 6263 N N . SER B 1 164 ? -3.67 -15.461 -1.61 1 72.06 164 SER B N 1
ATOM 6264 C CA . SER B 1 164 ? -4.621 -15.266 -0.52 1 72.06 164 SER B CA 1
ATOM 6265 C C . SER B 1 164 ? -4.402 -13.922 0.167 1 72.06 164 SER B C 1
ATOM 6267 O O . SER B 1 164 ? -3.373 -13.273 -0.034 1 72.06 164 SER B O 1
ATOM 6269 N N . LEU B 1 165 ? -5.402 -13.578 0.952 1 68.81 165 LEU B N 1
ATOM 6270 C CA . LEU B 1 165 ? -5.371 -12.305 1.661 1 68.81 165 LEU B CA 1
ATOM 6271 C C . LEU B 1 165 ? -4.156 -12.227 2.582 1 68.81 165 LEU B C 1
ATOM 6273 O O . LEU B 1 165 ? -3.674 -11.133 2.887 1 68.81 165 LEU B O 1
ATOM 6277 N N . PHE B 1 166 ? -3.678 -13.289 2.938 1 58.88 166 PHE B N 1
ATOM 6278 C CA . PHE B 1 166 ? -2.543 -13.344 3.85 1 58.88 166 PHE B CA 1
ATOM 6279 C C . PHE B 1 166 ? -1.307 -12.719 3.215 1 58.88 166 PHE B C 1
ATOM 6281 O O . PHE B 1 166 ? -0.492 -12.102 3.904 1 58.88 166 PHE B O 1
ATOM 6288 N N . ALA B 1 167 ? -1.192 -12.898 1.987 1 67.44 167 ALA B N 1
ATOM 6289 C CA . ALA B 1 167 ? -0.041 -12.383 1.252 1 67.44 167 ALA B CA 1
ATOM 6290 C C . ALA B 1 167 ? 0.015 -10.859 1.321 1 67.44 167 ALA B C 1
ATOM 6292 O O . ALA B 1 167 ? 1.082 -10.258 1.159 1 67.44 167 ALA B O 1
ATOM 6293 N N . PHE B 1 168 ? -1.029 -10.234 1.693 1 78.62 168 PHE B N 1
ATOM 6294 C CA . PHE B 1 168 ? -1.112 -8.781 1.685 1 78.62 168 PHE B CA 1
ATOM 6295 C C . PHE B 1 168 ? -0.794 -8.211 3.062 1 78.62 168 PHE B C 1
ATOM 6297 O O . PHE B 1 168 ? -0.576 -7.008 3.207 1 78.62 168 PHE B O 1
ATOM 6304 N N . GLN B 1 169 ? -0.7 -9.039 4.047 1 68.81 169 GLN B N 1
ATOM 6305 C CA . GLN B 1 169 ? -0.316 -8.641 5.395 1 68.81 169 GLN B CA 1
ATOM 6306 C C . GLN B 1 169 ? -1.145 -7.453 5.879 1 68.81 169 GLN B C 1
ATOM 6308 O O . GLN B 1 169 ? -0.594 -6.457 6.355 1 68.81 169 GLN B O 1
ATOM 6313 N N . ILE B 1 170 ? -2.396 -7.52 5.598 1 75.06 170 ILE B N 1
ATOM 6314 C CA . ILE B 1 170 ? -3.32 -6.473 6.02 1 75.06 170 ILE B CA 1
ATOM 6315 C C . ILE B 1 170 ? -3.5 -6.523 7.535 1 75.06 170 ILE B C 1
ATOM 6317 O O . ILE B 1 170 ? -3.623 -7.605 8.117 1 75.06 170 ILE B O 1
ATOM 6321 N N . ASN B 1 171 ? -3.359 -5.418 8.156 1 65.69 171 ASN B N 1
ATOM 6322 C CA . ASN B 1 171 ? -3.727 -5.336 9.562 1 65.69 171 ASN B CA 1
ATOM 6323 C C . ASN B 1 171 ? -5.238 -5.324 9.75 1 65.69 171 ASN B C 1
ATOM 6325 O O . ASN B 1 171 ? -5.867 -4.266 9.703 1 65.69 171 ASN B O 1
ATOM 6329 N N . LYS B 1 172 ? -5.797 -6.441 10.023 1 64.19 172 LYS B N 1
ATOM 6330 C CA . LYS B 1 172 ? -7.242 -6.66 10.047 1 64.19 172 LYS B CA 1
ATOM 6331 C C . LYS B 1 172 ? -7.902 -5.863 11.164 1 64.19 172 LYS B C 1
ATOM 6333 O O . LYS B 1 172 ? -9.117 -5.633 11.141 1 64.19 172 LYS B O 1
ATOM 6338 N N . VAL B 1 173 ? -7.102 -5.461 12.031 1 58.38 173 VAL B N 1
ATOM 6339 C CA . VAL B 1 173 ? -7.656 -4.762 13.188 1 58.38 173 VAL B CA 1
ATOM 6340 C C . VAL B 1 173 ? -7.672 -3.258 12.922 1 58.38 173 VAL B C 1
ATOM 6342 O O . VAL B 1 173 ? -8.562 -2.547 13.391 1 58.38 173 VAL B O 1
ATOM 6345 N N . ARG B 1 174 ? -6.73 -2.818 12.164 1 65.62 174 ARG B N 1
ATOM 6346 C CA . ARG B 1 174 ? -6.535 -1.376 12.062 1 65.62 174 ARG B CA 1
ATOM 6347 C C . ARG B 1 174 ? -6.914 -0.865 10.68 1 65.62 174 ARG B C 1
ATOM 6349 O O . ARG B 1 174 ? -7.125 0.335 10.492 1 65.62 174 ARG B O 1
ATOM 6356 N N . GLU B 1 175 ? -6.98 -1.715 9.836 1 77.69 175 GLU B N 1
ATOM 6357 C CA . GLU B 1 175 ? -7.203 -1.267 8.461 1 77.69 175 GLU B CA 1
ATOM 6358 C C . GLU B 1 175 ? -8.609 -1.619 7.988 1 77.69 175 GLU B C 1
ATOM 6360 O O . GLU B 1 175 ? -9.141 -2.674 8.336 1 77.69 175 GLU B O 1
ATOM 6365 N N . ILE B 1 176 ? -9.141 -0.656 7.32 1 82.12 176 ILE B N 1
ATOM 6366 C CA . ILE B 1 176 ? -10.438 -0.841 6.684 1 82.12 176 ILE B CA 1
ATOM 6367 C C . ILE B 1 176 ? -10.25 -1.205 5.215 1 82.12 176 ILE B C 1
ATOM 6369 O O . ILE B 1 176 ? -9.484 -0.551 4.504 1 82.12 176 ILE B O 1
ATOM 6373 N N . LEU B 1 177 ? -10.914 -2.236 4.801 1 87.44 177 LEU B N 1
ATOM 6374 C CA . LEU B 1 177 ? -10.844 -2.635 3.398 1 87.44 177 LEU B CA 1
ATOM 6375 C C . LEU B 1 177 ? -11.625 -1.666 2.516 1 87.44 177 LEU B C 1
ATOM 6377 O O . LEU B 1 177 ? -12.812 -1.429 2.748 1 87.44 177 LEU B O 1
ATOM 6381 N N . LYS B 1 178 ? -10.945 -1.077 1.548 1 88.38 178 LYS B N 1
ATOM 6382 C CA . LYS B 1 178 ? -11.57 -0.103 0.658 1 88.38 178 LYS B CA 1
ATOM 6383 C C . LYS B 1 178 ? -11.695 -0.654 -0.76 1 88.38 178 LYS B C 1
ATOM 6385 O O . LYS B 1 178 ? -12.492 -0.149 -1.56 1 88.38 178 LYS B O 1
ATOM 6390 N N . GLY B 1 179 ? -10.945 -1.637 -1.059 1 89.81 179 GLY B N 1
ATOM 6391 C CA . GLY B 1 179 ? -10.977 -2.246 -2.379 1 89.81 179 GLY B CA 1
ATOM 6392 C C . GLY B 1 179 ? -10.312 -3.609 -2.424 1 89.81 179 GLY B C 1
ATOM 6393 O O . GLY B 1 179 ? -9.352 -3.861 -1.7 1 89.81 179 GLY B O 1
ATOM 6394 N N . ILE B 1 180 ? -10.797 -4.414 -3.305 1 91.5 180 ILE B N 1
ATOM 6395 C CA . ILE B 1 180 ? -10.234 -5.746 -3.484 1 91.5 180 ILE B CA 1
ATOM 6396 C C . ILE B 1 180 ? -10.469 -6.219 -4.918 1 91.5 180 ILE B C 1
ATOM 6398 O O . ILE B 1 180 ? -11.516 -5.934 -5.504 1 91.5 180 ILE B O 1
ATOM 6402 N N . THR B 1 181 ? -9.492 -6.805 -5.461 1 91.19 181 THR B N 1
ATOM 6403 C CA . THR B 1 181 ? -9.586 -7.371 -6.801 1 91.19 181 THR B CA 1
ATOM 6404 C C . THR B 1 181 ? -9.203 -8.852 -6.789 1 91.19 181 THR B C 1
ATOM 6406 O O . THR B 1 181 ? -8.227 -9.242 -6.148 1 91.19 181 THR B O 1
ATOM 6409 N N . GLY B 1 182 ? -9.984 -9.609 -7.387 1 89.31 182 GLY B N 1
ATOM 6410 C CA . GLY B 1 182 ? -9.695 -11.031 -7.523 1 89.31 182 GLY B CA 1
ATOM 6411 C C . GLY B 1 182 ? -10.406 -11.672 -8.703 1 89.31 182 GLY B C 1
ATOM 6412 O O . GLY B 1 182 ? -11.094 -10.992 -9.469 1 89.31 182 GLY B O 1
ATOM 6413 N N . ARG B 1 183 ? -10.133 -12.945 -8.859 1 85.69 183 ARG B N 1
ATOM 6414 C CA . ARG B 1 183 ? -10.781 -13.711 -9.922 1 85.69 183 ARG B CA 1
ATOM 6415 C C . ARG B 1 183 ? -12.062 -14.367 -9.43 1 85.69 183 ARG B C 1
ATOM 6417 O O . ARG B 1 183 ? -12.117 -14.859 -8.297 1 85.69 183 ARG B O 1
ATOM 6424 N N . SER B 1 184 ? -13.016 -14.281 -10.305 1 85.75 184 SER B N 1
ATOM 6425 C CA . SER B 1 184 ? -14.328 -14.797 -9.938 1 85.75 184 SER B CA 1
ATOM 6426 C C . SER B 1 184 ? -14.367 -16.328 -10.016 1 85.75 184 SER B C 1
ATOM 6428 O O . SER B 1 184 ? -13.781 -16.922 -10.922 1 85.75 184 SER B O 1
ATOM 6430 N N . LEU B 1 185 ? -14.859 -17.031 -8.984 1 73.44 185 LEU B N 1
ATOM 6431 C CA . LEU B 1 185 ? -15.102 -18.469 -9.008 1 73.44 185 LEU B CA 1
ATOM 6432 C C . LEU B 1 185 ? -16.312 -18.797 -9.867 1 73.44 185 LEU B C 1
ATOM 6434 O O . LEU B 1 185 ? -16.234 -19.656 -10.75 1 73.44 185 LEU B O 1
ATOM 6438 N N . ASP B 1 186 ? -17.453 -18.219 -9.242 1 64.81 186 ASP B N 1
ATOM 6439 C CA . ASP B 1 186 ? -18.75 -18.594 -9.812 1 64.81 186 ASP B CA 1
ATOM 6440 C C . ASP B 1 186 ? -19.625 -17.359 -10.023 1 64.81 186 ASP B C 1
ATOM 6442 O O . ASP B 1 186 ? -19.438 -16.344 -9.367 1 64.81 186 ASP B O 1
ATOM 6446 N N . GLY B 1 187 ? -20.328 -17.234 -11.25 1 60.78 187 GLY B N 1
ATOM 6447 C CA . GLY B 1 187 ? -21.453 -16.297 -11.398 1 60.78 187 GLY B CA 1
ATOM 6448 C C . GLY B 1 187 ? -21.219 -15.266 -12.484 1 60.78 187 GLY B C 1
ATOM 6449 O O . GLY B 1 187 ? -22.141 -14.922 -13.234 1 60.78 187 GLY B O 1
ATOM 6450 N N . PHE B 1 188 ? -19.953 -14.586 -12.32 1 74.81 188 PHE B N 1
ATOM 6451 C CA . PHE B 1 188 ? -19.719 -13.57 -13.336 1 74.81 188 PHE B CA 1
ATOM 6452 C C . PHE B 1 188 ? -18.812 -14.109 -14.445 1 74.81 188 PHE B C 1
ATOM 6454 O O . PHE B 1 188 ? -17.844 -13.453 -14.844 1 74.81 188 PHE B O 1
ATOM 6461 N N . GLU B 1 189 ? -19.078 -15.164 -14.945 1 72.69 189 GLU B N 1
ATOM 6462 C CA . GLU B 1 189 ? -18.266 -15.859 -15.93 1 72.69 189 GLU B CA 1
ATOM 6463 C C . GLU B 1 189 ? -16.922 -16.281 -15.344 1 72.69 189 GLU B C 1
ATOM 6465 O O . GLU B 1 189 ? -16.219 -15.469 -14.727 1 72.69 189 GLU B O 1
ATOM 6470 N N . SER B 1 190 ? -16.688 -17.453 -15.414 1 66.56 190 SER B N 1
ATOM 6471 C CA . SER B 1 190 ? -15.469 -18.031 -14.852 1 66.56 190 SER B CA 1
ATOM 6472 C C . SER B 1 190 ? -14.234 -17.328 -15.406 1 66.56 190 SER B C 1
ATOM 6474 O O . SER B 1 190 ? -14.148 -17.062 -16.609 1 66.56 190 SER B O 1
ATOM 6476 N N . GLY B 1 191 ? -13.375 -16.922 -14.531 1 70.81 191 GLY B N 1
ATOM 6477 C CA . GLY B 1 191 ? -12.117 -16.312 -14.93 1 70.81 191 GLY B CA 1
ATOM 6478 C C . GLY B 1 191 ? -12.18 -14.805 -15.008 1 70.81 191 GLY B C 1
ATOM 6479 O O . GLY B 1 191 ? -11.164 -14.141 -15.195 1 70.81 191 GLY B O 1
ATOM 6480 N N . SER B 1 192 ? -13.383 -14.289 -14.844 1 83.75 192 SER B N 1
ATOM 6481 C CA . SER B 1 192 ? -13.516 -12.836 -14.859 1 83.75 192 SER B CA 1
ATOM 6482 C C . SER B 1 192 ? -12.836 -12.211 -13.648 1 83.75 192 SER B C 1
ATOM 6484 O O . SER B 1 192 ? -12.656 -12.867 -12.617 1 83.75 192 SER B O 1
ATOM 6486 N N . LYS B 1 193 ? -12.367 -11.039 -13.852 1 87.88 193 LYS B N 1
ATOM 6487 C CA . LYS B 1 193 ? -11.797 -10.258 -12.758 1 87.88 193 LYS B CA 1
ATOM 6488 C C . LYS B 1 193 ? -12.836 -9.32 -12.148 1 87.88 193 LYS B C 1
ATOM 6490 O O . LYS B 1 193 ? -13.562 -8.641 -12.875 1 87.88 193 LYS B O 1
ATOM 6495 N N . LEU B 1 194 ? -12.945 -9.391 -10.883 1 91.75 194 LEU B N 1
ATOM 6496 C CA . LEU B 1 194 ? -13.844 -8.508 -10.148 1 91.75 194 LEU B CA 1
ATOM 6497 C C . LEU B 1 194 ? -13.062 -7.57 -9.234 1 91.75 194 LEU B C 1
ATOM 6499 O O . LEU B 1 194 ? -12.164 -8.008 -8.508 1 91.75 194 LEU B O 1
ATOM 6503 N N . ARG B 1 195 ? -13.289 -6.332 -9.367 1 91.06 195 ARG B N 1
ATOM 6504 C CA . ARG B 1 195 ? -12.797 -5.344 -8.414 1 91.06 195 ARG B CA 1
ATOM 6505 C C . ARG B 1 195 ? -13.953 -4.703 -7.645 1 91.06 195 ARG B C 1
ATOM 6507 O O . ARG B 1 195 ? -14.883 -4.172 -8.242 1 91.06 195 ARG B O 1
ATOM 6514 N N . GLY B 1 196 ? -13.844 -4.855 -6.352 1 91.75 196 GLY B N 1
ATOM 6515 C CA . GLY B 1 196 ? -14.883 -4.309 -5.5 1 91.75 196 GLY B CA 1
ATOM 6516 C C . GLY B 1 196 ? -14.422 -3.109 -4.688 1 91.75 196 GLY B C 1
ATOM 6517 O O . GLY B 1 196 ? -13.367 -3.15 -4.059 1 91.75 196 GLY B O 1
ATOM 6518 N N . SER B 1 197 ? -15.07 -2.088 -4.711 1 89.88 197 SER B N 1
ATOM 6519 C CA . SER B 1 197 ? -15.062 -0.913 -3.848 1 89.88 197 SER B CA 1
ATOM 6520 C C . SER B 1 197 ? -16.484 -0.463 -3.523 1 89.88 197 SER B C 1
ATOM 6522 O O . SER B 1 197 ? -17.344 -1.286 -3.205 1 89.88 197 SER B O 1
ATOM 6524 N N . ASP B 1 198 ? -16.781 0.843 -3.559 1 85.62 198 ASP B N 1
ATOM 6525 C CA . ASP B 1 198 ? -18.172 1.244 -3.553 1 85.62 198 ASP B CA 1
ATOM 6526 C C . ASP B 1 198 ? -18.891 0.787 -4.824 1 85.62 198 ASP B C 1
ATOM 6528 O O . ASP B 1 198 ? -20.109 0.653 -4.844 1 85.62 198 ASP B O 1
ATOM 6532 N N . VAL B 1 199 ? -18.016 0.576 -5.785 1 90.56 199 VAL B N 1
ATOM 6533 C CA . VAL B 1 199 ? -18.469 0.203 -7.117 1 90.56 199 VAL B CA 1
ATOM 6534 C C . VAL B 1 199 ? -17.953 -1.193 -7.469 1 90.56 199 VAL B C 1
ATOM 6536 O O . VAL B 1 199 ? -16.875 -1.586 -7.051 1 90.56 199 VAL B O 1
ATOM 6539 N N . LEU B 1 200 ? -18.75 -1.957 -8.172 1 93 200 LEU B N 1
ATOM 6540 C CA . LEU B 1 200 ? -18.328 -3.25 -8.688 1 93 200 LEU B CA 1
ATOM 6541 C C . LEU B 1 200 ? -17.812 -3.121 -10.125 1 93 200 LEU B C 1
ATOM 6543 O O . LEU B 1 200 ? -18.562 -2.73 -11.016 1 93 200 LEU B O 1
ATOM 6547 N N . HIS B 1 201 ? -16.594 -3.359 -10.25 1 91.25 201 HIS B N 1
ATOM 6548 C CA . HIS B 1 201 ? -15.961 -3.348 -11.57 1 91.25 201 HIS B CA 1
ATOM 6549 C C . HIS B 1 201 ? -15.742 -4.766 -12.086 1 91.25 201 HIS B C 1
ATOM 6551 O O . HIS B 1 201 ? -15.086 -5.574 -11.43 1 91.25 201 HIS B O 1
ATOM 6557 N N . ILE B 1 202 ? -16.297 -5.078 -13.242 1 89.69 202 ILE B N 1
ATOM 6558 C CA . ILE B 1 202 ? -16.203 -6.41 -13.82 1 89.69 202 ILE B CA 1
ATOM 6559 C C . ILE B 1 202 ? -15.438 -6.34 -15.141 1 89.69 202 ILE B C 1
ATOM 6561 O O . ILE B 1 202 ? -15.773 -5.539 -16.016 1 89.69 202 ILE B O 1
ATOM 6565 N N . ILE B 1 203 ? -14.438 -7.102 -15.234 1 84.56 203 ILE B N 1
ATOM 6566 C CA . ILE B 1 203 ? -13.703 -7.258 -16.484 1 84.56 203 ILE B CA 1
ATOM 6567 C C . ILE B 1 203 ? -13.734 -8.719 -16.922 1 84.56 203 ILE B C 1
ATOM 6569 O O . ILE B 1 203 ? -13.461 -9.625 -16.141 1 84.56 203 ILE B O 1
ATOM 6573 N N . ARG B 1 204 ? -14.156 -8.992 -18.062 1 82 204 ARG B N 1
ATOM 6574 C CA . ARG B 1 204 ? -14.211 -10.367 -18.547 1 82 204 ARG B CA 1
ATOM 6575 C C . ARG B 1 204 ? -13.625 -10.477 -19.953 1 82 204 ARG B C 1
ATOM 6577 O O . ARG B 1 204 ? -13.359 -9.461 -20.594 1 82 204 ARG B O 1
ATOM 6584 N N . GLN B 1 205 ? -13.352 -11.711 -20.297 1 73.31 205 GLN B N 1
ATOM 6585 C CA . GLN B 1 205 ? -12.766 -11.992 -21.609 1 73.31 205 GLN B CA 1
ATOM 6586 C C . GLN B 1 205 ? -13.812 -11.891 -22.703 1 73.31 205 GLN B C 1
ATOM 6588 O O . GLN B 1 205 ? -13.539 -11.359 -23.781 1 73.31 205 GLN B O 1
ATOM 6593 N N . ASN B 1 206 ? -14.93 -12.391 -22.422 1 76.12 206 ASN B N 1
ATOM 6594 C CA . ASN B 1 206 ? -16.016 -12.312 -23.391 1 76.12 206 ASN B CA 1
ATOM 6595 C C . ASN B 1 206 ? -16.75 -10.984 -23.297 1 76.12 206 ASN B C 1
ATOM 6597 O O . ASN B 1 206 ? -17 -10.477 -22.203 1 76.12 206 ASN B O 1
ATOM 6601 N N . PRO B 1 207 ? -17.062 -10.453 -24.453 1 78.88 207 PRO B N 1
ATOM 6602 C CA . PRO B 1 207 ? -17.75 -9.156 -24.438 1 78.88 207 PRO B CA 1
ATOM 6603 C C . PRO B 1 207 ? -19.125 -9.211 -23.781 1 78.88 207 PRO B C 1
ATOM 6605 O O . PRO B 1 207 ? -19.828 -10.219 -23.922 1 78.88 207 PRO B O 1
ATOM 6608 N N . PHE B 1 208 ? -19.469 -8.141 -23.172 1 81.38 208 PHE B N 1
ATOM 6609 C CA . PHE B 1 208 ? -20.797 -8.008 -22.578 1 81.38 208 PHE B CA 1
ATOM 6610 C C . PHE B 1 208 ? -21.844 -7.738 -23.641 1 81.38 208 PHE B C 1
ATOM 6612 O O . PHE B 1 208 ? -21.578 -7.027 -24.609 1 81.38 208 PHE B O 1
ATOM 6619 N N . GLU B 1 209 ? -22.984 -8.359 -23.453 1 75.94 209 GLU B N 1
ATOM 6620 C CA . GLU B 1 209 ? -24.156 -8.016 -24.25 1 75.94 209 GLU B CA 1
ATOM 6621 C C . GLU B 1 209 ? -25.172 -7.227 -23.422 1 75.94 209 GLU B C 1
ATOM 6623 O O . GLU B 1 209 ? -25.297 -7.453 -22.219 1 75.94 209 GLU B O 1
ATOM 6628 N N . LEU B 1 210 ? -25.844 -6.375 -24.062 1 72.69 210 LEU B N 1
ATOM 6629 C CA . LEU B 1 210 ? -26.781 -5.496 -23.375 1 72.69 210 LEU B CA 1
ATOM 6630 C C . LEU B 1 210 ? -27.859 -6.305 -22.656 1 72.69 210 LEU B C 1
ATOM 6632 O O . LEU B 1 210 ? -28.312 -5.93 -21.578 1 72.69 210 LEU B O 1
ATOM 6636 N N . ASN B 1 211 ? -28.25 -7.328 -23.266 1 75.38 211 ASN B N 1
ATOM 6637 C CA . ASN B 1 211 ? -29.359 -8.109 -22.734 1 75.38 211 ASN B CA 1
ATOM 6638 C C . ASN B 1 211 ? -28.969 -8.883 -21.484 1 75.38 211 ASN B C 1
ATOM 6640 O O . ASN B 1 211 ? -29.828 -9.352 -20.734 1 75.38 211 ASN B O 1
ATOM 6644 N N . GLU B 1 212 ? -27.703 -8.953 -21.219 1 83.19 212 GLU B N 1
ATOM 6645 C CA . GLU B 1 212 ? -27.281 -9.727 -20.047 1 83.19 212 GLU B CA 1
ATOM 6646 C C . GLU B 1 212 ? -27.094 -8.836 -18.828 1 83.19 212 GLU B C 1
ATOM 6648 O O . GLU B 1 212 ? -26.953 -9.328 -17.703 1 83.19 212 GLU B O 1
ATOM 6653 N N . LEU B 1 213 ? -27.125 -7.523 -19.016 1 85.31 213 LEU B N 1
ATOM 6654 C CA . LEU B 1 213 ? -26.797 -6.586 -17.953 1 85.31 213 LEU B CA 1
ATOM 6655 C C . LEU B 1 213 ? -27.781 -6.691 -16.797 1 85.31 213 LEU B C 1
ATOM 6657 O O . LEU B 1 213 ? -27.375 -6.711 -15.633 1 85.31 213 LEU B O 1
ATOM 6661 N N . PRO B 1 214 ? -29.094 -6.852 -17.109 1 84.75 214 PRO B N 1
ATOM 6662 C CA . PRO B 1 214 ? -30.031 -6.988 -15.984 1 84.75 214 PRO B CA 1
ATOM 6663 C C . PRO B 1 214 ? -29.781 -8.25 -15.164 1 84.75 214 PRO B C 1
ATOM 6665 O O . PRO B 1 214 ? -29.859 -8.219 -13.93 1 84.75 214 PRO B O 1
ATOM 6668 N N . LYS B 1 215 ? -29.484 -9.281 -15.828 1 86.69 215 LYS B N 1
ATOM 6669 C CA . LYS B 1 215 ? -29.203 -10.531 -15.133 1 86.69 215 LYS B CA 1
ATOM 6670 C C . LYS B 1 215 ? -27.938 -10.406 -14.273 1 86.69 215 LYS B C 1
ATOM 6672 O O . LYS B 1 215 ? -27.875 -10.961 -13.18 1 86.69 215 LYS B O 1
ATOM 6677 N N . LEU B 1 216 ? -27 -9.734 -14.797 1 88.75 216 LEU B N 1
ATOM 6678 C CA . LEU B 1 216 ? -25.766 -9.516 -14.062 1 88.75 216 LEU B CA 1
ATOM 6679 C C . LEU B 1 216 ? -26.016 -8.68 -12.812 1 88.75 216 LEU B C 1
ATOM 6681 O O . LEU B 1 216 ? -25.422 -8.938 -11.758 1 88.75 216 LEU B O 1
ATOM 6685 N N . CYS B 1 217 ? -26.812 -7.66 -13 1 90.31 217 CYS B N 1
ATOM 6686 C CA . CYS B 1 217 ? -27.156 -6.812 -11.859 1 90.31 217 CYS B CA 1
ATOM 6687 C C . CYS B 1 217 ? -27.891 -7.609 -10.789 1 90.31 217 CYS B C 1
ATOM 6689 O O . CYS B 1 217 ? -27.625 -7.445 -9.594 1 90.31 217 CYS B O 1
ATOM 6691 N N . LEU B 1 218 ? -28.828 -8.43 -11.227 1 88.94 218 LEU B N 1
ATOM 6692 C CA . LEU B 1 218 ? -29.562 -9.266 -10.281 1 88.94 218 LEU B CA 1
ATOM 6693 C C . LEU B 1 218 ? -28.609 -10.211 -9.539 1 88.94 218 LEU B C 1
ATOM 6695 O O . LEU B 1 218 ? -28.734 -10.398 -8.328 1 88.94 218 LEU B O 1
ATOM 6699 N N . LYS B 1 219 ? -27.75 -10.719 -10.227 1 89.5 219 LYS B N 1
ATOM 6700 C CA . LYS B 1 219 ? -26.766 -11.594 -9.617 1 89.5 219 LYS B CA 1
ATOM 6701 C C . LYS B 1 219 ? -25.922 -10.844 -8.586 1 89.5 219 LYS B C 1
ATOM 6703 O O . LYS B 1 219 ? -25.625 -11.367 -7.512 1 89.5 219 LYS B O 1
ATOM 6708 N N . ALA B 1 220 ? -25.422 -9.68 -8.984 1 91.75 220 ALA B N 1
ATOM 6709 C CA . ALA B 1 220 ? -24.656 -8.852 -8.055 1 91.75 220 ALA B CA 1
ATOM 6710 C C . ALA B 1 220 ? -25.453 -8.57 -6.781 1 91.75 220 ALA B C 1
ATOM 6712 O O . ALA B 1 220 ? -24.906 -8.625 -5.68 1 91.75 220 ALA B O 1
ATOM 6713 N N . PHE B 1 221 ? -26.734 -8.375 -6.988 1 91.44 221 PHE B N 1
ATOM 6714 C CA . PHE B 1 221 ? -27.578 -8.086 -5.832 1 91.44 221 PHE B CA 1
ATOM 6715 C C . PHE B 1 221 ? -27.703 -9.305 -4.926 1 91.44 221 PHE B C 1
ATOM 6717 O O . PHE B 1 221 ? -27.672 -9.18 -3.701 1 91.44 221 PHE B O 1
ATOM 6724 N N . GLN B 1 222 ? -27.797 -10.383 -5.48 1 89 222 GLN B N 1
ATOM 6725 C CA . GLN B 1 222 ? -27.906 -11.617 -4.711 1 89 222 GLN B CA 1
ATOM 6726 C C . GLN B 1 222 ? -26.656 -11.859 -3.885 1 89 222 GLN B C 1
ATOM 6728 O O . GLN B 1 222 ? -26.719 -12.359 -2.76 1 89 222 GLN B O 1
ATOM 6733 N N . GLN B 1 223 ? -25.547 -11.523 -4.488 1 89 223 GLN B N 1
ATOM 6734 C CA . GLN B 1 223 ? -24.297 -11.664 -3.756 1 89 223 GLN B CA 1
ATOM 6735 C C . GLN B 1 223 ? -24.188 -10.609 -2.65 1 89 223 GLN B C 1
ATOM 6737 O O . GLN B 1 223 ? -23.547 -10.852 -1.62 1 89 223 GLN B O 1
ATOM 6742 N N . TYR B 1 224 ? -24.75 -9.523 -2.881 1 89.5 224 TYR B N 1
ATOM 6743 C CA . TYR B 1 224 ? -24.719 -8.43 -1.914 1 89.5 224 TYR B CA 1
ATOM 6744 C C . TYR B 1 224 ? -25.672 -8.695 -0.758 1 89.5 224 TYR B C 1
ATOM 6746 O O . TYR B 1 224 ? -25.312 -8.531 0.408 1 89.5 224 TYR B O 1
ATOM 6754 N N . ASP B 1 225 ? -26.828 -9.016 -1.158 1 81.12 225 ASP B N 1
ATOM 6755 C CA . ASP B 1 225 ? -27.891 -9.094 -0.169 1 81.12 225 ASP B CA 1
ATOM 6756 C C . ASP B 1 225 ? -28.062 -10.523 0.351 1 81.12 225 ASP B C 1
ATOM 6758 O O . ASP B 1 225 ? -28.438 -11.422 -0.4 1 81.12 225 ASP B O 1
ATOM 6762 N N . GLY B 1 226 ? -27.75 -10.664 1.564 1 63.41 226 GLY B N 1
ATOM 6763 C CA . GLY B 1 226 ? -28.062 -11.906 2.254 1 63.41 226 GLY B CA 1
ATOM 6764 C C . GLY B 1 226 ? -26.938 -12.93 2.154 1 63.41 226 GLY B C 1
ATOM 6765 O O . GLY B 1 226 ? -27.016 -14 2.766 1 63.41 226 GLY B O 1
ATOM 6766 N N . ASN B 1 227 ? -25.938 -12.555 1.359 1 64.19 227 ASN B N 1
ATOM 6767 C CA . ASN B 1 227 ? -24.828 -13.5 1.229 1 64.19 227 ASN B CA 1
ATOM 6768 C C . ASN B 1 227 ? -23.641 -13.094 2.096 1 64.19 227 ASN B C 1
ATOM 6770 O O . ASN B 1 227 ? -22.984 -12.094 1.819 1 64.19 227 ASN B O 1
ATOM 6774 N N . PHE B 1 228 ? -23.547 -13.844 3.137 1 62.78 228 PHE B N 1
ATOM 6775 C CA . PHE B 1 228 ? -22.469 -13.523 4.082 1 62.78 228 PHE B CA 1
ATOM 6776 C C . PHE B 1 228 ? -21.328 -14.516 3.951 1 62.78 228 PHE B C 1
ATOM 6778 O O . PHE B 1 228 ? -20.594 -14.758 4.918 1 62.78 228 PHE B O 1
ATOM 6785 N N . SER B 1 229 ? -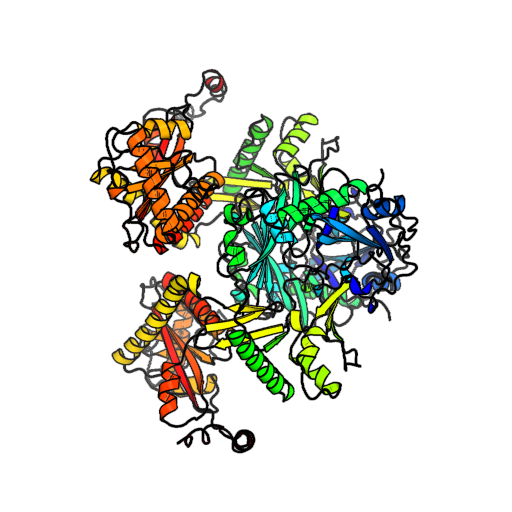21.203 -14.969 2.754 1 68.94 229 SER B N 1
ATOM 6786 C CA . SER B 1 229 ? -20.172 -15.969 2.49 1 68.94 229 SER B CA 1
ATOM 6787 C C . SER B 1 229 ? -18.781 -15.406 2.76 1 68.94 229 SER B C 1
ATOM 6789 O O . SER B 1 229 ? -17.875 -16.141 3.127 1 68.94 229 SER B O 1
ATOM 6791 N N . TYR B 1 230 ? -18.656 -14.047 2.678 1 73.31 230 TYR B N 1
ATOM 6792 C CA . TYR B 1 230 ? -17.328 -13.453 2.877 1 73.31 230 TYR B CA 1
ATOM 6793 C C . TYR B 1 230 ? -16.859 -13.656 4.309 1 73.31 230 TYR B C 1
ATOM 6795 O O . TYR B 1 230 ? -15.648 -13.75 4.562 1 73.31 230 TYR B O 1
ATOM 6803 N N . LYS B 1 231 ? -17.797 -13.742 5.191 1 64.38 231 LYS B N 1
ATOM 6804 C CA . LYS B 1 231 ? -17.422 -13.969 6.582 1 64.38 231 LYS B CA 1
ATOM 6805 C C . LYS B 1 231 ? -16.812 -15.359 6.77 1 64.38 231 LYS B C 1
ATOM 6807 O O . LYS B 1 231 ? -15.883 -15.531 7.562 1 64.38 231 LYS B O 1
ATOM 6812 N N . LYS B 1 232 ? -17.297 -16.203 5.926 1 59.78 232 LYS B N 1
ATOM 6813 C CA . LYS B 1 232 ? -16.797 -17.578 5.973 1 59.78 232 LYS B CA 1
ATOM 6814 C C . LYS B 1 232 ? -15.438 -17.672 5.277 1 59.78 232 LYS B C 1
ATOM 6816 O O . LYS B 1 232 ? -14.648 -18.578 5.59 1 59.78 232 LYS B O 1
ATOM 6821 N N . LYS B 1 233 ? -15.195 -16.766 4.43 1 64.69 233 LYS B N 1
ATOM 6822 C CA . LYS B 1 233 ? -13.961 -16.781 3.646 1 64.69 233 LYS B CA 1
ATOM 6823 C C . LYS B 1 233 ? -12.836 -16.078 4.387 1 64.69 233 LYS B C 1
ATOM 6825 O O . LYS B 1 233 ? -11.766 -15.836 3.82 1 64.69 233 LYS B O 1
ATOM 6830 N N . GLY B 1 234 ? -13.047 -15.695 5.676 1 61.94 234 GLY B N 1
ATOM 6831 C CA . GLY B 1 234 ? -12 -15.055 6.461 1 61.94 234 GLY B CA 1
ATOM 6832 C C . GLY B 1 234 ? -12.023 -13.539 6.375 1 61.94 234 GLY B C 1
ATOM 6833 O O . GLY B 1 234 ? -11.07 -12.875 6.773 1 61.94 234 GLY B O 1
ATOM 6834 N N . PHE B 1 235 ? -13.125 -13.047 5.82 1 70.94 235 PHE B N 1
ATOM 6835 C CA . PHE B 1 235 ? -13.211 -11.602 5.641 1 70.94 235 PHE B CA 1
ATOM 6836 C C . PHE B 1 235 ? -14.117 -10.977 6.691 1 70.94 235 PHE B C 1
ATOM 6838 O O . PHE B 1 235 ? -14.641 -9.883 6.496 1 70.94 235 PHE B O 1
ATOM 6845 N N . GLU B 1 236 ? -14.305 -11.695 7.809 1 65.94 236 GLU B N 1
ATOM 6846 C CA . GLU B 1 236 ? -15.195 -11.211 8.859 1 65.94 236 GLU B CA 1
ATOM 6847 C C . GLU B 1 236 ? -14.703 -9.898 9.445 1 65.94 236 GLU B C 1
ATOM 6849 O O . GLU B 1 236 ? -15.5 -9.078 9.914 1 65.94 236 GLU B O 1
ATOM 6854 N N . TRP B 1 237 ? -13.453 -9.648 9.328 1 66.44 237 TRP B N 1
ATOM 6855 C CA . TRP B 1 237 ? -12.812 -8.484 9.945 1 66.44 237 TRP B CA 1
ATOM 6856 C C . TRP B 1 237 ? -13.266 -7.195 9.266 1 66.44 237 TRP B C 1
ATOM 6858 O O . TRP B 1 237 ? -13.102 -6.109 9.82 1 66.44 237 TRP B O 1
ATOM 6868 N N . ILE B 1 238 ? -13.812 -7.301 8.109 1 71.25 238 ILE B N 1
ATOM 6869 C CA . ILE B 1 238 ? -14.234 -6.117 7.371 1 71.25 238 ILE B CA 1
ATOM 6870 C C . ILE B 1 238 ? -15.32 -5.383 8.148 1 71.25 238 ILE B C 1
ATOM 6872 O O . ILE B 1 238 ? -15.523 -4.18 7.957 1 71.25 238 ILE B O 1
ATOM 6876 N N . ASP B 1 239 ? -15.984 -6.176 8.969 1 62.53 239 ASP B N 1
ATOM 6877 C CA . ASP B 1 239 ? -17.078 -5.609 9.75 1 62.53 239 ASP B CA 1
ATOM 6878 C C . ASP B 1 239 ? -16.578 -5.055 11.086 1 62.53 239 ASP B C 1
ATOM 6880 O O . ASP B 1 239 ? -17.375 -4.578 11.898 1 62.53 239 ASP B O 1
ATOM 6884 N N . ASN B 1 240 ? -15.281 -5.195 11.336 1 59.62 240 ASN B N 1
ATOM 6885 C CA . ASN B 1 240 ? -14.734 -4.797 12.625 1 59.62 240 ASN B CA 1
ATOM 6886 C C . ASN B 1 240 ? -14.93 -3.303 12.875 1 59.62 240 ASN B C 1
ATOM 6888 O O . ASN B 1 240 ? -15.039 -2.871 14.023 1 59.62 240 ASN B O 1
ATOM 6892 N N . PHE B 1 241 ? -14.875 -2.557 11.875 1 58.03 241 PHE B N 1
ATOM 6893 C CA . PHE B 1 241 ? -15.07 -1.128 12.094 1 58.03 241 PHE B CA 1
ATOM 6894 C C . PHE B 1 241 ? -16.547 -0.792 12.172 1 58.03 241 PHE B C 1
ATOM 6896 O O . PHE B 1 241 ? -17.266 -0.863 11.164 1 58.03 241 PHE B O 1
ATOM 6903 N N . ILE B 1 242 ? -16.922 -0.904 13.477 1 55.56 242 ILE B N 1
ATOM 6904 C CA . ILE B 1 242 ? -18.344 -0.771 13.758 1 55.56 242 ILE B CA 1
ATOM 6905 C C . ILE B 1 242 ? -18.703 0.704 13.922 1 55.56 242 ILE B C 1
ATOM 6907 O O . ILE B 1 242 ? -18.156 1.392 14.789 1 55.56 242 ILE B O 1
ATOM 6911 N N . PRO B 1 243 ? -19.469 1.173 12.977 1 62.94 243 PRO B N 1
ATOM 6912 C CA . PRO B 1 243 ? -20.031 2.514 13.172 1 62.94 243 PRO B CA 1
ATOM 6913 C C . PRO B 1 243 ? -20.781 2.654 14.5 1 62.94 243 PRO B C 1
ATOM 6915 O O . PRO B 1 243 ? -21.375 1.688 14.984 1 62.94 243 PRO B O 1
ATOM 6918 N N . VAL B 1 244 ? -20.5 3.736 15.195 1 68.69 244 VAL B N 1
ATOM 6919 C CA . VAL B 1 244 ? -21.234 4.055 16.406 1 68.69 244 VAL B CA 1
ATOM 6920 C C . VAL B 1 244 ? -22.719 4.199 16.078 1 68.69 244 VAL B C 1
ATOM 6922 O O . VAL B 1 244 ? -23.109 5.059 15.289 1 68.69 244 VAL B O 1
ATOM 6925 N N . LEU B 1 245 ? -23.438 3.291 16.656 1 61 245 LEU B N 1
ATOM 6926 C CA . LEU B 1 245 ? -24.859 3.275 16.312 1 61 245 LEU B CA 1
ATOM 6927 C C . LEU B 1 245 ? -25.688 3.895 17.438 1 61 245 LEU B C 1
ATOM 6929 O O . LEU B 1 245 ? -26.766 4.43 17.188 1 61 245 LEU B O 1
ATOM 6933 N N . ALA B 1 246 ? -25.125 3.924 18.547 1 69.88 246 ALA B N 1
ATOM 6934 C CA . ALA B 1 246 ? -25.906 4.445 19.672 1 69.88 246 ALA B CA 1
ATOM 6935 C C . ALA B 1 246 ? -26.188 5.938 19.484 1 69.88 246 ALA B C 1
ATOM 6937 O O . ALA B 1 246 ? -25.266 6.742 19.375 1 69.88 246 ALA B O 1
ATOM 6938 N N . ALA B 1 247 ? -27.5 6.273 19.438 1 78 247 ALA B N 1
ATOM 6939 C CA . ALA B 1 247 ? -27.938 7.641 19.172 1 78 247 ALA B CA 1
ATOM 6940 C C . ALA B 1 247 ? -27.391 8.602 20.219 1 78 247 ALA B C 1
ATOM 6942 O O . ALA B 1 247 ? -27 9.727 19.891 1 78 247 ALA B O 1
ATOM 6943 N N . LYS B 1 248 ? -27.453 8.148 21.422 1 82.81 248 LYS B N 1
ATOM 6944 C CA . LYS B 1 248 ? -26.969 9.008 22.5 1 82.81 248 LYS B CA 1
ATOM 6945 C C . LYS B 1 248 ? -25.5 9.375 22.297 1 82.81 248 LYS B C 1
ATOM 6947 O O . LYS B 1 248 ? -25.109 10.531 22.438 1 82.81 248 LYS B O 1
ATOM 6952 N N . THR B 1 249 ? -24.734 8.406 22.062 1 87.5 249 THR B N 1
ATOM 6953 C CA . THR B 1 249 ? -23.312 8.617 21.828 1 87.5 249 THR B CA 1
ATOM 6954 C C . THR B 1 249 ? -23.078 9.516 20.609 1 87.5 249 THR B C 1
ATOM 6956 O O . THR B 1 249 ? -22.266 10.43 20.641 1 87.5 249 THR B O 1
ATOM 6959 N N . THR B 1 250 ? -23.812 9.266 19.578 1 90.25 250 THR B N 1
ATOM 6960 C CA . THR B 1 250 ? -23.672 10.055 18.359 1 90.25 250 THR B CA 1
ATOM 6961 C C . THR B 1 250 ? -24.031 11.516 18.609 1 90.25 250 THR B C 1
ATOM 6963 O O . THR B 1 250 ? -23.391 12.422 18.078 1 90.25 250 THR B O 1
ATOM 6966 N N . ARG B 1 251 ? -25.031 11.688 19.375 1 90.12 251 ARG B N 1
ATOM 6967 C CA . ARG B 1 251 ? -25.438 13.047 19.688 1 90.12 251 ARG B CA 1
ATOM 6968 C C . ARG B 1 251 ? -24.344 13.789 20.453 1 90.12 251 ARG B C 1
ATOM 6970 O O . ARG B 1 251 ? -24.078 14.961 20.188 1 90.12 251 ARG B O 1
ATOM 6977 N N . SER B 1 252 ? -23.812 13.078 21.344 1 92.44 252 SER B N 1
ATOM 6978 C CA . SER B 1 252 ? -22.719 13.664 22.125 1 92.44 252 SER B CA 1
ATOM 6979 C C . SER B 1 252 ? -21.516 13.984 21.219 1 92.44 252 SER B C 1
ATOM 6981 O O . SER B 1 252 ? -20.922 15.055 21.344 1 92.44 252 SER B O 1
ATOM 6983 N N . LEU B 1 253 ? -21.172 13.117 20.422 1 93.56 253 LEU B N 1
ATOM 6984 C CA . LEU B 1 253 ? -20.047 13.281 19.516 1 93.56 253 LEU B CA 1
ATOM 6985 C C . LEU B 1 253 ? -20.297 14.43 18.547 1 93.56 253 LEU B C 1
ATOM 6987 O O . LEU B 1 253 ? -19.422 15.25 18.297 1 93.56 253 LEU B O 1
ATOM 6991 N N . ASN B 1 254 ? -21.516 14.469 18.047 1 93.44 254 ASN B N 1
ATOM 6992 C CA . ASN B 1 254 ? -21.891 15.562 17.156 1 93.44 254 ASN B CA 1
ATOM 6993 C C . ASN B 1 254 ? -21.828 16.906 17.875 1 93.44 254 ASN B C 1
ATOM 6995 O O . ASN B 1 254 ? -21.5 17.922 17.25 1 93.44 254 ASN B O 1
ATOM 6999 N N . GLY B 1 255 ? -22.203 16.859 19.047 1 93.5 255 GLY B N 1
ATOM 7000 C CA . GLY B 1 255 ? -22.078 18.078 19.844 1 93.5 255 GLY B CA 1
ATOM 7001 C C . GLY B 1 255 ? -20.641 18.562 19.969 1 93.5 255 GLY B C 1
ATOM 7002 O O . GLY B 1 255 ? -20.391 19.75 19.844 1 93.5 255 GLY B O 1
ATOM 7003 N N . GLN B 1 256 ? -19.75 17.656 20.219 1 94.56 256 GLN B N 1
ATOM 7004 C CA . GLN B 1 256 ? -18.328 18 20.281 1 94.56 256 GLN B CA 1
ATOM 7005 C C . GLN B 1 256 ? -17.828 18.547 18.953 1 94.56 256 GLN B C 1
ATOM 7007 O O . GLN B 1 256 ? -17.031 19.484 18.922 1 94.56 256 GLN B O 1
ATOM 7012 N N . MET B 1 257 ? -18.234 17.938 17.922 1 95.06 257 MET B N 1
ATOM 7013 C CA . MET B 1 257 ? -17.859 18.391 16.578 1 95.06 257 MET B CA 1
ATOM 7014 C C . MET B 1 257 ? -18.344 19.797 16.312 1 95.06 257 MET B C 1
ATOM 7016 O O . MET B 1 257 ? -17.625 20.625 15.75 1 95.06 257 MET B O 1
ATOM 7020 N N . LYS B 1 258 ? -19.578 20.047 16.688 1 94.69 258 LYS B N 1
ATOM 7021 C CA . LYS B 1 258 ? -20.141 21.391 16.547 1 94.69 258 LYS B CA 1
ATOM 7022 C C . LYS B 1 258 ? -19.312 22.422 17.312 1 94.69 258 LYS B C 1
ATOM 7024 O O . LYS B 1 258 ? -19.047 23.5 16.797 1 94.69 258 LYS B O 1
ATOM 7029 N N . GLN B 1 259 ? -18.953 22.062 18.469 1 94.06 259 GLN B N 1
ATOM 7030 C CA . GLN B 1 259 ? -18.125 22.953 19.281 1 94.06 259 GLN B CA 1
ATOM 7031 C C . GLN B 1 259 ? -16.781 23.219 18.609 1 94.06 259 GLN B C 1
ATOM 7033 O O . GLN B 1 259 ? -16.266 24.328 18.656 1 94.06 259 GLN B O 1
ATOM 7038 N N . ALA B 1 260 ? -16.188 22.188 18.078 1 94.75 260 ALA B N 1
ATOM 7039 C CA . ALA B 1 260 ? -14.914 22.312 17.391 1 94.75 260 ALA B CA 1
ATOM 7040 C C . ALA B 1 260 ? -15.016 23.281 16.203 1 94.75 260 ALA B C 1
ATOM 7042 O O . ALA B 1 260 ? -14.109 24.078 15.969 1 94.75 260 ALA B O 1
ATOM 7043 N N . PHE B 1 261 ? -16.078 23.219 15.461 1 95.31 261 PHE B N 1
ATOM 7044 C CA . PHE B 1 261 ? -16.297 24.125 14.344 1 95.31 261 PHE B CA 1
ATOM 7045 C C . PHE B 1 261 ? -16.484 25.562 14.836 1 95.31 261 PHE B C 1
ATOM 7047 O O . PHE B 1 261 ? -16.016 26.5 14.188 1 95.31 261 PHE B O 1
ATOM 7054 N N . GLU B 1 262 ? -17.172 25.688 15.914 1 93.38 262 GLU B N 1
ATOM 7055 C CA . GLU B 1 262 ? -17.359 27.016 16.484 1 93.38 262 GLU B CA 1
ATOM 7056 C C . GLU B 1 262 ? -16.016 27.641 16.859 1 93.38 262 GLU B C 1
ATOM 7058 O O . GLU B 1 262 ? -15.766 28.812 16.578 1 93.38 262 GLU B O 1
ATOM 7063 N N . GLN B 1 263 ? -15.195 26.844 17.453 1 93.06 263 GLN B N 1
ATOM 7064 C CA . GLN B 1 263 ? -13.859 27.297 17.797 1 93.06 263 GLN B CA 1
ATOM 7065 C C . GLN B 1 263 ? -13.062 27.672 16.547 1 93.06 263 GLN B C 1
ATOM 7067 O O . GLN B 1 263 ? -12.352 28.672 16.516 1 93.06 263 GLN B O 1
ATOM 7072 N N . ALA B 1 264 ? -13.172 26.859 15.57 1 93.06 264 ALA B N 1
ATOM 7073 C CA . ALA B 1 264 ? -12.469 27.094 14.312 1 93.06 264 ALA B CA 1
ATOM 7074 C C . ALA B 1 264 ? -12.898 28.406 13.68 1 93.06 264 ALA B C 1
ATOM 7076 O O . ALA B 1 264 ? -12.07 29.172 13.172 1 93.06 264 ALA B O 1
ATOM 7077 N N . MET B 1 265 ? -14.188 28.688 13.727 1 92.88 265 MET B N 1
ATOM 7078 C CA . MET B 1 265 ? -14.742 29.906 13.133 1 92.88 265 MET B CA 1
ATOM 7079 C C . MET B 1 265 ? -14.242 31.141 13.875 1 92.88 265 MET B C 1
ATOM 7081 O O . MET B 1 265 ? -14.18 32.219 13.305 1 92.88 265 MET B O 1
ATOM 7085 N N . GLU B 1 266 ? -13.867 30.859 15.086 1 90.56 266 GLU B N 1
ATOM 7086 C CA . GLU B 1 266 ? -13.336 31.969 15.883 1 90.56 266 GLU B CA 1
ATOM 7087 C C . GLU B 1 266 ? -11.844 32.156 15.625 1 90.56 266 GLU B C 1
ATOM 7089 O O . GLU B 1 266 ? -11.242 33.125 16.141 1 90.56 266 GLU B O 1
ATOM 7094 N N . GLY B 1 267 ? -11.273 31.297 14.852 1 85.62 267 GLY B N 1
ATOM 7095 C CA . GLY B 1 267 ? -9.891 31.469 14.453 1 85.62 267 GLY B CA 1
ATOM 7096 C C . GLY B 1 267 ? -8.953 30.453 15.078 1 85.62 267 GLY B C 1
ATOM 7097 O O . GLY B 1 267 ? -7.75 30.453 14.797 1 85.62 267 GLY B O 1
ATOM 7098 N N . ASN B 1 268 ? -9.5 29.578 15.93 1 88 268 ASN B N 1
ATOM 7099 C CA . ASN B 1 268 ? -8.703 28.547 16.578 1 88 268 ASN B CA 1
ATOM 7100 C C . ASN B 1 268 ? -9.109 27.156 16.094 1 88 268 ASN B C 1
ATOM 7102 O O . ASN B 1 268 ? -9.883 26.453 16.766 1 88 268 ASN B O 1
ATOM 7106 N N . ILE B 1 269 ? -8.492 26.703 15.156 1 87.12 269 ILE B N 1
ATOM 7107 C CA . ILE B 1 269 ? -8.836 25.391 14.609 1 87.12 269 ILE B CA 1
ATOM 7108 C C . ILE B 1 269 ? -8.211 24.297 15.469 1 87.12 269 ILE B C 1
ATOM 7110 O O . ILE B 1 269 ? -6.984 24.172 15.531 1 87.12 269 ILE B O 1
ATOM 7114 N N . PRO B 1 270 ? -9.055 23.531 16.094 1 85.88 270 PRO B N 1
ATOM 7115 C CA . PRO B 1 270 ? -8.492 22.422 16.875 1 85.88 270 PRO B CA 1
ATOM 7116 C C . PRO B 1 270 ? -7.73 21.422 16.016 1 85.88 270 PRO B C 1
ATOM 7118 O O . PRO B 1 270 ? -8.133 21.141 14.875 1 85.88 270 PRO B O 1
ATOM 7121 N N . PRO B 1 271 ? -6.73 20.812 16.531 1 80 271 PRO B N 1
ATOM 7122 C CA . PRO B 1 271 ? -5.941 19.844 15.766 1 80 271 PRO B CA 1
ATOM 7123 C C . PRO B 1 271 ? -6.734 18.594 15.406 1 80 271 PRO B C 1
ATOM 7125 O O . PRO B 1 271 ? -6.395 17.906 14.445 1 80 271 PRO B O 1
ATOM 7128 N N . GLU B 1 272 ? -7.777 18.312 16.172 1 83.12 272 GLU B N 1
ATOM 7129 C CA . GLU B 1 272 ? -8.578 17.109 15.945 1 83.12 272 GLU B CA 1
ATOM 7130 C C . GLU B 1 272 ? -9.508 17.281 14.75 1 83.12 272 GLU B C 1
ATOM 7132 O O . GLU B 1 272 ? -10.055 16.297 14.234 1 83.12 272 GLU B O 1
ATOM 7137 N N . LEU B 1 273 ? -9.703 18.5 14.398 1 90.44 273 LEU B N 1
ATOM 7138 C CA . LEU B 1 273 ? -10.617 18.828 13.305 1 90.44 273 LEU B CA 1
ATOM 7139 C C . LEU B 1 273 ? -9.852 19.109 12.016 1 90.44 273 LEU B C 1
ATOM 7141 O O . LEU B 1 273 ? -9.172 20.141 11.914 1 90.44 273 LEU B O 1
ATOM 7145 N N . LYS B 1 274 ? -10 18.25 11.031 1 89.38 274 LYS B N 1
ATOM 7146 C CA . LYS B 1 274 ? -9.227 18.375 9.805 1 89.38 274 LYS B CA 1
ATOM 7147 C C . LYS B 1 274 ? -10.078 18.062 8.578 1 89.38 274 LYS B C 1
ATOM 7149 O O . LYS B 1 274 ? -11.102 17.391 8.688 1 89.38 274 LYS B O 1
ATOM 7154 N N . LEU B 1 275 ? -9.695 18.625 7.445 1 92.62 275 LEU B N 1
ATOM 7155 C CA . LEU B 1 275 ? -10.219 18.234 6.137 1 92.62 275 LEU B CA 1
ATOM 7156 C C . LEU B 1 275 ? -9.141 17.562 5.305 1 92.62 275 LEU B C 1
ATOM 7158 O O . LEU B 1 275 ? -8.023 18.062 5.195 1 92.62 275 LEU B O 1
ATOM 7162 N N . ILE B 1 276 ? -9.477 16.391 4.805 1 88.5 276 ILE B N 1
ATOM 7163 C CA . ILE B 1 276 ? -8.508 15.617 4.047 1 88.5 276 ILE B CA 1
ATOM 7164 C C . ILE B 1 276 ? -9.148 15.078 2.773 1 88.5 276 ILE B C 1
ATOM 7166 O O . ILE B 1 276 ? -10.375 15.102 2.635 1 88.5 276 ILE B O 1
ATOM 7170 N N . CYS B 1 277 ? -8.289 14.633 1.847 1 85.75 277 CYS B N 1
ATOM 7171 C CA . CYS B 1 277 ? -8.805 13.891 0.701 1 85.75 277 CYS B CA 1
ATOM 7172 C C . CYS B 1 277 ? -9.367 12.547 1.134 1 85.75 277 CYS B C 1
ATOM 7174 O O . CYS B 1 277 ? -8.703 11.789 1.845 1 85.75 277 CYS B O 1
ATOM 7176 N N . PRO B 1 278 ? -10.539 12.297 0.746 1 86.06 278 PRO B N 1
ATOM 7177 C CA . PRO B 1 278 ? -11.133 11.031 1.168 1 86.06 278 PRO B CA 1
ATOM 7178 C C . PRO B 1 278 ? -10.438 9.812 0.554 1 86.06 278 PRO B C 1
ATOM 7180 O O . PRO B 1 278 ? -9.852 9.922 -0.528 1 86.06 278 PRO B O 1
ATOM 7183 N N . SER B 1 279 ? -10.508 8.703 1.222 1 78.56 279 SER B N 1
ATOM 7184 C CA . SER B 1 279 ? -9.891 7.465 0.766 1 78.56 279 SER B CA 1
ATOM 7185 C C . SER B 1 279 ? -10.562 6.941 -0.498 1 78.56 279 SER B C 1
ATOM 7187 O O . SER B 1 279 ? -10 6.117 -1.214 1 78.56 279 SER B O 1
ATOM 7189 N N . SER B 1 280 ? -11.703 7.461 -0.729 1 74.5 280 SER B N 1
ATOM 7190 C CA . SER B 1 280 ? -12.453 7.027 -1.899 1 74.5 280 SER B CA 1
ATOM 7191 C C . SER B 1 280 ? -11.992 7.75 -3.158 1 74.5 280 SER B C 1
ATOM 7193 O O . SER B 1 280 ? -12.469 7.461 -4.258 1 74.5 280 SER B O 1
ATOM 7195 N N . ALA B 1 281 ? -11.094 8.68 -2.949 1 76 281 ALA B N 1
ATOM 7196 C CA . ALA B 1 281 ? -10.555 9.359 -4.121 1 76 281 ALA B CA 1
ATOM 7197 C C . ALA B 1 281 ? -9.977 8.359 -5.121 1 76 281 ALA B C 1
ATOM 7199 O O . ALA B 1 281 ? -9.289 7.414 -4.734 1 76 281 ALA B O 1
ATOM 7200 N N . GLU B 1 282 ? -10.273 8.555 -6.332 1 67.81 282 GLU B N 1
ATOM 7201 C CA . GLU B 1 282 ? -9.836 7.637 -7.383 1 67.81 282 GLU B CA 1
ATOM 7202 C C . GLU B 1 282 ? -8.539 8.117 -8.031 1 67.81 282 GLU B C 1
ATOM 7204 O O . GLU B 1 282 ? -7.754 7.309 -8.531 1 67.81 282 GLU B O 1
ATOM 7209 N N . THR B 1 283 ? -8.414 9.422 -8 1 69.94 283 THR B N 1
ATOM 7210 C CA . THR B 1 283 ? -7.234 9.992 -8.641 1 69.94 283 THR B CA 1
ATOM 7211 C C . THR B 1 283 ? -6.09 10.133 -7.633 1 69.94 283 THR B C 1
ATOM 7213 O O . THR B 1 283 ? -6.316 10.484 -6.473 1 69.94 283 THR B O 1
ATOM 7216 N N . ASN B 1 284 ? -4.926 9.836 -8.078 1 71.94 284 ASN B N 1
ATOM 7217 C CA . ASN B 1 284 ? -3.738 10.016 -7.246 1 71.94 284 ASN B CA 1
ATOM 7218 C C . ASN B 1 284 ? -3.523 11.477 -6.879 1 71.94 284 ASN B C 1
ATOM 7220 O O . ASN B 1 284 ? -3.521 12.344 -7.754 1 71.94 284 ASN B O 1
ATOM 7224 N N . LEU B 1 285 ? -3.355 11.742 -5.629 1 73.62 285 LEU B N 1
ATOM 7225 C CA . LEU B 1 285 ? -3.248 13.102 -5.109 1 73.62 285 LEU B CA 1
ATOM 7226 C C . LEU B 1 285 ? -1.974 13.773 -5.605 1 73.62 285 LEU B C 1
ATOM 7228 O O . LEU B 1 285 ? -1.838 14.992 -5.52 1 73.62 285 LEU B O 1
ATOM 7232 N N . PHE B 1 286 ? -1.077 13 -6.086 1 71.56 286 PHE B N 1
ATOM 7233 C CA . PHE B 1 286 ? 0.136 13.562 -6.668 1 71.56 286 PHE B CA 1
ATOM 7234 C C . PHE B 1 286 ? -0.203 14.523 -7.797 1 71.56 286 PHE B C 1
ATOM 7236 O O . PHE B 1 286 ? 0.473 15.539 -7.977 1 71.56 286 PHE B O 1
ATOM 7243 N N . PHE B 1 287 ? -1.267 14.281 -8.453 1 76.06 287 PHE B N 1
ATOM 7244 C CA . PHE B 1 287 ? -1.646 15.086 -9.609 1 76.06 287 PHE B CA 1
ATOM 7245 C C . PHE B 1 287 ? -2.531 16.25 -9.18 1 76.06 287 PHE B C 1
ATOM 7247 O O . PHE B 1 287 ? -2.939 17.062 -10.016 1 76.06 287 PHE B O 1
ATOM 7254 N N . LEU B 1 288 ? -2.812 16.359 -7.91 1 80.5 288 LEU B N 1
ATOM 7255 C CA . LEU B 1 288 ? -3.695 17.422 -7.438 1 80.5 288 LEU B CA 1
ATOM 7256 C C . LEU B 1 288 ? -3.096 18.797 -7.723 1 80.5 288 LEU B C 1
ATOM 7258 O O . LEU B 1 288 ? -1.965 19.078 -7.32 1 80.5 288 LEU B O 1
ATOM 7262 N N . GLN B 1 289 ? -3.752 19.656 -8.406 1 76.75 289 GLN B N 1
ATOM 7263 C CA . GLN B 1 289 ? -3.275 20.984 -8.781 1 76.75 289 GLN B CA 1
ATOM 7264 C C . GLN B 1 289 ? -3.941 22.062 -7.938 1 76.75 289 GLN B C 1
ATOM 7266 O O . GLN B 1 289 ? -3.271 22.984 -7.449 1 76.75 289 GLN B O 1
ATOM 7271 N N . LYS B 1 290 ? -5.195 21.969 -7.906 1 84.56 290 LYS B N 1
ATOM 7272 C CA . LYS B 1 290 ? -5.902 22.984 -7.145 1 84.56 290 LYS B CA 1
ATOM 7273 C C . LYS B 1 290 ? -7.195 22.438 -6.551 1 84.56 290 LYS B C 1
ATOM 7275 O O . LYS B 1 290 ? -7.715 21.422 -7.016 1 84.56 290 LYS B O 1
ATOM 7280 N N . VAL B 1 291 ? -7.652 23.141 -5.555 1 89.31 291 VAL B N 1
ATOM 7281 C CA . VAL B 1 291 ? -8.875 22.781 -4.844 1 89.31 291 VAL B CA 1
ATOM 7282 C C . VAL B 1 291 ? -9.742 24.031 -4.645 1 89.31 291 VAL B C 1
ATOM 7284 O O . VAL B 1 291 ? -9.227 25.109 -4.387 1 89.31 291 VAL B O 1
ATOM 7287 N N . ASN B 1 292 ? -11.023 23.859 -4.887 1 92.19 292 ASN B N 1
ATOM 7288 C CA . ASN B 1 292 ? -12.008 24.891 -4.602 1 92.19 292 ASN B CA 1
ATOM 7289 C C . ASN B 1 292 ? -13.094 24.391 -3.646 1 92.19 292 ASN B C 1
ATOM 7291 O O . ASN B 1 292 ? -13.336 23.188 -3.561 1 92.19 292 ASN B O 1
ATOM 7295 N N . TYR B 1 293 ? -13.594 25.328 -2.957 1 93.31 293 TYR B N 1
ATOM 7296 C CA . TYR B 1 293 ? -14.75 25.047 -2.119 1 93.31 293 TYR B CA 1
ATOM 7297 C C . TYR B 1 293 ? -16 25.719 -2.67 1 93.31 293 TYR B C 1
ATOM 7299 O O . TYR B 1 293 ? -15.984 26.906 -3.016 1 93.31 293 TYR B O 1
ATOM 7307 N N . VAL B 1 294 ? -17.078 24.906 -2.809 1 91.56 294 VAL B N 1
ATOM 7308 C CA . VAL B 1 294 ? -18.312 25.438 -3.355 1 91.56 294 VAL B CA 1
ATOM 7309 C C . VAL B 1 294 ? -19.5 24.984 -2.49 1 91.56 294 VAL B C 1
ATOM 7311 O O . VAL B 1 294 ? -19.391 23.984 -1.763 1 91.56 294 VAL B O 1
ATOM 7314 N N . GLY B 1 295 ? -20.578 25.766 -2.602 1 89.69 295 GLY B N 1
ATOM 7315 C CA . GLY B 1 295 ? -21.781 25.422 -1.856 1 89.69 295 GLY B CA 1
ATOM 7316 C C . GLY B 1 295 ? -22.609 26.625 -1.476 1 89.69 295 GLY B C 1
ATOM 7317 O O . GLY B 1 295 ? -22.344 27.75 -1.92 1 89.69 295 GLY B O 1
ATOM 7318 N N . GLU B 1 296 ? -23.594 26.281 -0.661 1 88.56 296 GLU B N 1
ATOM 7319 C CA . GLU B 1 296 ? -24.516 27.312 -0.219 1 88.56 296 GLU B CA 1
ATOM 7320 C C . GLU B 1 296 ? -23.797 28.438 0.507 1 88.56 296 GLU B C 1
ATOM 7322 O O . GLU B 1 296 ? -23.031 28.188 1.441 1 88.56 296 GLU B O 1
ATOM 7327 N N . GLY B 1 297 ? -23.984 29.656 0.02 1 88.19 297 GLY B N 1
ATOM 7328 C CA . GLY B 1 297 ? -23.422 30.828 0.681 1 88.19 297 GLY B CA 1
ATOM 7329 C C . GLY B 1 297 ? -22.031 31.188 0.194 1 88.19 297 GLY B C 1
ATOM 7330 O O . GLY B 1 297 ? -21.484 32.219 0.555 1 88.19 297 GLY B O 1
ATOM 7331 N N . ILE B 1 298 ? -21.422 30.281 -0.505 1 90.69 298 ILE B N 1
ATOM 7332 C CA . ILE B 1 298 ? -20.078 30.516 -1.008 1 90.69 298 ILE B CA 1
ATOM 7333 C C . ILE B 1 298 ? -20.156 31.094 -2.422 1 90.69 298 ILE B C 1
ATOM 7335 O O . ILE B 1 298 ? -20.594 30.422 -3.352 1 90.69 298 ILE B O 1
ATOM 7339 N N . GLU B 1 299 ? -19.688 32.219 -2.623 1 81.94 299 GLU B N 1
ATOM 7340 C CA . GLU B 1 299 ? -19.812 32.906 -3.902 1 81.94 299 GLU B CA 1
ATOM 7341 C C . GLU B 1 299 ? -18.469 33 -4.609 1 81.94 299 GLU B C 1
ATOM 7343 O O . GLU B 1 299 ? -18.406 33.188 -5.828 1 81.94 299 GLU B O 1
ATOM 7348 N N . THR B 1 300 ? -17.453 32.906 -3.869 1 73.31 300 THR B N 1
ATOM 7349 C CA . THR B 1 300 ? -16.125 33.062 -4.449 1 73.31 300 THR B CA 1
ATOM 7350 C C . THR B 1 300 ? -15.508 31.719 -4.797 1 73.31 300 THR B C 1
ATOM 7352 O O . THR B 1 300 ? -15.742 30.719 -4.102 1 73.31 300 THR B O 1
ATOM 7355 N N . LEU B 1 301 ? -14.953 31.688 -5.949 1 76.69 301 LEU B N 1
ATOM 7356 C CA . LEU B 1 301 ? -14.195 30.5 -6.355 1 76.69 301 LEU B CA 1
ATOM 7357 C C . LEU B 1 301 ? -12.695 30.766 -6.234 1 76.69 301 LEU B C 1
ATOM 7359 O O . LEU B 1 301 ? -12.055 31.203 -7.195 1 76.69 301 LEU B O 1
ATOM 7363 N N . ASP B 1 302 ? -12.211 30.562 -5.004 1 77.44 302 ASP B N 1
ATOM 7364 C CA . ASP B 1 302 ? -10.781 30.719 -4.758 1 77.44 302 ASP B CA 1
ATOM 7365 C C . ASP B 1 302 ? -10.039 29.406 -4.973 1 77.44 302 ASP B C 1
ATOM 7367 O O . ASP B 1 302 ? -10.57 28.328 -4.672 1 77.44 302 ASP B O 1
ATOM 7371 N N . ASP B 1 303 ? -8.852 29.547 -5.465 1 82.62 303 ASP B N 1
ATOM 7372 C CA . ASP B 1 303 ? -8.016 28.375 -5.715 1 82.62 303 ASP B CA 1
ATOM 7373 C C . ASP B 1 303 ? -7.059 28.125 -4.547 1 82.62 303 ASP B C 1
ATOM 7375 O O . ASP B 1 303 ? -6.406 29.062 -4.062 1 82.62 303 ASP B O 1
ATOM 7379 N N . TYR B 1 304 ? -7.203 27.016 -4.078 1 85.25 304 TYR B N 1
ATOM 7380 C CA . TYR B 1 304 ? -6.258 26.578 -3.057 1 85.25 304 TYR B CA 1
ATOM 7381 C C . TYR B 1 304 ? -5.402 25.438 -3.564 1 85.25 304 TYR B C 1
ATOM 7383 O O . TYR B 1 304 ? -5.793 24.719 -4.488 1 85.25 304 TYR B O 1
ATOM 7391 N N . HIS B 1 305 ? -4.285 25.297 -2.953 1 75.44 305 HIS B N 1
ATOM 7392 C CA . HIS B 1 305 ? -3.35 24.281 -3.43 1 75.44 305 HIS B CA 1
ATOM 7393 C C . HIS B 1 305 ? -3.664 22.922 -2.83 1 75.44 305 HIS B C 1
ATOM 7395 O O . HIS B 1 305 ? -3.342 21.891 -3.422 1 75.44 305 HIS B O 1
ATOM 7401 N N . ASP B 1 306 ? -4.156 22.922 -1.612 1 80.88 306 ASP B N 1
ATOM 7402 C CA . ASP B 1 306 ? -4.461 21.656 -0.946 1 80.88 306 ASP B CA 1
ATOM 7403 C C . ASP B 1 306 ? -5.77 21.75 -0.163 1 80.88 306 ASP B C 1
ATOM 7405 O O . ASP B 1 306 ? -6.27 22.844 0.09 1 80.88 306 ASP B O 1
ATOM 7409 N N . ILE B 1 307 ? -6.242 20.609 0.136 1 89 307 ILE B N 1
ATOM 7410 C CA . ILE B 1 307 ? -7.418 20.531 0.995 1 89 307 ILE B CA 1
ATOM 7411 C C . ILE B 1 307 ? -7.012 20.766 2.447 1 89 307 ILE B C 1
ATOM 7413 O O . ILE B 1 307 ? -6.105 20.109 2.961 1 89 307 ILE B O 1
ATOM 7417 N N . SER B 1 308 ? -7.602 21.766 3.094 1 89.38 308 SER B N 1
ATOM 7418 C CA . SER B 1 308 ? -7.301 22.031 4.5 1 89.38 308 SER B CA 1
ATOM 7419 C C . SER B 1 308 ? -8.484 22.688 5.203 1 89.38 308 SER B C 1
ATOM 7421 O O . SER B 1 308 ? -9.281 23.391 4.566 1 89.38 308 SER B O 1
ATOM 7423 N N . MET B 1 309 ? -8.492 22.438 6.512 1 91.56 309 MET B N 1
ATOM 7424 C CA . MET B 1 309 ? -9.531 23.094 7.309 1 91.56 309 MET B CA 1
ATOM 7425 C C . MET B 1 309 ? -9.328 24.609 7.324 1 91.56 309 MET B C 1
ATOM 7427 O O . MET B 1 309 ? -10.297 25.375 7.309 1 91.56 309 MET B O 1
ATOM 7431 N N . ASN B 1 310 ? -8.125 25.031 7.281 1 88.56 310 ASN B N 1
ATOM 7432 C CA . ASN B 1 310 ? -7.816 26.453 7.27 1 88.56 310 ASN B CA 1
ATOM 7433 C C . ASN B 1 310 ? -8.414 27.156 6.051 1 88.56 310 ASN B C 1
ATOM 7435 O O . ASN B 1 310 ? -9.062 28.188 6.18 1 88.56 310 ASN B O 1
ATOM 7439 N N . SER B 1 311 ? -8.148 26.547 4.898 1 89.94 311 SER B N 1
ATOM 7440 C CA . SER B 1 311 ? -8.664 27.141 3.67 1 89.94 311 SER B CA 1
ATOM 7441 C C . SER B 1 311 ? -10.188 27.172 3.666 1 89.94 311 SER B C 1
ATOM 7443 O O . SER B 1 311 ? -10.797 28.125 3.189 1 89.94 311 SER B O 1
ATOM 7445 N N . TYR B 1 312 ? -10.781 26.203 4.191 1 94.44 312 TYR B N 1
ATOM 7446 C CA . TYR B 1 312 ? -12.234 26.141 4.234 1 94.44 312 TYR B CA 1
ATOM 7447 C C . TYR B 1 312 ? -12.812 27.219 5.148 1 94.44 312 TYR B C 1
ATOM 7449 O O . TYR B 1 312 ? -13.766 27.906 4.781 1 94.44 312 TYR B O 1
ATOM 7457 N N . ILE B 1 313 ? -12.219 27.375 6.297 1 93.56 313 ILE B N 1
ATOM 7458 C CA . ILE B 1 313 ? -12.672 28.375 7.258 1 93.56 313 ILE B CA 1
ATOM 7459 C C . ILE B 1 313 ? -12.477 29.766 6.68 1 93.56 313 ILE B C 1
ATOM 7461 O O . ILE B 1 313 ? -13.32 30.641 6.855 1 93.56 313 ILE B O 1
ATOM 7465 N N . ASP B 1 314 ? -11.398 29.922 5.973 1 90.44 314 ASP B N 1
ATOM 7466 C CA . ASP B 1 314 ? -11.133 31.203 5.332 1 90.44 314 ASP B CA 1
ATOM 7467 C C . ASP B 1 314 ? -12.227 31.562 4.324 1 90.44 314 ASP B C 1
ATOM 7469 O O . ASP B 1 314 ? -12.656 32.719 4.238 1 90.44 314 ASP B O 1
ATOM 7473 N N . VAL B 1 315 ? -12.578 30.609 3.547 1 93.19 315 VAL B N 1
ATOM 7474 C CA . VAL B 1 315 ? -13.617 30.797 2.539 1 93.19 315 VAL B CA 1
ATOM 7475 C C . VAL B 1 315 ? -14.938 31.156 3.219 1 93.19 315 VAL B C 1
ATOM 7477 O O . VAL B 1 315 ? -15.664 32.031 2.748 1 93.19 315 VAL B O 1
ATOM 7480 N N . LEU B 1 316 ? -15.234 30.516 4.309 1 93.62 316 LEU B N 1
ATOM 7481 C CA . LEU B 1 316 ? -16.469 30.797 5.027 1 93.62 316 LEU B CA 1
ATOM 7482 C C . LEU B 1 316 ? -16.453 32.219 5.582 1 93.62 316 LEU B C 1
ATOM 7484 O O . LEU B 1 316 ? -17.438 32.969 5.457 1 93.62 316 LEU B O 1
ATOM 7488 N N . ARG B 1 317 ? -15.406 32.562 6.117 1 90.19 317 ARG B N 1
ATOM 7489 C CA . ARG B 1 317 ? -15.266 33.906 6.691 1 90.19 317 ARG B CA 1
ATOM 7490 C C . ARG B 1 317 ? -15.375 34.969 5.617 1 90.19 317 ARG B C 1
ATOM 7492 O O . ARG B 1 317 ? -16.031 36 5.816 1 90.19 317 ARG B O 1
ATOM 7499 N N . TYR B 1 318 ? -14.68 34.719 4.613 1 90.81 318 TYR B N 1
ATOM 7500 C CA . TYR B 1 318 ? -14.695 35.656 3.504 1 90.81 318 TYR B CA 1
ATOM 7501 C C . TYR B 1 318 ? -16.109 35.875 2.986 1 90.81 318 TYR B C 1
ATOM 7503 O O . TYR B 1 318 ? -16.469 36.969 2.568 1 90.81 318 TYR B O 1
ATOM 7511 N N . ASN B 1 319 ? -16.891 34.875 2.963 1 92.25 319 ASN B N 1
ATOM 7512 C CA . ASN B 1 319 ? -18.25 34.938 2.459 1 92.25 319 ASN B CA 1
ATOM 7513 C C . ASN B 1 319 ? -19.234 35.312 3.566 1 92.25 319 ASN B C 1
ATOM 7515 O O . ASN B 1 319 ? -20.453 35.125 3.412 1 92.25 319 ASN B O 1
ATOM 7519 N N . LYS B 1 320 ? -18.781 35.688 4.73 1 89.94 320 LYS B N 1
ATOM 7520 C CA . LYS B 1 320 ? -19.547 36.219 5.848 1 89.94 320 LYS B CA 1
ATOM 7521 C C . LYS B 1 320 ? -20.453 35.188 6.469 1 89.94 320 LYS B C 1
ATOM 7523 O O . LYS B 1 320 ? -21.578 35.469 6.879 1 89.94 320 LYS B O 1
ATOM 7528 N N . ILE B 1 321 ? -19.984 34.031 6.285 1 91.31 321 ILE B N 1
ATOM 7529 C CA . ILE B 1 321 ? -20.672 32.969 7.039 1 91.31 321 ILE B CA 1
ATOM 7530 C C . ILE B 1 321 ? -20.109 32.906 8.461 1 91.31 321 ILE B C 1
ATOM 7532 O O . ILE B 1 321 ? -18.938 32.594 8.664 1 91.31 321 ILE B O 1
ATOM 7536 N N . ILE B 1 322 ? -20.906 33.219 9.414 1 86.81 322 ILE B N 1
ATOM 7537 C CA . ILE B 1 322 ? -20.438 33.438 10.781 1 86.81 322 ILE B CA 1
ATOM 7538 C C . ILE B 1 322 ? -20.5 32.125 11.562 1 86.81 322 ILE B C 1
ATOM 7540 O O . ILE B 1 322 ? -19.688 31.906 12.469 1 86.81 322 ILE B O 1
ATOM 7544 N N . LYS B 1 323 ? -21.516 31.344 11.273 1 89.06 323 LYS B N 1
ATOM 7545 C CA . LYS B 1 323 ? -21.703 30.078 11.992 1 89.06 323 LYS B CA 1
ATOM 7546 C C . LYS B 1 323 ? -21.719 28.906 11.031 1 89.06 323 LYS B C 1
ATOM 7548 O O . LYS B 1 323 ? -22.312 28.969 9.953 1 89.06 323 LYS B O 1
ATOM 7553 N N . HIS B 1 324 ? -20.969 27.906 11.484 1 89.19 324 HIS B N 1
ATOM 7554 C CA . HIS B 1 324 ? -21.016 26.688 10.688 1 89.19 324 HIS B CA 1
ATOM 7555 C C . HIS B 1 324 ? -22.219 25.828 11.055 1 89.19 324 HIS B C 1
ATOM 7557 O O . HIS B 1 324 ? -22.312 25.359 12.195 1 89.19 324 HIS B O 1
ATOM 7563 N N . LEU B 1 325 ? -23.062 25.578 10.172 1 85.75 325 LEU B N 1
ATOM 7564 C CA . LEU B 1 325 ? -24.266 24.781 10.383 1 85.75 325 LEU B CA 1
ATOM 7565 C C . LEU B 1 325 ? -24.047 23.344 9.93 1 85.75 325 LEU B C 1
ATOM 7567 O O . LEU B 1 325 ? -23.266 23.078 9.016 1 85.75 325 LEU B O 1
ATOM 7571 N N . PRO B 1 326 ? -24.734 22.406 10.57 1 88.56 326 PRO B N 1
ATOM 7572 C CA . PRO B 1 326 ? -24.594 21 10.195 1 88.56 326 PRO B CA 1
ATOM 7573 C C . PRO B 1 326 ? -24.922 20.734 8.734 1 88.56 326 PRO B C 1
ATOM 7575 O O . PRO B 1 326 ? -24.328 19.859 8.102 1 88.56 326 PRO B O 1
ATOM 7578 N N . LYS B 1 327 ? -25.812 21.5 8.188 1 89.81 327 LYS B N 1
ATOM 7579 C CA . LYS B 1 327 ? -26.219 21.297 6.805 1 89.81 327 LYS B CA 1
ATOM 7580 C C . LYS B 1 327 ? -25.062 21.562 5.84 1 89.81 327 LYS B C 1
ATOM 7582 O O . LYS B 1 327 ? -25.062 21.047 4.719 1 89.81 327 LYS B O 1
ATOM 7587 N N . TYR B 1 328 ? -24.109 22.375 6.258 1 92.5 328 TYR B N 1
ATOM 7588 C CA . TYR B 1 328 ? -23 22.734 5.395 1 92.5 328 TYR B CA 1
ATOM 7589 C C . TYR B 1 328 ? -22.094 21.547 5.145 1 92.5 328 TYR B C 1
ATOM 7591 O O . TYR B 1 328 ? -21.344 21.516 4.16 1 92.5 328 TYR B O 1
ATOM 7599 N N . LEU B 1 329 ? -22.109 20.594 6.043 1 92 329 LEU B N 1
ATOM 7600 C CA . LEU B 1 329 ? -21.312 19.391 5.859 1 92 329 LEU B CA 1
ATOM 7601 C C . LEU B 1 329 ? -21.766 18.625 4.613 1 92 329 LEU B C 1
ATOM 7603 O O . LEU B 1 329 ? -20.922 18.094 3.879 1 92 329 LEU B O 1
ATOM 7607 N N . GLU B 1 330 ? -23 18.641 4.348 1 88.31 330 GLU B N 1
ATOM 7608 C CA . GLU B 1 330 ? -23.547 17.906 3.213 1 88.31 330 GLU B CA 1
ATOM 7609 C C . GLU B 1 330 ? -23.656 18.797 1.977 1 88.31 330 GLU B C 1
ATOM 7611 O O . GLU B 1 330 ? -23.531 18.312 0.848 1 88.31 330 GLU B O 1
ATOM 7616 N N . ASN B 1 331 ? -23.797 20.062 2.229 1 88.56 331 ASN B N 1
ATOM 7617 C CA . ASN B 1 331 ? -24.094 20.969 1.118 1 88.56 331 ASN B CA 1
ATOM 7618 C C . ASN B 1 331 ? -22.844 21.578 0.521 1 88.56 331 ASN B C 1
ATOM 7620 O O . ASN B 1 331 ? -22.828 21.984 -0.641 1 88.56 331 ASN B O 1
ATOM 7624 N N . HIS B 1 332 ? -21.891 21.766 1.345 1 92.94 332 HIS B N 1
ATOM 7625 C CA . HIS B 1 332 ? -20.641 22.281 0.821 1 92.94 332 HIS B CA 1
ATOM 7626 C C . HIS B 1 332 ? -19.797 21.172 0.188 1 92.94 332 HIS B C 1
ATOM 7628 O O . HIS B 1 332 ? -19.844 20.031 0.645 1 92.94 332 HIS B O 1
ATOM 7634 N N . LYS B 1 333 ? -19.094 21.547 -0.894 1 91.31 333 LYS B N 1
ATOM 7635 C CA . LYS B 1 333 ? -18.297 20.562 -1.64 1 91.31 333 LYS B CA 1
ATOM 7636 C C . LYS B 1 333 ? -16.859 21.031 -1.818 1 91.31 333 LYS B C 1
ATOM 7638 O O . LYS B 1 333 ? -16.609 22.25 -1.862 1 91.31 333 LYS B O 1
ATOM 7643 N N . VAL B 1 334 ? -16.016 20.062 -1.779 1 92.19 334 VAL B N 1
ATOM 7644 C CA . VAL B 1 334 ? -14.625 20.25 -2.172 1 92.19 334 VAL B CA 1
ATOM 7645 C C . VAL B 1 334 ? -14.43 19.797 -3.617 1 92.19 334 VAL B C 1
ATOM 7647 O O . VAL B 1 334 ? -14.664 18.641 -3.947 1 92.19 334 VAL B O 1
ATOM 7650 N N . VAL B 1 335 ? -14.023 20.688 -4.457 1 88.75 335 VAL B N 1
ATOM 7651 C CA . VAL B 1 335 ? -13.781 20.375 -5.863 1 88.75 335 VAL B CA 1
ATOM 7652 C C . VAL B 1 335 ? -12.281 20.359 -6.137 1 88.75 335 VAL B C 1
ATOM 7654 O O . VAL B 1 335 ? -11.602 21.375 -5.98 1 88.75 335 VAL B O 1
ATOM 7657 N N . ALA B 1 336 ? -11.812 19.188 -6.527 1 87.75 336 ALA B N 1
ATOM 7658 C CA . ALA B 1 336 ? -10.391 19 -6.801 1 87.75 336 ALA B CA 1
ATOM 7659 C C . ALA B 1 336 ? -10.133 18.891 -8.297 1 87.75 336 ALA B C 1
ATOM 7661 O O . ALA B 1 336 ? -10.852 18.172 -9.008 1 87.75 336 ALA B O 1
ATOM 7662 N N . TYR B 1 337 ? -9.117 19.625 -8.719 1 81.81 337 TYR B N 1
ATOM 7663 C CA . TYR B 1 337 ? -8.68 19.594 -10.109 1 81.81 337 TYR B CA 1
ATOM 7664 C C . TYR B 1 337 ? -7.285 19 -10.227 1 81.81 337 TYR B C 1
ATOM 7666 O O . TYR B 1 337 ? -6.371 19.375 -9.492 1 81.81 337 TYR B O 1
ATOM 7674 N N . PHE B 1 338 ? -7.156 18.094 -11.148 1 75.44 338 PHE B N 1
ATOM 7675 C CA . PHE B 1 338 ? -5.895 17.375 -11.289 1 75.44 338 PHE B CA 1
ATOM 7676 C C . PHE B 1 338 ? -5.223 17.719 -12.617 1 75.44 338 PHE B C 1
ATOM 7678 O O . PHE B 1 338 ? -5.898 18.078 -13.586 1 75.44 338 PHE B O 1
ATOM 7685 N N . SER B 1 339 ? -3.912 17.609 -12.641 1 68.62 339 SER B N 1
ATOM 7686 C CA . SER B 1 339 ? -3.117 17.984 -13.805 1 68.62 339 SER B CA 1
ATOM 7687 C C . SER B 1 339 ? -3.402 17.062 -14.984 1 68.62 339 SER B C 1
ATOM 7689 O O . SER B 1 339 ? -3.205 17.438 -16.141 1 68.62 339 SER B O 1
ATOM 7691 N N . ASN B 1 340 ? -3.855 15.836 -14.711 1 61.78 340 ASN B N 1
ATOM 7692 C CA . ASN B 1 340 ? -4.156 14.891 -15.781 1 61.78 340 ASN B CA 1
ATOM 7693 C C . ASN B 1 340 ? -5.531 15.148 -16.391 1 61.78 340 ASN B C 1
ATOM 7695 O O . ASN B 1 340 ? -6.012 14.359 -17.203 1 61.78 340 ASN B O 1
ATOM 7699 N N . GLY B 1 341 ? -6.156 16.141 -15.914 1 64.81 341 GLY B N 1
ATOM 7700 C CA . GLY B 1 341 ? -7.438 16.531 -16.484 1 64.81 341 GLY B CA 1
ATOM 7701 C C . GLY B 1 341 ? -8.625 16 -15.695 1 64.81 341 GLY B C 1
ATOM 7702 O O . GLY B 1 341 ? -9.773 16.344 -15.992 1 64.81 341 GLY B O 1
ATOM 7703 N N . GLU B 1 342 ? -8.391 15.258 -14.75 1 70.38 342 GLU B N 1
ATOM 7704 C CA . GLU B 1 342 ? -9.469 14.695 -13.945 1 70.38 342 GLU B CA 1
ATOM 7705 C C . GLU B 1 342 ? -10.008 15.727 -12.953 1 70.38 342 GLU B C 1
ATOM 7707 O O . GLU B 1 342 ? -9.297 16.656 -12.555 1 70.38 342 GLU B O 1
ATOM 7712 N N . ARG B 1 343 ? -11.273 15.617 -12.719 1 78.06 343 ARG B N 1
ATOM 7713 C CA . ARG B 1 343 ? -11.969 16.422 -11.711 1 78.06 343 ARG B CA 1
ATOM 7714 C C . ARG B 1 343 ? -12.758 15.531 -10.758 1 78.06 343 ARG B C 1
ATOM 7716 O O . ARG B 1 343 ? -13.422 14.578 -11.195 1 78.06 343 ARG B O 1
ATOM 7723 N N . GLU B 1 344 ? -12.594 15.766 -9.516 1 81.44 344 GLU B N 1
ATOM 7724 C CA . GLU B 1 344 ? -13.375 15.031 -8.516 1 81.44 344 GLU B CA 1
ATOM 7725 C C . GLU B 1 344 ? -14.039 15.984 -7.523 1 81.44 344 GLU B C 1
ATOM 7727 O O . GLU B 1 344 ? -13.539 17.078 -7.285 1 81.44 344 GLU B O 1
ATOM 7732 N N . GLU B 1 345 ? -15.125 15.617 -7.055 1 85.81 345 GLU B N 1
ATOM 7733 C CA . GLU B 1 345 ? -15.852 16.422 -6.07 1 85.81 345 GLU B CA 1
ATOM 7734 C C . GLU B 1 345 ? -16.297 15.562 -4.883 1 85.81 345 GLU B C 1
ATOM 7736 O O . GLU B 1 345 ? -16.719 14.422 -5.059 1 85.81 345 GLU B O 1
ATOM 7741 N N . TRP B 1 346 ? -16.125 16.109 -3.699 1 88.38 346 TRP B N 1
ATOM 7742 C CA . TRP B 1 346 ? -16.547 15.477 -2.459 1 88.38 346 TRP B CA 1
ATOM 7743 C C . TRP B 1 346 ? -17.281 16.469 -1.557 1 88.38 346 TRP B C 1
ATOM 7745 O O . TRP B 1 346 ? -16.984 17.672 -1.579 1 88.38 346 TRP B O 1
ATOM 7755 N N . THR B 1 347 ? -18.234 16 -0.766 1 90.69 347 THR B N 1
ATOM 7756 C CA . THR B 1 347 ? -18.797 16.859 0.263 1 90.69 347 THR B CA 1
ATOM 7757 C C . THR B 1 347 ? -17.781 17.141 1.364 1 90.69 347 THR B C 1
ATOM 7759 O O . THR B 1 347 ? -16.844 16.375 1.551 1 90.69 347 THR B O 1
ATOM 7762 N N . VAL B 1 348 ? -17.984 18.234 2.023 1 93.94 348 VAL B N 1
ATOM 7763 C CA . VAL B 1 348 ? -17.125 18.547 3.16 1 93.94 348 VAL B CA 1
ATOM 7764 C C . VAL B 1 348 ? -17.203 17.406 4.188 1 93.94 348 VAL B C 1
ATOM 7766 O O . VAL B 1 348 ? -16.219 17.078 4.828 1 93.94 348 VAL B O 1
ATOM 7769 N N . GLU B 1 349 ? -18.344 16.812 4.301 1 93.19 349 GLU B N 1
ATOM 7770 C CA . GLU B 1 349 ? -18.547 15.711 5.234 1 93.19 349 GLU B CA 1
ATOM 7771 C C . GLU B 1 349 ? -17.656 14.523 4.879 1 93.19 349 GLU B C 1
ATOM 7773 O O . GLU B 1 349 ? -17.125 13.844 5.766 1 93.19 349 GLU B O 1
ATOM 7778 N N . GLU B 1 350 ? -17.5 14.242 3.678 1 90.12 350 GLU B N 1
ATOM 7779 C CA . GLU B 1 350 ? -16.656 13.141 3.209 1 90.12 350 GLU B CA 1
ATOM 7780 C C . GLU B 1 350 ? -15.188 13.398 3.494 1 90.12 350 GLU B C 1
ATOM 7782 O O . GLU B 1 350 ? -14.414 12.461 3.709 1 90.12 350 GLU B O 1
ATOM 7787 N N . CYS B 1 351 ? -14.844 14.648 3.459 1 92.75 351 CYS B N 1
ATOM 7788 C CA . CYS B 1 351 ? -13.445 15.031 3.621 1 92.75 351 CYS B CA 1
ATOM 7789 C C . CYS B 1 351 ? -13.117 15.266 5.09 1 92.75 351 CYS B C 1
ATOM 7791 O O . CYS B 1 351 ? -11.945 15.43 5.449 1 92.75 351 CYS B O 1
ATOM 7793 N N . LEU B 1 352 ? -14.094 15.273 5.938 1 94.38 352 LEU B N 1
ATOM 7794 C CA . LEU B 1 352 ? -13.938 15.68 7.328 1 94.38 352 LEU B CA 1
ATOM 7795 C C . LEU B 1 352 ? -13.383 14.531 8.172 1 94.38 352 LEU B C 1
ATOM 7797 O O . LEU B 1 352 ? -13.836 13.391 8.047 1 94.38 352 LEU B O 1
ATOM 7801 N N . ILE B 1 353 ? -12.422 14.852 8.961 1 90.5 353 ILE B N 1
ATOM 7802 C CA . ILE B 1 353 ? -11.93 13.961 10.008 1 90.5 353 ILE B CA 1
ATOM 7803 C C . ILE B 1 353 ? -11.984 14.68 11.352 1 90.5 353 ILE B C 1
ATOM 7805 O O . ILE B 1 353 ? -11.641 15.859 11.453 1 90.5 353 ILE B O 1
ATOM 7809 N N . PHE B 1 354 ? -12.531 13.984 12.344 1 92.44 354 PHE B N 1
ATOM 7810 C CA . PHE B 1 354 ? -12.625 14.57 13.68 1 92.44 354 PHE B CA 1
ATOM 7811 C C . PHE B 1 354 ? -12.438 13.508 14.75 1 92.44 354 PHE B C 1
ATOM 7813 O O . PHE B 1 354 ? -13.148 12.5 14.758 1 92.44 354 PHE B O 1
ATOM 7820 N N . GLN B 1 355 ? -11.469 13.695 15.531 1 85.81 355 GLN B N 1
ATOM 7821 C CA . GLN B 1 355 ? -11.219 12.797 16.656 1 85.81 355 GLN B CA 1
ATOM 7822 C C . GLN B 1 355 ? -11.844 13.328 17.938 1 85.81 355 GLN B C 1
ATOM 7824 O O . GLN B 1 355 ? -11.703 14.516 18.25 1 85.81 355 GLN B O 1
ATOM 7829 N N . ALA B 1 356 ? -12.656 12.461 18.578 1 87.12 356 ALA B N 1
ATOM 7830 C CA . ALA B 1 356 ? -13.328 12.828 19.828 1 87.12 356 ALA B CA 1
ATOM 7831 C C . ALA B 1 356 ? -13.195 11.719 20.859 1 87.12 356 ALA B C 1
ATOM 7833 O O . ALA B 1 356 ? -12.82 10.594 20.531 1 87.12 356 ALA B O 1
ATOM 7834 N N . LYS B 1 357 ? -13.422 12.117 22.094 1 81.88 357 LYS B N 1
ATOM 7835 C CA . LYS B 1 357 ? -13.305 11.172 23.203 1 81.88 357 LYS B CA 1
ATOM 7836 C C . LYS B 1 357 ? -14.531 11.234 24.109 1 81.88 357 LYS B C 1
ATOM 7838 O O . LYS B 1 357 ? -15.047 12.32 24.375 1 81.88 357 LYS B O 1
ATOM 7843 N N . ILE B 1 358 ? -15.125 10.016 24.406 1 81.94 358 ILE B N 1
ATOM 7844 C CA . ILE B 1 358 ? -16.156 9.883 25.422 1 81.94 358 ILE B CA 1
ATOM 7845 C C . ILE B 1 358 ? -15.703 8.867 26.484 1 81.94 358 ILE B C 1
ATOM 7847 O O . ILE B 1 358 ? -15.531 7.688 26.172 1 81.94 358 ILE B O 1
ATOM 7851 N N . LYS B 1 359 ? -15.688 9.117 27.734 1 73.94 359 LYS B N 1
ATOM 7852 C CA . LYS B 1 359 ? -15.328 8.234 28.828 1 73.94 359 LYS B CA 1
ATOM 7853 C C . LYS B 1 359 ? -14.109 7.387 28.484 1 73.94 359 LYS B C 1
ATOM 7855 O O . LYS B 1 359 ? -14.148 6.16 28.594 1 73.94 359 LYS B O 1
ATOM 7860 N N . ASN B 1 360 ? -13.078 7.816 27.906 1 66.19 360 ASN B N 1
ATOM 7861 C CA . ASN B 1 360 ? -11.789 7.207 27.609 1 66.19 360 ASN B CA 1
ATOM 7862 C C . ASN B 1 360 ? -11.844 6.355 26.344 1 66.19 360 ASN B C 1
ATOM 7864 O O . ASN B 1 360 ? -10.945 5.562 26.078 1 66.19 360 ASN B O 1
ATOM 7868 N N . VAL B 1 361 ? -13.008 6.359 25.766 1 70.62 361 VAL B N 1
ATOM 7869 C CA . VAL B 1 361 ? -13.125 5.695 24.469 1 70.62 361 VAL B CA 1
ATOM 7870 C C . VAL B 1 361 ? -12.945 6.715 23.344 1 70.62 361 VAL B C 1
ATOM 7872 O O . VAL B 1 361 ? -13.508 7.812 23.391 1 70.62 361 VAL B O 1
ATOM 7875 N N . GLU B 1 362 ? -12.039 6.379 22.5 1 75.56 362 GLU B N 1
ATOM 7876 C CA . GLU B 1 362 ? -11.766 7.273 21.375 1 75.56 362 GLU B CA 1
ATOM 7877 C C . GLU B 1 362 ? -12.656 6.957 20.172 1 75.56 362 GLU B C 1
ATOM 7879 O O . GLU B 1 362 ? -12.914 5.785 19.875 1 75.56 362 GLU B O 1
ATOM 7884 N N . TYR B 1 363 ? -13.164 8.078 19.641 1 83.06 363 TYR B N 1
ATOM 7885 C CA . TYR B 1 363 ? -14.008 7.973 18.453 1 83.06 363 TYR B CA 1
ATOM 7886 C C . TYR B 1 363 ? -13.438 8.797 17.297 1 83.06 363 TYR B C 1
ATOM 7888 O O . TYR B 1 363 ? -12.75 9.797 17.531 1 83.06 363 TYR B O 1
ATOM 7896 N N . LEU B 1 364 ? -13.609 8.344 16.141 1 86.12 364 LEU B N 1
ATOM 7897 C CA . LEU B 1 364 ? -13.156 9.023 14.945 1 86.12 364 LEU B CA 1
ATOM 7898 C C . LEU B 1 364 ? -14.289 9.172 13.938 1 86.12 364 LEU B C 1
ATOM 7900 O O . LEU B 1 364 ? -14.984 8.195 13.633 1 86.12 364 LEU B O 1
ATOM 7904 N N . PHE B 1 365 ? -14.539 10.461 13.609 1 90.69 365 PHE B N 1
ATOM 7905 C CA . PHE B 1 365 ? -15.422 10.664 12.469 1 90.69 365 PHE B CA 1
ATOM 7906 C C . PHE B 1 365 ? -14.656 10.484 11.164 1 90.69 365 PHE B C 1
ATOM 7908 O O . PHE B 1 365 ? -13.672 11.188 10.914 1 90.69 365 PHE B O 1
ATOM 7915 N N . TYR B 1 366 ? -15.031 9.508 10.398 1 86.81 366 TYR B N 1
ATOM 7916 C CA . TYR B 1 366 ? -14.297 9.133 9.195 1 86.81 366 TYR B CA 1
ATOM 7917 C C . TYR B 1 366 ? -15.25 8.633 8.117 1 86.81 366 TYR B C 1
ATOM 7919 O O . TYR B 1 366 ? -16.047 7.727 8.352 1 86.81 366 TYR B O 1
ATOM 7927 N N . GLU B 1 367 ? -15.18 9.359 6.898 1 82.75 367 GLU B N 1
ATOM 7928 C CA . GLU B 1 367 ? -16.016 9.016 5.75 1 82.75 367 GLU B CA 1
ATOM 7929 C C . GLU B 1 367 ? -17.484 9 6.117 1 82.75 367 GLU B C 1
ATOM 7931 O O . GLU B 1 367 ? -18.188 8.008 5.887 1 82.75 367 GLU B O 1
ATOM 7936 N N . ARG B 1 368 ? -17.906 9.945 6.84 1 85.25 368 ARG B N 1
ATOM 7937 C CA . ARG B 1 368 ? -19.297 10.289 7.129 1 85.25 368 ARG B CA 1
ATOM 7938 C C . ARG B 1 368 ? -19.859 9.406 8.234 1 85.25 368 ARG B C 1
ATOM 7940 O O . ARG B 1 368 ? -21.078 9.258 8.367 1 85.25 368 ARG B O 1
ATOM 7947 N N . SER B 1 369 ? -18.938 8.773 8.961 1 83.94 369 SER B N 1
ATOM 7948 C CA . SER B 1 369 ? -19.406 7.914 10.047 1 83.94 369 SER B CA 1
ATOM 7949 C C . SER B 1 369 ? -18.484 8.008 11.258 1 83.94 369 SER B C 1
ATOM 7951 O O . SER B 1 369 ? -17.281 8.234 11.117 1 83.94 369 SER B O 1
ATOM 7953 N N . TRP B 1 370 ? -19.219 7.844 12.414 1 87.19 370 TRP B N 1
ATOM 7954 C CA . TRP B 1 370 ? -18.438 7.754 13.648 1 87.19 370 TRP B CA 1
ATOM 7955 C C . TRP B 1 370 ? -17.953 6.328 13.891 1 87.19 370 TRP B C 1
ATOM 7957 O O . TRP B 1 370 ? -18.75 5.383 13.836 1 87.19 370 TRP B O 1
ATOM 7967 N N . LEU B 1 371 ? -16.688 6.18 14.062 1 80.5 371 LEU B N 1
ATOM 7968 C CA . LEU B 1 371 ? -16.062 4.895 14.352 1 80.5 371 LEU B CA 1
ATOM 7969 C C . LEU B 1 371 ? -15.492 4.871 15.766 1 80.5 371 LEU B C 1
ATOM 7971 O O . LEU B 1 371 ? -14.93 5.863 16.234 1 80.5 371 LEU B O 1
ATOM 7975 N N . GLN B 1 372 ? -15.945 3.768 16.453 1 74.94 372 GLN B N 1
ATOM 7976 C CA . GLN B 1 372 ? -15.281 3.568 17.734 1 74.94 372 GLN B CA 1
ATOM 7977 C C . GLN B 1 372 ? -13.906 2.936 17.547 1 74.94 372 GLN B C 1
ATOM 7979 O O . GLN B 1 372 ? -13.773 1.909 16.875 1 74.94 372 GLN B O 1
ATOM 7984 N N . LEU B 1 373 ? -12.961 3.605 17.797 1 63.06 373 LEU B N 1
ATOM 7985 C CA . LEU B 1 373 ? -11.609 3.07 17.656 1 63.06 373 LEU B CA 1
ATOM 7986 C C . LEU B 1 373 ? -11.297 2.098 18.797 1 63.06 373 LEU B C 1
ATOM 7988 O O . LEU B 1 373 ? -11.383 2.461 19.969 1 63.06 373 LEU B O 1
ATOM 7992 N N . THR B 1 374 ? -12.094 0.752 18.656 1 49.81 374 THR B N 1
ATOM 7993 C CA . THR B 1 374 ? -11.898 -0.233 19.703 1 49.81 374 THR B CA 1
ATOM 7994 C C . THR B 1 374 ? -10.422 -0.602 19.844 1 49.81 374 THR B C 1
ATOM 7996 O O . THR B 1 374 ? -9.727 -0.775 18.844 1 49.81 374 THR B O 1
ATOM 7999 N N . MET B 1 375 ? -9.891 -0.311 20.719 1 42.62 375 MET B N 1
ATOM 8000 C CA . MET B 1 375 ? -8.562 -0.767 21.141 1 42.62 375 MET B CA 1
ATOM 8001 C C . MET B 1 375 ? -8.484 -2.291 21.141 1 42.62 375 MET B C 1
ATOM 8003 O O . MET B 1 375 ? -7.527 -2.869 21.641 1 42.62 375 MET B O 1
ATOM 8007 N N . SER B 1 376 ? -9.469 -3.049 20.812 1 37.78 376 SER B N 1
ATOM 8008 C CA . SER B 1 376 ? -9.336 -4.465 21.156 1 37.78 376 SER B CA 1
ATOM 8009 C C . SER B 1 376 ? -8.016 -5.027 20.641 1 37.78 376 SER B C 1
ATOM 8011 O O . SER B 1 376 ? -7.348 -5.805 21.328 1 37.78 376 SER B O 1
ATOM 8013 N N . MET B 1 377 ? -8.023 -5.367 19.359 1 33.75 377 MET B N 1
ATOM 8014 C CA . MET B 1 377 ? -6.832 -6.031 18.844 1 33.75 377 MET B CA 1
ATOM 8015 C C . MET B 1 377 ? -5.566 -5.332 19.328 1 33.75 377 MET B C 1
ATOM 8017 O O . MET B 1 377 ? -4.48 -5.914 19.312 1 33.75 377 MET B O 1
ATOM 8021 N N . GLU B 1 378 ? -5.711 -4.188 19.547 1 36.34 378 GLU B N 1
ATOM 8022 C CA . GLU B 1 378 ? -4.898 -3.225 20.281 1 36.34 378 GLU B CA 1
ATOM 8023 C C . GLU B 1 378 ? -4.703 -3.656 21.719 1 36.34 378 GLU B C 1
ATOM 8025 O O . GLU B 1 378 ? -3.791 -3.184 22.406 1 36.34 378 GLU B O 1
ATOM 8030 N N . GLY B 1 379 ? -5.613 -4.367 22.031 1 37.69 379 GLY B N 1
ATOM 8031 C CA . GLY B 1 379 ? -5.57 -4.707 23.438 1 37.69 379 GLY B CA 1
ATOM 8032 C C . GLY B 1 379 ? -4.273 -5.375 23.859 1 37.69 379 GLY B C 1
ATOM 8033 O O . GLY B 1 379 ? -3.637 -4.953 24.828 1 37.69 379 GLY B O 1
ATOM 8034 N N . ASP B 1 380 ? -4.199 -6.617 23.125 1 42 380 ASP B N 1
ATOM 8035 C CA . ASP B 1 380 ? -2.93 -7.227 23.516 1 42 380 ASP B CA 1
ATOM 8036 C C . ASP B 1 380 ? -1.749 -6.359 23.078 1 42 380 ASP B C 1
ATOM 8038 O O . ASP B 1 380 ? -0.82 -6.133 23.859 1 42 380 ASP B O 1
ATOM 8042 N N . LEU B 1 381 ? -1.844 -5.961 21.781 1 43.78 381 LEU B N 1
ATOM 8043 C CA . LEU B 1 381 ? -0.798 -5.035 21.359 1 43.78 381 LEU B CA 1
ATOM 8044 C C . LEU B 1 381 ? -0.844 -3.756 22.188 1 43.78 381 LEU B C 1
ATOM 8046 O O . LEU B 1 381 ? 0.197 -3.25 22.625 1 43.78 381 LEU B O 1
ATOM 8050 N N . TYR B 1 382 ? -2.084 -3.406 22.391 1 46.59 382 TYR B N 1
ATOM 8051 C CA . TYR B 1 382 ? -2.23 -2.242 23.25 1 46.59 382 TYR B CA 1
ATOM 8052 C C . TYR B 1 382 ? -1.771 -2.555 24.672 1 46.59 382 TYR B C 1
ATOM 8054 O O . TYR B 1 382 ? -1.113 -1.732 25.312 1 46.59 382 TYR B O 1
ATOM 8062 N N . SER B 1 383 ? -2.164 -3.752 24.922 1 56.09 383 SER B N 1
ATOM 8063 C CA . SER B 1 383 ? -1.67 -4.176 26.234 1 56.09 383 SER B CA 1
ATOM 8064 C C . SER B 1 383 ? -0.147 -4.238 26.25 1 56.09 383 SER B C 1
ATOM 8066 O O . SER B 1 383 ? 0.486 -3.795 27.219 1 56.09 383 SER B O 1
ATOM 8068 N N . ASP B 1 384 ? 0.349 -4.742 25.156 1 61.44 384 ASP B N 1
ATOM 8069 C CA . ASP B 1 384 ? 1.806 -4.793 25.078 1 61.44 384 ASP B CA 1
ATOM 8070 C C . ASP B 1 384 ? 2.398 -3.387 25 1 61.44 384 ASP B C 1
ATOM 8072 O O . ASP B 1 384 ? 3.426 -3.102 25.609 1 61.44 384 ASP B O 1
ATOM 8076 N N . MET B 1 385 ? 1.707 -2.609 24.172 1 69 385 MET B N 1
ATOM 8077 C CA . MET B 1 385 ? 2.162 -1.225 24.078 1 69 385 MET B CA 1
ATOM 8078 C C . MET B 1 385 ? 2.074 -0.525 25.422 1 69 385 MET B C 1
ATOM 8080 O O . MET B 1 385 ? 3.008 0.172 25.828 1 69 385 MET B O 1
ATOM 8084 N N . ARG B 1 386 ? 1.019 -0.865 26.031 1 70.69 386 ARG B N 1
ATOM 8085 C CA . ARG B 1 386 ? 0.825 -0.259 27.344 1 70.69 386 ARG B CA 1
ATOM 8086 C C . ARG B 1 386 ? 1.819 -0.817 28.344 1 70.69 386 ARG B C 1
ATOM 8088 O O . ARG B 1 386 ? 2.361 -0.074 29.172 1 70.69 386 ARG B O 1
ATOM 8095 N N . LYS B 1 387 ? 1.99 -2.074 28.25 1 76.62 387 LYS B N 1
ATOM 8096 C CA . LYS B 1 387 ? 2.975 -2.684 29.141 1 76.62 387 LYS B CA 1
ATOM 8097 C C . LYS B 1 387 ? 4.363 -2.092 28.906 1 76.62 387 LYS B C 1
ATOM 8099 O O . LYS B 1 387 ? 5.086 -1.802 29.859 1 76.62 387 LYS B O 1
ATOM 8104 N N . ALA B 1 388 ? 4.633 -1.958 27.656 1 82.56 388 ALA B N 1
ATOM 8105 C CA . ALA B 1 388 ? 5.922 -1.355 27.328 1 82.56 388 ALA B CA 1
ATOM 8106 C C . ALA B 1 388 ? 6.008 0.077 27.844 1 82.56 388 ALA B C 1
ATOM 8108 O O . ALA B 1 388 ? 7.035 0.486 28.391 1 82.56 388 ALA B O 1
ATOM 8109 N N . TYR B 1 389 ? 4.949 0.798 27.688 1 85.62 389 TYR B N 1
ATOM 8110 C CA . TYR B 1 389 ? 4.871 2.178 28.156 1 85.62 389 TYR B CA 1
ATOM 8111 C C . TYR B 1 389 ? 4.996 2.25 29.672 1 85.62 389 TYR B C 1
ATOM 8113 O O . TYR B 1 389 ? 5.785 3.037 30.203 1 85.62 389 TYR B O 1
ATOM 8121 N N . GLU B 1 390 ? 4.277 1.332 30.328 1 84 390 GLU B N 1
ATOM 8122 C CA . GLU B 1 390 ? 4.336 1.29 31.781 1 84 390 GLU B CA 1
ATOM 8123 C C . GLU B 1 390 ? 5.727 0.885 32.281 1 84 390 GLU B C 1
ATOM 8125 O O . GLU B 1 390 ? 6.23 1.437 33.25 1 84 390 GLU B O 1
ATOM 8130 N N . LYS B 1 391 ? 6.223 -0.006 31.609 1 88.44 391 LYS B N 1
ATOM 8131 C CA . LYS B 1 391 ? 7.574 -0.438 31.953 1 88.44 391 LYS B CA 1
ATOM 8132 C C . LYS B 1 391 ? 8.57 0.706 31.797 1 88.44 391 LYS B C 1
ATOM 8134 O O . LYS B 1 391 ? 9.461 0.877 32.625 1 88.44 391 LYS B O 1
ATOM 8139 N N . ALA B 1 392 ? 8.406 1.436 30.734 1 93.12 392 ALA B N 1
ATOM 8140 C CA . ALA B 1 392 ? 9.297 2.566 30.484 1 93.12 392 ALA B CA 1
ATOM 8141 C C . ALA B 1 392 ? 9.148 3.625 31.578 1 93.12 392 ALA B C 1
ATOM 8143 O O . ALA B 1 392 ? 10.141 4.199 32.031 1 93.12 392 ALA B O 1
ATOM 8144 N N . LEU B 1 393 ? 7.961 3.855 32.062 1 90.31 393 LEU B N 1
ATOM 8145 C CA . LEU B 1 393 ? 7.719 4.789 33.156 1 90.31 393 LEU B CA 1
ATOM 8146 C C . LEU B 1 393 ? 8.367 4.297 34.438 1 90.31 393 LEU B C 1
ATOM 8148 O O . LEU B 1 393 ? 9.008 5.066 35.156 1 90.31 393 LEU B O 1
ATOM 8152 N N . LYS B 1 394 ? 8.203 3.01 34.656 1 90.19 394 LYS B N 1
ATOM 8153 C CA . LYS B 1 394 ? 8.781 2.406 35.875 1 90.19 394 LYS B CA 1
ATOM 8154 C C . LYS B 1 394 ? 10.305 2.445 35.812 1 90.19 394 LYS B C 1
ATOM 8156 O O . LYS B 1 394 ? 10.961 2.627 36.844 1 90.19 394 LYS B O 1
ATOM 8161 N N . ASN B 1 395 ? 10.781 2.256 34.688 1 93.25 395 ASN B N 1
ATOM 8162 C CA . ASN B 1 395 ? 12.227 2.312 34.5 1 93.25 395 ASN B CA 1
ATOM 8163 C C . ASN B 1 395 ? 12.781 3.689 34.875 1 93.25 395 ASN B C 1
ATOM 8165 O O . ASN B 1 395 ? 13.82 3.793 35.531 1 93.25 395 ASN B O 1
ATOM 8169 N N . TRP B 1 396 ? 12.078 4.688 34.469 1 94.25 396 TRP B N 1
ATOM 8170 C CA . TRP B 1 396 ? 12.531 6.023 34.844 1 94.25 396 TRP B CA 1
ATOM 8171 C C . TRP B 1 396 ? 12.43 6.234 36.344 1 94.25 396 TRP B C 1
ATOM 8173 O O . TRP B 1 396 ? 13.32 6.82 36.969 1 94.25 396 TRP B O 1
ATOM 8183 N N . GLU B 1 397 ? 11.367 5.754 36.875 1 91.06 397 GLU B N 1
ATOM 8184 C CA . GLU B 1 397 ? 11.211 5.855 38.344 1 91.06 397 GLU B CA 1
ATOM 8185 C C . GLU B 1 397 ? 12.375 5.191 39.062 1 91.06 397 GLU B C 1
ATOM 8187 O O . GLU B 1 397 ? 12.906 5.742 40.031 1 91.06 397 GLU B O 1
ATOM 8192 N N . ARG B 1 398 ? 12.75 4.098 38.562 1 92 398 ARG B N 1
ATOM 8193 C CA . ARG B 1 398 ? 13.867 3.369 39.156 1 92 398 ARG B CA 1
ATOM 8194 C C . ARG B 1 398 ? 15.172 4.141 39 1 92 398 ARG B C 1
ATOM 8196 O O . ARG B 1 398 ? 15.945 4.273 39.938 1 92 398 ARG B O 1
ATOM 8203 N N . ILE B 1 399 ? 15.352 4.652 37.844 1 92.81 399 ILE B N 1
ATOM 8204 C CA . ILE B 1 399 ? 16.547 5.43 37.562 1 92.81 399 ILE B CA 1
ATOM 8205 C C . ILE B 1 399 ? 16.578 6.676 38.438 1 92.81 399 ILE B C 1
ATOM 8207 O O . ILE B 1 399 ? 17.609 6.992 39.031 1 92.81 399 ILE B O 1
ATOM 8211 N N . SER B 1 400 ? 15.43 7.328 38.5 1 92.19 400 SER B N 1
ATOM 8212 C CA . SER B 1 400 ? 15.305 8.531 39.312 1 92.19 400 SER B CA 1
ATOM 8213 C C . SER B 1 400 ? 15.617 8.25 40.781 1 92.19 400 SER B C 1
ATOM 8215 O O . SER B 1 400 ? 16.344 9.016 41.406 1 92.19 400 SER B O 1
ATOM 8217 N N . GLN B 1 401 ? 15.164 7.152 41.281 1 90.31 401 GLN B N 1
ATOM 8218 C CA . GLN B 1 401 ? 15.367 6.789 42.656 1 90.31 401 GLN B CA 1
ATOM 8219 C C . GLN B 1 401 ? 16.797 6.324 42.906 1 90.31 401 GLN B C 1
ATOM 8221 O O . GLN B 1 401 ? 17.438 6.754 43.875 1 90.31 401 GLN B O 1
ATOM 8226 N N . ASN B 1 402 ? 17.328 5.508 42.031 1 91.25 402 ASN B N 1
ATOM 8227 C CA . ASN B 1 402 ? 18.641 4.898 42.219 1 91.25 402 ASN B CA 1
ATOM 8228 C C . ASN B 1 402 ? 19.75 5.934 42.094 1 91.25 402 ASN B C 1
ATOM 8230 O O . ASN B 1 402 ? 20.766 5.832 42.781 1 91.25 402 ASN B O 1
ATOM 8234 N N . TYR B 1 403 ? 19.531 6.895 41.281 1 91.19 403 TYR B N 1
ATOM 8235 C CA . TYR B 1 403 ? 20.625 7.828 41 1 91.19 403 TYR B CA 1
ATOM 8236 C C . TYR B 1 403 ? 20.266 9.234 41.469 1 91.19 403 TYR B C 1
ATOM 8238 O O . TYR B 1 403 ? 21 10.188 41.219 1 91.19 403 TYR B O 1
ATOM 8246 N N . ASN B 1 404 ? 19.047 9.383 42.094 1 89.38 404 ASN B N 1
ATOM 8247 C CA . ASN B 1 404 ? 18.562 10.664 42.594 1 89.38 404 ASN B CA 1
ATOM 8248 C C . ASN B 1 404 ? 18.531 11.719 41.469 1 89.38 404 ASN B C 1
ATOM 8250 O O . ASN B 1 404 ? 19.109 12.797 41.625 1 89.38 404 ASN B O 1
ATOM 8254 N N . LEU B 1 405 ? 18 11.289 40.375 1 92.06 405 LEU B N 1
ATOM 8255 C CA . LEU B 1 405 ? 17.859 12.156 39.219 1 92.06 405 LEU B CA 1
ATOM 8256 C C . LEU B 1 405 ? 16.406 12.641 39.062 1 92.06 405 LEU B C 1
ATOM 8258 O O . LEU B 1 405 ? 15.477 11.891 39.344 1 92.06 405 LEU B O 1
ATOM 8262 N N . ARG B 1 406 ? 16.219 13.906 38.812 1 88.06 406 ARG B N 1
ATOM 8263 C CA . ARG B 1 406 ? 14.891 14.461 38.531 1 88.06 406 ARG B CA 1
ATOM 8264 C C . ARG B 1 406 ? 14.922 15.398 37.344 1 88.06 406 ARG B C 1
ATOM 8266 O O . ARG B 1 406 ? 15.883 16.156 37.156 1 88.06 406 ARG B O 1
ATOM 8273 N N . LEU B 1 407 ? 13.961 15.25 36.5 1 91.81 407 LEU B N 1
ATOM 8274 C CA . LEU B 1 407 ? 13.727 16.234 35.469 1 91.81 407 LEU B CA 1
ATOM 8275 C C . LEU B 1 407 ? 12.703 17.266 35.906 1 91.81 407 LEU B C 1
ATOM 8277 O O . LEU B 1 407 ? 11.5 17 35.906 1 91.81 407 LEU B O 1
ATOM 8281 N N . PRO B 1 408 ? 13.219 18.438 36.312 1 88.75 408 PRO B N 1
ATOM 8282 C CA . PRO B 1 408 ? 12.312 19.469 36.844 1 88.75 408 PRO B CA 1
ATOM 8283 C C . PRO B 1 408 ? 11.297 19.938 35.781 1 88.75 408 PRO B C 1
ATOM 8285 O O . PRO B 1 408 ? 11.531 19.797 34.594 1 88.75 408 PRO B O 1
ATOM 8288 N N . ASP B 1 409 ? 10.234 20.484 36.312 1 86.62 409 ASP B N 1
ATOM 8289 C CA . ASP B 1 409 ? 9.195 21.047 35.469 1 86.62 409 ASP B CA 1
ATOM 8290 C C . ASP B 1 409 ? 9.75 22.188 34.594 1 86.62 409 ASP B C 1
ATOM 8292 O O . ASP B 1 409 ? 10.664 22.891 35.031 1 86.62 409 ASP B O 1
ATOM 8296 N N . ALA B 1 410 ? 9.195 22.281 33.406 1 87.75 410 ALA B N 1
ATOM 8297 C CA . ALA B 1 410 ? 9.562 23.391 32.531 1 87.75 410 ALA B CA 1
ATOM 8298 C C . ALA B 1 410 ? 8.852 24.672 32.938 1 87.75 410 ALA B C 1
ATOM 8300 O O . ALA B 1 410 ? 7.695 24.641 33.375 1 87.75 410 ALA B O 1
ATOM 8301 N N . HIS B 1 411 ? 9.555 25.781 32.875 1 83.19 411 HIS B N 1
ATOM 8302 C CA . HIS B 1 411 ? 8.953 27.078 33.188 1 83.19 411 HIS B CA 1
ATOM 8303 C C . HIS B 1 411 ? 7.961 27.484 32.094 1 83.19 411 HIS B C 1
ATOM 8305 O O . HIS B 1 411 ? 8.031 26.984 30.953 1 83.19 411 HIS B O 1
ATOM 8311 N N . GLY B 1 412 ? 6.879 28.203 32.344 1 74.94 412 GLY B N 1
ATOM 8312 C CA . GLY B 1 412 ? 5.77 28.578 31.484 1 74.94 412 GLY B CA 1
ATOM 8313 C C . GLY B 1 412 ? 6.211 29.031 30.094 1 74.94 412 GLY B C 1
ATOM 8314 O O . GLY B 1 412 ? 5.602 28.641 29.094 1 74.94 412 GLY B O 1
ATOM 8315 N N . ASN B 1 413 ? 7.25 29.875 29.953 1 75 413 ASN B N 1
ATOM 8316 C CA . ASN B 1 413 ? 7.703 30.375 28.656 1 75 413 ASN B CA 1
ATOM 8317 C C . ASN B 1 413 ? 9.023 29.734 28.234 1 75 413 ASN B C 1
ATOM 8319 O O . ASN B 1 413 ? 9.695 30.219 27.328 1 75 413 ASN B O 1
ATOM 8323 N N . GLU B 1 414 ? 9.32 28.641 28.797 1 82.5 414 GLU B N 1
ATOM 8324 C CA . GLU B 1 414 ? 10.602 28 28.516 1 82.5 414 GLU B CA 1
ATOM 8325 C C . GLU B 1 414 ? 10.523 27.094 27.297 1 82.5 414 GLU B C 1
ATOM 8327 O O . GLU B 1 414 ? 9.727 26.156 27.266 1 82.5 414 GLU B O 1
ATOM 8332 N N . GLU B 1 415 ? 11.297 27.5 26.297 1 81.12 415 GLU B N 1
ATOM 8333 C CA . GLU B 1 415 ? 11.383 26.641 25.109 1 81.12 415 GLU B CA 1
ATOM 8334 C C . GLU B 1 415 ? 12.297 25.453 25.359 1 81.12 415 GLU B C 1
ATOM 8336 O O . GLU B 1 415 ? 13.094 25.453 26.297 1 81.12 415 GLU B O 1
ATOM 8341 N N . GLU B 1 416 ? 12.211 24.484 24.531 1 86.81 416 GLU B N 1
ATOM 8342 C CA . GLU B 1 416 ? 12.922 23.219 24.672 1 86.81 416 GLU B CA 1
ATOM 8343 C C . GLU B 1 416 ? 14.422 23.438 24.812 1 86.81 416 GLU B C 1
ATOM 8345 O O . GLU B 1 416 ? 15.055 22.906 25.734 1 86.81 416 GLU B O 1
ATOM 8350 N N . PRO B 1 417 ? 15.094 24.312 24.047 1 84.56 417 PRO B N 1
ATOM 8351 C CA . PRO B 1 417 ? 16.531 24.516 24.188 1 84.56 417 PRO B CA 1
ATOM 8352 C C . PRO B 1 417 ? 16.922 25.156 25.516 1 84.56 417 PRO B C 1
ATOM 8354 O O . PRO B 1 417 ? 17.922 24.781 26.109 1 84.56 417 PRO B O 1
ATOM 8357 N N . LYS B 1 418 ? 16.125 26.109 25.938 1 87.75 418 LYS B N 1
ATOM 8358 C CA . LYS B 1 418 ? 16.391 26.766 27.219 1 87.75 418 LYS B CA 1
ATOM 8359 C C . LYS B 1 418 ? 16.203 25.797 28.375 1 87.75 418 LYS B C 1
ATOM 8361 O O . LYS B 1 418 ? 16.922 25.875 29.375 1 87.75 418 LYS B O 1
ATOM 8366 N N . TYR B 1 419 ? 15.227 24.969 28.266 1 92.19 419 TYR B N 1
ATOM 8367 C CA . TYR B 1 419 ? 15.039 23.922 29.266 1 92.19 419 TYR B CA 1
ATOM 8368 C C . TYR B 1 419 ? 16.266 23.031 29.359 1 92.19 419 TYR B C 1
ATOM 8370 O O . TYR B 1 419 ? 16.766 22.766 30.453 1 92.19 419 TYR B O 1
ATOM 8378 N N . CYS B 1 420 ? 16.734 22.578 28.266 1 91.56 420 CYS B N 1
ATOM 8379 C CA . CYS B 1 420 ? 17.891 21.703 28.25 1 91.56 420 CYS B CA 1
ATOM 8380 C C . CYS B 1 420 ? 19.125 22.391 28.828 1 91.56 420 CYS B C 1
ATOM 8382 O O . CYS B 1 420 ? 19.891 21.781 29.562 1 91.56 420 CYS B O 1
ATOM 8384 N N . GLU B 1 421 ? 19.234 23.641 28.453 1 88.69 421 GLU B N 1
ATOM 8385 C CA . GLU B 1 421 ? 20.344 24.438 29 1 88.69 421 GLU B CA 1
ATOM 8386 C C . GLU B 1 421 ? 20.266 24.547 30.516 1 88.69 421 GLU B C 1
ATOM 8388 O O . GLU B 1 421 ? 21.266 24.391 31.219 1 88.69 421 GLU B O 1
ATOM 8393 N N . ARG B 1 422 ? 19.094 24.859 30.938 1 91.06 422 ARG B N 1
ATOM 8394 C CA . ARG B 1 422 ? 18.891 25.016 32.375 1 91.06 422 ARG B CA 1
ATOM 8395 C C . ARG B 1 422 ? 19.188 23.719 33.125 1 91.06 422 ARG B C 1
ATOM 8397 O O . ARG B 1 422 ? 19.844 23.719 34.156 1 91.06 422 ARG B O 1
ATOM 8404 N N . ILE B 1 423 ? 18.703 22.609 32.562 1 91.62 423 ILE B N 1
ATOM 8405 C CA . ILE B 1 423 ? 18.922 21.297 33.188 1 91.62 423 ILE B CA 1
ATOM 8406 C C . ILE B 1 423 ? 20.406 20.969 33.188 1 91.62 423 ILE B C 1
ATOM 8408 O O . ILE B 1 423 ? 20.906 20.344 34.125 1 91.62 423 ILE B O 1
ATOM 8412 N N . GLY B 1 424 ? 21.109 21.406 32.219 1 89.88 424 GLY B N 1
ATOM 8413 C CA . GLY B 1 424 ? 22.531 21.188 32.094 1 89.88 424 GLY B CA 1
ATOM 8414 C C . GLY B 1 424 ? 23.344 21.844 33.219 1 89.88 424 GLY B C 1
ATOM 8415 O O . GLY B 1 424 ? 24.5 21.484 33.438 1 89.88 424 GLY B O 1
ATOM 8416 N N . PHE B 1 425 ? 22.75 22.75 33.844 1 87.38 425 PHE B N 1
ATOM 8417 C CA . PHE B 1 425 ? 23.469 23.438 34.938 1 87.38 425 PHE B CA 1
ATOM 8418 C C . PHE B 1 425 ? 23.562 22.562 36.156 1 87.38 425 PHE B C 1
ATOM 8420 O O . PHE B 1 425 ? 24.438 22.781 37 1 87.38 425 PHE B O 1
ATOM 8427 N N . TYR B 1 426 ? 22.609 21.594 36.219 1 88.38 426 TYR B N 1
ATOM 8428 C CA . TYR B 1 426 ? 22.703 20.656 37.344 1 88.38 426 TYR B CA 1
ATOM 8429 C C . TYR B 1 426 ? 23.875 19.703 37.156 1 88.38 426 TYR B C 1
ATOM 8431 O O . TYR B 1 426 ? 24.156 19.266 36.062 1 88.38 426 TYR B O 1
ATOM 8439 N N . ASP B 1 427 ? 24.594 19.375 38.156 1 86.44 427 ASP B N 1
ATOM 8440 C CA . ASP B 1 427 ? 25.828 18.609 38.094 1 86.44 427 ASP B CA 1
ATOM 8441 C C . ASP B 1 427 ? 25.594 17.219 37.5 1 86.44 427 ASP B C 1
ATOM 8443 O O . ASP B 1 427 ? 26.5 16.656 36.875 1 86.44 427 ASP B O 1
ATOM 8447 N N . GLU B 1 428 ? 24.375 16.766 37.719 1 90.06 428 GLU B N 1
ATOM 8448 C CA . GLU B 1 428 ? 24.094 15.383 37.312 1 90.06 428 GLU B CA 1
ATOM 8449 C C . GLU B 1 428 ? 23.797 15.289 35.812 1 90.06 428 GLU B C 1
ATOM 8451 O O . GLU B 1 428 ? 23.734 14.195 35.25 1 90.06 428 GLU B O 1
ATOM 8456 N N . PHE B 1 429 ? 23.688 16.469 35.188 1 93.38 429 PHE B N 1
ATOM 8457 C CA . PHE B 1 429 ? 23.234 16.469 33.812 1 93.38 429 PHE B CA 1
ATOM 8458 C C . PHE B 1 429 ? 24.219 17.25 32.938 1 93.38 429 PHE B C 1
ATOM 8460 O O . PHE B 1 429 ? 24.875 18.172 33.406 1 93.38 429 PHE B O 1
ATOM 8467 N N . LEU B 1 430 ? 24.375 16.828 31.688 1 93.38 430 LEU B N 1
ATOM 8468 C CA . LEU B 1 430 ? 25.141 17.516 30.656 1 93.38 430 LEU B CA 1
ATOM 8469 C C . LEU B 1 430 ? 24.25 17.859 29.453 1 93.38 430 LEU B C 1
ATOM 8471 O O . LEU B 1 430 ? 23.594 16.984 28.891 1 93.38 430 LEU B O 1
ATOM 8475 N N . SER B 1 431 ? 24.109 19.078 29.125 1 92.81 431 SER B N 1
ATOM 8476 C CA . SER B 1 431 ? 23.328 19.5 27.953 1 92.81 431 SER B CA 1
ATOM 8477 C C . SER B 1 431 ? 24.047 19.125 26.656 1 92.81 431 SER B C 1
ATOM 8479 O O . SER B 1 431 ? 25.219 19.438 26.484 1 92.81 431 SER B O 1
ATOM 8481 N N . MET B 1 432 ? 23.406 18.375 25.828 1 91.31 432 MET B N 1
ATOM 8482 C CA . MET B 1 432 ? 23.938 17.969 24.531 1 91.31 432 MET B CA 1
ATOM 8483 C C . MET B 1 432 ? 23.156 18.625 23.391 1 91.31 432 MET B C 1
ATOM 8485 O O . MET B 1 432 ? 23.344 18.266 22.234 1 91.31 432 MET B O 1
ATOM 8489 N N . ASP B 1 433 ? 22.234 19.469 23.766 1 85.62 433 ASP B N 1
ATOM 8490 C CA . ASP B 1 433 ? 21.328 20.094 22.812 1 85.62 433 ASP B CA 1
ATOM 8491 C C . ASP B 1 433 ? 22.109 20.922 21.781 1 85.62 433 ASP B C 1
ATOM 8493 O O . ASP B 1 433 ? 23.031 21.656 22.156 1 85.62 433 ASP B O 1
ATOM 8497 N N . GLY B 1 434 ? 21.734 20.766 20.531 1 76.62 434 GLY B N 1
ATOM 8498 C CA . GLY B 1 434 ? 22.328 21.562 19.469 1 76.62 434 GLY B CA 1
ATOM 8499 C C . GLY B 1 434 ? 23.703 21.078 19.047 1 76.62 434 GLY B C 1
ATOM 8500 O O . GLY B 1 434 ? 24.438 21.781 18.359 1 76.62 434 GLY B O 1
ATOM 8501 N N . THR B 1 435 ? 24.125 19.906 19.5 1 78.88 435 THR B N 1
ATOM 8502 C CA . THR B 1 435 ? 25.438 19.375 19.141 1 78.88 435 THR B CA 1
ATOM 8503 C C . THR B 1 435 ? 25.328 18.406 17.969 1 78.88 435 THR B C 1
ATOM 8505 O O . THR B 1 435 ? 24.234 17.922 17.656 1 78.88 435 THR B O 1
ATOM 8508 N N . ASN B 1 436 ? 26.422 18.297 17.312 1 76.06 436 ASN B N 1
ATOM 8509 C CA . ASN B 1 436 ? 26.516 17.328 16.219 1 76.06 436 ASN B CA 1
ATOM 8510 C C . ASN B 1 436 ? 27.75 16.453 16.359 1 76.06 436 ASN B C 1
ATOM 8512 O O . ASN B 1 436 ? 28.812 16.906 16.797 1 76.06 436 ASN B O 1
ATOM 8516 N N . VAL B 1 437 ? 27.516 15.211 16.109 1 74.94 437 VAL B N 1
ATOM 8517 C CA . VAL B 1 437 ? 28.641 14.289 16.125 1 74.94 437 VAL B CA 1
ATOM 8518 C C . VAL B 1 437 ? 29.453 14.422 14.836 1 74.94 437 VAL B C 1
ATOM 8520 O O . VAL B 1 437 ? 28.875 14.539 13.75 1 74.94 437 VAL B O 1
ATOM 8523 N N . SER B 1 438 ? 30.656 14.523 15.008 1 67.44 438 SER B N 1
ATOM 8524 C CA . SER B 1 438 ? 31.531 14.656 13.859 1 67.44 438 SER B CA 1
ATOM 8525 C C . SER B 1 438 ? 31.281 13.547 12.844 1 67.44 438 SER B C 1
ATOM 8527 O O . SER B 1 438 ? 31.156 12.375 13.211 1 67.44 438 SER B O 1
ATOM 8529 N N . GLY B 1 439 ? 31.141 13.859 11.68 1 58.66 439 GLY B N 1
ATOM 8530 C CA . GLY B 1 439 ? 30.953 12.875 10.617 1 58.66 439 GLY B CA 1
ATOM 8531 C C . GLY B 1 439 ? 29.5 12.664 10.25 1 58.66 439 GLY B C 1
ATOM 8532 O O . GLY B 1 439 ? 29.188 12.086 9.203 1 58.66 439 GLY B O 1
ATOM 8533 N N . VAL B 1 440 ? 28.688 12.984 11.32 1 56.31 440 VAL B N 1
ATOM 8534 C CA . VAL B 1 440 ? 27.25 12.867 11.07 1 56.31 440 VAL B CA 1
ATOM 8535 C C . VAL B 1 440 ? 26.594 14.234 11.242 1 56.31 440 VAL B C 1
ATOM 8537 O O . VAL B 1 440 ? 26.531 14.766 12.352 1 56.31 440 VAL B O 1
ATOM 8540 N N . THR B 1 441 ? 26.375 15.109 10.273 1 52.06 441 THR B N 1
ATOM 8541 C CA . THR B 1 441 ? 25.938 16.5 10.391 1 52.06 441 THR B CA 1
ATOM 8542 C C . THR B 1 441 ? 24.422 16.578 10.57 1 52.06 441 THR B C 1
ATOM 8544 O O . THR B 1 441 ? 23.906 17.547 11.109 1 52.06 441 THR B O 1
ATOM 8547 N N . THR B 1 442 ? 23.719 15.633 10.352 1 52.53 442 THR B N 1
ATOM 8548 C CA . THR B 1 442 ? 22.281 15.836 10.25 1 52.53 442 THR B CA 1
ATOM 8549 C C . THR B 1 442 ? 21.562 15.234 11.461 1 52.53 442 THR B C 1
ATOM 8551 O O . THR B 1 442 ? 20.344 15.289 11.555 1 52.53 442 THR B O 1
ATOM 8554 N N . LEU B 1 443 ? 22.297 14.656 12.375 1 67.06 443 LEU B N 1
ATOM 8555 C CA . LEU B 1 443 ? 21.672 14.016 13.523 1 67.06 443 LEU B CA 1
ATOM 8556 C C . LEU B 1 443 ? 22.109 14.695 14.82 1 67.06 443 LEU B C 1
ATOM 8558 O O . LEU B 1 443 ? 23.297 14.82 15.094 1 67.06 443 LEU B O 1
ATOM 8562 N N . GLU B 1 444 ? 21.141 15.266 15.414 1 75.5 444 GLU B N 1
ATOM 8563 C CA . GLU B 1 444 ? 21.375 15.617 16.812 1 75.5 444 GLU B CA 1
ATOM 8564 C C . GLU B 1 444 ? 21.312 14.383 17.719 1 75.5 444 GLU B C 1
ATOM 8566 O O . GLU B 1 444 ? 20.281 13.719 17.797 1 75.5 444 GLU B O 1
ATOM 8571 N N . PRO B 1 445 ? 22.438 14.023 18.266 1 85.75 445 PRO B N 1
ATOM 8572 C CA . PRO B 1 445 ? 22.484 12.727 18.938 1 85.75 445 PRO B CA 1
ATOM 8573 C C . PRO B 1 445 ? 21.5 12.633 20.109 1 85.75 445 PRO B C 1
ATOM 8575 O O . PRO B 1 445 ? 20.719 11.688 20.172 1 85.75 445 PRO B O 1
ATOM 8578 N N . ASN B 1 446 ? 21.531 13.516 21.062 1 92.19 446 ASN B N 1
ATOM 8579 C CA . ASN B 1 446 ? 20.594 13.609 22.172 1 92.19 446 ASN B CA 1
ATOM 8580 C C . ASN B 1 446 ? 20.547 15.016 22.75 1 92.19 446 ASN B C 1
ATOM 8582 O O . ASN B 1 446 ? 21.312 15.891 22.344 1 92.19 446 ASN B O 1
ATOM 8586 N N . ASP B 1 447 ? 19.641 15.203 23.672 1 93.31 447 ASP B N 1
ATOM 8587 C CA . ASP B 1 447 ? 19.484 16.547 24.25 1 93.31 447 ASP B CA 1
ATOM 8588 C C . ASP B 1 447 ? 20.219 16.672 25.578 1 93.31 447 ASP B C 1
ATOM 8590 O O . ASP B 1 447 ? 20.844 17.688 25.844 1 93.31 447 ASP B O 1
ATOM 8594 N N . ILE B 1 448 ? 20.141 15.711 26.406 1 94.62 448 ILE B N 1
ATOM 8595 C CA . ILE B 1 448 ? 20.734 15.719 27.734 1 94.62 448 ILE B CA 1
ATOM 8596 C C . ILE B 1 448 ? 21.359 14.359 28.031 1 94.62 448 ILE B C 1
ATOM 8598 O O . ILE B 1 448 ? 20.906 13.336 27.516 1 94.62 448 ILE B O 1
ATOM 8602 N N . MET B 1 449 ? 22.391 14.359 28.719 1 94.25 449 MET B N 1
ATOM 8603 C CA . MET B 1 449 ? 23.016 13.125 29.203 1 94.25 449 MET B CA 1
ATOM 8604 C C . MET B 1 449 ? 23.234 13.188 30.703 1 94.25 449 MET B C 1
ATOM 8606 O O . MET B 1 449 ? 23.625 14.219 31.25 1 94.25 449 MET B O 1
ATOM 8610 N N . THR B 1 450 ? 22.953 12.086 31.391 1 93.62 450 THR B N 1
ATOM 8611 C CA . THR B 1 450 ? 23.219 12.039 32.844 1 93.62 450 THR B CA 1
ATOM 8612 C C . THR B 1 450 ? 24.641 11.57 33.094 1 93.62 450 THR B C 1
ATOM 8614 O O . THR B 1 450 ? 25.281 10.969 32.25 1 93.62 450 THR B O 1
ATOM 8617 N N . LYS B 1 451 ? 25.062 11.797 34.25 1 89.06 451 LYS B N 1
ATOM 8618 C CA . LYS B 1 451 ? 26.406 11.383 34.656 1 89.06 451 LYS B CA 1
ATOM 8619 C C . LYS B 1 451 ? 26.516 9.859 34.719 1 89.06 451 LYS B C 1
ATOM 8621 O O . LYS B 1 451 ? 27.625 9.32 34.812 1 89.06 451 LYS B O 1
ATOM 8626 N N . HIS B 1 452 ? 25.422 9.164 34.594 1 89.06 452 HIS B N 1
ATOM 8627 C CA . HIS B 1 452 ? 25.422 7.707 34.656 1 89.06 452 HIS B CA 1
ATOM 8628 C C . HIS B 1 452 ? 25.172 7.078 33.281 1 89.06 452 HIS B C 1
ATOM 8630 O O . HIS B 1 452 ? 24.828 5.898 33.188 1 89.06 452 HIS B O 1
ATOM 8636 N N . GLY B 1 453 ? 25.219 7.922 32.312 1 87.88 453 GLY B N 1
ATOM 8637 C CA . GLY B 1 453 ? 25.234 7.387 30.969 1 87.88 453 GLY B CA 1
ATOM 8638 C C . GLY B 1 453 ? 23.859 7.266 30.344 1 87.88 453 GLY B C 1
ATOM 8639 O O . GLY B 1 453 ? 23.688 6.602 29.328 1 87.88 453 GLY B O 1
ATOM 8640 N N . HIS B 1 454 ? 22.828 7.801 30.938 1 93.75 454 HIS B N 1
ATOM 8641 C CA . HIS B 1 454 ? 21.5 7.812 30.328 1 93.75 454 HIS B CA 1
ATOM 8642 C C . HIS B 1 454 ? 21.391 8.906 29.281 1 93.75 454 HIS B C 1
ATOM 8644 O O . HIS B 1 454 ? 21.688 10.07 29.547 1 93.75 454 HIS B O 1
ATOM 8650 N N . LEU B 1 455 ? 21 8.508 28.078 1 95.5 455 LEU B N 1
ATOM 8651 C CA . LEU B 1 455 ? 20.766 9.484 27.016 1 95.5 455 LEU B CA 1
ATOM 8652 C C . LEU B 1 455 ? 19.312 9.953 27 1 95.5 455 LEU B C 1
ATOM 8654 O O . LEU B 1 455 ? 18.406 9.148 26.828 1 95.5 455 LEU B O 1
ATOM 8658 N N . ILE B 1 456 ? 19.125 11.242 27.203 1 95.75 456 ILE B N 1
ATOM 8659 C CA . ILE B 1 456 ? 17.766 11.789 27.328 1 95.75 456 ILE B CA 1
ATOM 8660 C C . ILE B 1 456 ? 17.422 12.594 26.078 1 95.75 456 ILE B C 1
ATOM 8662 O O . ILE B 1 456 ? 18.203 13.445 25.641 1 95.75 456 ILE B O 1
ATOM 8666 N N . PHE B 1 457 ? 16.297 12.234 25.547 1 94.5 457 PHE B N 1
ATOM 8667 C CA . PHE B 1 457 ? 15.711 12.93 24.406 1 94.5 457 PHE B CA 1
ATOM 8668 C C . PHE B 1 457 ? 14.469 13.703 24.828 1 94.5 457 PHE B C 1
ATOM 8670 O O . PHE B 1 457 ? 13.594 13.156 25.516 1 94.5 457 PHE B O 1
ATOM 8677 N N . ILE B 1 458 ? 14.43 14.984 24.5 1 92.88 458 ILE B N 1
ATOM 8678 C CA . ILE B 1 458 ? 13.352 15.82 25.016 1 92.88 458 ILE B CA 1
ATOM 8679 C C . ILE B 1 458 ? 12.555 16.391 23.844 1 92.88 458 ILE B C 1
ATOM 8681 O O . ILE B 1 458 ? 13.125 16.828 22.844 1 92.88 458 ILE B O 1
ATOM 8685 N N . LYS B 1 459 ? 11.266 16.297 23.969 1 87.06 459 LYS B N 1
ATOM 8686 C CA . LYS B 1 459 ? 10.383 16.953 23 1 87.06 459 LYS B CA 1
ATOM 8687 C C . LYS B 1 459 ? 9.086 17.406 23.672 1 87.06 459 LYS B C 1
ATOM 8689 O O . LYS B 1 459 ? 8.586 16.75 24.578 1 87.06 459 LYS B O 1
ATOM 8694 N N . ARG B 1 460 ? 8.594 18.5 23.203 1 83.38 460 ARG B N 1
ATOM 8695 C CA . ARG B 1 460 ? 7.281 18.953 23.641 1 83.38 460 ARG B CA 1
ATOM 8696 C C . ARG B 1 460 ? 6.172 18.156 22.969 1 83.38 460 ARG B C 1
ATOM 8698 O O . ARG B 1 460 ? 6.262 17.828 21.781 1 83.38 460 ARG B O 1
ATOM 8705 N N . ASN B 1 461 ? 5.16 17.812 23.719 1 78.38 461 ASN B N 1
ATOM 8706 C CA . ASN B 1 461 ? 4.039 17.031 23.219 1 78.38 461 ASN B CA 1
ATOM 8707 C C . ASN B 1 461 ? 3.09 17.891 22.375 1 78.38 461 ASN B C 1
ATOM 8709 O O . ASN B 1 461 ? 2.018 18.281 22.844 1 78.38 461 ASN B O 1
ATOM 8713 N N . TYR B 1 462 ? 3.471 18.297 21.188 1 57.94 462 TYR B N 1
ATOM 8714 C CA . TYR B 1 462 ? 2.645 19.078 20.281 1 57.94 462 TYR B CA 1
ATOM 8715 C C . TYR B 1 462 ? 1.888 18.188 19.312 1 57.94 462 TYR B C 1
ATOM 8717 O O . TYR B 1 462 ? 1.505 18.625 18.234 1 57.94 462 TYR B O 1
ATOM 8725 N N . GLY B 1 463 ? 1.748 16.969 19.688 1 59.25 463 GLY B N 1
ATOM 8726 C CA . GLY B 1 463 ? 1.018 16.094 18.797 1 59.25 463 GLY B CA 1
ATOM 8727 C C . GLY B 1 463 ? 1.794 14.852 18.406 1 59.25 463 GLY B C 1
ATOM 8728 O O . GLY B 1 463 ? 2.904 14.625 18.906 1 59.25 463 GLY B O 1
ATOM 8729 N N . GLY B 1 464 ? 1.288 14.008 17.703 1 59.47 464 GLY B N 1
ATOM 8730 C CA . GLY B 1 464 ? 1.836 12.734 17.281 1 59.47 464 GLY B CA 1
ATOM 8731 C C . GLY B 1 464 ? 3.131 12.867 16.5 1 59.47 464 GLY B C 1
ATOM 8732 O O . GLY B 1 464 ? 4.07 12.094 16.703 1 59.47 464 GLY B O 1
ATOM 8733 N N . GLU B 1 465 ? 3.299 13.938 15.758 1 52.38 465 GLU B N 1
ATOM 8734 C CA . GLU B 1 465 ? 4.48 14.141 14.922 1 52.38 465 GLU B CA 1
ATOM 8735 C C . GLU B 1 465 ? 5.711 14.438 15.773 1 52.38 465 GLU B C 1
ATOM 8737 O O . GLU B 1 465 ? 6.797 13.922 15.508 1 52.38 465 GLU B O 1
ATOM 8742 N N . ALA B 1 466 ? 5.52 15.344 16.656 1 67.25 466 ALA B N 1
ATOM 8743 C CA . ALA B 1 466 ? 6.625 15.711 17.547 1 67.25 466 ALA B CA 1
ATOM 8744 C C . ALA B 1 466 ? 7.164 14.492 18.281 1 67.25 466 ALA B C 1
ATOM 8746 O O . ALA B 1 466 ? 8.383 14.297 18.375 1 67.25 466 ALA B O 1
ATOM 8747 N N . LEU B 1 467 ? 6.336 13.688 18.672 1 78.5 467 LEU B N 1
ATOM 8748 C CA . LEU B 1 467 ? 6.789 12.539 19.453 1 78.5 467 LEU B CA 1
ATOM 8749 C C . LEU B 1 467 ? 7.348 11.453 18.531 1 78.5 467 LEU B C 1
ATOM 8751 O O . LEU B 1 467 ? 8.211 10.672 18.953 1 78.5 467 LEU B O 1
ATOM 8755 N N . CYS B 1 468 ? 6.84 11.414 17.391 1 69.25 468 CYS B N 1
ATOM 8756 C CA . CYS B 1 468 ? 7.457 10.523 16.406 1 69.25 468 CYS B CA 1
ATOM 8757 C C . CYS B 1 468 ? 8.914 10.906 16.172 1 69.25 468 CYS B C 1
ATOM 8759 O O . CYS B 1 468 ? 9.789 10.039 16.094 1 69.25 468 CYS B O 1
ATOM 8761 N N . TYR B 1 469 ? 9.109 12.211 16.031 1 71.75 469 TYR B N 1
ATOM 8762 C CA . TYR B 1 469 ? 10.477 12.703 15.891 1 71.75 469 TYR B CA 1
ATOM 8763 C C . TYR B 1 469 ? 11.32 12.328 17.094 1 71.75 469 TYR B C 1
ATOM 8765 O O . TYR B 1 469 ? 12.469 11.906 16.953 1 71.75 469 TYR B O 1
ATOM 8773 N N . LEU B 1 470 ? 10.805 12.523 18.172 1 85.81 470 LEU B N 1
ATOM 8774 C CA . LEU B 1 470 ? 11.469 12.203 19.422 1 85.81 470 LEU B CA 1
ATOM 8775 C C . LEU B 1 470 ? 11.938 10.758 19.438 1 85.81 470 LEU B C 1
ATOM 8777 O O . LEU B 1 470 ? 13.109 10.484 19.719 1 85.81 470 LEU B O 1
ATOM 8781 N N . PHE B 1 471 ? 11.055 9.883 19.141 1 85.44 471 PHE B N 1
ATOM 8782 C CA . PHE B 1 471 ? 11.359 8.461 19.203 1 85.44 471 PHE B CA 1
ATOM 8783 C C . PHE B 1 471 ? 12.344 8.062 18.109 1 85.44 471 PHE B C 1
ATOM 8785 O O . PHE B 1 471 ? 13.266 7.277 18.359 1 85.44 471 PHE B O 1
ATOM 8792 N N . SER B 1 472 ? 12.195 8.648 17 1 74.88 472 SER B N 1
ATOM 8793 C CA . SER B 1 472 ? 13.109 8.367 15.891 1 74.88 472 SER B CA 1
ATOM 8794 C C . SER B 1 472 ? 14.523 8.844 16.219 1 74.88 472 SER B C 1
ATOM 8796 O O . SER B 1 472 ? 15.5 8.195 15.836 1 74.88 472 SER B O 1
ATOM 8798 N N . GLN B 1 473 ? 14.602 9.984 16.781 1 81.19 473 GLN B N 1
ATOM 8799 C CA . GLN B 1 473 ? 15.906 10.5 17.188 1 81.19 473 GLN B CA 1
ATOM 8800 C C . GLN B 1 473 ? 16.609 9.508 18.125 1 81.19 473 GLN B C 1
ATOM 8802 O O . GLN B 1 473 ? 17.797 9.242 17.953 1 81.19 473 GLN B O 1
ATOM 8807 N N . GLY B 1 474 ? 15.867 8.977 19.047 1 88.31 474 GLY B N 1
ATOM 8808 C CA . GLY B 1 474 ? 16.422 7.969 19.953 1 88.31 474 GLY B CA 1
ATOM 8809 C C . GLY B 1 474 ? 16.859 6.711 19.234 1 88.31 474 GLY B C 1
ATOM 8810 O O . GLY B 1 474 ? 17.953 6.203 19.469 1 88.31 474 GLY B O 1
ATOM 8811 N N . ASP B 1 475 ? 16 6.301 18.359 1 80.94 475 ASP B N 1
ATOM 8812 C CA . ASP B 1 475 ? 16.297 5.098 17.594 1 80.94 475 ASP B CA 1
ATOM 8813 C C . ASP B 1 475 ? 17.609 5.246 16.828 1 80.94 475 ASP B C 1
ATOM 8815 O O . ASP B 1 475 ? 18.469 4.367 16.875 1 80.94 475 ASP B O 1
ATOM 8819 N N . ASN B 1 476 ? 17.734 6.324 16.156 1 74.56 476 ASN B N 1
ATOM 8820 C CA . ASN B 1 476 ? 18.891 6.555 15.297 1 74.56 476 ASN B CA 1
ATOM 8821 C C . ASN B 1 476 ? 20.188 6.684 16.094 1 74.56 476 ASN B C 1
ATOM 8823 O O . ASN B 1 476 ? 21.188 6.055 15.773 1 74.56 476 ASN B O 1
ATOM 8827 N N . THR B 1 477 ? 20.109 7.477 17.078 1 85.19 477 THR B N 1
ATOM 8828 C CA . THR B 1 477 ? 21.297 7.715 17.891 1 85.19 477 THR B CA 1
ATOM 8829 C C . THR B 1 477 ? 21.781 6.414 18.531 1 85.19 477 THR B C 1
ATOM 8831 O O . THR B 1 477 ? 22.969 6.09 18.453 1 85.19 477 THR B O 1
ATOM 8834 N N . LEU B 1 478 ? 20.875 5.656 19.078 1 86.94 478 LEU B N 1
ATOM 8835 C CA . LEU B 1 478 ? 21.266 4.457 19.812 1 86.94 478 LEU B CA 1
ATOM 8836 C C . LEU B 1 478 ? 21.656 3.338 18.859 1 86.94 478 LEU B C 1
ATOM 8838 O O . LEU B 1 478 ? 22.547 2.537 19.156 1 86.94 478 LEU B O 1
ATOM 8842 N N . HIS B 1 479 ? 21 3.365 17.75 1 77.06 479 HIS B N 1
ATOM 8843 C CA . HIS B 1 479 ? 21.422 2.438 16.703 1 77.06 479 HIS B CA 1
ATOM 8844 C C . HIS B 1 479 ? 22.875 2.68 16.312 1 77.06 479 HIS B C 1
ATOM 8846 O O . HIS B 1 479 ? 23.672 1.736 16.219 1 77.06 479 HIS B O 1
ATOM 8852 N N . LEU B 1 480 ? 23.188 3.906 16.078 1 75.81 480 LEU B N 1
ATOM 8853 C CA . LEU B 1 480 ? 24.547 4.277 15.68 1 75.81 480 LEU B CA 1
ATOM 8854 C C . LEU B 1 480 ? 25.547 4.02 16.797 1 75.81 480 LEU B C 1
ATOM 8856 O O . LEU B 1 480 ? 26.656 3.541 16.562 1 75.81 480 LEU B O 1
ATOM 8860 N N . LEU B 1 481 ? 25.156 4.203 17.969 1 85.56 481 LEU B N 1
ATOM 8861 C CA . LEU B 1 481 ? 26.047 3.996 19.109 1 85.56 481 LEU B CA 1
ATOM 8862 C C . LEU B 1 481 ? 26.344 2.514 19.297 1 85.56 481 LEU B C 1
ATOM 8864 O O . LEU B 1 481 ? 27.438 2.15 19.766 1 85.56 481 LEU B O 1
ATOM 8868 N N . VAL B 1 482 ? 25.328 1.735 18.938 1 78.69 482 VAL B N 1
ATOM 8869 C CA . VAL B 1 482 ? 25.484 0.298 19.125 1 78.69 482 VAL B CA 1
ATOM 8870 C C . VAL B 1 482 ? 26.266 -0.299 17.953 1 78.69 482 VAL B C 1
ATOM 8872 O O . VAL B 1 482 ? 27.156 -1.125 18.156 1 78.69 482 VAL B O 1
ATOM 8875 N N . GLU B 1 483 ? 26.031 0.177 16.781 1 72.19 483 GLU B N 1
ATOM 8876 C CA . GLU B 1 483 ? 26.5 -0.534 15.594 1 72.19 483 GLU B CA 1
ATOM 8877 C C . GLU B 1 483 ? 27.703 0.151 14.977 1 72.19 483 GLU B C 1
ATOM 8879 O O . GLU B 1 483 ? 28.516 -0.493 14.305 1 72.19 483 GLU B O 1
ATOM 8884 N N . ASP B 1 484 ? 27.844 1.432 15.141 1 74.81 484 ASP B N 1
ATOM 8885 C CA . ASP B 1 484 ? 28.859 2.217 14.445 1 74.81 484 ASP B CA 1
ATOM 8886 C C . ASP B 1 484 ? 29.969 2.65 15.406 1 74.81 484 ASP B C 1
ATOM 8888 O O . ASP B 1 484 ? 29.797 3.605 16.172 1 74.81 484 ASP B O 1
ATOM 8892 N N . HIS B 1 485 ? 31.188 2.076 15.211 1 76.75 485 HIS B N 1
ATOM 8893 C CA . HIS B 1 485 ? 32.312 2.344 16.094 1 76.75 485 HIS B CA 1
ATOM 8894 C C . HIS B 1 485 ? 32.812 3.775 15.93 1 76.75 485 HIS B C 1
ATOM 8896 O O . HIS B 1 485 ? 33.188 4.422 16.906 1 76.75 485 HIS B O 1
ATOM 8902 N N . ASP B 1 486 ? 32.844 4.203 14.695 1 77.19 486 ASP B N 1
ATOM 8903 C CA . ASP B 1 486 ? 33.312 5.562 14.445 1 77.19 486 ASP B CA 1
ATOM 8904 C C . ASP B 1 486 ? 32.375 6.59 15.062 1 77.19 486 ASP B C 1
ATOM 8906 O O . ASP B 1 486 ? 32.812 7.586 15.633 1 77.19 486 ASP B O 1
ATOM 8910 N N . PHE B 1 487 ? 31.125 6.352 14.906 1 82.75 487 PHE B N 1
ATOM 8911 C CA . PHE B 1 487 ? 30.156 7.234 15.539 1 82.75 487 PHE B CA 1
ATOM 8912 C C . PHE B 1 487 ? 30.328 7.246 17.047 1 82.75 487 PHE B C 1
ATOM 8914 O O . PHE B 1 487 ? 30.297 8.305 17.672 1 82.75 487 PHE B O 1
ATOM 8921 N N . ARG B 1 488 ? 30.578 6.09 17.609 1 85.75 488 ARG B N 1
ATOM 8922 C CA . ARG B 1 488 ? 30.75 5.961 19.062 1 85.75 488 ARG B CA 1
ATOM 8923 C C . ARG B 1 488 ? 31.953 6.758 19.531 1 85.75 488 ARG B C 1
ATOM 8925 O O . ARG B 1 488 ? 31.859 7.496 20.516 1 85.75 488 ARG B O 1
ATOM 8932 N N . LYS B 1 489 ? 32.969 6.562 18.828 1 87 489 LYS B N 1
ATOM 8933 C CA . LYS B 1 489 ? 34.188 7.297 19.156 1 87 489 LYS B CA 1
ATOM 8934 C C . LYS B 1 489 ? 33.938 8.805 19.109 1 87 489 LYS B C 1
ATOM 8936 O O . LYS B 1 489 ? 34.281 9.523 20.047 1 87 489 LYS B O 1
ATOM 8941 N N . ASN B 1 490 ? 33.375 9.25 18.016 1 88.25 490 ASN B N 1
ATOM 8942 C CA . ASN B 1 490 ? 33.125 10.68 17.828 1 88.25 490 ASN B CA 1
ATOM 8943 C C . ASN B 1 490 ? 32.156 11.219 18.859 1 88.25 490 ASN B C 1
ATOM 8945 O O . ASN B 1 490 ? 32.25 12.359 19.312 1 88.25 490 ASN B O 1
ATOM 8949 N N . TYR B 1 491 ? 31.203 10.406 19.188 1 90.62 491 TYR B N 1
ATOM 8950 C CA . TYR B 1 491 ? 30.234 10.805 20.203 1 90.62 491 TYR B CA 1
ATOM 8951 C C . TYR B 1 491 ? 30.891 10.953 21.562 1 90.62 491 TYR B C 1
ATOM 8953 O O . TYR B 1 491 ? 30.609 11.906 22.297 1 90.62 491 TYR B O 1
ATOM 8961 N N . ILE B 1 492 ? 31.781 10.055 21.938 1 90.56 492 ILE B N 1
ATOM 8962 C CA . ILE B 1 492 ? 32.5 10.102 23.203 1 90.56 492 ILE B CA 1
ATOM 8963 C C . ILE B 1 492 ? 33.344 11.367 23.266 1 90.56 492 ILE B C 1
ATOM 8965 O O . ILE B 1 492 ? 33.375 12.07 24.281 1 90.56 492 ILE B O 1
ATOM 8969 N N . GLU B 1 493 ? 33.938 11.617 22.188 1 89.38 493 GLU B N 1
ATOM 8970 C CA . GLU B 1 493 ? 34.75 12.828 22.109 1 89.38 493 GLU B CA 1
ATOM 8971 C C . GLU B 1 493 ? 33.875 14.078 22.281 1 89.38 493 GLU B C 1
ATOM 8973 O O . GLU B 1 493 ? 34.281 15.031 22.938 1 89.38 493 GLU B O 1
ATOM 8978 N N . LEU B 1 494 ? 32.812 14.047 21.641 1 89.75 494 LEU B N 1
ATOM 8979 C CA . LEU B 1 494 ? 31.875 15.164 21.766 1 89.75 494 LEU B CA 1
ATOM 8980 C C . LEU B 1 494 ? 31.438 15.352 23.219 1 89.75 494 LEU B C 1
ATOM 8982 O O . LEU B 1 494 ? 31.406 16.484 23.703 1 89.75 494 LEU B O 1
ATOM 8986 N N . VAL B 1 495 ? 31.156 14.273 23.906 1 91.75 495 VAL B N 1
ATOM 8987 C CA . VAL B 1 495 ? 30.719 14.312 25.297 1 91.75 495 VAL B CA 1
ATOM 8988 C C . VAL B 1 495 ? 31.844 14.875 26.172 1 91.75 495 VAL B C 1
ATOM 8990 O O . VAL B 1 495 ? 31.609 15.719 27.031 1 91.75 495 VAL B O 1
ATOM 8993 N N . GLU B 1 496 ? 33 14.461 25.922 1 90.62 496 GLU B N 1
ATOM 8994 C CA . GLU B 1 496 ? 34.156 14.914 26.703 1 90.62 496 GLU B CA 1
ATOM 8995 C C . GLU B 1 496 ? 34.438 16.406 26.484 1 90.62 496 GLU B C 1
ATOM 8997 O O . GLU B 1 496 ? 34.719 17.141 27.438 1 90.62 496 GLU B O 1
ATOM 9002 N N . ARG B 1 497 ? 34.281 16.797 25.266 1 88.38 497 ARG B N 1
ATOM 9003 C CA . ARG B 1 497 ? 34.469 18.219 24.953 1 88.38 497 ARG B CA 1
ATOM 9004 C C . ARG B 1 497 ? 33.406 19.062 25.641 1 88.38 497 ARG B C 1
ATOM 9006 O O . ARG B 1 497 ? 33.719 20.141 26.188 1 88.38 497 ARG B O 1
ATOM 9013 N N . ARG B 1 498 ? 32.219 18.594 25.625 1 88.38 498 ARG B N 1
ATOM 9014 C CA . ARG B 1 498 ? 31.125 19.328 26.234 1 88.38 498 ARG B CA 1
ATOM 9015 C C . ARG B 1 498 ? 31.281 19.375 27.75 1 88.38 498 ARG B C 1
ATOM 9017 O O . ARG B 1 498 ? 31.016 20.422 28.375 1 88.38 498 ARG B O 1
ATOM 9024 N N . GLU B 1 499 ? 31.641 18.266 28.281 1 90.12 499 GLU B N 1
ATOM 9025 C CA . GLU B 1 499 ? 31.859 18.203 29.719 1 90.12 499 GLU B CA 1
ATOM 9026 C C . GLU B 1 499 ? 32.969 19.172 30.156 1 90.12 499 GLU B C 1
ATOM 9028 O O . GLU B 1 499 ? 32.812 19.875 31.156 1 90.12 499 GLU B O 1
ATOM 9033 N N . LYS B 1 500 ? 34.031 19.219 29.438 1 87.94 500 LYS B N 1
ATOM 9034 C CA . LYS B 1 500 ? 35.125 20.141 29.734 1 87.94 500 LYS B CA 1
ATOM 9035 C C . LYS B 1 500 ? 34.656 21.594 29.641 1 87.94 500 LYS B C 1
ATOM 9037 O O . LYS B 1 500 ? 35.094 22.438 30.438 1 87.94 500 LYS B O 1
ATOM 9042 N N . ALA B 1 501 ? 33.781 21.766 28.75 1 85.5 501 ALA B N 1
ATOM 9043 C CA . ALA B 1 501 ? 33.344 23.125 28.484 1 85.5 501 ALA B CA 1
ATOM 9044 C C . ALA B 1 501 ? 32.344 23.594 29.531 1 85.5 501 ALA B C 1
ATOM 9046 O O . ALA B 1 501 ? 32.312 24.781 29.875 1 85.5 501 ALA B O 1
ATOM 9047 N N . PHE B 1 502 ? 31.562 22.734 30.031 1 84.75 502 PHE B N 1
ATOM 9048 C CA . PHE B 1 502 ? 30.422 23.234 30.766 1 84.75 502 PHE B CA 1
ATOM 9049 C C . PHE B 1 502 ? 30.422 22.688 32.188 1 84.75 502 PHE B C 1
ATOM 9051 O O . PHE B 1 502 ? 29.641 23.125 33.031 1 84.75 502 PHE B O 1
ATOM 9058 N N . LYS B 1 503 ? 31.281 21.719 32.406 1 84.69 503 LYS B N 1
ATOM 9059 C CA . LYS B 1 503 ? 31.328 21.125 33.75 1 84.69 503 LYS B CA 1
ATOM 9060 C C . LYS B 1 503 ? 32.719 21.25 34.375 1 84.69 503 LYS B C 1
ATOM 9062 O O . LYS B 1 503 ? 33.688 21.438 33.656 1 84.69 503 LYS B O 1
ATOM 9067 N N . ASN B 1 504 ? 32.719 21.297 35.625 1 75.56 504 ASN B N 1
ATOM 9068 C CA . ASN B 1 504 ? 33.969 21.344 36.344 1 75.56 504 ASN B CA 1
ATOM 9069 C C . ASN B 1 504 ? 34.562 19.953 36.562 1 75.56 504 ASN B C 1
ATOM 9071 O O . ASN B 1 504 ? 35.312 19.719 37.5 1 75.56 504 ASN B O 1
ATOM 9075 N N . SER B 1 505 ? 34 18.969 35.781 1 74.56 505 SER B N 1
ATOM 9076 C CA . SER B 1 505 ? 34.5 17.594 35.844 1 74.56 505 SER B CA 1
ATOM 9077 C C . SER B 1 505 ? 35 17.125 34.469 1 74.56 505 SER B C 1
ATOM 9079 O O . SER B 1 505 ? 34.75 17.797 33.469 1 74.56 505 SER B O 1
ATOM 9081 N N . GLN B 1 506 ? 35.875 16.141 34.438 1 74.69 506 GLN B N 1
ATOM 9082 C CA . GLN B 1 506 ? 36.375 15.594 33.188 1 74.69 506 GLN B CA 1
ATOM 9083 C C . GLN B 1 506 ? 36.094 14.094 33.094 1 74.69 506 GLN B C 1
ATOM 9085 O O . GLN B 1 506 ? 36.281 13.359 34.062 1 74.69 506 GLN B O 1
ATOM 9090 N N . ASN B 1 507 ? 35.594 13.633 32.031 1 73.88 507 ASN B N 1
ATOM 9091 C CA . ASN B 1 507 ? 35.438 12.25 31.594 1 73.88 507 ASN B CA 1
ATOM 9092 C C . ASN B 1 507 ? 34.469 11.477 32.5 1 73.88 507 ASN B C 1
ATOM 9094 O O . ASN B 1 507 ? 34.594 10.258 32.625 1 73.88 507 ASN B O 1
ATOM 9098 N N . GLN B 1 508 ? 33.594 12.211 33.188 1 80.12 508 GLN B N 1
ATOM 9099 C CA . GLN B 1 508 ? 32.625 11.531 34.062 1 80.12 508 GLN B CA 1
ATOM 9100 C C . GLN B 1 508 ? 31.422 11.023 33.281 1 80.12 508 GLN B C 1
ATOM 9102 O O . GLN B 1 508 ? 30.906 9.945 33.562 1 80.12 508 GLN B O 1
ATOM 9107 N N . PHE B 1 509 ? 31.078 11.742 32.312 1 88.12 509 PHE B N 1
ATOM 9108 C CA . PHE B 1 509 ? 29.875 11.414 31.547 1 88.12 509 PHE B CA 1
ATOM 9109 C C . PHE B 1 509 ? 30.172 10.367 30.469 1 88.12 509 PHE B C 1
ATOM 9111 O O . PHE B 1 509 ? 29.297 9.586 30.094 1 88.12 509 PHE B O 1
ATOM 9118 N N . SER B 1 510 ? 31.359 10.383 29.969 1 86.69 510 SER B N 1
ATOM 9119 C CA . SER B 1 510 ? 31.734 9.469 28.891 1 86.69 510 SER B CA 1
ATOM 9120 C C . SER B 1 510 ? 32.094 8.086 29.438 1 86.69 510 SER B C 1
ATOM 9122 O O . SER B 1 510 ? 32.125 7.113 28.672 1 86.69 510 SER B O 1
ATOM 9124 N N . HIS B 1 511 ? 32.219 8.055 30.75 1 82.38 511 HIS B N 1
ATOM 9125 C CA . HIS B 1 511 ? 32.719 6.836 31.391 1 82.38 511 HIS B CA 1
ATOM 9126 C C . HIS B 1 511 ? 31.719 5.691 31.219 1 82.38 511 HIS B C 1
ATOM 9128 O O . HIS B 1 511 ? 32.094 4.527 31.125 1 82.38 511 HIS B O 1
ATOM 9134 N N . TYR B 1 512 ? 30.422 5.992 31.141 1 79.38 512 TYR B N 1
ATOM 9135 C CA . TYR B 1 512 ? 29.391 4.957 31.125 1 79.38 512 TYR B CA 1
ATOM 9136 C C . TYR B 1 512 ? 29.047 4.543 29.703 1 79.38 512 TYR B C 1
ATOM 9138 O O . TYR B 1 512 ? 28.266 3.615 29.5 1 79.38 512 TYR B O 1
ATOM 9146 N N . LEU B 1 513 ? 29.656 5.199 28.781 1 86.62 513 LEU B N 1
ATOM 9147 C CA . LEU B 1 513 ? 29.422 4.836 27.391 1 86.62 513 LEU B CA 1
ATOM 9148 C C . LEU B 1 513 ? 30.328 3.678 26.984 1 86.62 513 LEU B C 1
ATOM 9150 O O . LEU B 1 513 ? 31.453 3.553 27.469 1 86.62 513 LEU B O 1
ATOM 9154 N N . PRO B 1 514 ? 29.766 2.865 26.109 1 82.56 514 PRO B N 1
ATOM 9155 C CA . PRO B 1 514 ? 30.641 1.798 25.625 1 82.56 514 PRO B CA 1
ATOM 9156 C C . PRO B 1 514 ? 31.875 2.33 24.906 1 82.56 514 PRO B C 1
ATOM 9158 O O . PRO B 1 514 ? 31.797 3.322 24.188 1 82.56 514 PRO B O 1
ATOM 9161 N N . ARG B 1 515 ? 32.938 1.677 25.141 1 79.69 515 ARG B N 1
ATOM 9162 C CA . ARG B 1 515 ? 34.188 2.109 24.531 1 79.69 515 ARG B CA 1
ATOM 9163 C C . ARG B 1 515 ? 34.188 1.834 23.031 1 79.69 515 ARG B C 1
ATOM 9165 O O . ARG B 1 515 ? 33.562 0.874 22.578 1 79.69 515 ARG B O 1
ATOM 9172 N N . PRO B 1 516 ? 34.75 2.791 22.312 1 74.81 516 PRO B N 1
ATOM 9173 C CA . PRO B 1 516 ? 34.688 2.742 20.844 1 74.81 516 PRO B CA 1
ATOM 9174 C C . PRO B 1 516 ? 35.125 1.394 20.281 1 74.81 516 PRO B C 1
ATOM 9176 O O . PRO B 1 516 ? 34.562 0.915 19.297 1 74.81 516 PRO B O 1
ATOM 9179 N N . ARG B 1 517 ? 36.094 0.72 20.75 1 68.69 517 ARG B N 1
ATOM 9180 C CA . ARG B 1 517 ? 36.625 -0.483 20.125 1 68.69 517 ARG B CA 1
ATOM 9181 C C . ARG B 1 517 ? 36.125 -1.739 20.812 1 68.69 517 ARG B C 1
ATOM 9183 O O . ARG B 1 517 ? 36.5 -2.855 20.453 1 68.69 517 ARG B O 1
ATOM 9190 N N . GLU B 1 518 ? 35.219 -1.505 21.781 1 70.06 518 GLU B N 1
ATOM 9191 C CA . GLU B 1 518 ? 34.625 -2.652 22.484 1 70.06 518 GLU B CA 1
ATOM 9192 C C . GLU B 1 518 ? 33.25 -2.998 21.938 1 70.06 518 GLU B C 1
ATOM 9194 O O . GLU B 1 518 ? 32.562 -2.145 21.375 1 70.06 518 GLU B O 1
ATOM 9199 N N . ASP B 1 519 ? 33.031 -4.301 22.047 1 71.56 519 ASP B N 1
ATOM 9200 C CA . ASP B 1 519 ? 31.672 -4.727 21.672 1 71.56 519 ASP B CA 1
ATOM 9201 C C . ASP B 1 519 ? 30.625 -4.172 22.641 1 71.56 519 ASP B C 1
ATOM 9203 O O . ASP B 1 519 ? 30.891 -4.039 23.844 1 71.56 519 ASP B O 1
ATOM 9207 N N . TYR B 1 520 ? 29.547 -3.703 22.062 1 76.69 520 TYR B N 1
ATOM 9208 C CA . TYR B 1 520 ? 28.453 -3.197 22.859 1 76.69 520 TYR B CA 1
ATOM 9209 C C . TYR B 1 520 ? 27.953 -4.258 23.844 1 76.69 520 TYR B C 1
ATOM 9211 O O . TYR B 1 520 ? 27.703 -5.402 23.453 1 76.69 520 TYR B O 1
ATOM 9219 N N . ARG B 1 521 ? 28 -3.908 25.141 1 74.56 521 ARG B N 1
ATOM 9220 C CA . ARG B 1 521 ? 27.438 -4.77 26.172 1 74.56 521 ARG B CA 1
ATOM 9221 C C . ARG B 1 521 ? 25.922 -4.602 26.266 1 74.56 521 ARG B C 1
ATOM 9223 O O . ARG B 1 521 ? 25.438 -3.488 26.453 1 74.56 521 ARG B O 1
ATOM 9230 N N . PRO B 1 522 ? 25.172 -5.711 26.188 1 79.56 522 PRO B N 1
ATOM 9231 C CA . PRO B 1 522 ? 23.719 -5.613 26.25 1 79.56 522 PRO B CA 1
ATOM 9232 C C . PRO B 1 522 ? 23.234 -4.906 27.516 1 79.56 522 PRO B C 1
ATOM 9234 O O . PRO B 1 522 ? 23.734 -5.164 28.609 1 79.56 522 PRO B O 1
ATOM 9237 N N . ASN B 1 523 ? 22.312 -3.979 27.375 1 80.44 523 ASN B N 1
ATOM 9238 C CA . ASN B 1 523 ? 21.594 -3.266 28.438 1 80.44 523 ASN B CA 1
ATOM 9239 C C . ASN B 1 523 ? 22.516 -2.262 29.125 1 80.44 523 ASN B C 1
ATOM 9241 O O . ASN B 1 523 ? 22.234 -1.844 30.25 1 80.44 523 ASN B O 1
ATOM 9245 N N . SER B 1 524 ? 23.578 -1.936 28.469 1 86.12 524 SER B N 1
ATOM 9246 C CA . SER B 1 524 ? 24.469 -0.949 29.047 1 86.12 524 SER B CA 1
ATOM 9247 C C . SER B 1 524 ? 24.031 0.471 28.719 1 86.12 524 SER B C 1
ATOM 9249 O O . SER B 1 524 ? 24.453 1.43 29.359 1 86.12 524 SER B O 1
ATOM 9251 N N . LEU B 1 525 ? 23.281 0.612 27.719 1 89.81 525 LEU B N 1
ATOM 9252 C CA . LEU B 1 525 ? 22.766 1.918 27.328 1 89.81 525 LEU B CA 1
ATOM 9253 C C . LEU B 1 525 ? 21.266 2.025 27.641 1 89.81 525 LEU B C 1
ATOM 9255 O O . LEU B 1 525 ? 20.562 1.024 27.609 1 89.81 525 LEU B O 1
ATOM 9259 N N . THR B 1 526 ? 20.875 3.225 28 1 93.81 526 THR B N 1
ATOM 9260 C CA . THR B 1 526 ? 19.469 3.502 28.281 1 93.81 526 THR B CA 1
ATOM 9261 C C . THR B 1 526 ? 19 4.754 27.547 1 93.81 526 THR B C 1
ATOM 9263 O O . THR B 1 526 ? 19.641 5.805 27.641 1 93.81 526 THR B O 1
ATOM 9266 N N . ALA B 1 527 ? 17.953 4.598 26.812 1 95 527 ALA B N 1
ATOM 9267 C CA . ALA B 1 527 ? 17.281 5.738 26.203 1 95 527 ALA B CA 1
ATOM 9268 C C . ALA B 1 527 ? 16.156 6.246 27.109 1 95 527 ALA B C 1
ATOM 9270 O O . ALA B 1 527 ? 15.305 5.469 27.547 1 95 527 ALA B O 1
ATOM 9271 N N . VAL B 1 528 ? 16.203 7.531 27.453 1 96.38 528 VAL B N 1
ATOM 9272 C CA . VAL B 1 528 ? 15.141 8.148 28.234 1 96.38 528 VAL B CA 1
ATOM 9273 C C . VAL B 1 528 ? 14.406 9.18 27.391 1 96.38 528 VAL B C 1
ATOM 9275 O O . VAL B 1 528 ? 15 10.172 26.953 1 96.38 528 VAL B O 1
ATOM 9278 N N . TYR B 1 529 ? 13.133 8.953 27.203 1 95 529 TYR B N 1
ATOM 9279 C CA . TYR B 1 529 ? 12.312 9.922 26.484 1 95 529 TYR B CA 1
ATOM 9280 C C . TYR B 1 529 ? 11.625 10.875 27.453 1 95 529 TYR B C 1
ATOM 9282 O O . TYR B 1 529 ? 10.789 10.453 28.266 1 95 529 TYR B O 1
ATOM 9290 N N . GLY B 1 530 ? 12.016 12.156 27.422 1 94.19 530 GLY B N 1
ATOM 9291 C CA . GLY B 1 530 ? 11.359 13.203 28.188 1 94.19 530 GLY B CA 1
ATOM 9292 C C . GLY B 1 530 ? 10.312 13.961 27.375 1 94.19 530 GLY B C 1
ATOM 9293 O O . GLY B 1 530 ? 10.648 14.641 26.406 1 94.19 530 GLY B O 1
ATOM 9294 N N . ILE B 1 531 ? 9.086 13.836 27.766 1 90.88 531 ILE B N 1
ATOM 9295 C CA . ILE B 1 531 ? 7.992 14.477 27.047 1 90.88 531 ILE B CA 1
ATOM 9296 C C . ILE B 1 531 ? 7.445 15.641 27.875 1 90.88 531 ILE B C 1
ATOM 9298 O O . ILE B 1 531 ? 6.945 15.438 28.984 1 90.88 531 ILE B O 1
ATOM 9302 N N . ILE B 1 532 ? 7.555 16.828 27.328 1 87.25 532 ILE B N 1
ATOM 9303 C CA . ILE B 1 532 ? 7.047 18.016 28 1 87.25 532 ILE B CA 1
ATOM 9304 C C . ILE B 1 532 ? 5.551 18.172 27.734 1 87.25 532 ILE B C 1
ATOM 9306 O O . ILE B 1 532 ? 5.125 18.328 26.594 1 87.25 532 ILE B O 1
ATOM 9310 N N . GLN B 1 533 ? 4.84 18.047 28.719 1 82.31 533 GLN B N 1
ATOM 9311 C CA . GLN B 1 533 ? 3.389 18.172 28.641 1 82.31 533 GLN B CA 1
ATOM 9312 C C . GLN B 1 533 ? 2.922 19.5 29.25 1 82.31 533 GLN B C 1
ATOM 9314 O O . GLN B 1 533 ? 3.248 19.812 30.391 1 82.31 533 GLN B O 1
ATOM 9319 N N . GLU B 1 534 ? 2.16 20.219 28.391 1 72.94 534 GLU B N 1
ATOM 9320 C CA . GLU B 1 534 ? 1.639 21.516 28.844 1 72.94 534 GLU B CA 1
ATOM 9321 C C . GLU B 1 534 ? 0.35 21.344 29.641 1 72.94 534 GLU B C 1
ATOM 9323 O O . GLU B 1 534 ? -0.476 20.484 29.328 1 72.94 534 GLU B O 1
ATOM 9328 N N . PHE B 1 535 ? 0.199 22.062 30.812 1 65.06 535 PHE B N 1
ATOM 9329 C CA . PHE B 1 535 ? -1.057 22.047 31.562 1 65.06 535 PHE B CA 1
ATOM 9330 C C . PHE B 1 535 ? -1.412 23.453 32.031 1 65.06 535 PHE B C 1
ATOM 9332 O O . PHE B 1 535 ? -0.526 24.266 32.281 1 65.06 535 PHE B O 1
ATOM 9339 N N . THR B 1 536 ? -2.748 23.859 31.797 1 56.5 536 THR B N 1
ATOM 9340 C CA . THR B 1 536 ? -3.229 25.156 32.25 1 56.5 536 THR B CA 1
ATOM 9341 C C . THR B 1 536 ? -3.494 25.125 33.75 1 56.5 536 THR B C 1
ATOM 9343 O O . THR B 1 536 ? -3.877 24.094 34.312 1 56.5 536 THR B O 1
ATOM 9346 N N . LYS B 1 537 ? -3.145 26.125 34.438 1 50.75 537 LYS B N 1
ATOM 9347 C CA . LYS B 1 537 ? -3.207 26.375 35.875 1 50.75 537 LYS B CA 1
ATOM 9348 C C . LYS B 1 537 ? -4.586 26.031 36.438 1 50.75 537 LYS B C 1
ATOM 9350 O O . LYS B 1 537 ? -5.547 26.781 36.219 1 50.75 537 LYS B O 1
ATOM 9355 N N . THR B 1 538 ? -5.215 24.844 36.375 1 47.47 538 THR B N 1
ATOM 9356 C CA . THR B 1 538 ? -6.352 24.891 37.281 1 47.47 538 THR B CA 1
ATOM 9357 C C . THR B 1 538 ? -5.898 24.609 38.719 1 47.47 538 THR B C 1
ATOM 9359 O O . THR B 1 538 ? -4.781 24.141 38.938 1 47.47 538 THR B O 1
ATOM 9362 N N . GLY B 1 539 ? -6.656 24.734 39.844 1 43.16 539 GLY B N 1
ATOM 9363 C CA . GLY B 1 539 ? -6.395 24.625 41.25 1 43.16 539 GLY B CA 1
ATOM 9364 C C . GLY B 1 539 ? -5.527 23.422 41.625 1 43.16 539 GLY B C 1
ATOM 9365 O O . GLY B 1 539 ? -5.297 22.547 40.781 1 43.16 539 GLY B O 1
ATOM 9366 N N . PRO B 1 540 ? -4.797 23.5 42.812 1 42.81 540 PRO B N 1
ATOM 9367 C CA . PRO B 1 540 ? -3.85 22.516 43.344 1 42.81 540 PRO B CA 1
ATOM 9368 C C . PRO B 1 540 ? -4.285 21.078 43.094 1 42.81 540 PRO B C 1
ATOM 9370 O O . PRO B 1 540 ? -3.439 20.203 42.875 1 42.81 540 PRO B O 1
ATOM 9373 N N . GLN B 1 541 ? -5.469 20.75 43.312 1 43.94 541 GLN B N 1
ATOM 9374 C CA . GLN B 1 541 ? -6.016 19.406 43.25 1 43.94 541 GLN B CA 1
ATOM 9375 C C . GLN B 1 541 ? -5.945 18.844 41.844 1 43.94 541 GLN B C 1
ATOM 9377 O O . GLN B 1 541 ? -5.922 17.625 41.625 1 43.94 541 GLN B O 1
ATOM 9382 N N . GLN B 1 542 ? -5.969 19.656 40.875 1 42.44 542 GLN B N 1
ATOM 9383 C CA . GLN B 1 542 ? -6.051 19.234 39.469 1 42.44 542 GLN B CA 1
ATOM 9384 C C . GLN B 1 542 ? -4.684 18.812 38.938 1 42.44 542 GLN B C 1
ATOM 9386 O O . GLN B 1 542 ? -4.59 18.031 38 1 42.44 542 GLN B O 1
ATOM 9391 N N . TYR B 1 543 ? -3.635 19.297 39.5 1 41.72 543 TYR B N 1
ATOM 9392 C CA . TYR B 1 543 ? -2.273 18.922 39.125 1 41.72 543 TYR B CA 1
ATOM 9393 C C . TYR B 1 543 ? -2.068 17.422 39.25 1 41.72 543 TYR B C 1
ATOM 9395 O O . TYR B 1 543 ? -1.495 16.781 38.375 1 41.72 543 TYR B O 1
ATOM 9403 N N . GLU B 1 544 ? -2.32 16.938 40.406 1 45.38 544 GLU B N 1
ATOM 9404 C CA . GLU B 1 544 ? -2.148 15.508 40.625 1 45.38 544 GLU B CA 1
ATOM 9405 C C . GLU B 1 544 ? -2.928 14.703 39.594 1 45.38 544 GLU B C 1
ATOM 9407 O O . GLU B 1 544 ? -2.482 13.641 39.156 1 45.38 544 GLU B O 1
ATOM 9412 N N . ARG B 1 545 ? -4.062 15.273 39.344 1 43.97 545 ARG B N 1
ATOM 9413 C CA . ARG B 1 545 ? -4.926 14.609 38.375 1 43.97 545 ARG B CA 1
ATOM 9414 C C . ARG B 1 545 ? -4.316 14.672 36.969 1 43.97 545 ARG B C 1
ATOM 9416 O O . ARG B 1 545 ? -4.469 13.742 36.188 1 43.97 545 ARG B O 1
ATOM 9423 N N . ILE B 1 546 ? -3.594 15.664 36.719 1 45.25 546 ILE B N 1
ATOM 9424 C CA . ILE B 1 546 ? -2.988 15.859 35.406 1 45.25 546 ILE B CA 1
ATOM 9425 C C . ILE B 1 546 ? -1.838 14.875 35.219 1 45.25 546 ILE B C 1
ATOM 9427 O O . ILE B 1 546 ? -1.688 14.281 34.156 1 45.25 546 ILE B O 1
ATOM 9431 N N . LEU B 1 547 ? -0.975 14.805 36.375 1 48.72 547 LEU B N 1
ATOM 9432 C CA . LEU B 1 547 ? 0.139 13.867 36.312 1 48.72 547 LEU B CA 1
ATOM 9433 C C . LEU B 1 547 ? -0.35 12.461 35.969 1 48.72 547 LEU B C 1
ATOM 9435 O O . LEU B 1 547 ? 0.309 11.734 35.25 1 48.72 547 LEU B O 1
ATOM 9439 N N . LYS B 1 548 ? -1.344 12.109 36.75 1 47.5 548 LYS B N 1
ATOM 9440 C CA . LYS B 1 548 ? -1.9 10.766 36.656 1 47.5 548 LYS B CA 1
ATOM 9441 C C . LYS B 1 548 ? -2.561 10.562 35.281 1 47.5 548 LYS B C 1
ATOM 9443 O O . LYS B 1 548 ? -2.752 9.43 34.844 1 47.5 548 LYS B O 1
ATOM 9448 N N . LYS B 1 549 ? -2.682 11.695 34.625 1 54.41 549 LYS B N 1
ATOM 9449 C CA . LYS B 1 549 ? -3.518 11.594 33.438 1 54.41 549 LYS B CA 1
ATOM 9450 C C . LYS B 1 549 ? -2.67 11.594 32.156 1 54.41 549 LYS B C 1
ATOM 9452 O O . LYS B 1 549 ? -3.189 11.391 31.078 1 54.41 549 LYS B O 1
ATOM 9457 N N . ASN B 1 550 ? -1.299 11.773 32.406 1 62.41 550 ASN B N 1
ATOM 9458 C CA . ASN B 1 550 ? -0.559 11.82 31.141 1 62.41 550 ASN B CA 1
ATOM 9459 C C . ASN B 1 550 ? -0.514 10.445 30.469 1 62.41 550 ASN B C 1
ATOM 9461 O O . ASN B 1 550 ? -0.107 9.461 31.094 1 62.41 550 ASN B O 1
ATOM 9465 N N . GLU B 1 551 ? -1.09 10.398 29.391 1 70.56 551 GLU B N 1
ATOM 9466 C CA . GLU B 1 551 ? -1.038 9.18 28.594 1 70.56 551 GLU B CA 1
ATOM 9467 C C . GLU B 1 551 ? -0.748 9.492 27.125 1 70.56 551 GLU B C 1
ATOM 9469 O O . GLU B 1 551 ? -1.092 10.57 26.641 1 70.56 551 GLU B O 1
ATOM 9474 N N . LEU B 1 552 ? 0.143 8.625 26.703 1 75.69 552 LEU B N 1
ATOM 9475 C CA . LEU B 1 552 ? 0.333 8.703 25.266 1 75.69 552 LEU B CA 1
ATOM 9476 C C . LEU B 1 552 ? -0.958 8.359 24.516 1 75.69 552 LEU B C 1
ATOM 9478 O O . LEU B 1 552 ? -1.668 7.426 24.906 1 75.69 552 LEU B O 1
ATOM 9482 N N . SER B 1 553 ? -1.354 9.25 23.594 1 65.62 553 SER B N 1
ATOM 9483 C CA . SER B 1 553 ? -2.445 8.867 22.703 1 65.62 553 SER B CA 1
ATOM 9484 C C . SER B 1 553 ? -2.137 7.562 21.984 1 65.62 553 SER B C 1
ATOM 9486 O O . SER B 1 553 ? -0.988 7.117 21.953 1 65.62 553 SER B O 1
ATOM 9488 N N . PHE B 1 554 ? -2.992 6.941 21.5 1 60.09 554 PHE B N 1
ATOM 9489 C CA . PHE B 1 554 ? -2.781 5.645 20.859 1 60.09 554 PHE B CA 1
ATOM 9490 C C . PHE B 1 554 ? -1.746 5.75 19.75 1 60.09 554 PHE B C 1
ATOM 9492 O O . PHE B 1 554 ? -0.802 4.961 19.688 1 60.09 554 PHE B O 1
ATOM 9499 N N . PRO B 1 555 ? -1.889 6.789 18.922 1 57.88 555 PRO B N 1
ATOM 9500 C CA . PRO B 1 555 ? -0.844 6.906 17.891 1 57.88 555 PRO B CA 1
ATOM 9501 C C . PRO B 1 555 ? 0.546 7.102 18.5 1 57.88 555 PRO B C 1
ATOM 9503 O O . PRO B 1 555 ? 1.525 6.547 17.984 1 57.88 555 PRO B O 1
ATOM 9506 N N . GLN B 1 556 ? 0.554 7.906 19.594 1 70.88 556 GLN B N 1
ATOM 9507 C CA . GLN B 1 556 ? 1.823 8.133 20.281 1 70.88 556 GLN B CA 1
ATOM 9508 C C . GLN B 1 556 ? 2.344 6.84 20.906 1 70.88 556 GLN B C 1
ATOM 9510 O O . GLN B 1 556 ? 3.539 6.547 20.844 1 70.88 556 GLN B O 1
ATOM 9515 N N . LEU B 1 557 ? 1.44 6.141 21.469 1 75.25 557 LEU B N 1
ATOM 9516 C CA . LEU B 1 557 ? 1.773 4.875 22.109 1 75.25 557 LEU B CA 1
ATOM 9517 C C . LEU B 1 557 ? 2.279 3.863 21.078 1 75.25 557 LEU B C 1
ATOM 9519 O O . LEU B 1 557 ? 3.227 3.121 21.359 1 75.25 557 LEU B O 1
ATOM 9523 N N . LYS B 1 558 ? 1.69 3.83 20.062 1 65.56 558 LYS B N 1
ATOM 9524 C CA . LYS B 1 558 ? 2.113 2.943 18.984 1 65.56 558 LYS B CA 1
ATOM 9525 C C . LYS B 1 558 ? 3.531 3.271 18.531 1 65.56 558 LYS B C 1
ATOM 9527 O O . LYS B 1 558 ? 4.363 2.375 18.359 1 65.56 558 LYS B O 1
ATOM 9532 N N . ASN B 1 559 ? 3.727 4.605 18.297 1 70.5 559 ASN B N 1
ATOM 9533 C CA . ASN B 1 559 ? 5.059 5.043 17.906 1 70.5 559 ASN B CA 1
ATOM 9534 C C . ASN B 1 559 ? 6.098 4.719 18.969 1 70.5 559 ASN B C 1
ATOM 9536 O O . ASN B 1 559 ? 7.211 4.301 18.656 1 70.5 559 ASN B O 1
ATOM 9540 N N . PHE B 1 560 ? 5.719 4.918 20.078 1 85.88 560 PHE B N 1
ATOM 9541 C CA . PHE B 1 560 ? 6.598 4.582 21.188 1 85.88 560 PHE B CA 1
ATOM 9542 C C . PHE B 1 560 ? 6.914 3.09 21.188 1 85.88 560 PHE B C 1
ATOM 9544 O O . PHE B 1 560 ? 8.07 2.699 21.375 1 85.88 560 PHE B O 1
ATOM 9551 N N . TYR B 1 561 ? 5.891 2.354 21.031 1 77.44 561 TYR B N 1
ATOM 9552 C CA . TYR B 1 561 ? 6.062 0.907 21.094 1 77.44 561 TYR B CA 1
ATOM 9553 C C . TYR B 1 561 ? 6.984 0.418 19.984 1 77.44 561 TYR B C 1
ATOM 9555 O O . TYR B 1 561 ? 7.816 -0.464 20.203 1 77.44 561 TYR B O 1
ATOM 9563 N N . LYS B 1 562 ? 6.809 0.936 18.922 1 69.56 562 LYS B N 1
ATOM 9564 C CA . LYS B 1 562 ? 7.707 0.599 17.828 1 69.56 562 LYS B CA 1
ATOM 9565 C C . LYS B 1 562 ? 9.156 0.886 18.188 1 69.56 562 LYS B C 1
ATOM 9567 O O . LYS B 1 562 ? 10.031 0.04 18 1 69.56 562 LYS B O 1
ATOM 9572 N N . SER B 1 563 ? 9.422 2.1 18.609 1 80.31 563 SER B N 1
ATOM 9573 C CA . SER B 1 563 ? 10.758 2.471 19.047 1 80.31 563 SER B CA 1
ATOM 9574 C C . SER B 1 563 ? 11.242 1.564 20.188 1 80.31 563 SER B C 1
ATOM 9576 O O . SER B 1 563 ? 12.391 1.135 20.188 1 80.31 563 SER B O 1
ATOM 9578 N N . TYR B 1 564 ? 10.289 1.312 21.031 1 84.62 564 TYR B N 1
ATOM 9579 C CA . TYR B 1 564 ? 10.586 0.427 22.156 1 84.62 564 TYR B CA 1
ATOM 9580 C C . TYR B 1 564 ? 11.062 -0.933 21.656 1 84.62 564 TYR B C 1
ATOM 9582 O O . TYR B 1 564 ? 12.07 -1.455 22.156 1 84.62 564 TYR B O 1
ATOM 9590 N N . GLN B 1 565 ? 10.398 -1.418 20.797 1 71.94 565 GLN B N 1
ATOM 9591 C CA . GLN B 1 565 ? 10.766 -2.721 20.25 1 71.94 565 GLN B CA 1
ATOM 9592 C C . GLN B 1 565 ? 12.117 -2.664 19.547 1 71.94 565 GLN B C 1
ATOM 9594 O O . GLN B 1 565 ? 12.945 -3.566 19.688 1 71.94 565 GLN B O 1
ATOM 9599 N N . ILE B 1 566 ? 12.297 -1.658 18.766 1 68.75 566 ILE B N 1
ATOM 9600 C CA . ILE B 1 566 ? 13.555 -1.47 18.047 1 68.75 566 ILE B CA 1
ATOM 9601 C C . ILE B 1 566 ? 14.711 -1.393 19.047 1 68.75 566 ILE B C 1
ATOM 9603 O O . ILE B 1 566 ? 15.703 -2.115 18.906 1 68.75 566 ILE B O 1
ATOM 9607 N N . LEU B 1 567 ? 14.555 -0.618 20.016 1 83.44 567 LEU B N 1
ATOM 9608 C CA . LEU B 1 567 ? 15.625 -0.406 20.984 1 83.44 567 LEU B CA 1
ATOM 9609 C C . LEU B 1 567 ? 15.875 -1.664 21.812 1 83.44 567 LEU B C 1
ATOM 9611 O O . LEU B 1 567 ? 17.016 -2.004 22.109 1 83.44 567 LEU B O 1
ATOM 9615 N N . ARG B 1 568 ? 14.781 -2.312 22.062 1 77.5 568 ARG B N 1
ATOM 9616 C CA . ARG B 1 568 ? 14.93 -3.549 22.828 1 77.5 568 ARG B CA 1
ATOM 9617 C C . ARG B 1 568 ? 15.625 -4.621 22 1 77.5 568 ARG B C 1
ATOM 9619 O O . ARG B 1 568 ? 16.359 -5.453 22.547 1 77.5 568 ARG B O 1
ATOM 9626 N N . SER B 1 569 ? 15.422 -4.504 20.781 1 68.5 569 SER B N 1
ATOM 9627 C CA . SER B 1 569 ? 16.094 -5.449 19.906 1 68.5 569 SER B CA 1
ATOM 9628 C C . SER B 1 569 ? 17.609 -5.23 19.906 1 68.5 569 SER B C 1
ATOM 9630 O O . SER B 1 569 ? 18.375 -6.164 19.672 1 68.5 569 SER B O 1
ATOM 9632 N N . TYR B 1 570 ? 18.031 -3.994 20.203 1 71.31 570 TYR B N 1
ATOM 9633 C CA . TYR B 1 570 ? 19.453 -3.652 20.344 1 71.31 570 TYR B CA 1
ATOM 9634 C C . TYR B 1 570 ? 19.906 -3.865 21.781 1 71.31 570 TYR B C 1
ATOM 9636 O O . TYR B 1 570 ? 21.047 -3.547 22.125 1 71.31 570 TYR B O 1
ATOM 9644 N N . LYS B 1 571 ? 19 -4.375 22.547 1 79.88 571 LYS B N 1
ATOM 9645 C CA . LYS B 1 571 ? 19.266 -4.57 23.969 1 79.88 571 LYS B CA 1
ATOM 9646 C C . LYS B 1 571 ? 19.594 -3.246 24.656 1 79.88 571 LYS B C 1
ATOM 9648 O O . LYS B 1 571 ? 20.578 -3.158 25.406 1 79.88 571 LYS B O 1
ATOM 9653 N N . VAL B 1 572 ? 18.875 -2.279 24.312 1 88.12 572 VAL B N 1
ATOM 9654 C CA . VAL B 1 572 ? 18.922 -0.966 24.953 1 88.12 572 VAL B CA 1
ATOM 9655 C C . VAL B 1 572 ? 17.703 -0.792 25.859 1 88.12 572 VAL B C 1
ATOM 9657 O O . VAL B 1 572 ? 16.594 -1.177 25.5 1 88.12 572 VAL B O 1
ATOM 9660 N N . LYS B 1 573 ? 18 -0.372 27.078 1 91.94 573 LYS B N 1
ATOM 9661 C CA . LYS B 1 573 ? 16.906 -0.093 28 1 91.94 573 LYS B CA 1
ATOM 9662 C C . LYS B 1 573 ? 16.156 1.18 27.609 1 91.94 573 LYS B C 1
ATOM 9664 O O . LYS B 1 573 ? 16.766 2.109 27.062 1 91.94 573 LYS B O 1
ATOM 9669 N N . VAL B 1 574 ? 14.844 1.151 27.859 1 94.38 574 VAL B N 1
ATOM 9670 C CA . VAL B 1 574 ? 14.031 2.295 27.453 1 94.38 574 VAL B CA 1
ATOM 9671 C C . VAL B 1 574 ? 13.289 2.842 28.672 1 94.38 574 VAL B C 1
ATOM 9673 O O . VAL B 1 574 ? 12.695 2.08 29.438 1 94.38 574 VAL B O 1
ATOM 9676 N N . ALA B 1 575 ? 13.398 4.09 28.938 1 95.88 575 ALA B N 1
ATOM 9677 C CA . ALA B 1 575 ? 12.656 4.789 29.984 1 95.88 575 ALA B CA 1
ATOM 9678 C C . ALA B 1 575 ? 11.914 5.992 29.406 1 95.88 575 ALA B C 1
ATOM 9680 O O . ALA B 1 575 ? 12.25 6.488 28.328 1 95.88 575 ALA B O 1
ATOM 9681 N N . LEU B 1 576 ? 10.852 6.43 30.047 1 94.12 576 LEU B N 1
ATOM 9682 C CA . LEU B 1 576 ? 10.047 7.574 29.625 1 94.12 576 LEU B CA 1
ATOM 9683 C C . LEU B 1 576 ? 9.672 8.445 30.828 1 94.12 576 LEU B C 1
ATOM 9685 O O . LEU B 1 576 ? 9.297 7.926 31.875 1 94.12 576 LEU B O 1
ATOM 9689 N N . ALA B 1 577 ? 9.867 9.75 30.734 1 93.56 577 ALA B N 1
ATOM 9690 C CA . ALA B 1 577 ? 9.57 10.703 31.797 1 93.56 577 ALA B CA 1
ATOM 9691 C C . ALA B 1 577 ? 8.664 11.82 31.281 1 93.56 577 ALA B C 1
ATOM 9693 O O . ALA B 1 577 ? 8.906 12.391 30.219 1 93.56 577 ALA B O 1
ATOM 9694 N N . TRP B 1 578 ? 7.633 12.109 32.031 1 89.44 578 TRP B N 1
ATOM 9695 C CA . TRP B 1 578 ? 6.805 13.273 31.766 1 89.44 578 TRP B CA 1
ATOM 9696 C C . TRP B 1 578 ? 7.34 14.508 32.469 1 89.44 578 TRP B C 1
ATOM 9698 O O . TRP B 1 578 ? 7.703 14.445 33.656 1 89.44 578 TRP B O 1
ATOM 9708 N N . ILE B 1 579 ? 7.504 15.586 31.734 1 89.12 579 ILE B N 1
ATOM 9709 C CA . ILE B 1 579 ? 7.91 16.891 32.25 1 89.12 579 ILE B CA 1
ATOM 9710 C C . ILE B 1 579 ? 6.746 17.875 32.156 1 89.12 579 ILE B C 1
ATOM 9712 O O . ILE B 1 579 ? 6.156 18.047 31.078 1 89.12 579 ILE B O 1
ATOM 9716 N N . HIS B 1 580 ? 6.434 18.5 33.219 1 83 580 HIS B N 1
ATOM 9717 C CA . HIS B 1 580 ? 5.258 19.359 33.219 1 83 580 HIS B CA 1
ATOM 9718 C C . HIS B 1 580 ? 5.645 20.812 32.969 1 83 580 HIS B C 1
ATOM 9720 O O . HIS B 1 580 ? 6.688 21.266 33.438 1 83 580 HIS B O 1
ATOM 9726 N N . ARG B 1 581 ? 4.91 21.453 32.125 1 80.38 581 ARG B N 1
ATOM 9727 C CA . ARG B 1 581 ? 5.066 22.875 31.859 1 80.38 581 ARG B CA 1
ATOM 9728 C C . ARG B 1 581 ? 3.785 23.641 32.188 1 80.38 581 ARG B C 1
ATOM 9730 O O . ARG B 1 581 ? 2.752 23.422 31.547 1 80.38 581 ARG B O 1
ATOM 9737 N N . ARG B 1 582 ? 3.832 24.547 33.156 1 69.56 582 ARG B N 1
ATOM 9738 C CA . ARG B 1 582 ? 2.688 25.359 33.562 1 69.56 582 ARG B CA 1
ATOM 9739 C C . ARG B 1 582 ? 2.57 26.609 32.688 1 69.56 582 ARG B C 1
ATOM 9741 O O . ARG B 1 582 ? 3.523 27.375 32.594 1 69.56 582 ARG B O 1
ATOM 9748 N N . ILE B 1 583 ? 1.553 26.75 31.938 1 65.5 583 ILE B N 1
ATOM 9749 C CA . ILE B 1 583 ? 1.309 27.938 31.141 1 65.5 583 ILE B CA 1
ATOM 9750 C C . ILE B 1 583 ? 0.387 28.891 31.906 1 65.5 583 ILE B C 1
ATOM 9752 O O . ILE B 1 583 ? -0.636 28.469 32.438 1 65.5 583 ILE B O 1
ATOM 9756 N N . GLU B 1 584 ? 0.829 30.062 32.438 1 53.59 584 GLU B N 1
ATOM 9757 C CA . GLU B 1 584 ? 0.015 31.094 33.062 1 53.59 584 GLU B CA 1
ATOM 9758 C C . GLU B 1 584 ? -0.934 31.734 32.062 1 53.59 584 GLU B C 1
ATOM 9760 O O . GLU B 1 584 ? -0.546 32 30.938 1 53.59 584 GLU B O 1
ATOM 9765 N N . LYS B 1 585 ? -2.273 31.625 32.281 1 48.56 585 LYS B N 1
ATOM 9766 C CA . LYS B 1 585 ? -3.217 32.375 31.469 1 48.56 585 LYS B CA 1
ATOM 9767 C C . LYS B 1 585 ? -2.898 33.875 31.5 1 48.56 585 LYS B C 1
ATOM 9769 O O . LYS B 1 585 ? -2.643 34.438 32.562 1 48.56 585 LYS B O 1
ATOM 9774 N N . THR B 1 586 ? -2.432 34.438 30.594 1 44.31 586 THR B N 1
ATOM 9775 C CA . THR B 1 586 ? -2.424 35.875 30.609 1 44.31 586 THR B CA 1
ATOM 9776 C C . THR B 1 586 ? -3.791 36.438 31.016 1 44.31 586 THR B C 1
ATOM 9778 O O . THR B 1 586 ? -4.812 35.781 30.812 1 44.31 586 THR B O 1
ATOM 9781 N N . PRO B 1 587 ? -3.965 37.594 31.734 1 39.69 587 PRO B N 1
ATOM 9782 C CA . PRO B 1 587 ? -5.234 38.25 32.031 1 39.69 587 PRO B CA 1
ATOM 9783 C C . PRO B 1 587 ? -6.18 38.281 30.812 1 39.69 587 PRO B C 1
ATOM 9785 O O . PRO B 1 587 ? -7.398 38.219 30.984 1 39.69 587 PRO B O 1
ATOM 9788 N N . GLU B 1 588 ? -5.812 38.594 29.578 1 37.06 588 GLU B N 1
ATOM 9789 C CA . GLU B 1 588 ? -6.676 38.656 28.406 1 37.06 588 GLU B CA 1
ATOM 9790 C C . GLU B 1 588 ? -7.273 37.312 28.078 1 37.06 588 GLU B C 1
ATOM 9792 O O . GLU B 1 588 ? -8.375 37.219 27.531 1 37.06 588 GLU B O 1
ATOM 9797 N N . ASP B 1 589 ? -6.668 36.219 28.484 1 36.66 589 ASP B N 1
ATOM 9798 C CA . ASP B 1 589 ? -7.293 34.938 28.219 1 36.66 589 ASP B CA 1
ATOM 9799 C C . ASP B 1 589 ? -8.258 34.562 29.344 1 36.66 589 ASP B C 1
ATOM 9801 O O . ASP B 1 589 ? -9.047 33.625 29.188 1 36.66 589 ASP B O 1
ATOM 9805 N N . ALA B 1 590 ? -8.266 35.094 30.594 1 35.72 590 ALA B N 1
ATOM 9806 C CA . ALA B 1 590 ? -9.188 35 31.719 1 35.72 590 ALA B CA 1
ATOM 9807 C C . ALA B 1 590 ? -10.539 35.625 31.375 1 35.72 590 ALA B C 1
ATOM 9809 O O . ALA B 1 590 ? -11.578 35.219 31.891 1 35.72 590 ALA B O 1
ATOM 9810 N N . LEU B 1 591 ? -10.703 36.875 30.766 1 33.88 591 LEU B N 1
ATOM 9811 C CA . LEU B 1 591 ? -11.984 37.5 30.453 1 33.88 591 LEU B CA 1
ATOM 9812 C C . LEU B 1 591 ? -12.812 36.625 29.531 1 33.88 591 LEU B C 1
ATOM 9814 O O . LEU B 1 591 ? -14.039 36.75 29.469 1 33.88 591 LEU B O 1
ATOM 9818 N N . ARG B 1 592 ? -12.312 35.875 28.625 1 33.62 592 ARG B N 1
ATOM 9819 C CA . ARG B 1 592 ? -13.227 35.094 27.781 1 33.62 592 ARG B CA 1
ATOM 9820 C C . ARG B 1 592 ? -13.75 33.875 28.531 1 33.62 592 ARG B C 1
ATOM 9822 O O . ARG B 1 592 ? -14.617 33.156 28.031 1 33.62 592 ARG B O 1
ATOM 9829 N N . SER B 1 593 ? -13.172 33.531 29.688 1 30.84 593 SER B N 1
ATOM 9830 C CA . SER B 1 593 ? -13.719 32.312 30.312 1 30.84 593 SER B CA 1
ATOM 9831 C C . SER B 1 593 ? -14.961 32.656 31.141 1 30.84 593 SER B C 1
ATOM 9833 O O . SER B 1 593 ? -15.602 31.75 31.688 1 30.84 593 SER B O 1
ATOM 9835 N N . PHE B 1 594 ? -15.164 33.781 31.781 1 28.42 594 PHE B N 1
ATOM 9836 C CA . PHE B 1 594 ? -16.141 33.938 32.844 1 28.42 594 PHE B CA 1
ATOM 9837 C C . PHE B 1 594 ? -17.562 33.844 32.312 1 28.42 594 PHE B C 1
ATOM 9839 O O . PHE B 1 594 ? -18.516 33.812 33.094 1 28.42 594 PHE B O 1
ATOM 9846 N N . ASP B 1 595 ? -18 34.219 31.188 1 27.3 595 ASP B N 1
ATOM 9847 C CA . ASP B 1 595 ? -19.438 34.406 31.125 1 27.3 595 ASP B CA 1
ATOM 9848 C C . ASP B 1 595 ? -20.156 33.062 31.031 1 27.3 595 ASP B C 1
ATOM 9850 O O . ASP B 1 595 ? -21.375 33 30.875 1 27.3 595 ASP B O 1
ATOM 9854 N N . THR B 1 596 ? -19.578 31.953 30.672 1 26.14 596 THR B N 1
ATOM 9855 C CA . THR B 1 596 ? -20.688 31 30.578 1 26.14 596 THR B CA 1
ATOM 9856 C C . THR B 1 596 ? -21 30.406 31.953 1 26.14 596 THR B C 1
ATOM 9858 O O . THR B 1 596 ? -20.094 29.922 32.625 1 26.14 596 THR B O 1
ATOM 9861 N N . PRO B 1 597 ? -22.125 30.75 32.688 1 25.48 597 PRO B N 1
ATOM 9862 C CA . PRO B 1 597 ? -22.688 30.328 33.969 1 25.48 597 PRO B CA 1
ATOM 9863 C C . PRO B 1 597 ? -22.625 28.828 34.188 1 25.48 597 PRO B C 1
ATOM 9865 O O . PRO B 1 597 ? -22.625 28.062 33.219 1 25.48 597 PRO B O 1
ATOM 9868 N N . SER B 1 598 ? -21.953 28.359 35.219 1 24.61 598 SER B N 1
ATOM 9869 C CA . SER B 1 598 ? -21.969 27.047 35.844 1 24.61 598 SER B CA 1
ATOM 9870 C C . SER B 1 598 ? -23.406 26.594 36.125 1 24.61 598 SER B C 1
ATOM 9872 O O . SER B 1 598 ? -24.156 27.281 36.812 1 24.61 598 SER B O 1
ATOM 9874 N N . PRO B 1 599 ? -24.188 25.938 35.281 1 25.27 599 PRO B N 1
ATOM 9875 C CA . PRO B 1 599 ? -25.516 25.516 35.688 1 25.27 599 PRO B CA 1
ATOM 9876 C C . PRO B 1 599 ? -25.484 24.594 36.906 1 25.27 599 PRO B C 1
ATOM 9878 O O . PRO B 1 599 ? -26.484 23.953 37.25 1 25.27 599 PRO B O 1
ATOM 9881 N N . ASP B 1 600 ? -24.5 24.516 37.781 1 23.08 600 ASP B N 1
ATOM 9882 C CA . ASP B 1 600 ? -24.641 23.547 38.875 1 23.08 600 ASP B CA 1
ATOM 9883 C C . ASP B 1 600 ? -25.828 23.891 39.75 1 23.08 600 ASP B C 1
ATOM 9885 O O . ASP B 1 600 ? -26.328 23.031 40.5 1 23.08 600 ASP B O 1
ATOM 9889 N N . THR B 1 601 ? -26.172 25.094 40.188 1 22.95 601 THR B N 1
ATOM 9890 C CA . THR B 1 601 ? -26.812 25.25 41.469 1 22.95 601 THR B CA 1
ATOM 9891 C C . THR B 1 601 ? -28.234 24.672 41.469 1 22.95 601 THR B C 1
ATOM 9893 O O . THR B 1 601 ? -28.766 24.297 42.5 1 22.95 601 THR B O 1
ATOM 9896 N N . GLU B 1 602 ? -29.094 24.859 40.5 1 21.86 602 GLU B N 1
ATOM 9897 C CA . GLU B 1 602 ? -30.469 24.797 41 1 21.86 602 GLU B CA 1
ATOM 9898 C C . GLU B 1 602 ? -30.891 23.375 41.281 1 21.86 602 GLU B C 1
ATOM 9900 O O . GLU B 1 602 ? -31.906 23.141 41.969 1 21.86 602 GLU B O 1
ATOM 9905 N N . LEU B 1 603 ? -30.391 22.281 40.719 1 20.97 603 LEU B N 1
ATOM 9906 C CA . LEU B 1 603 ? -31.359 21.203 40.938 1 20.97 603 LEU B CA 1
ATOM 9907 C C . LEU B 1 603 ? -31.203 20.625 42.344 1 20.97 603 LEU B C 1
ATOM 9909 O O . LEU B 1 603 ? -30.719 19.516 42.531 1 20.97 603 LEU B O 1
ATOM 9913 N N . MET B 1 604 ? -30.625 21.422 43.344 1 19.78 604 MET B N 1
ATOM 9914 C CA . MET B 1 604 ? -30.75 20.859 44.688 1 19.78 604 MET B CA 1
ATOM 9915 C C . 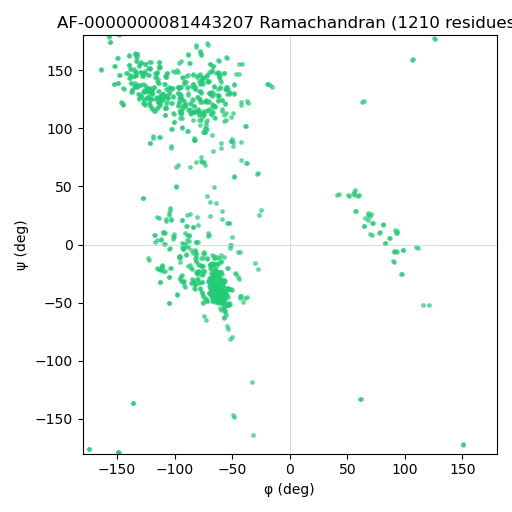MET B 1 604 ? -32.219 20.594 45.031 1 19.78 604 MET B C 1
ATOM 9917 O O . MET B 1 604 ? -32.531 19.578 45.656 1 19.78 604 MET B O 1
ATOM 9921 N N . ASP B 1 605 ? -33.094 21.625 45 1 20.73 605 ASP B N 1
ATOM 9922 C CA . ASP B 1 605 ? -34.125 21.688 46.031 1 20.73 605 ASP B CA 1
ATOM 9923 C C . ASP B 1 605 ? -35.219 20.641 45.781 1 20.73 605 ASP B C 1
ATOM 9925 O O . ASP B 1 605 ? -36.25 20.641 46.469 1 20.73 605 ASP B O 1
ATOM 9929 N N . ILE B 1 606 ? -35.406 19.859 44.812 1 21.06 606 ILE B N 1
ATOM 9930 C CA . ILE B 1 606 ? -36.688 19.188 44.875 1 21.06 606 ILE B CA 1
ATOM 9931 C C . ILE B 1 606 ? -36.688 18.156 46 1 21.06 606 ILE B C 1
ATOM 9933 O O . ILE B 1 606 ? -37.719 17.625 46.375 1 21.06 606 ILE B O 1
ATOM 9937 N N . ASN B 1 607 ? -35.688 17.922 47 1 18.14 607 ASN B N 1
ATOM 9938 C CA . ASN B 1 607 ? -36.375 17.531 48.219 1 18.14 607 ASN B CA 1
ATOM 9939 C C . ASN B 1 607 ? -36.781 18.75 49.062 1 18.14 607 ASN B C 1
ATOM 9941 O O . ASN B 1 607 ? -36.031 19.734 49.125 1 18.14 607 ASN B O 1
#

Radius of gyration: 33.05 Å; Cα contacts (8 Å, |Δi|>4): 2286; chains: 2; bounding box: 95×87×88 Å